Protein AF-0000000082291355 (afdb_homodimer)

InterPro domains:
  IPR007841 Uncharacterised protein family UPF0210 [PF05167] (19-262)
  IPR007841 Uncharacterised protein family UPF0210 [PF05167] (334-494)
  IPR007841 Uncharacterised protein family UPF0210 [PTHR37560] (20-508)

Foldseek 3Di:
DDPPPPPPPPPPPPPLDAFAFAEKEWEAEDAQLQCPDDPPPPDLERVSVLLQCQLVLVLQVLLCQLVVLVVHHYHAYEYAYAALVHHQADPDPCRVVSNLSVLVNVVVSCVVSVHQAYADAEDEDLVSLVCQLVQLLNHVRYAYEYADDAPPLPSLLSNLVSLQVSLVSDLFLCSLVRYWYWHPLFDEQARDPDHHHDDDDPLNPDPDLAAEIEIETETQQQQQLLVQLLVQQALVCCLPRVLVSLLVSQVVVVLLLQLSLLQLVDQVPPSPVSQVPPDPVNNQSNLPRNCCSPPVPVSVVVVVVPPCNVDPDCPDPPPPPPPPPPCPCPDSSSGYRYHYQFYQLEHHFAPDPPGRANQVSLCSHPQPVGALDGPNLVSQLSNLVSQVDRPPGRHDHQSWYDCAQFQGPSSQVLQQDPPRSDAQVSQLSSCLRTDAHAHNAEAAHDDPPCPPVSSSLSSVSSNSQNVSCVVVSHIYIHRYRHNPPDHANDKRDPVVDPRGHIHGHHYSVD/DDDPDPPPPPPPPPPLDAFAFAEKEWAAEDAQLQCPDDPPPPDLERVSVLLQCQLVLVLQVLLCQLCVLVVHHYHAYEYAYAALVHHQADPDPCRVVSNLSVLVNVVVSCVVSVHQAYADAEDEDLVSLVCQLVQLLNHVRYAYEYADDAPPLPVLLSNLVSLQVSLVSDLFLCSLVRYWYWHPLFDEQARDPDHHHDDDDPLNPDPDLAAAIEIETETQQQQVLLVQLLVQQALVCCLPRVLVSLLVSQVVVVLLLVLSLLQLVDQVPCSVVSQVPPDPVNNQSNLPRNCCSVPVPVSVVCVVVPPCNVDPDCPDPPPPPPPPPPCPCPDSSSGYRYHYQFYLLEHHFAPDPPGRANQVSLCSHPQPVGALDGPNLVSQLSNLVSQVDRPPGNHDHQSWYDCAQFQGPSSQVQQQDPPRSDAQVSQLSSCLRTDAHAHNAEAAHDDPPCPPVSSSLSSVSSNSQNVSCVVVSHIYIHRYRHNPPDHANDKRDPVVDPRGHIHGHHYSVD

Radius of gyration: 33.85 Å; Cα contacts (8 Å, |Δi|>4): 2174; chains: 2; bounding box: 132×104×75 Å

Secondary structure (DSSP, 8-state):
-----------------PPEEEEEEEEE---GGGGPPPS-TTS---HHHHHHHHHHHHHHHHHHHHHHHTT--EEEEEEEES-GGGTT--SSTTHHHHHHHHHHHHHHHHHHTT---EEEEEE-SHHHHTTHHHHHHH-TTEEEEEEPPTT-HHHHHHHHHHHHHHHTTSTTSGGGGGEEEE-TT--TT--STTT------HHHHS--SS-EEEEEEEEE-HHHHHHHHHHH-SGGGIIIIIHHHHHHHHHHHHHHHHHHHHHHHS-TT-HHHHHHHS-GGGHHHIIIIIHHHH-HHHHHHHHHTT------S------------------GGG--EEEEEEEE--B-----TTTS-HHHHHTTSTT-SSTTSTTHHHHHHHHHHHHTS-TT--B-S--SB---GGG-HHHHHHHHSSS-S--HHHHHHHHTTSSEEEEEEEEE---TT-HHHHHHHHHHHHHHHHHHHHHHT--EEEEEEEETT--TTPBP--TT-SS----BPPPS--/-----------------PPEEEEEEEEE---GGGGPPPS-TTS---HHHHHHHHHHHHHHHHHHHHHHHTT--EEEEEEEES-GGGTT--SSTTHHHHHHHHHHHHHHHHHHTT---EEEEEE-SHHHHTTHHHHHHH-TTEEEEEEPPTT-HHHHHHHHHHHHHHHTTSTTSGGGGGEEEE-TT--TT--STTT------HHHHS--SS-EEEEEEEEE-HHHHHHHHHHH-SGGGIIIIIHHHHHHHHHHHHHHHHHHHHHHHS-TT-HHHHHHHS-GGGHHHIIIIIHHHH-HHHHHHHHHTT------S------------------GGG--EEEEEEEE--B-----TTTS-HHHHHTTSTT-SSTTSTTHHHHHHHHHHHHTS-TT--B-S--SB---GGG-HHHHHHHHSSS-S--HHHHHHHHTTSSEEEEEEEEE---TT-HHHHHHHHHHHHHHHHHHHHHHT--EEEEEEEETT--TTPBP--TT-SS----BPPPS--

Solvent-accessible surface area (backbone atoms only — not comparable to full-atom values): 52364 Å² total; per-residue (Å²): 135,87,80,75,76,77,73,77,76,70,70,74,80,72,80,80,67,75,52,35,35,43,27,43,20,36,32,43,75,67,46,53,76,35,62,45,71,46,89,67,78,83,56,88,50,35,60,55,39,49,64,60,47,49,26,51,55,52,48,51,53,50,51,48,49,23,42,40,72,67,70,36,51,73,72,40,58,34,40,18,20,24,38,32,69,67,38,52,54,53,96,50,98,55,27,69,58,49,32,50,53,54,50,51,42,50,51,49,55,30,56,77,69,72,40,66,38,34,19,41,10,40,22,80,45,74,74,44,48,68,46,47,51,58,49,39,65,74,36,90,34,34,18,26,24,32,47,48,65,71,62,37,66,67,62,30,40,53,50,31,52,47,52,53,57,32,13,70,78,27,84,70,3,59,50,27,73,24,36,31,42,28,23,78,51,50,61,62,49,21,50,54,81,22,70,11,19,28,67,82,47,73,73,68,70,53,85,59,92,56,56,60,33,37,30,20,37,25,46,30,30,11,49,47,50,24,53,39,31,49,71,32,36,34,67,68,30,38,82,54,52,32,44,50,55,53,49,56,57,47,51,58,56,44,49,50,45,51,46,49,20,50,52,39,62,39,60,84,86,44,63,68,56,41,56,69,64,48,54,78,86,44,46,58,48,32,62,70,28,41,34,44,57,76,34,47,66,60,39,52,50,42,55,70,69,59,60,79,64,82,74,75,86,81,71,81,77,79,72,83,69,82,67,81,71,72,76,69,74,74,57,77,87,51,55,41,25,41,41,66,56,23,35,26,54,33,47,24,38,31,80,49,81,97,36,7,20,46,50,54,20,52,37,42,21,68,53,12,81,42,61,61,22,32,18,32,46,22,48,43,20,53,51,24,54,44,51,63,62,49,82,94,59,59,62,31,42,71,29,17,43,51,66,38,28,24,38,15,62,49,45,14,48,37,33,48,40,96,72,54,58,42,52,63,60,47,39,50,33,47,23,66,50,30,23,40,37,45,34,51,38,40,28,50,21,70,41,97,88,56,46,71,62,46,42,56,28,43,16,14,42,52,38,21,50,27,23,53,15,62,71,68,67,34,38,26,34,44,22,54,24,30,22,55,71,40,49,60,67,42,66,54,84,38,80,87,41,95,71,43,49,50,31,26,20,38,61,64,80,73,137,83,82,78,74,78,72,76,75,70,68,76,81,72,80,81,69,73,53,35,35,44,27,42,20,36,34,42,75,66,46,53,76,34,61,46,71,47,91,65,77,83,55,86,50,36,58,55,39,48,65,61,48,49,26,50,54,52,48,50,51,50,51,47,50,24,43,41,71,68,70,37,52,73,70,40,57,34,40,17,19,26,38,32,71,67,38,52,53,52,94,51,98,55,25,68,59,51,32,50,52,53,50,50,40,51,53,49,55,30,55,78,70,72,41,66,38,34,19,41,11,40,21,80,46,73,74,45,47,67,46,47,51,57,50,41,67,72,35,90,34,34,18,26,25,33,47,49,65,71,63,37,66,68,63,29,39,52,50,31,50,48,53,53,57,32,13,71,77,27,83,70,4,58,50,26,71,24,36,30,41,28,22,76,49,50,60,62,51,21,49,53,81,24,71,11,18,27,68,82,49,73,75,70,71,52,85,59,93,56,54,61,34,38,29,20,39,27,45,30,30,11,48,46,49,24,53,37,32,50,71,32,36,34,67,68,30,38,81,54,51,32,43,51,55,54,49,56,58,47,50,59,57,46,50,50,47,49,45,49,19,50,52,40,61,40,61,82,86,43,64,67,56,36,56,69,65,48,54,80,88,44,47,59,49,34,61,69,28,43,33,45,57,76,36,47,66,59,40,52,51,43,54,70,68,59,60,79,64,83,72,76,86,82,72,83,80,77,75,82,70,82,67,80,71,71,78,71,73,73,58,77,88,51,57,39,25,42,40,67,58,24,35,26,54,32,47,22,36,31,76,50,81,97,36,7,19,46,48,55,20,53,37,41,22,69,53,12,81,41,61,61,23,34,18,32,48,22,47,42,20,52,52,24,53,44,51,65,62,49,82,93,59,58,61,30,43,69,30,16,45,48,67,36,28,24,38,16,63,48,45,14,48,36,33,49,41,97,74,52,60,41,52,64,59,47,39,49,33,46,25,65,51,31,21,42,36,44,32,52,38,40,27,51,21,69,41,99,87,56,48,71,61,48,42,55,27,42,18,14,42,51,39,21,48,28,24,55,16,62,73,68,67,35,39,23,32,44,23,54,24,31,22,55,72,41,48,60,67,41,67,54,86,37,82,88,41,94,72,43,49,51,31,25,21,39,60,64,80,72

Nearest PDB structures (foldseek):
  5dmn-assembly1_A  TM=3.888E-01  e=8.021E-01  Escherichia coli K-12
  8ruw-assembly3_E  TM=3.557E-01  e=3.929E+00  Archaeoglobus fulgidus DSM 4304
  2nyt-assembly1_D  TM=4.904E-01  e=8.248E+00  Homo sapiens
  8ruw-assembly3_D  TM=3.550E-01  e=4.606E+00  Archaeoglobus fulgidus DSM 4304
  5dmn-assembly1_A  TM=3.655E-01  e=1.399E+00  Escherichia coli K-12

Structure (mmCIF, N/CA/C/O backbone):
data_AF-0000000082291355-model_v1
#
loop_
_entity.id
_entity.type
_entity.pdbx_description
1 polymer 'ACR DUF711 containing protein'
#
loop_
_atom_site.group_PDB
_atom_site.id
_atom_site.type_symbol
_atom_site.label_atom_id
_atom_site.label_alt_id
_atom_site.label_comp_id
_atom_site.label_asym_id
_atom_site.label_entity_id
_atom_site.label_seq_id
_atom_site.pdbx_PDB_ins_code
_atom_site.Cartn_x
_atom_site.Cartn_y
_atom_site.Cartn_z
_atom_site.occupancy
_atom_site.B_iso_or_equiv
_atom_site.auth_seq_id
_atom_site.auth_comp_id
_atom_site.auth_asym_id
_atom_site.auth_atom_id
_atom_site.pdbx_PDB_model_num
ATOM 1 N N . MET A 1 1 ? -67.25 8.859 3.031 1 23.56 1 MET A N 1
ATOM 2 C CA . MET A 1 1 ? -66.188 8.43 3.934 1 23.56 1 MET A CA 1
ATOM 3 C C . MET A 1 1 ? -64.875 9.086 3.557 1 23.56 1 MET A C 1
ATOM 5 O O . MET A 1 1 ? -64.438 9.008 2.404 1 23.56 1 MET A O 1
ATOM 9 N N . SER A 1 2 ? -64.375 10.148 4.305 1 20.22 2 SER A N 1
ATOM 10 C CA . SER A 1 2 ? -63.406 11.227 4.047 1 20.22 2 SER A CA 1
ATOM 11 C C . SER A 1 2 ? -62 10.688 3.873 1 20.22 2 SER A C 1
ATOM 13 O O . SER A 1 2 ? -61.531 9.898 4.691 1 20.22 2 SER A O 1
ATOM 15 N N . LYS A 1 3 ? -61.438 10.641 2.572 1 24.66 3 LYS A N 1
ATOM 16 C CA . LYS A 1 3 ? -60.188 10.219 2 1 24.66 3 LYS A CA 1
ATOM 17 C C . LYS A 1 3 ? -59 10.852 2.74 1 24.66 3 LYS A C 1
ATOM 19 O O . LYS A 1 3 ? -58.875 12.078 2.779 1 24.66 3 LYS A O 1
ATOM 24 N N . SER A 1 4 ? -58.531 10.148 3.799 1 24.39 4 SER A N 1
ATOM 25 C CA . SER A 1 4 ? -57.531 10.555 4.758 1 24.39 4 SER A CA 1
ATOM 26 C C . SER A 1 4 ? -56.281 11.07 4.047 1 24.39 4 SER A C 1
ATOM 28 O O . SER A 1 4 ? -55.875 10.516 3.021 1 24.39 4 SER A O 1
ATOM 30 N N . GLY A 1 5 ? -56 12.297 4.109 1 25.89 5 GLY A N 1
ATOM 31 C CA . GLY A 1 5 ? -54.938 13.164 3.58 1 25.89 5 GLY A CA 1
ATOM 32 C C . GLY A 1 5 ? -53.562 12.586 3.748 1 25.89 5 GLY A C 1
ATOM 33 O O . GLY A 1 5 ? -53.188 12.148 4.84 1 25.89 5 GLY A O 1
ATOM 34 N N . ILE A 1 6 ? -53 11.953 2.697 1 28.64 6 ILE A N 1
ATOM 35 C CA . ILE A 1 6 ? -51.656 11.398 2.527 1 28.64 6 ILE A CA 1
ATOM 36 C C . ILE A 1 6 ? -50.625 12.391 3.059 1 28.64 6 ILE A C 1
ATOM 38 O O . ILE A 1 6 ? -50.531 13.516 2.574 1 28.64 6 ILE A O 1
ATOM 42 N N . ASP A 1 7 ? -50.438 12.359 4.375 1 26.66 7 ASP A N 1
ATOM 43 C CA . ASP A 1 7 ? -49.406 13.133 5.039 1 26.66 7 ASP A CA 1
ATOM 44 C C . ASP A 1 7 ? -48.094 13.078 4.258 1 26.66 7 ASP A C 1
ATOM 46 O O . ASP A 1 7 ? -47.594 11.992 3.943 1 26.66 7 ASP A O 1
ATOM 50 N N . ASP A 1 8 ? -47.906 14.023 3.406 1 29.58 8 ASP A N 1
ATOM 51 C CA . ASP A 1 8 ? -46.719 14.32 2.602 1 29.58 8 ASP A CA 1
ATOM 52 C C . ASP A 1 8 ? -45.438 14.227 3.439 1 29.58 8 ASP A C 1
ATOM 54 O O . ASP A 1 8 ? -45.281 14.969 4.414 1 29.58 8 ASP A O 1
ATOM 58 N N . GLY A 1 9 ? -45.031 13.023 3.834 1 30.61 9 GLY A N 1
ATOM 59 C CA . GLY A 1 9 ? -43.812 12.664 4.582 1 30.61 9 GLY A CA 1
ATOM 60 C C . GLY A 1 9 ? -42.625 13.5 4.215 1 30.61 9 GLY A C 1
ATOM 61 O O . GLY A 1 9 ? -41.844 13.125 3.34 1 30.61 9 GLY A O 1
ATOM 62 N N . SER A 1 10 ? -42.719 14.836 4.293 1 28.11 10 SER A N 1
ATOM 63 C CA . SER A 1 10 ? -41.531 15.664 4.156 1 28.11 10 SER A CA 1
ATOM 64 C C . SER A 1 10 ? -40.375 15.078 4.941 1 28.11 10 SER A C 1
ATOM 66 O O . SER A 1 10 ? -40.469 14.859 6.152 1 28.11 10 SER A O 1
ATOM 68 N N . VAL A 1 11 ? -39.594 14.344 4.371 1 31.62 11 VAL A N 1
ATOM 69 C CA . VAL A 1 11 ? -38.344 13.898 4.957 1 31.62 11 VAL A CA 1
ATOM 70 C C . VAL A 1 11 ? -37.688 15.062 5.703 1 31.62 11 VAL A C 1
ATOM 72 O O . VAL A 1 11 ? -37.562 16.156 5.164 1 31.62 11 VAL A O 1
ATOM 75 N N . PRO A 1 12 ? -37.688 15.086 7.035 1 32.28 12 PRO A N 1
ATOM 76 C CA . PRO A 1 12 ? -37.031 16.172 7.77 1 32.28 12 PRO A CA 1
ATOM 77 C C . PRO A 1 12 ? -35.75 16.641 7.094 1 32.28 12 PRO A C 1
ATOM 79 O O . PRO A 1 12 ? -35.062 15.852 6.453 1 32.28 12 PRO A O 1
ATOM 82 N N . SER A 1 13 ? -35.625 17.859 6.621 1 34.91 13 SER A N 1
ATOM 83 C CA . SER A 1 13 ? -34.406 18.547 6.191 1 34.91 13 SER A CA 1
ATOM 84 C C . SER A 1 13 ? -33.219 18.188 7.078 1 34.91 13 SER A C 1
ATOM 86 O O . SER A 1 13 ? -33.219 18.453 8.281 1 34.91 13 SER A O 1
ATOM 88 N N . SER A 1 14 ? -32.594 17.047 7.074 1 38.81 14 SER A N 1
ATOM 89 C CA . SER A 1 14 ? -31.391 16.609 7.758 1 38.81 14 SER A CA 1
ATOM 90 C C . SER A 1 14 ? -30.469 17.797 8.047 1 38.81 14 SER A C 1
ATOM 92 O O . SER A 1 14 ? -30.188 18.594 7.164 1 38.81 14 SER A O 1
ATOM 94 N N . SER A 1 15 ? -30.469 18.531 9.109 1 45.12 15 SER A N 1
ATOM 95 C CA . SER A 1 15 ? -29.578 19.531 9.68 1 45.12 15 SER A CA 1
ATOM 96 C C . SER A 1 15 ? -28.172 19.422 9.117 1 45.12 15 SER A C 1
ATOM 98 O O . SER A 1 15 ? -27.531 18.375 9.258 1 45.12 15 SER A O 1
ATOM 100 N N . HIS A 1 16 ? -27.828 20.078 8.008 1 61.06 16 HIS A N 1
ATOM 101 C CA . HIS A 1 16 ? -26.594 20.141 7.238 1 61.06 16 HIS A CA 1
ATOM 102 C C . HIS A 1 16 ? -25.391 20.422 8.148 1 61.06 16 HIS A C 1
ATOM 104 O O . HIS A 1 16 ? -25.234 21.547 8.625 1 61.06 16 HIS A O 1
ATOM 110 N N . GLN A 1 17 ? -24.828 19.547 8.859 1 79.19 17 GLN A N 1
ATOM 111 C CA . GLN A 1 17 ? -23.641 19.656 9.695 1 79.19 17 GLN A CA 1
ATOM 112 C C . GLN A 1 17 ? -22.438 20.109 8.875 1 79.19 17 GLN A C 1
ATOM 114 O O . GLN A 1 17 ? -21.938 19.375 8.023 1 79.19 17 GLN A O 1
ATOM 119 N N . LEU A 1 18 ? -22.141 21.406 9.07 1 90.12 18 LEU A N 1
ATOM 120 C CA . LEU A 1 18 ? -20.969 21.984 8.406 1 90.12 18 LEU A CA 1
ATOM 121 C C . LEU A 1 18 ? -19.688 21.469 9.047 1 90.12 18 LEU A C 1
ATOM 123 O O . LEU A 1 18 ? -19.609 21.312 10.266 1 90.12 18 LEU A O 1
ATOM 127 N N . PRO A 1 19 ? -18.75 21.125 8.234 1 95.81 19 PRO A N 1
ATOM 128 C CA . PRO A 1 19 ? -17.453 20.797 8.836 1 95.81 19 PRO A CA 1
ATOM 129 C C . PRO A 1 19 ? -16.797 22 9.508 1 95.81 19 PRO A C 1
ATOM 131 O O . PRO A 1 19 ? -17.156 23.141 9.227 1 95.81 19 PRO A O 1
ATOM 134 N N . THR A 1 20 ? -15.938 21.766 10.398 1 96.94 20 THR A N 1
ATOM 135 C CA . THR A 1 20 ? -15.117 22.797 11.023 1 96.94 20 THR A CA 1
ATOM 136 C C . THR A 1 20 ? -13.898 23.109 10.156 1 96.94 20 THR A C 1
ATOM 138 O O . THR A 1 20 ? -13.258 22.203 9.617 1 96.94 20 THR A O 1
ATOM 141 N N . ILE A 1 21 ? -13.648 24.391 9.914 1 98.31 21 ILE A N 1
ATOM 142 C CA . ILE A 1 21 ? -12.375 24.781 9.312 1 98.31 21 ILE A CA 1
ATOM 143 C C . ILE A 1 21 ? -11.258 24.688 10.344 1 98.31 21 ILE A C 1
ATOM 145 O O . ILE A 1 21 ? -11.062 25.609 11.141 1 98.31 21 ILE A O 1
ATOM 149 N N . ARG A 1 22 ? -10.531 23.641 10.234 1 97.56 22 ARG A N 1
ATOM 150 C CA . ARG A 1 22 ? -9.484 23.391 11.219 1 97.56 22 ARG A CA 1
ATOM 151 C C . ARG A 1 22 ? -8.336 24.391 11.047 1 97.56 22 ARG A C 1
ATOM 153 O O . ARG A 1 22 ? -7.762 24.859 12.039 1 97.56 22 ARG A O 1
ATOM 160 N N . THR A 1 23 ? -8.047 24.656 9.781 1 98.19 23 THR A N 1
ATOM 161 C CA . THR A 1 23 ? -6.945 25.578 9.555 1 98.19 23 THR A CA 1
ATOM 162 C C . THR A 1 23 ? -7.125 26.328 8.234 1 98.19 23 THR A C 1
ATOM 164 O O . THR A 1 23 ? -7.629 25.766 7.262 1 98.19 23 THR A O 1
ATOM 167 N N . ILE A 1 24 ? -6.812 27.531 8.234 1 98.75 24 ILE A N 1
ATOM 168 C CA . ILE A 1 24 ? -6.43 28.328 7.066 1 98.75 24 ILE A CA 1
ATOM 169 C C . ILE A 1 24 ? -4.934 28.609 7.109 1 98.75 24 ILE A C 1
ATOM 171 O O . ILE A 1 24 ? -4.457 29.312 8.008 1 98.75 24 ILE A O 1
ATOM 175 N N . THR A 1 25 ? -4.234 28.031 6.195 1 98.88 25 THR A N 1
ATOM 176 C CA . THR A 1 25 ? -2.785 28.188 6.199 1 98.88 25 THR A CA 1
ATOM 177 C C . THR A 1 25 ? -2.332 29.031 5.012 1 98.88 25 THR A C 1
ATOM 179 O O . THR A 1 25 ? -2.6 28.688 3.859 1 98.88 25 THR A O 1
ATOM 182 N N . ALA A 1 26 ? -1.724 30.141 5.344 1 98.44 26 ALA A N 1
ATOM 183 C CA . ALA A 1 26 ? -1.094 30.969 4.312 1 98.44 26 ALA A CA 1
ATOM 184 C C . ALA A 1 26 ? 0.349 30.531 4.074 1 98.44 26 ALA A C 1
ATOM 186 O O . ALA A 1 26 ? 1.074 30.203 5.016 1 98.44 26 ALA A O 1
ATOM 187 N N . PHE A 1 27 ? 0.727 30.516 2.863 1 98.06 27 PHE A N 1
ATOM 188 C CA . PHE A 1 27 ? 2.068 30.109 2.461 1 98.06 27 PHE A CA 1
ATOM 189 C C . PHE A 1 27 ? 2.857 31.297 1.92 1 98.06 27 PHE A C 1
ATOM 191 O O . PHE A 1 27 ? 2.451 31.922 0.938 1 98.06 27 PHE A O 1
ATOM 198 N N . VAL A 1 28 ? 4.012 31.547 2.539 1 96 28 VAL A N 1
ATOM 199 C CA . VAL A 1 28 ? 4.789 32.719 2.15 1 96 28 VAL A CA 1
ATOM 200 C C . VAL A 1 28 ? 6.262 32.344 2.031 1 96 28 VAL A C 1
ATOM 202 O O . VAL A 1 28 ? 6.762 31.5 2.787 1 96 28 VAL A O 1
ATOM 205 N N . ALA A 1 29 ? 6.922 32.969 1.085 1 95.75 29 ALA A N 1
ATOM 206 C CA . ALA A 1 29 ? 8.367 32.812 0.949 1 95.75 29 ALA A CA 1
ATOM 207 C C . ALA A 1 29 ? 9.125 33.812 1.8 1 95.75 29 ALA A C 1
ATOM 209 O O . ALA A 1 29 ? 8.852 35 1.731 1 95.75 29 ALA A O 1
ATOM 210 N N . LEU A 1 30 ? 10 33.375 2.58 1 95 30 LEU A N 1
ATOM 211 C CA . LEU A 1 30 ? 10.914 34.25 3.303 1 95 30 LEU A CA 1
ATOM 212 C C . LEU A 1 30 ? 12.328 34.125 2.748 1 95 30 LEU A C 1
ATOM 214 O O . LEU A 1 30 ? 12.719 33.094 2.232 1 95 30 LEU A O 1
ATOM 218 N N . PHE A 1 31 ? 13.031 35.219 2.822 1 93 31 PHE A N 1
ATOM 219 C CA . PHE A 1 31 ? 14.406 35.312 2.35 1 93 31 PHE A CA 1
ATOM 220 C C . PHE A 1 31 ? 15.297 35.969 3.406 1 93 31 PHE A C 1
ATOM 222 O O . PHE A 1 31 ? 14.797 36.688 4.289 1 93 31 PHE A O 1
ATOM 229 N N . PRO A 1 32 ? 16.594 35.688 3.342 1 91.06 32 PRO A N 1
ATOM 230 C CA . PRO A 1 32 ? 17.5 36.344 4.281 1 91.06 32 PRO A CA 1
ATOM 231 C C . PRO A 1 32 ? 17.359 37.875 4.254 1 91.06 32 PRO A C 1
ATOM 233 O O . PRO A 1 32 ? 17.547 38.531 5.285 1 91.06 32 PRO A O 1
ATOM 236 N N . SER A 1 33 ? 16.984 38.469 3.107 1 89.56 33 SER A N 1
ATOM 237 C CA . SER A 1 33 ? 16.844 39.906 2.951 1 89.56 33 SER A CA 1
ATOM 238 C C . SER A 1 33 ? 15.695 40.469 3.791 1 89.56 33 SER A C 1
ATOM 240 O O . SER A 1 33 ? 15.648 41.656 4.098 1 89.56 33 SER A O 1
ATOM 242 N N . ASP A 1 34 ? 14.789 39.594 4.172 1 91.25 34 ASP A N 1
ATOM 243 C CA . ASP A 1 34 ? 13.672 40.031 5.012 1 91.25 34 ASP A CA 1
ATOM 244 C C . ASP A 1 34 ? 14.148 40.344 6.426 1 91.25 34 ASP A C 1
ATOM 246 O O . ASP A 1 34 ? 13.438 41.031 7.184 1 91.25 34 ASP A O 1
ATOM 250 N N . PHE A 1 35 ? 15.367 39.906 6.75 1 89.62 35 PHE A N 1
ATOM 251 C CA . PHE A 1 35 ? 15.898 40.062 8.102 1 89.62 35 PHE A CA 1
ATOM 252 C C . PHE A 1 35 ? 17.062 41.062 8.117 1 89.62 35 PHE A C 1
ATOM 254 O O . PHE A 1 35 ? 17.953 40.969 8.961 1 89.62 35 PHE A O 1
ATOM 261 N N . GLN A 1 36 ? 17.141 41.844 7.172 1 82.12 36 GLN A N 1
ATOM 262 C CA . GLN A 1 36 ? 18.156 42.875 7.16 1 82.12 36 GLN A CA 1
ATOM 263 C C . GLN A 1 36 ? 17.781 44 8.109 1 82.12 36 GLN A C 1
ATOM 265 O O . GLN A 1 36 ? 16.609 44.406 8.188 1 82.12 36 GLN A O 1
ATOM 270 N N . ASP A 1 37 ? 18.719 44.188 9.125 1 65.75 37 ASP A N 1
ATOM 271 C CA . ASP A 1 37 ? 18.531 45.156 10.203 1 65.75 37 ASP A CA 1
ATOM 272 C C . ASP A 1 37 ? 18.141 46.531 9.648 1 65.75 37 ASP A C 1
ATOM 274 O O . ASP A 1 37 ? 18.578 46.906 8.562 1 65.75 37 ASP A O 1
ATOM 278 N N . GLY A 1 38 ? 17.047 47 10.039 1 53.31 38 GLY A N 1
ATOM 279 C CA . GLY A 1 38 ? 16.859 48.406 9.789 1 53.31 38 GLY A CA 1
ATOM 280 C C . GLY A 1 38 ? 17.984 49.281 10.328 1 53.31 38 GLY A C 1
ATOM 281 O O . GLY A 1 38 ? 18.844 48.781 11.078 1 53.31 38 GLY A O 1
ATOM 282 N N . ILE A 1 39 ? 18.297 50.406 9.797 1 46.34 39 ILE A N 1
ATOM 283 C CA . ILE A 1 39 ? 19.344 51.344 10.18 1 46.34 39 ILE A CA 1
ATOM 284 C C . ILE A 1 39 ? 19.422 51.438 11.703 1 46.34 39 ILE A C 1
ATOM 286 O O . ILE A 1 39 ? 20.469 51.781 12.25 1 46.34 39 ILE A O 1
ATOM 290 N N . ASP A 1 40 ? 18.375 51.5 12.398 1 41.47 40 ASP A N 1
ATOM 291 C CA . ASP A 1 40 ? 18.469 51.812 13.82 1 41.47 40 ASP A CA 1
ATOM 292 C C . ASP A 1 40 ? 18.672 50.531 14.633 1 41.47 40 ASP A C 1
ATOM 294 O O . ASP A 1 40 ? 17.844 49.625 14.578 1 41.47 40 ASP A O 1
ATOM 298 N N . TYR A 1 41 ? 19.875 50.188 15.023 1 42.81 41 TYR A N 1
ATOM 299 C CA . TYR A 1 41 ? 20.562 49.094 15.695 1 42.81 41 TYR A CA 1
ATOM 300 C C . TYR A 1 41 ? 19.734 48.562 16.875 1 42.81 41 TYR A C 1
ATOM 302 O O . TYR A 1 41 ? 19.953 47.469 17.359 1 42.81 41 TYR A O 1
ATOM 310 N N . GLU A 1 42 ? 19.281 49.375 17.672 1 43.56 42 GLU A N 1
ATOM 311 C CA . GLU A 1 42 ? 18.875 49 19.016 1 43.56 42 GLU A CA 1
ATOM 312 C C . GLU A 1 42 ? 17.703 48.031 19 1 43.56 42 GLU A C 1
ATOM 314 O O . GLU A 1 42 ? 17.391 47.406 20.016 1 43.56 42 GLU A O 1
ATOM 319 N N . LEU A 1 43 ? 16.719 48.156 18.016 1 46 43 LEU A N 1
ATOM 320 C CA . LEU A 1 43 ? 15.477 47.406 18.219 1 46 43 LEU A CA 1
ATOM 321 C C . LEU A 1 43 ? 15.453 46.125 17.359 1 46 43 LEU A C 1
ATOM 323 O O . LEU A 1 43 ? 15.789 46.188 16.188 1 46 43 LEU A O 1
ATOM 327 N N . SER A 1 44 ? 15.805 45 17.891 1 54.25 44 SER A N 1
ATOM 328 C CA . SER A 1 44 ? 15.562 43.656 17.422 1 54.25 44 SER A CA 1
ATOM 329 C C . SER A 1 44 ? 14.367 43.594 16.469 1 54.25 44 SER A C 1
ATOM 331 O O . SER A 1 44 ? 13.531 42.688 16.562 1 54.25 44 SER A O 1
ATOM 333 N N . SER A 1 45 ? 14.18 44.719 15.609 1 68.94 45 SER A N 1
ATOM 334 C CA . SER A 1 45 ? 13 44.812 14.742 1 68.94 45 SER A CA 1
ATOM 335 C C . SER A 1 45 ? 13.383 44.625 13.281 1 68.94 45 SER A C 1
ATOM 337 O O . SER A 1 45 ? 14.477 45 12.859 1 68.94 45 SER A O 1
ATOM 339 N N . PHE A 1 46 ? 12.867 43.781 12.586 1 86.06 46 PHE A N 1
ATOM 340 C CA . PHE A 1 46 ? 12.984 43.562 11.148 1 86.06 46 PHE A CA 1
ATOM 341 C C . PHE A 1 46 ? 11.789 44.188 10.422 1 86.06 46 PHE A C 1
ATOM 343 O O . PHE A 1 46 ? 10.812 43.469 10.133 1 86.06 46 PHE A O 1
ATOM 350 N N . PRO A 1 47 ? 12 45.5 10.062 1 86.81 47 PRO A N 1
ATOM 351 C CA . PRO A 1 47 ? 10.859 46.188 9.461 1 86.81 47 PRO A CA 1
ATOM 352 C C . PRO A 1 47 ? 10.398 45.562 8.148 1 86.81 47 PRO A C 1
ATOM 354 O O . PRO A 1 47 ? 9.211 45.562 7.84 1 86.81 47 PRO A O 1
ATOM 357 N N . MET A 1 48 ? 11.289 45.031 7.371 1 88.56 48 MET A N 1
ATOM 358 C CA . MET A 1 48 ? 10.93 44.406 6.098 1 88.56 48 MET A CA 1
ATOM 359 C C . MET A 1 48 ? 10.086 43.156 6.32 1 88.56 48 MET A C 1
ATOM 361 O O . MET A 1 48 ? 9.133 42.906 5.578 1 88.56 48 MET A O 1
ATOM 365 N N . LEU A 1 49 ? 10.469 42.438 7.332 1 92.56 49 LEU A N 1
ATOM 366 C CA . LEU A 1 49 ? 9.703 41.219 7.672 1 92.56 49 LEU A CA 1
ATOM 367 C C . LEU A 1 49 ? 8.297 41.594 8.125 1 92.56 49 LEU A C 1
ATOM 369 O O . LEU A 1 49 ? 7.32 40.969 7.715 1 92.56 49 LEU A O 1
ATOM 373 N N . GLU A 1 50 ? 8.211 42.594 8.906 1 90.62 50 GLU A N 1
ATOM 374 C CA . GLU A 1 50 ? 6.922 43.031 9.406 1 90.62 50 GLU A CA 1
ATOM 375 C C . GLU A 1 50 ? 6.035 43.531 8.273 1 90.62 50 GLU A C 1
ATOM 377 O O . GLU A 1 50 ? 4.84 43.25 8.234 1 90.62 50 GLU A O 1
ATOM 382 N N . ALA A 1 51 ? 6.656 44.312 7.434 1 88.94 51 ALA A N 1
ATOM 383 C CA . ALA A 1 51 ? 5.922 44.875 6.293 1 88.94 51 ALA A CA 1
ATOM 384 C C . ALA A 1 51 ? 5.398 43.75 5.395 1 88.94 51 ALA A C 1
ATOM 386 O O . ALA A 1 51 ? 4.32 43.875 4.809 1 88.94 51 ALA A O 1
ATOM 387 N N . LYS A 1 52 ? 6.082 42.75 5.344 1 90.44 52 LYS A N 1
ATOM 388 C CA . LYS A 1 52 ? 5.719 41.625 4.488 1 90.44 52 LYS A CA 1
ATOM 389 C C . LYS A 1 52 ? 4.605 40.781 5.117 1 90.44 52 LYS A C 1
ATOM 391 O O . LYS A 1 52 ? 3.664 40.375 4.43 1 90.44 52 LYS A O 1
ATOM 396 N N . LEU A 1 53 ? 4.629 40.562 6.398 1 94.62 53 LEU A N 1
ATOM 397 C CA . LEU A 1 53 ? 3.756 39.594 7.051 1 94.62 53 LEU A CA 1
ATOM 398 C C . LEU A 1 53 ? 2.449 40.25 7.488 1 94.62 53 LEU A C 1
ATOM 400 O O . LEU A 1 53 ? 1.41 39.594 7.547 1 94.62 53 LEU A O 1
ATOM 404 N N . THR A 1 54 ? 2.443 41.5 7.754 1 93.25 54 THR A N 1
ATOM 405 C CA . THR A 1 54 ? 1.291 42.188 8.336 1 93.25 54 THR A CA 1
ATOM 406 C C . THR A 1 54 ? 0.084 42.094 7.402 1 93.25 54 THR A C 1
ATOM 408 O O . THR A 1 54 ? -1.005 41.688 7.828 1 93.25 54 THR A O 1
ATOM 411 N N . PRO A 1 55 ? 0.27 42.406 6.102 1 91.56 55 PRO A N 1
ATOM 412 C CA . PRO A 1 55 ? -0.892 42.312 5.215 1 91.56 55 PRO A CA 1
ATOM 413 C C . PRO A 1 55 ? -1.422 40.875 5.129 1 91.56 55 PRO A C 1
ATOM 415 O O . PRO A 1 55 ? -2.625 40.656 4.953 1 91.56 55 PRO A O 1
ATOM 418 N N . ILE A 1 56 ? -0.581 39.906 5.262 1 94.75 56 ILE A N 1
ATOM 419 C CA . ILE A 1 56 ? -0.969 38.5 5.203 1 94.75 56 ILE A CA 1
ATOM 420 C C . ILE A 1 56 ? -1.839 38.156 6.41 1 94.75 56 ILE A C 1
ATOM 422 O O . ILE A 1 56 ? -2.881 37.531 6.27 1 94.75 56 ILE A O 1
ATOM 426 N N . PHE A 1 57 ? -1.45 38.656 7.531 1 96.31 57 PHE A N 1
ATOM 427 C CA . PHE A 1 57 ? -2.191 38.344 8.75 1 96.31 57 PHE A CA 1
ATOM 428 C C . PHE A 1 57 ? -3.549 39.031 8.734 1 96.31 57 PHE A C 1
ATOM 430 O O . PHE A 1 57 ? -4.543 38.469 9.203 1 96.31 57 PHE A O 1
ATOM 437 N N . HIS A 1 58 ? -3.578 40.188 8.188 1 93 58 HIS A N 1
ATOM 438 C CA . HIS A 1 58 ? -4.859 40.875 8.031 1 93 58 HIS A CA 1
ATOM 439 C C . HIS A 1 58 ? -5.785 40.125 7.098 1 93 58 HIS A C 1
ATOM 441 O O . HIS A 1 58 ? -6.977 39.969 7.375 1 93 58 HIS A O 1
ATOM 447 N N . GLY A 1 59 ? -5.223 39.688 6.035 1 92.44 59 GLY A N 1
ATOM 448 C CA . GLY A 1 59 ? -6 38.875 5.098 1 92.44 59 GLY A CA 1
ATOM 449 C C . GLY A 1 59 ? -6.527 37.594 5.703 1 92.44 59 GLY A C 1
ATOM 450 O O . GLY A 1 59 ? -7.668 37.219 5.445 1 92.44 59 GLY A O 1
ATOM 451 N N . LEU A 1 60 ? -5.715 36.938 6.465 1 96.44 60 LEU A N 1
ATOM 452 C CA . LEU A 1 60 ? -6.133 35.719 7.148 1 96.44 60 LEU A CA 1
ATOM 453 C C . LEU A 1 60 ? -7.312 35.969 8.078 1 96.44 60 LEU A C 1
ATOM 455 O O . LEU A 1 60 ? -8.266 35.219 8.117 1 96.44 60 LEU A O 1
ATOM 459 N N . LYS A 1 61 ? -7.242 37.031 8.797 1 94.88 61 LYS A N 1
ATOM 460 C CA . LYS A 1 61 ? -8.32 37.406 9.719 1 94.88 61 LYS A CA 1
ATOM 461 C C . LYS A 1 61 ? -9.602 37.719 8.961 1 94.88 61 LYS A C 1
ATOM 463 O O . LYS A 1 61 ? -10.695 37.406 9.422 1 94.88 61 LYS A O 1
ATOM 468 N N . GLU A 1 62 ? -9.438 38.375 7.891 1 91.25 62 GLU A N 1
ATOM 469 C CA . GLU A 1 62 ? -10.594 38.656 7.051 1 91.25 62 GLU A CA 1
ATOM 470 C C . GLU A 1 62 ? -11.234 37.375 6.531 1 91.25 62 GLU A C 1
ATOM 472 O O . GLU A 1 62 ? -12.461 37.25 6.5 1 91.25 62 GLU A O 1
ATOM 477 N N . LEU A 1 63 ? -10.445 36.562 6.074 1 94.31 63 LEU A N 1
ATOM 478 C CA . LEU A 1 63 ? -10.945 35.281 5.582 1 94.31 63 LEU A CA 1
ATOM 479 C C . LEU A 1 63 ? -11.633 34.5 6.695 1 94.31 63 LEU A C 1
ATOM 481 O O . LEU A 1 63 ? -12.672 33.875 6.473 1 94.31 63 LEU A O 1
ATOM 485 N N . GLU A 1 64 ? -11.039 34.5 7.852 1 96.31 64 GLU A N 1
ATOM 486 C CA . GLU A 1 64 ? -11.664 33.875 9.023 1 96.31 64 GLU A CA 1
ATOM 487 C C . GLU A 1 64 ? -13.062 34.438 9.258 1 96.31 64 GLU A C 1
ATOM 489 O O . GLU A 1 64 ? -14.016 33.688 9.445 1 96.31 64 GLU A O 1
ATOM 494 N N . ARG A 1 65 ? -13.188 35.719 9.258 1 93.31 65 ARG A N 1
ATOM 495 C CA . ARG A 1 65 ? -14.477 36.375 9.469 1 93.31 65 ARG A CA 1
ATOM 496 C C . ARG A 1 65 ? -15.477 35.969 8.383 1 93.31 65 ARG A C 1
ATOM 498 O O . ARG A 1 65 ? -16.672 35.812 8.664 1 93.31 65 ARG A O 1
ATOM 505 N N . THR A 1 66 ? -14.992 35.875 7.207 1 91.06 66 THR A N 1
ATOM 506 C CA . THR A 1 66 ? -15.852 35.531 6.082 1 91.06 66 THR A CA 1
ATOM 507 C C . THR A 1 66 ? -16.453 34.125 6.293 1 91.06 66 THR A C 1
ATOM 509 O O . THR A 1 66 ? -17.656 33.938 6.094 1 91.06 66 THR A O 1
ATOM 512 N N . TYR A 1 67 ? -15.656 33.188 6.672 1 94.25 67 TYR A N 1
ATOM 513 C CA . TYR A 1 67 ? -16.156 31.844 6.949 1 94.25 67 TYR A CA 1
ATOM 514 C C . TYR A 1 67 ? -17.109 31.859 8.141 1 94.25 67 TYR A C 1
ATOM 516 O O . TYR A 1 67 ? -18.125 31.172 8.125 1 94.25 67 TYR A O 1
ATOM 524 N N . GLN A 1 68 ? -16.75 32.625 9.125 1 93.31 68 GLN A N 1
ATOM 525 C CA . GLN A 1 68 ? -17.594 32.688 10.312 1 93.31 68 GLN A CA 1
ATOM 526 C C . GLN A 1 68 ? -18.969 33.281 9.977 1 93.31 68 GLN A C 1
ATOM 528 O O . GLN A 1 68 ? -19.984 32.812 10.492 1 93.31 68 GLN A O 1
ATOM 533 N N . GLN A 1 69 ? -18.984 34.188 9.156 1 88.44 69 GLN A N 1
ATOM 534 C CA . GLN A 1 69 ? -20.234 34.781 8.719 1 88.44 69 GLN A CA 1
ATOM 535 C C . GLN A 1 69 ? -21.078 33.781 7.93 1 88.44 69 GLN A C 1
ATOM 537 O O . GLN A 1 69 ? -22.312 33.844 7.949 1 88.44 69 GLN A O 1
ATOM 542 N N . ALA A 1 70 ? -20.422 32.938 7.293 1 88.75 70 ALA A N 1
ATOM 543 C CA . ALA A 1 70 ? -21.109 31.906 6.531 1 88.75 70 ALA A CA 1
ATOM 544 C C . ALA A 1 70 ? -21.547 30.75 7.438 1 88.75 70 ALA A C 1
ATOM 546 O O . ALA A 1 70 ? -22.125 29.766 6.973 1 88.75 70 ALA A O 1
ATOM 547 N N . GLY A 1 71 ? -21.219 30.797 8.734 1 91 71 GLY A N 1
ATOM 548 C CA . GLY A 1 71 ? -21.703 29.812 9.688 1 91 71 GLY A CA 1
ATOM 549 C C . GLY A 1 71 ? -20.656 28.797 10.094 1 91 71 GLY A C 1
ATOM 550 O O . GLY A 1 71 ? -20.938 27.891 10.891 1 91 71 GLY A O 1
ATOM 551 N N . TYR A 1 72 ? -19.438 28.984 9.562 1 95.44 72 TYR A N 1
ATOM 552 C CA . TYR A 1 72 ? -18.391 28.016 9.883 1 95.44 72 TYR A CA 1
ATOM 553 C C . TYR A 1 72 ? -17.688 28.391 11.172 1 95.44 72 TYR A C 1
ATOM 555 O O . TYR A 1 72 ? -17.609 29.578 11.523 1 95.44 72 TYR A O 1
ATOM 563 N N . THR A 1 73 ? -17.25 27.359 11.82 1 96.25 73 THR A N 1
ATOM 564 C CA . THR A 1 73 ? -16.266 27.547 12.875 1 96.25 73 THR A CA 1
ATOM 565 C C . THR A 1 73 ? -14.844 27.469 12.312 1 96.25 73 THR A C 1
ATOM 567 O O . THR A 1 73 ? -14.516 26.531 11.57 1 96.25 73 THR A O 1
ATOM 570 N N . VAL A 1 74 ? -14.023 28.469 12.617 1 97.31 74 VAL A N 1
ATOM 571 C CA . VAL A 1 74 ? -12.617 28.453 12.234 1 97.31 74 VAL A CA 1
ATOM 572 C C . VAL A 1 74 ? -11.742 28.266 13.477 1 97.31 74 VAL A C 1
ATOM 574 O O . VAL A 1 74 ? -11.852 29.031 14.438 1 97.31 74 VAL A O 1
ATOM 577 N N . GLN A 1 75 ? -10.859 27.281 13.422 1 95.88 75 GLN A N 1
ATOM 578 C CA . GLN A 1 75 ? -10.117 26.938 14.633 1 95.88 75 GLN A CA 1
ATOM 579 C C . GLN A 1 75 ? -8.781 27.656 14.68 1 95.88 75 GLN A C 1
ATOM 581 O O . GLN A 1 75 ? -8.383 28.188 15.719 1 95.88 75 GLN A O 1
ATOM 586 N N . THR A 1 76 ? -8.031 27.609 13.547 1 96.5 76 THR A N 1
ATOM 587 C CA . THR A 1 76 ? -6.688 28.172 13.617 1 96.5 76 THR A CA 1
ATOM 588 C C . THR A 1 76 ? -6.324 28.875 12.305 1 96.5 76 THR A C 1
ATOM 590 O O . THR A 1 76 ? -6.742 28.438 11.234 1 96.5 76 THR A O 1
ATOM 593 N N . LEU A 1 77 ? -5.617 29.969 12.422 1 98.38 77 LEU A N 1
ATOM 594 C CA . LEU A 1 77 ? -4.902 30.625 11.328 1 98.38 77 LEU A CA 1
ATOM 595 C C . LEU A 1 77 ? -3.41 30.312 11.398 1 98.38 77 LEU A C 1
ATOM 597 O O . LEU A 1 77 ? -2.801 30.422 12.469 1 98.38 77 LEU A O 1
ATOM 601 N N . ARG A 1 78 ? -2.869 29.906 10.266 1 98.62 78 ARG A N 1
ATOM 602 C CA . ARG A 1 78 ? -1.494 29.422 10.312 1 98.62 78 ARG A CA 1
ATOM 603 C C . ARG A 1 78 ? -0.654 30.047 9.203 1 98.62 78 ARG A C 1
ATOM 605 O O . ARG A 1 78 ? -1.192 30.531 8.203 1 98.62 78 ARG A O 1
ATOM 612 N N . LEU A 1 79 ? 0.641 30.078 9.461 1 98.69 79 LEU A N 1
ATOM 613 C CA . LEU A 1 79 ? 1.631 30.5 8.477 1 98.69 79 LEU A CA 1
ATOM 614 C C . LEU A 1 79 ? 2.619 29.375 8.188 1 98.69 79 LEU A C 1
ATOM 616 O O . LEU A 1 79 ? 3.072 28.688 9.102 1 98.69 79 LEU A O 1
ATOM 620 N N . ALA A 1 80 ? 2.871 29.125 6.957 1 98.81 80 ALA A N 1
ATOM 621 C CA . ALA A 1 80 ? 3.92 28.203 6.551 1 98.81 80 ALA A CA 1
ATOM 622 C C . ALA A 1 80 ? 4.895 28.859 5.578 1 98.81 80 ALA A C 1
ATOM 624 O O . ALA A 1 80 ? 4.484 29.609 4.688 1 98.81 80 ALA A O 1
ATOM 625 N N . THR A 1 81 ? 6.145 28.625 5.746 1 98.44 81 THR A N 1
ATOM 626 C CA . THR A 1 81 ? 7.172 29.234 4.91 1 98.44 81 THR A CA 1
ATOM 627 C C . THR A 1 81 ? 7.883 28.172 4.07 1 98.44 81 THR A C 1
ATOM 629 O O . THR A 1 81 ? 7.539 26.984 4.137 1 98.44 81 THR A O 1
ATOM 632 N N . ASN A 1 82 ? 8.789 28.688 3.168 1 97.88 82 ASN A N 1
ATOM 633 C CA . ASN A 1 82 ? 9.672 27.766 2.455 1 97.88 82 ASN A CA 1
ATOM 634 C C . ASN A 1 82 ? 10.656 27.094 3.402 1 97.88 82 ASN A C 1
ATOM 636 O O . ASN A 1 82 ? 10.734 27.438 4.582 1 97.88 82 ASN A O 1
ATOM 640 N N . PRO A 1 83 ? 11.352 26.031 2.969 1 98 83 PRO A N 1
ATOM 641 C CA . PRO A 1 83 ? 12.289 25.328 3.85 1 98 83 PRO A CA 1
ATOM 642 C C . PRO A 1 83 ? 13.234 26.266 4.586 1 98 83 PRO A C 1
ATOM 644 O O . PRO A 1 83 ? 13.836 27.156 3.965 1 98 83 PRO A O 1
ATOM 647 N N . PHE A 1 84 ? 13.375 26.047 5.832 1 97.31 84 PHE A N 1
ATOM 648 C CA . PHE A 1 84 ? 14.023 27.031 6.676 1 97.31 84 PHE A CA 1
ATOM 649 C C . PHE A 1 84 ? 15.508 27.156 6.34 1 97.31 84 PHE A C 1
ATOM 651 O O . PHE A 1 84 ? 16.141 28.156 6.648 1 97.31 84 PHE A O 1
ATOM 658 N N . GLY A 1 85 ? 16.078 26.125 5.707 1 95.5 85 GLY A N 1
ATOM 659 C CA . GLY A 1 85 ? 17.469 26.219 5.273 1 95.5 85 GLY A CA 1
ATOM 660 C C . GLY A 1 85 ? 17.703 27.344 4.285 1 95.5 85 GLY A C 1
ATOM 661 O O . GLY A 1 85 ? 18.844 27.766 4.094 1 95.5 85 GLY A O 1
ATOM 662 N N . GLU A 1 86 ? 16.703 27.844 3.721 1 94.56 86 GLU A N 1
ATOM 663 C CA . GLU A 1 86 ? 16.828 28.859 2.67 1 94.56 86 GLU A CA 1
ATOM 664 C C . GLU A 1 86 ? 16.859 30.266 3.256 1 94.56 86 GLU A C 1
ATOM 666 O O . GLU A 1 86 ? 17.203 31.219 2.561 1 94.56 86 GLU A O 1
ATOM 671 N N . TRP A 1 87 ? 16.5 30.469 4.5 1 93.94 87 TRP A N 1
ATOM 672 C CA . TRP A 1 87 ? 16.375 31.844 4.977 1 93.94 87 TRP A CA 1
ATOM 673 C C . TRP A 1 87 ? 16.719 31.938 6.457 1 93.94 87 TRP A C 1
ATOM 675 O O . TRP A 1 87 ? 17.125 33 6.941 1 93.94 87 TRP A O 1
ATOM 685 N N . LEU A 1 88 ? 16.516 30.891 7.199 1 93.25 88 LEU A N 1
ATOM 686 C CA . LEU A 1 88 ? 16.625 30.938 8.656 1 93.25 88 LEU A CA 1
ATOM 687 C C . LEU A 1 88 ? 18.062 30.656 9.102 1 93.25 88 LEU A C 1
ATOM 689 O O . LEU A 1 88 ? 18.531 31.25 10.078 1 93.25 88 LEU A O 1
ATOM 693 N N . VAL A 1 89 ? 18.734 29.703 8.352 1 88.88 89 VAL A N 1
ATOM 694 C CA . VAL A 1 89 ? 20.062 29.25 8.758 1 88.88 89 VAL A CA 1
ATOM 695 C C . VAL A 1 89 ? 21.125 29.891 7.855 1 88.88 89 VAL A C 1
ATOM 697 O O . VAL A 1 89 ? 20.875 30.125 6.672 1 88.88 89 VAL A O 1
ATOM 700 N N . GLU A 1 90 ? 22.234 30.359 8.531 1 78.38 90 GLU A N 1
ATOM 701 C CA . GLU A 1 90 ? 23.391 30.875 7.785 1 78.38 90 GLU A CA 1
ATOM 702 C C . GLU A 1 90 ? 24.609 29.984 7.969 1 78.38 90 GLU A C 1
ATOM 704 O O . GLU A 1 90 ? 24.734 29.297 8.977 1 78.38 90 GLU A O 1
ATOM 709 N N . THR A 1 91 ? 25.297 29.719 6.934 1 66.31 91 THR A N 1
ATOM 710 C CA . THR A 1 91 ? 26.469 28.859 6.961 1 66.31 91 THR A CA 1
ATOM 711 C C . THR A 1 91 ? 27.625 29.547 7.688 1 66.31 91 THR A C 1
ATOM 713 O O . THR A 1 91 ? 28.734 29.016 7.746 1 66.31 91 THR A O 1
ATOM 716 N N . SER A 1 92 ? 27.375 30.531 8.422 1 61.47 92 SER A N 1
ATOM 717 C CA . SER A 1 92 ? 28.516 31.219 9.016 1 61.47 92 SER A CA 1
ATOM 718 C C . SER A 1 92 ? 28.75 30.766 10.453 1 61.47 92 SER A C 1
ATOM 720 O O . SER A 1 92 ? 27.969 29.969 10.992 1 61.47 92 SER A O 1
ATOM 722 N N . ALA A 1 93 ? 29.953 31.047 11.055 1 54.19 93 ALA A N 1
ATOM 723 C CA . ALA A 1 93 ? 30.406 30.75 12.414 1 54.19 93 ALA A CA 1
ATOM 724 C C . ALA A 1 93 ? 29.344 31.125 13.438 1 54.19 93 ALA A C 1
ATOM 726 O O . ALA A 1 93 ? 29.25 30.531 14.508 1 54.19 93 ALA A O 1
ATOM 727 N N . ASP A 1 94 ? 28.516 32 13.117 1 69.56 94 ASP A N 1
ATOM 728 C CA . ASP A 1 94 ? 27.516 32.5 14.062 1 69.56 94 ASP A CA 1
ATOM 729 C C . ASP A 1 94 ? 26.125 31.969 13.75 1 69.56 94 ASP A C 1
ATOM 731 O O . ASP A 1 94 ? 25.125 32.625 14.039 1 69.56 94 ASP A O 1
ATOM 735 N N . GLU A 1 95 ? 26.125 30.797 13.328 1 76 95 GLU A N 1
ATOM 736 C CA . GLU A 1 95 ? 24.906 30.172 12.812 1 76 95 GLU A CA 1
ATOM 737 C C . GLU A 1 95 ? 23.828 30.078 13.906 1 76 95 GLU A C 1
ATOM 739 O O . GLU A 1 95 ? 22.672 30.422 13.672 1 76 95 GLU A O 1
ATOM 744 N N . CYS A 1 96 ? 24.297 29.766 15.055 1 77.75 96 CYS A N 1
ATOM 745 C CA . CYS A 1 96 ? 23.344 29.562 16.141 1 77.75 96 CYS A CA 1
ATOM 746 C C . CYS A 1 96 ? 22.734 30.891 16.594 1 77.75 96 CYS A C 1
ATOM 748 O O . CYS A 1 96 ? 21.531 30.953 16.891 1 77.75 96 CYS A O 1
ATOM 750 N N . PHE A 1 97 ? 23.547 31.859 16.578 1 81.56 97 PHE A N 1
ATOM 751 C CA . PHE A 1 97 ? 23.078 33.188 17.016 1 81.56 97 PHE A CA 1
ATOM 752 C C . PHE A 1 97 ? 22.109 33.781 16.016 1 81.56 97 PHE A C 1
ATOM 754 O O . PHE A 1 97 ? 21.047 34.281 16.391 1 81.56 97 PHE A O 1
ATOM 761 N N . VAL A 1 98 ? 22.438 33.656 14.852 1 86.19 98 VAL A N 1
ATOM 762 C CA . VAL A 1 98 ? 21.578 34.188 13.789 1 86.19 98 VAL A CA 1
ATOM 763 C C . VAL A 1 98 ? 20.25 33.469 13.773 1 86.19 98 VAL A C 1
ATOM 765 O O . VAL A 1 98 ? 19.188 34.062 13.656 1 86.19 98 VAL A O 1
ATOM 768 N N . LEU A 1 99 ? 20.281 32.219 13.953 1 92.25 99 LEU A N 1
ATOM 769 C CA . LEU A 1 99 ? 19.078 31.375 14 1 92.25 99 LEU A CA 1
ATOM 770 C C . LEU A 1 99 ? 18.156 31.828 15.125 1 92.25 99 LEU A C 1
ATOM 772 O O . LEU A 1 99 ? 16.969 32.062 14.898 1 92.25 99 LEU A O 1
ATOM 776 N N . GLN A 1 100 ? 18.75 32.031 16.234 1 93.25 100 GLN A N 1
ATOM 777 C CA . GLN A 1 100 ? 17.953 32.406 17.391 1 93.25 100 GLN A CA 1
ATOM 778 C C . GLN A 1 100 ? 17.344 33.781 17.234 1 93.25 100 GLN A C 1
ATOM 780 O O . GLN A 1 100 ? 16.188 34.031 17.578 1 93.25 100 GLN A O 1
ATOM 785 N N . LYS A 1 101 ? 18.109 34.656 16.719 1 91.5 101 LYS A N 1
ATOM 786 C CA . LYS A 1 101 ? 17.656 36 16.516 1 91.5 101 LYS A CA 1
ATOM 787 C C . LYS A 1 101 ? 16.469 36.062 15.562 1 91.5 101 LYS A C 1
ATOM 789 O O . LYS A 1 101 ? 15.477 36.75 15.82 1 91.5 101 LYS A O 1
ATOM 794 N N . ARG A 1 102 ? 16.562 35.375 14.523 1 93.69 102 ARG A N 1
ATOM 795 C CA . ARG A 1 102 ? 15.5 35.375 13.523 1 93.69 102 ARG A CA 1
ATOM 796 C C . ARG A 1 102 ? 14.25 34.688 14.055 1 93.69 102 ARG A C 1
ATOM 798 O O . ARG A 1 102 ? 13.133 35.156 13.797 1 93.69 102 ARG A O 1
ATOM 805 N N . LEU A 1 103 ? 14.422 33.625 14.836 1 95.94 103 LEU A N 1
ATOM 806 C CA . LEU A 1 103 ? 13.289 32.938 15.445 1 95.94 103 LEU A CA 1
ATOM 807 C C . LEU A 1 103 ? 12.57 33.844 16.438 1 95.94 103 LEU A C 1
ATOM 809 O O . LEU A 1 103 ? 11.336 33.906 16.453 1 95.94 103 LEU A O 1
ATOM 813 N N . ASN A 1 104 ? 13.359 34.562 17.172 1 95.38 104 ASN A N 1
ATOM 814 C CA . ASN A 1 104 ? 12.766 35.5 18.156 1 95.38 104 ASN A CA 1
ATOM 815 C C . ASN A 1 104 ? 11.969 36.594 17.469 1 95.38 104 ASN A C 1
ATOM 817 O O . ASN A 1 104 ? 10.883 36.969 17.922 1 95.38 104 ASN A O 1
ATOM 821 N N . ALA A 1 105 ? 12.531 37.094 16.422 1 93.62 105 ALA A N 1
ATOM 822 C CA . ALA A 1 105 ? 11.852 38.125 15.68 1 93.62 105 ALA A CA 1
ATOM 823 C C . ALA A 1 105 ? 10.531 37.625 15.094 1 93.62 105 ALA A C 1
ATOM 825 O O . ALA A 1 105 ? 9.508 38.312 15.188 1 93.62 105 ALA A O 1
ATOM 826 N N . LEU A 1 106 ? 10.586 36.531 14.508 1 96 106 LEU A N 1
ATOM 827 C CA . LEU A 1 106 ? 9.383 35.938 13.93 1 96 106 LEU A CA 1
ATOM 828 C C . LEU A 1 106 ? 8.352 35.656 15.008 1 96 106 LEU A C 1
ATOM 830 O O . LEU A 1 106 ? 7.16 35.906 14.82 1 96 106 LEU A O 1
ATOM 834 N N . ASP A 1 107 ? 8.781 35.094 16.094 1 97 107 ASP A N 1
ATOM 835 C CA . ASP A 1 107 ? 7.891 34.781 17.219 1 97 107 ASP A CA 1
ATOM 836 C C . ASP A 1 107 ? 7.168 36.031 17.703 1 97 107 ASP A C 1
ATOM 838 O O . ASP A 1 107 ? 5.973 36 18 1 97 107 ASP A O 1
ATOM 842 N N . ASP A 1 108 ? 7.891 37.094 17.766 1 95.19 108 ASP A N 1
ATOM 843 C CA . ASP A 1 108 ? 7.34 38.344 18.234 1 95.19 108 ASP A CA 1
ATOM 844 C C . ASP A 1 108 ? 6.27 38.875 17.281 1 95.19 108 ASP A C 1
ATOM 846 O O . ASP A 1 108 ? 5.199 39.312 17.703 1 95.19 108 ASP A O 1
ATOM 850 N N . ILE A 1 109 ? 6.598 38.875 16.047 1 95.38 109 ILE A N 1
ATOM 851 C CA . ILE A 1 109 ? 5.656 39.375 15.047 1 95.38 109 ILE A CA 1
ATOM 852 C C . ILE A 1 109 ? 4.391 38.5 15.062 1 95.38 109 ILE A C 1
ATOM 854 O O . ILE A 1 109 ? 3.277 39.031 15.008 1 95.38 109 ILE A O 1
ATOM 858 N N . LEU A 1 110 ? 4.531 37.188 15.125 1 97.19 110 LEU A N 1
ATOM 859 C CA . LEU A 1 110 ? 3.393 36.281 15.188 1 97.19 110 LEU A CA 1
ATOM 860 C C . LEU A 1 110 ? 2.52 36.594 16.391 1 97.19 110 LEU A C 1
ATOM 862 O O . LEU A 1 110 ? 1.294 36.656 16.281 1 97.19 110 LEU A O 1
ATOM 866 N N . SER A 1 111 ? 3.125 36.844 17.516 1 96.31 111 SER A N 1
ATOM 867 C CA . SER A 1 111 ? 2.408 37.125 18.75 1 96.31 111 SER A CA 1
ATOM 868 C C . SER A 1 111 ? 1.609 38.406 18.641 1 96.31 111 SER A C 1
ATOM 870 O O . SER A 1 111 ? 0.455 38.469 19.062 1 96.31 111 SER A O 1
ATOM 872 N N . ARG A 1 112 ? 2.17 39.375 18.094 1 94.94 112 ARG A N 1
ATOM 873 C CA . ARG A 1 112 ? 1.526 40.688 17.969 1 94.94 112 ARG A CA 1
ATOM 874 C C . ARG A 1 112 ? 0.296 40.625 17.078 1 94.94 112 ARG A C 1
ATOM 876 O O . ARG A 1 112 ? -0.652 41.375 17.25 1 94.94 112 ARG A O 1
ATOM 883 N N . HIS A 1 113 ? 0.324 39.688 16.203 1 95.31 113 HIS A N 1
ATOM 884 C CA . HIS A 1 113 ? -0.786 39.594 15.258 1 95.31 113 HIS A CA 1
ATOM 885 C C . HIS A 1 113 ? -1.728 38.438 15.625 1 95.31 113 HIS A C 1
ATOM 887 O O . HIS A 1 113 ? -2.668 38.156 14.883 1 95.31 113 HIS A O 1
ATOM 893 N N . GLY A 1 114 ? -1.463 37.75 16.703 1 95.31 114 GLY A N 1
ATOM 894 C CA . GLY A 1 114 ? -2.34 36.688 17.203 1 95.31 114 GLY A CA 1
ATOM 895 C C . GLY A 1 114 ? -2.273 35.438 16.359 1 95.31 114 GLY A C 1
ATOM 896 O O . GLY A 1 114 ? -3.283 34.75 16.188 1 95.31 114 GLY A O 1
ATOM 897 N N . ILE A 1 115 ? -1.2 35.188 15.719 1 96.75 115 ILE A N 1
ATOM 898 C CA . ILE A 1 115 ? -0.956 33.969 14.984 1 96.75 115 ILE A CA 1
ATOM 899 C C . ILE A 1 115 ? -0.13 33 15.836 1 96.75 115 ILE A C 1
ATOM 901 O O . ILE A 1 115 ? 1.008 33.312 16.203 1 96.75 115 ILE A O 1
ATOM 905 N N . PHE A 1 116 ? -0.633 31.812 16.062 1 94.88 116 PHE A N 1
ATOM 906 C CA . PHE A 1 116 ? 0.011 30.969 17.078 1 94.88 116 PHE A CA 1
ATOM 907 C C . PHE A 1 116 ? 0.53 29.688 16.453 1 94.88 116 PHE A C 1
ATOM 909 O O . PHE A 1 116 ? 0.84 28.734 17.172 1 94.88 116 PHE A O 1
ATOM 916 N N . ALA A 1 117 ? 0.566 29.594 15.188 1 97.81 117 ALA A N 1
ATOM 917 C CA . ALA A 1 117 ? 1.085 28.406 14.5 1 97.81 117 ALA A CA 1
ATOM 918 C C . ALA A 1 117 ? 1.861 28.797 13.242 1 97.81 117 ALA A C 1
ATOM 920 O O . ALA A 1 117 ? 1.312 29.438 12.344 1 97.81 117 ALA A O 1
ATOM 921 N N . CYS A 1 118 ? 3.131 28.375 13.203 1 98.75 118 CYS A N 1
ATOM 922 C CA . CYS A 1 118 ? 3.996 28.688 12.07 1 98.75 118 CYS A CA 1
ATOM 923 C C . CYS A 1 118 ? 4.875 27.5 11.703 1 98.75 118 CYS A C 1
ATOM 925 O O . CYS A 1 118 ? 5.66 27.031 12.531 1 98.75 118 CYS A O 1
ATOM 927 N N . GLY A 1 119 ? 4.676 27.016 10.492 1 98.75 119 GLY A N 1
ATOM 928 C CA . GLY A 1 119 ? 5.582 26.016 9.953 1 98.75 119 GLY A CA 1
ATOM 929 C C . GLY A 1 119 ? 6.742 26.625 9.188 1 98.75 119 GLY A C 1
ATOM 930 O O . GLY A 1 119 ? 6.543 27.266 8.156 1 98.75 119 GLY A O 1
ATOM 931 N N . VAL A 1 120 ? 7.969 26.359 9.617 1 98.62 120 VAL A N 1
ATOM 932 C CA . VAL A 1 120 ? 9.109 27.031 9.008 1 98.62 120 VAL A CA 1
ATOM 933 C C . VAL A 1 120 ? 9.672 26.172 7.875 1 98.62 120 VAL A C 1
ATOM 935 O O . VAL A 1 120 ? 10.664 26.531 7.246 1 98.62 120 VAL A O 1
ATOM 938 N N . GLY A 1 121 ? 9.086 24.969 7.629 1 98.31 121 GLY A N 1
ATOM 939 C CA . GLY A 1 121 ? 9.477 24.141 6.508 1 98.31 1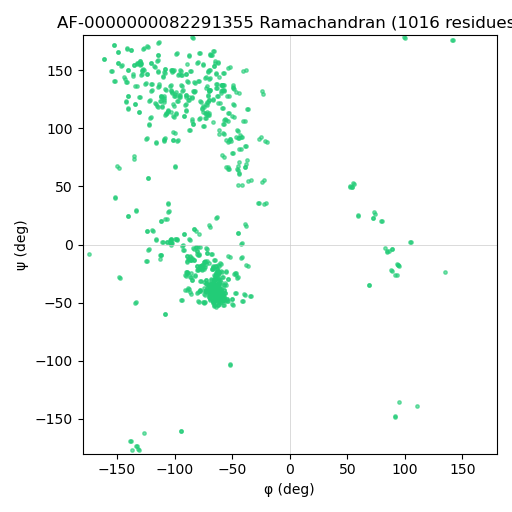21 GLY A CA 1
ATOM 940 C C . GLY A 1 121 ? 10.414 23 6.898 1 98.31 121 GLY A C 1
ATOM 941 O O . GLY A 1 121 ? 10.773 22.875 8.07 1 98.31 121 GLY A O 1
ATOM 942 N N . PRO A 1 122 ? 10.766 22.203 5.953 1 98.56 122 PRO A N 1
ATOM 943 C CA . PRO A 1 122 ? 11.531 20.984 6.227 1 98.56 122 PRO A CA 1
ATOM 944 C C . PRO A 1 122 ? 13.039 21.219 6.176 1 98.56 122 PRO A C 1
ATOM 946 O O . PRO A 1 122 ? 13.516 22.047 5.395 1 98.56 122 PRO A O 1
ATOM 949 N N . ALA A 1 123 ? 13.742 20.453 7.055 1 98.19 123 ALA A N 1
ATOM 950 C CA . ALA A 1 123 ? 15.172 20.219 6.855 1 98.19 123 ALA A CA 1
ATOM 951 C C . ALA A 1 123 ? 15.422 19.266 5.699 1 98.19 123 ALA A C 1
ATOM 953 O O . ALA A 1 123 ? 14.688 18.281 5.523 1 98.19 123 ALA A O 1
ATOM 954 N N . LYS A 1 124 ? 16.516 19.531 4.949 1 95.88 124 LYS A N 1
ATOM 955 C CA . LYS A 1 124 ? 16.812 18.703 3.793 1 95.88 124 LYS A CA 1
ATOM 956 C C . LYS A 1 124 ? 18.203 18.094 3.904 1 95.88 124 LYS A C 1
ATOM 958 O O . LYS A 1 124 ? 18.625 17.312 3.041 1 95.88 124 LYS A O 1
ATOM 963 N N . SER A 1 125 ? 18.906 18.469 4.922 1 95.75 125 SER A N 1
ATOM 964 C CA . SER A 1 125 ? 20.234 17.938 5.184 1 95.75 125 SER A CA 1
ATOM 965 C C . SER A 1 125 ? 20.438 17.625 6.668 1 95.75 125 SER A C 1
ATOM 967 O O . SER A 1 125 ? 19.609 18.016 7.496 1 95.75 125 SER A O 1
ATOM 969 N N . LEU A 1 126 ? 21.516 16.906 6.977 1 96.31 126 LEU A N 1
ATOM 970 C CA . LEU A 1 126 ? 21.797 16.578 8.367 1 96.31 126 LEU A CA 1
ATOM 971 C C . LEU A 1 126 ? 22.141 17.828 9.172 1 96.31 126 LEU A C 1
ATOM 973 O O . LEU A 1 126 ? 21.812 17.922 10.359 1 96.31 126 LEU A O 1
ATOM 977 N N . ASN A 1 127 ? 22.797 18.766 8.508 1 94.31 127 ASN A N 1
ATOM 978 C CA . ASN A 1 127 ? 23.094 20.031 9.172 1 94.31 127 ASN A CA 1
ATOM 979 C C . ASN A 1 127 ? 21.812 20.781 9.547 1 94.31 127 ASN A C 1
ATOM 981 O O . ASN A 1 127 ? 21.719 21.328 10.633 1 94.31 127 ASN A O 1
ATOM 985 N N . GLU A 1 128 ? 20.906 20.797 8.664 1 96.19 128 GLU A N 1
ATOM 986 C CA . GLU A 1 128 ? 19.625 21.438 8.938 1 96.19 128 GLU A CA 1
ATOM 987 C C . GLU A 1 128 ? 18.844 20.672 9.992 1 96.19 128 GLU A C 1
ATOM 989 O O . GLU A 1 128 ? 18.188 21.266 10.844 1 96.19 128 GLU A O 1
ATOM 994 N N . LEU A 1 129 ? 18.906 19.359 9.898 1 97.69 129 LEU A N 1
ATOM 995 C CA . LEU A 1 129 ? 18.234 18.516 10.891 1 97.69 129 LEU A CA 1
ATOM 996 C C . LEU A 1 129 ? 18.703 18.859 12.297 1 97.69 129 LEU A C 1
ATOM 998 O O . LEU A 1 129 ? 17.906 18.859 13.242 1 97.69 129 LEU A O 1
ATOM 1002 N N . ALA A 1 130 ? 19.922 19.203 12.445 1 95.38 130 ALA A N 1
ATOM 1003 C CA . ALA A 1 130 ? 20.516 19.516 13.742 1 95.38 130 ALA A CA 1
ATOM 1004 C C . ALA A 1 130 ? 19.906 20.797 14.328 1 95.38 130 ALA A C 1
ATOM 1006 O O . ALA A 1 130 ? 19.969 21.016 15.539 1 95.38 130 ALA A O 1
ATOM 1007 N N . CYS A 1 131 ? 19.266 21.641 13.5 1 96.12 131 CYS A N 1
ATOM 1008 C CA . CYS A 1 131 ? 18.688 22.891 13.938 1 96.12 131 CYS A CA 1
ATOM 1009 C C . CYS A 1 131 ? 17.25 22.688 14.43 1 96.12 131 CYS A C 1
ATOM 1011 O O . CYS A 1 131 ? 16.688 23.578 15.078 1 96.12 131 CYS A O 1
ATOM 1013 N N . CYS A 1 132 ? 16.656 21.562 14.188 1 98 132 CYS A N 1
ATOM 1014 C CA . CYS A 1 132 ? 15.234 21.359 14.422 1 98 132 CYS A CA 1
ATOM 1015 C C . CYS A 1 132 ? 14.922 21.406 15.914 1 98 132 CYS A C 1
ATOM 1017 O O . CYS A 1 132 ? 13.891 21.938 16.328 1 98 132 CYS A O 1
ATOM 1019 N N . ARG A 1 133 ? 15.82 20.828 16.703 1 97.44 133 ARG A N 1
ATOM 1020 C CA . ARG A 1 133 ? 15.594 20.859 18.141 1 97.44 133 ARG A CA 1
ATOM 1021 C C . ARG A 1 133 ? 15.508 22.297 18.656 1 97.44 133 ARG A C 1
ATOM 1023 O O . ARG A 1 133 ? 14.641 22.625 19.469 1 97.44 133 ARG A O 1
ATOM 1030 N N . GLN A 1 134 ? 16.391 23.125 18.172 1 96.31 134 GLN A N 1
ATOM 1031 C CA . GLN A 1 134 ? 16.391 24.531 18.578 1 96.31 134 GLN A CA 1
ATOM 1032 C C . GLN A 1 134 ? 15.141 25.234 18.078 1 96.31 134 GLN A C 1
ATOM 1034 O O . GLN A 1 134 ? 14.562 26.062 18.797 1 96.31 134 GLN A O 1
ATOM 1039 N N . ILE A 1 135 ? 14.719 24.938 16.922 1 98.06 135 ILE A N 1
ATOM 1040 C CA . ILE A 1 135 ? 13.555 25.578 16.328 1 98.06 135 ILE A CA 1
ATOM 1041 C C . ILE A 1 135 ? 12.312 25.297 17.156 1 98.06 135 ILE A C 1
ATOM 1043 O O . ILE A 1 135 ? 11.633 26.219 17.609 1 98.06 135 ILE A O 1
ATOM 1047 N N . VAL A 1 136 ? 12.078 24.016 17.438 1 98.19 136 VAL A N 1
ATOM 1048 C CA . VAL A 1 136 ? 10.844 23.656 18.125 1 98.19 136 VAL A CA 1
ATOM 1049 C C . VAL A 1 136 ? 10.969 23.969 19.625 1 98.19 136 VAL A C 1
ATOM 1051 O O . VAL A 1 136 ? 9.969 24.109 20.312 1 98.19 136 VAL A O 1
ATOM 1054 N N . GLY A 1 137 ? 12.211 24.125 20.078 1 97 137 GLY A N 1
ATOM 1055 C CA . GLY A 1 137 ? 12.445 24.469 21.469 1 97 137 GLY A CA 1
ATOM 1056 C C . GLY A 1 137 ? 12.273 25.953 21.75 1 97 137 GLY A C 1
ATOM 1057 O O . GLY A 1 137 ? 12.094 26.359 22.906 1 97 137 GLY A O 1
ATOM 1058 N N . THR A 1 138 ? 12.312 26.812 20.75 1 96.75 138 THR A N 1
ATOM 1059 C CA . THR A 1 138 ? 12.266 28.25 20.906 1 96.75 138 THR A CA 1
ATOM 1060 C C . THR A 1 138 ? 10.859 28.719 21.266 1 96.75 138 THR A C 1
ATOM 1062 O O . THR A 1 138 ? 10.68 29.609 22.109 1 96.75 138 THR A O 1
ATOM 1065 N N . SER A 1 139 ? 9.875 28.141 20.594 1 96.75 139 SER A N 1
ATOM 1066 C CA . SER A 1 139 ? 8.492 28.547 20.797 1 96.75 139 SER A CA 1
ATOM 1067 C C . SER A 1 139 ? 7.527 27.422 20.422 1 96.75 139 SER A C 1
ATOM 1069 O O . SER A 1 139 ? 7.789 26.656 19.5 1 96.75 139 SER A O 1
ATOM 1071 N N . ASP A 1 140 ? 6.371 27.406 21.125 1 94.69 140 ASP A N 1
ATOM 1072 C CA . ASP A 1 140 ? 5.34 26.422 20.812 1 94.69 140 ASP A CA 1
ATOM 1073 C C . ASP A 1 140 ? 4.645 26.75 19.484 1 94.69 140 ASP A C 1
ATOM 1075 O O . ASP A 1 140 ? 3.898 25.922 18.953 1 94.69 140 ASP A O 1
ATOM 1079 N N . LYS A 1 141 ? 4.98 27.891 18.953 1 97.62 141 LYS A N 1
ATOM 1080 C CA . LYS A 1 141 ? 4.367 28.312 17.688 1 97.62 141 LYS A CA 1
ATOM 1081 C C . LYS A 1 141 ? 5.043 27.641 16.5 1 97.62 141 LYS A C 1
ATOM 1083 O O . LYS A 1 141 ? 4.461 27.562 15.414 1 97.62 141 LYS A O 1
ATOM 1088 N N . PHE A 1 142 ? 6.242 27.203 16.672 1 98.62 142 PHE A N 1
ATOM 1089 C CA . PHE A 1 142 ? 7.043 26.781 15.523 1 98.62 142 PHE A CA 1
ATOM 1090 C C . PHE A 1 142 ? 6.91 25.266 15.312 1 98.62 142 PHE A C 1
ATOM 1092 O O . PHE A 1 142 ? 6.891 24.5 16.281 1 98.62 142 PHE A O 1
ATOM 1099 N N . SER A 1 143 ? 6.762 24.875 14.109 1 98.62 143 SER A N 1
ATOM 1100 C CA . SER A 1 143 ? 6.84 23.484 13.672 1 98.62 143 SER A CA 1
ATOM 1101 C C . SER A 1 143 ? 7.805 23.328 12.5 1 98.62 143 SER A C 1
ATOM 1103 O O . SER A 1 143 ? 8.016 24.266 11.734 1 98.62 143 SER A O 1
ATOM 1105 N N . CYS A 1 144 ? 8.414 22.219 12.398 1 98.69 144 CYS A N 1
ATOM 1106 C CA . CYS A 1 144 ? 9.273 21.891 11.266 1 98.69 144 CYS A CA 1
ATOM 1107 C C . CYS A 1 144 ? 9.328 20.391 11.039 1 98.69 144 CYS A C 1
ATOM 1109 O O . CYS A 1 144 ? 8.672 19.625 11.758 1 98.69 144 CYS A O 1
ATOM 1111 N N . SER A 1 145 ? 9.938 19.969 9.938 1 98.81 145 SER A N 1
ATOM 1112 C CA . SER A 1 145 ? 10.016 18.562 9.57 1 98.81 145 SER A CA 1
ATOM 1113 C C . SER A 1 145 ? 11.375 18.234 8.961 1 98.81 145 SER A C 1
ATOM 1115 O O . SER A 1 145 ? 12.234 19.094 8.836 1 98.81 145 SER A O 1
ATOM 1117 N N . PHE A 1 146 ? 11.617 16.984 8.828 1 98.81 146 PHE A N 1
ATOM 1118 C CA . PHE A 1 146 ? 12.805 16.5 8.133 1 98.81 146 PHE A CA 1
ATOM 1119 C C . PHE A 1 146 ? 12.414 15.609 6.961 1 98.81 146 PHE A C 1
ATOM 1121 O O . PHE A 1 146 ? 11.688 14.625 7.133 1 98.81 146 PHE A O 1
ATOM 1128 N N . MET A 1 147 ? 12.891 15.977 5.785 1 98.5 147 MET A N 1
ATOM 1129 C CA . MET A 1 147 ? 12.656 15.148 4.605 1 98.5 147 MET A CA 1
ATOM 1130 C C . MET A 1 147 ? 13.688 14.031 4.512 1 98.5 147 MET A C 1
ATOM 1132 O O . MET A 1 147 ? 14.828 14.266 4.105 1 98.5 147 MET A O 1
ATOM 1136 N N . LEU A 1 148 ? 13.273 12.852 4.848 1 98.44 148 LEU A N 1
ATOM 1137 C CA . LEU A 1 148 ? 14.172 11.703 4.879 1 98.44 148 LEU A CA 1
ATOM 1138 C C . LEU A 1 148 ? 14.234 11.023 3.514 1 98.44 148 LEU A C 1
ATOM 1140 O O . LEU A 1 148 ? 13.203 10.617 2.975 1 98.44 148 LEU A O 1
ATOM 1144 N N . PRO A 1 149 ? 15.484 10.883 2.951 1 96.88 149 PRO A N 1
ATOM 1145 C CA . PRO A 1 149 ? 15.594 10.164 1.68 1 96.88 149 PRO A CA 1
ATOM 1146 C C . PRO A 1 149 ? 15.328 8.672 1.825 1 96.88 149 PRO A C 1
ATOM 1148 O O . PRO A 1 149 ? 15.656 8.078 2.854 1 96.88 149 PRO A O 1
ATOM 1151 N N . ASN A 1 150 ? 14.82 8.109 0.779 1 95.94 150 ASN A N 1
ATOM 1152 C CA . ASN A 1 150 ? 14.484 6.691 0.746 1 95.94 150 ASN A CA 1
ATOM 1153 C C . ASN A 1 150 ? 15.727 5.816 0.907 1 95.94 150 ASN A C 1
ATOM 1155 O O . ASN A 1 150 ? 16.781 6.133 0.361 1 95.94 150 ASN A O 1
ATOM 1159 N N . CYS A 1 151 ? 15.609 4.723 1.723 1 95.31 151 CYS A N 1
ATOM 1160 C CA . CYS A 1 151 ? 16.609 3.686 1.922 1 95.31 151 CYS A CA 1
ATOM 1161 C C . CYS A 1 151 ? 17.906 4.277 2.467 1 95.31 151 CYS A C 1
ATOM 1163 O O . CYS A 1 151 ? 19 3.797 2.152 1 95.31 151 CYS A O 1
ATOM 1165 N N . ASN A 1 152 ? 17.844 5.395 3.129 1 96.12 152 ASN A N 1
ATOM 1166 C CA . ASN A 1 152 ? 19 6.016 3.744 1 96.12 152 ASN A CA 1
ATOM 1167 C C . ASN A 1 152 ? 19.047 5.754 5.246 1 96.12 152 ASN A C 1
ATOM 1169 O O . ASN A 1 152 ? 18.516 6.539 6.035 1 96.12 152 ASN A O 1
ATOM 1173 N N . ASP A 1 153 ? 19.703 4.668 5.582 1 95.44 153 ASP A N 1
ATOM 1174 C CA . ASP A 1 153 ? 19.703 4.215 6.973 1 95.44 153 ASP A CA 1
ATOM 1175 C C . ASP A 1 153 ? 20.484 5.18 7.863 1 95.44 153 ASP A C 1
ATOM 1177 O O . ASP A 1 153 ? 20.156 5.352 9.039 1 95.44 153 ASP A O 1
ATOM 1181 N N . GLU A 1 154 ? 21.484 5.859 7.352 1 96 154 GLU A N 1
ATOM 1182 C CA . GLU A 1 154 ? 22.25 6.828 8.133 1 96 154 GLU A CA 1
ATOM 1183 C C . GLU A 1 154 ? 21.375 8.023 8.523 1 96 154 GLU A C 1
ATOM 1185 O O . GLU A 1 154 ? 21.344 8.422 9.688 1 96 154 GLU A O 1
ATOM 1190 N N . TYR A 1 155 ? 20.719 8.641 7.551 1 97.88 155 TYR A N 1
ATOM 1191 C CA . TYR A 1 155 ? 19.828 9.766 7.812 1 97.88 155 TYR A CA 1
ATOM 1192 C C . TYR A 1 155 ? 18.703 9.367 8.758 1 97.88 155 TYR A C 1
ATOM 1194 O O . TYR A 1 155 ? 18.297 10.141 9.625 1 97.88 155 TYR A O 1
ATOM 1202 N N . ALA A 1 156 ? 18.234 8.141 8.562 1 98.31 156 ALA A N 1
ATOM 1203 C CA . ALA A 1 156 ? 17.156 7.652 9.422 1 98.31 156 ALA A CA 1
ATOM 1204 C C . ALA A 1 156 ? 17.609 7.551 10.875 1 98.31 156 ALA A C 1
ATOM 1206 O O . ALA A 1 156 ? 16.844 7.844 11.789 1 98.31 156 ALA A O 1
ATOM 1207 N N . GLU A 1 157 ? 18.797 7.062 11.055 1 97.25 157 GLU A N 1
ATOM 1208 C CA . GLU A 1 157 ? 19.344 6.965 12.406 1 97.25 157 GLU A CA 1
ATOM 1209 C C . GLU A 1 157 ? 19.453 8.336 13.055 1 97.25 157 GLU A C 1
ATOM 1211 O O . GLU A 1 157 ? 19.078 8.508 14.219 1 97.25 157 GLU A O 1
ATOM 1216 N N . LYS A 1 158 ? 19.953 9.312 12.312 1 98.38 158 LYS A N 1
ATOM 1217 C CA . LYS A 1 158 ? 20.094 10.664 12.836 1 98.38 158 LYS A CA 1
ATOM 1218 C C . LYS A 1 158 ? 18.719 11.281 13.133 1 98.38 158 LYS A C 1
ATOM 1220 O O . LYS A 1 158 ? 18.562 12.016 14.1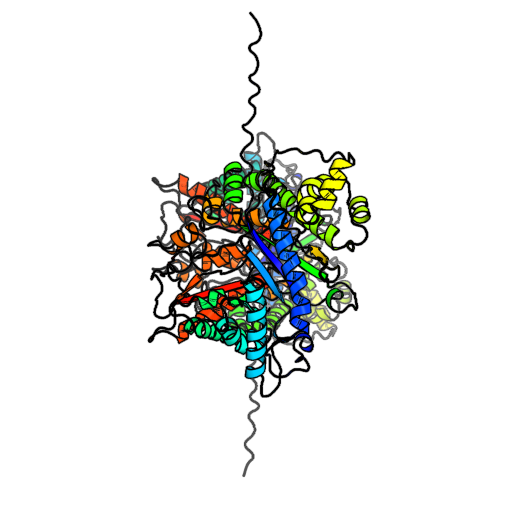09 1 98.38 158 LYS A O 1
ATOM 1225 N N . ALA A 1 159 ? 17.797 11.008 12.305 1 98.69 159 ALA A N 1
ATOM 1226 C CA . ALA A 1 159 ? 16.438 11.484 12.539 1 98.69 159 ALA A CA 1
ATOM 1227 C C . ALA A 1 159 ? 15.852 10.883 13.82 1 98.69 159 ALA A C 1
ATOM 1229 O O . ALA A 1 159 ? 15.227 11.594 14.617 1 98.69 159 ALA A O 1
ATOM 1230 N N . ALA A 1 160 ? 16.078 9.57 13.977 1 97.75 160 ALA A N 1
ATOM 1231 C CA . ALA A 1 160 ? 15.617 8.906 15.195 1 97.75 160 ALA A CA 1
ATOM 1232 C C . ALA A 1 160 ? 16.234 9.547 16.438 1 97.75 160 ALA A C 1
ATOM 1234 O O . ALA A 1 160 ? 15.539 9.805 17.422 1 97.75 160 ALA A O 1
ATOM 1235 N N . GLN A 1 161 ? 17.5 9.812 16.375 1 96.94 161 GLN A N 1
ATOM 1236 C CA . GLN A 1 161 ? 18.203 10.461 17.484 1 96.94 161 GLN A CA 1
ATOM 1237 C C . GLN A 1 161 ? 17.625 11.844 17.766 1 96.94 161 GLN A C 1
ATOM 1239 O O . GLN A 1 161 ? 17.438 12.219 18.922 1 96.94 161 GLN A O 1
ATOM 1244 N N . THR A 1 162 ? 17.312 12.578 16.734 1 98.06 162 THR A N 1
ATOM 1245 C CA . THR A 1 162 ? 16.766 13.922 16.875 1 98.06 162 THR A CA 1
ATOM 1246 C C . THR A 1 162 ? 15.406 13.875 17.562 1 98.06 162 THR A C 1
ATOM 1248 O O . THR A 1 162 ? 15.117 14.703 18.438 1 98.06 162 THR A O 1
ATOM 1251 N N . ILE A 1 163 ? 14.578 12.922 17.203 1 98.19 163 ILE A N 1
ATOM 1252 C CA . ILE A 1 163 ? 13.266 12.758 17.812 1 98.19 163 ILE A CA 1
ATOM 1253 C C . ILE A 1 163 ? 13.406 12.539 19.312 1 98.19 163 ILE A C 1
ATOM 1255 O O . ILE A 1 163 ? 12.703 13.172 20.109 1 98.19 163 ILE A O 1
ATOM 1259 N N . TYR A 1 164 ? 14.312 11.703 19.688 1 96.38 164 TYR A N 1
ATOM 1260 C CA . TYR A 1 164 ? 14.539 11.445 21.109 1 96.38 164 TYR A CA 1
ATOM 1261 C C . TYR A 1 164 ? 15.109 12.672 21.797 1 96.38 164 TYR A C 1
ATOM 1263 O O . TYR A 1 164 ? 14.742 12.977 22.938 1 96.38 164 TYR A O 1
ATOM 1271 N N . ASP A 1 165 ? 16 13.375 21.156 1 96.31 165 ASP A N 1
ATOM 1272 C CA . ASP A 1 165 ? 16.562 14.602 21.719 1 96.31 165 ASP A CA 1
ATOM 1273 C C . ASP A 1 165 ? 15.461 15.633 21.969 1 96.31 165 ASP A C 1
ATOM 1275 O O . ASP A 1 165 ? 15.438 16.281 23.016 1 96.31 165 ASP A O 1
ATOM 1279 N N . ILE A 1 166 ? 14.578 15.805 21.031 1 97.62 166 ILE A N 1
ATOM 1280 C CA . ILE A 1 166 ? 13.484 16.766 21.141 1 97.62 166 ILE A CA 1
ATOM 1281 C C . ILE A 1 166 ? 12.578 16.391 22.312 1 97.62 166 ILE A C 1
ATOM 1283 O O . ILE A 1 166 ? 12.062 17.266 23 1 97.62 166 ILE A O 1
ATOM 1287 N N . SER A 1 167 ? 12.438 15.094 22.547 1 95.88 167 SER A N 1
ATOM 1288 C CA . SER A 1 167 ? 11.547 14.625 23.594 1 95.88 167 SER A CA 1
ATOM 1289 C C . SER A 1 167 ? 12.008 15.094 24.969 1 95.88 167 SER A C 1
ATOM 1291 O O . SER A 1 167 ? 11.203 15.18 25.906 1 95.88 167 SER A O 1
ATOM 1293 N N . THR A 1 168 ? 13.273 15.453 25.109 1 94.25 168 THR A N 1
ATOM 1294 C CA . THR A 1 168 ? 13.828 15.844 26.391 1 94.25 168 THR A CA 1
ATOM 1295 C C . THR A 1 168 ? 13.469 17.297 26.719 1 94.25 168 THR A C 1
ATOM 1297 O O . THR A 1 168 ? 13.633 17.734 27.859 1 94.25 168 THR A O 1
ATOM 1300 N N . LEU A 1 169 ? 12.906 18 25.797 1 95.56 169 LEU A N 1
ATOM 1301 C CA . LEU A 1 169 ? 12.578 19.406 26 1 95.56 169 LEU A CA 1
ATOM 1302 C C . LEU A 1 169 ? 11.312 19.562 26.828 1 95.56 169 LEU A C 1
ATOM 1304 O O . LEU A 1 169 ? 11.031 20.641 27.359 1 95.56 169 LEU A O 1
ATOM 1308 N N . ASP A 1 170 ? 10.539 18.531 26.891 1 92.81 170 ASP A N 1
ATOM 1309 C CA . ASP A 1 170 ? 9.289 18.5 27.641 1 92.81 170 ASP A CA 1
ATOM 1310 C C . ASP A 1 170 ? 9.18 17.219 28.469 1 92.81 170 ASP A C 1
ATOM 1312 O O . ASP A 1 170 ? 9.453 16.125 27.969 1 92.81 170 ASP A O 1
ATOM 1316 N N . PRO A 1 171 ? 8.734 17.359 29.734 1 90.81 171 PRO A N 1
ATOM 1317 C CA . PRO A 1 171 ? 8.672 16.172 30.609 1 90.81 171 PRO A CA 1
ATOM 1318 C C . PRO A 1 171 ? 7.719 15.102 30.078 1 90.81 171 PRO A C 1
ATOM 1320 O O . PRO A 1 171 ? 7.863 13.922 30.406 1 90.81 171 PRO A O 1
ATOM 1323 N N . LYS A 1 172 ? 6.777 15.516 29.25 1 92.19 172 LYS A N 1
ATOM 1324 C CA . LYS A 1 172 ? 5.828 14.547 28.703 1 92.19 172 LYS A CA 1
ATOM 1325 C C . LYS A 1 172 ? 6.16 14.203 27.266 1 92.19 172 LYS A C 1
ATOM 1327 O O . LYS A 1 172 ? 5.395 13.5 26.594 1 92.19 172 LYS A O 1
ATOM 1332 N N . GLY A 1 173 ? 7.25 14.719 26.797 1 90.81 173 GLY A N 1
ATOM 1333 C CA . GLY A 1 173 ? 7.711 14.398 25.453 1 90.81 173 GLY A CA 1
ATOM 1334 C C . GLY A 1 173 ? 6.871 15.039 24.359 1 90.81 173 GLY A C 1
ATOM 1335 O O . GLY A 1 173 ? 6.891 14.594 23.219 1 90.81 173 GLY A O 1
ATOM 1336 N N . LEU A 1 174 ? 6.164 16.094 24.578 1 93.81 174 LEU A N 1
ATOM 1337 C CA . LEU A 1 174 ? 5.129 16.609 23.688 1 93.81 174 LEU A CA 1
ATOM 1338 C C . LEU A 1 174 ? 5.719 17.578 22.672 1 93.81 174 LEU A C 1
ATOM 1340 O O . LEU A 1 174 ? 5.059 17.953 21.703 1 93.81 174 LEU A O 1
ATOM 1344 N N . THR A 1 175 ? 6.992 17.984 22.844 1 96.12 175 THR A N 1
ATOM 1345 C CA . THR A 1 175 ? 7.578 18.922 21.875 1 96.12 175 THR A CA 1
ATOM 1346 C C . THR A 1 175 ? 7.645 18.297 20.484 1 96.12 175 THR A C 1
ATOM 1348 O O . THR A 1 175 ? 7.656 19.016 19.484 1 96.12 175 THR A O 1
ATOM 1351 N N . ASN A 1 176 ? 7.645 16.953 20.453 1 96.88 176 ASN A N 1
ATOM 1352 C CA . ASN A 1 176 ? 7.621 16.266 19.156 1 96.88 176 ASN A CA 1
ATOM 1353 C C . ASN A 1 176 ? 6.289 16.484 18.438 1 96.88 176 ASN A C 1
ATOM 1355 O O . ASN A 1 176 ? 6.16 16.156 17.25 1 96.88 176 ASN A O 1
ATOM 1359 N N . PHE A 1 177 ? 5.332 17.062 19.078 1 96.56 177 PHE A N 1
ATOM 1360 C CA . PHE A 1 177 ? 4.113 17.484 18.406 1 96.56 177 PHE A CA 1
ATOM 1361 C C . PHE A 1 177 ? 4.43 18.484 17.281 1 96.56 177 PHE A C 1
ATOM 1363 O O . PHE A 1 177 ? 3.695 18.578 16.297 1 96.56 177 PHE A O 1
ATOM 1370 N N . GLN A 1 178 ? 5.555 19.156 17.375 1 97.94 178 GLN A N 1
ATOM 1371 C CA . GLN A 1 178 ? 5.973 20.219 16.484 1 97.94 178 GLN A CA 1
ATOM 1372 C C . GLN A 1 178 ? 6.938 19.703 15.422 1 97.94 178 GLN A C 1
ATOM 1374 O O . GLN A 1 178 ? 7.445 20.484 14.602 1 97.94 178 GLN A O 1
ATOM 1379 N N . PHE A 1 179 ? 7.199 18.391 15.391 1 98.62 179 PHE A N 1
ATOM 1380 C CA . PHE A 1 179 ? 8.227 17.844 14.5 1 98.62 179 PHE A CA 1
ATOM 1381 C C . PHE A 1 179 ? 7.789 16.516 13.914 1 98.62 179 PHE A C 1
ATOM 1383 O O . PHE A 1 179 ? 7.145 15.711 14.586 1 98.62 179 PHE A O 1
ATOM 1390 N N . CYS A 1 180 ? 8.07 16.281 12.641 1 98.69 180 CYS A N 1
ATOM 1391 C CA . CYS A 1 180 ? 7.836 14.984 12.023 1 98.69 180 CYS A CA 1
ATOM 1392 C C . CYS A 1 180 ? 8.891 14.68 10.969 1 98.69 180 CYS A C 1
ATOM 1394 O O . CYS A 1 180 ? 9.617 15.578 10.531 1 98.69 180 CYS A O 1
ATOM 1396 N N . VAL A 1 181 ? 9.094 13.461 10.758 1 98.81 181 VAL A N 1
ATOM 1397 C CA . VAL A 1 181 ? 9.867 13.008 9.609 1 98.81 181 VAL A CA 1
ATOM 1398 C C . VAL A 1 181 ? 8.938 12.719 8.438 1 98.81 181 VAL A C 1
ATOM 1400 O O . VAL A 1 181 ? 7.891 12.094 8.602 1 98.81 181 VAL A O 1
ATOM 1403 N N . ALA A 1 182 ? 9.32 13.227 7.289 1 98.12 182 ALA A N 1
ATOM 1404 C CA . ALA A 1 182 ? 8.414 13.164 6.145 1 98.12 182 ALA A CA 1
ATOM 1405 C C . ALA A 1 182 ? 9.125 12.602 4.914 1 98.12 182 ALA A C 1
ATOM 1407 O O . ALA A 1 182 ? 10.352 12.656 4.82 1 98.12 182 ALA A O 1
ATOM 1408 N N . SER A 1 183 ? 8.289 12.023 4.023 1 96.38 183 SER A N 1
ATOM 1409 C CA . SER A 1 183 ? 8.781 11.609 2.715 1 96.38 183 SER A CA 1
ATOM 1410 C C . SER A 1 183 ? 8.883 12.789 1.758 1 96.38 183 SER A C 1
ATOM 1412 O O . SER A 1 183 ? 8.211 13.805 1.943 1 96.38 183 SER A O 1
ATOM 1414 N N . LYS A 1 184 ? 9.703 12.648 0.771 1 95.31 184 LYS A N 1
ATOM 1415 C CA . LYS A 1 184 ? 9.852 13.68 -0.255 1 95.31 184 LYS A CA 1
ATOM 1416 C C . LYS A 1 184 ? 8.562 13.82 -1.07 1 95.31 184 LYS A C 1
ATOM 1418 O O . LYS A 1 184 ? 8.391 14.812 -1.788 1 95.31 184 LYS A O 1
ATOM 1423 N N . THR A 1 185 ? 7.711 12.859 -0.894 1 96 185 THR A N 1
ATOM 1424 C CA . THR A 1 185 ? 6.465 12.859 -1.653 1 96 185 THR A CA 1
ATOM 1425 C C . THR A 1 185 ? 5.445 13.797 -1.012 1 96 185 THR A C 1
ATOM 1427 O O . THR A 1 185 ? 4.367 14.023 -1.568 1 96 185 THR A O 1
ATOM 1430 N N . CYS A 1 186 ? 5.754 14.352 0.138 1 96.81 186 CYS A N 1
ATOM 1431 C CA . CYS A 1 186 ? 4.957 15.438 0.7 1 96.81 186 CYS A CA 1
ATOM 1432 C C . CYS A 1 186 ? 5.184 16.734 -0.066 1 96.81 186 CYS A C 1
ATOM 1434 O O . CYS A 1 186 ? 6.207 17.391 0.116 1 96.81 186 CYS A O 1
ATOM 1436 N N . ARG A 1 187 ? 4.227 17.156 -0.805 1 96.25 187 ARG A N 1
ATOM 1437 C CA . ARG A 1 187 ? 4.348 18.312 -1.691 1 96.25 187 ARG A CA 1
ATOM 1438 C C . ARG A 1 187 ? 4.023 19.609 -0.952 1 96.25 187 ARG A C 1
ATOM 1440 O O . ARG A 1 187 ? 3.441 19.578 0.133 1 96.25 187 ARG A O 1
ATOM 1447 N N . PRO A 1 188 ? 4.41 20.688 -1.502 1 97.75 188 PRO A N 1
ATOM 1448 C CA . PRO A 1 188 ? 4.094 21.969 -0.854 1 97.75 188 PRO A CA 1
ATOM 1449 C C . PRO A 1 188 ? 2.59 22.219 -0.759 1 97.75 188 PRO A C 1
ATOM 1451 O O . PRO A 1 188 ? 1.809 21.609 -1.491 1 97.75 188 PRO A O 1
ATOM 1454 N N . TRP A 1 189 ? 2.236 23.062 0.232 1 98.19 189 TRP A N 1
ATOM 1455 C CA . TRP A 1 189 ? 0.898 23.625 0.403 1 98.19 189 TRP A CA 1
ATOM 1456 C C . TRP A 1 189 ? -0.027 22.609 1.078 1 98.19 189 TRP A C 1
ATOM 1458 O O . TRP A 1 189 ? -1.241 22.641 0.858 1 98.19 189 TRP A O 1
ATOM 1468 N N . ILE A 1 190 ? 0.554 21.641 1.743 1 98.19 190 ILE A N 1
ATOM 1469 C CA . ILE A 1 190 ? -0.21 20.922 2.76 1 98.19 190 ILE A CA 1
ATOM 1470 C C . ILE A 1 190 ? -0.531 21.859 3.92 1 98.19 190 ILE A C 1
ATOM 1472 O O . ILE A 1 190 ? 0.371 22.469 4.512 1 98.19 190 ILE A O 1
ATOM 1476 N N . PRO A 1 191 ? -1.74 22 4.238 1 98.56 191 PRO A N 1
ATOM 1477 C CA . PRO A 1 191 ? -2.051 23.016 5.234 1 98.56 191 PRO A CA 1
ATOM 1478 C C . PRO A 1 191 ? -1.853 22.531 6.668 1 98.56 191 PRO A C 1
ATOM 1480 O O . PRO A 1 191 ? -1.972 23.312 7.613 1 98.56 191 PRO A O 1
ATOM 1483 N N . PHE A 1 192 ? -1.52 21.297 6.844 1 97.88 192 PHE A N 1
ATOM 1484 C CA . PHE A 1 192 ? -1.409 20.703 8.172 1 97.88 192 PHE A CA 1
ATOM 1485 C C . PHE A 1 192 ? 0.038 20.719 8.648 1 97.88 192 PHE A C 1
ATOM 1487 O O . PHE A 1 192 ? 0.965 20.688 7.84 1 97.88 192 PHE A O 1
ATOM 1494 N N . PHE A 1 193 ? 0.187 20.875 9.93 1 97.19 193 PHE A N 1
ATOM 1495 C CA . PHE A 1 193 ? 1.492 20.875 10.578 1 97.19 193 PHE A CA 1
ATOM 1496 C C . PHE A 1 193 ? 1.825 19.484 11.102 1 97.19 193 PHE A C 1
ATOM 1498 O O . PHE A 1 193 ? 0.926 18.703 11.445 1 97.19 193 PHE A O 1
ATOM 1505 N N . PRO A 1 194 ? 3.088 19.031 11.102 1 97.62 194 PRO A N 1
ATOM 1506 C CA . PRO A 1 194 ? 4.254 19.922 10.984 1 97.62 194 PRO A CA 1
ATOM 1507 C C . PRO A 1 194 ? 4.812 19.969 9.57 1 97.62 194 PRO A C 1
ATOM 1509 O O . PRO A 1 194 ? 5.836 20.625 9.328 1 97.62 194 PRO A O 1
ATOM 1512 N N . ILE A 1 195 ? 4.215 19.359 8.617 1 97.38 195 ILE A N 1
ATOM 1513 C CA . ILE A 1 195 ? 4.828 19.141 7.316 1 97.38 195 ILE A CA 1
ATOM 1514 C C . ILE A 1 195 ? 4.621 20.359 6.43 1 97.38 195 ILE A C 1
ATOM 1516 O O . ILE A 1 195 ? 5.27 20.5 5.391 1 97.38 195 ILE A O 1
ATOM 1520 N N . ALA A 1 196 ? 3.781 21.312 6.777 1 98.62 196 ALA A N 1
ATOM 1521 C CA . ALA A 1 196 ? 3.389 22.422 5.918 1 98.62 196 ALA A CA 1
ATOM 1522 C C . ALA A 1 196 ? 4.605 23.219 5.469 1 98.62 196 ALA A C 1
ATOM 1524 O O . ALA A 1 196 ? 5.457 23.578 6.289 1 98.62 196 ALA A O 1
ATOM 1525 N N . TYR A 1 197 ? 4.648 23.5 4.18 1 98.56 197 TYR A N 1
ATOM 1526 C CA . TYR A 1 197 ? 5.695 24.391 3.672 1 98.56 197 TYR A CA 1
ATOM 1527 C C . TYR A 1 197 ? 5.324 24.938 2.305 1 98.56 197 TYR A C 1
ATOM 1529 O O . TYR A 1 197 ? 4.375 24.469 1.671 1 98.56 197 TYR A O 1
ATOM 1537 N N . HIS A 1 198 ? 5.973 26 2.031 1 97.81 198 HIS A N 1
ATOM 1538 C CA . HIS A 1 198 ? 5.848 26.641 0.73 1 97.81 198 HIS A CA 1
ATOM 1539 C C . HIS A 1 198 ? 7.039 26.312 -0.164 1 97.81 198 HIS A C 1
ATOM 1541 O O . HIS A 1 198 ? 8.109 25.953 0.329 1 97.81 198 HIS A O 1
ATOM 1547 N N . GLU A 1 199 ? 6.777 26.281 -1.409 1 96 199 GLU A N 1
ATOM 1548 C CA . GLU A 1 199 ? 7.855 26.234 -2.391 1 96 199 GLU A CA 1
ATOM 1549 C C . GLU A 1 199 ? 7.922 27.531 -3.189 1 96 199 GLU A C 1
ATOM 1551 O O . GLU A 1 199 ? 6.93 27.953 -3.795 1 96 199 GLU A O 1
ATOM 1556 N N . VAL A 1 200 ? 9.086 28.078 -3.188 1 92.75 200 VAL A N 1
ATOM 1557 C CA . VAL A 1 200 ? 9.273 29.359 -3.857 1 92.75 200 VAL A CA 1
ATOM 1558 C C . VAL A 1 200 ? 8.984 29.203 -5.352 1 92.75 200 VAL A C 1
ATOM 1560 O O . VAL A 1 200 ? 9.445 28.25 -5.98 1 92.75 200 VAL A O 1
ATOM 1563 N N . ASP A 1 201 ? 8.156 30.047 -5.816 1 86.81 201 ASP A N 1
ATOM 1564 C CA . ASP A 1 201 ? 7.867 30.016 -7.246 1 86.81 201 ASP A CA 1
ATOM 1565 C C . ASP A 1 201 ? 7.918 31.422 -7.84 1 86.81 201 ASP A C 1
ATOM 1567 O O . ASP A 1 201 ? 8.445 32.344 -7.211 1 86.81 201 ASP A O 1
ATOM 1571 N N . GLU A 1 202 ? 7.535 31.516 -9.109 1 79.88 202 GLU A N 1
ATOM 1572 C CA . GLU A 1 202 ? 7.676 32.781 -9.852 1 79.88 202 GLU A CA 1
ATOM 1573 C C . GLU A 1 202 ? 6.859 33.875 -9.219 1 79.88 202 GLU A C 1
ATOM 1575 O O . GLU A 1 202 ? 7.23 35.062 -9.297 1 79.88 202 GLU A O 1
ATOM 1580 N N . LEU A 1 203 ? 5.887 33.531 -8.516 1 74.81 203 LEU A N 1
ATOM 1581 C CA . LEU A 1 203 ? 5.012 34.5 -7.898 1 74.81 203 LEU A CA 1
ATOM 1582 C C . LEU A 1 203 ? 5.695 35.156 -6.699 1 74.81 203 LEU A C 1
ATOM 1584 O O . LEU A 1 203 ? 5.324 36.281 -6.293 1 74.81 203 LEU A O 1
ATOM 1588 N N . ASP A 1 204 ? 6.703 34.5 -6.168 1 79 204 ASP A N 1
ATOM 1589 C CA . ASP A 1 204 ? 7.387 35 -4.973 1 79 204 ASP A CA 1
ATOM 1590 C C . ASP A 1 204 ? 8.484 36 -5.34 1 79 204 ASP A C 1
ATOM 1592 O O . ASP A 1 204 ? 8.93 36.781 -4.496 1 79 204 ASP A O 1
ATOM 1596 N N . ARG A 1 205 ? 9.086 35.844 -6.629 1 68.69 205 ARG A N 1
ATOM 1597 C CA . ARG A 1 205 ? 10.234 36.656 -7.055 1 68.69 205 ARG A CA 1
ATOM 1598 C C . ARG A 1 205 ? 9.797 37.938 -7.734 1 68.69 205 ARG A C 1
ATOM 1600 O O . ARG A 1 205 ? 10.586 38.875 -7.895 1 68.69 205 ARG A O 1
ATOM 1607 N N . GLY A 1 206 ? 8.609 37.938 -8.258 1 58.47 206 GLY A N 1
ATOM 1608 C CA . GLY A 1 206 ? 8.258 39.062 -9.125 1 58.47 206 GLY A CA 1
ATOM 1609 C C . GLY A 1 206 ? 8.094 40.375 -8.375 1 58.47 206 GLY A C 1
ATOM 1610 O O . GLY A 1 206 ? 7.969 40.375 -7.148 1 58.47 206 GLY A O 1
ATOM 1611 N N . ASP A 1 207 ? 8.523 41.406 -9.008 1 54.16 207 ASP A N 1
ATOM 1612 C CA . ASP A 1 207 ? 8.477 42.812 -8.625 1 54.16 207 ASP A CA 1
ATOM 1613 C C . ASP A 1 207 ? 7.039 43.312 -8.492 1 54.16 207 ASP A C 1
ATOM 1615 O O . ASP A 1 207 ? 6.77 44.5 -8.633 1 54.16 207 ASP A O 1
ATOM 1619 N N . SER A 1 208 ? 6.191 42.344 -8.258 1 53.91 208 SER A N 1
ATOM 1620 C CA . SER A 1 208 ? 4.824 42.875 -8.234 1 53.91 208 SER A CA 1
ATOM 1621 C C . SER A 1 208 ? 4.586 43.75 -7 1 53.91 208 SER A C 1
ATOM 1623 O O . SER A 1 208 ? 5.184 43.5 -5.945 1 53.91 208 SER A O 1
ATOM 1625 N N . THR A 1 209 ? 4.027 44.906 -7.184 1 56.03 209 THR A N 1
ATOM 1626 C CA . THR A 1 209 ? 3.654 45.938 -6.211 1 56.03 209 THR A CA 1
ATOM 1627 C C . THR A 1 209 ? 2.744 45.344 -5.133 1 56.03 209 THR A C 1
ATOM 1629 O O . THR A 1 209 ? 2.68 45.875 -4.02 1 56.03 209 THR A O 1
ATOM 1632 N N . THR A 1 210 ? 2.025 44.188 -5.461 1 61.59 210 THR A N 1
ATOM 1633 C CA . THR A 1 210 ? 1.156 43.594 -4.465 1 61.59 210 THR A CA 1
ATOM 1634 C C . THR A 1 210 ? 1.669 42.188 -4.082 1 61.59 210 THR A C 1
ATOM 1636 O O . THR A 1 210 ? 1.793 41.312 -4.934 1 61.59 210 THR A O 1
ATOM 1639 N N . PRO A 1 211 ? 1.985 42.062 -2.816 1 74.12 211 PRO A N 1
ATOM 1640 C CA . PRO A 1 211 ? 2.416 40.719 -2.377 1 74.12 211 PRO A CA 1
ATOM 1641 C C . PRO A 1 211 ? 1.349 39.656 -2.594 1 74.12 211 PRO A C 1
ATOM 1643 O O . PRO A 1 211 ? 0.152 39.938 -2.502 1 74.12 211 PRO A O 1
ATOM 1646 N N . MET A 1 212 ? 1.708 38.594 -3.148 1 84.81 212 MET A N 1
ATOM 1647 C CA . MET A 1 212 ? 0.8 37.469 -3.365 1 84.81 212 MET A CA 1
ATOM 1648 C C . MET A 1 212 ? 1.143 36.312 -2.439 1 84.81 212 MET A C 1
ATOM 1650 O O . MET A 1 212 ? 2.318 36 -2.23 1 84.81 212 MET A O 1
ATOM 1654 N N . VAL A 1 213 ? 0.099 35.781 -1.828 1 92.25 213 VAL A N 1
ATOM 1655 C CA . VAL A 1 213 ? 0.271 34.656 -0.944 1 92.25 213 VAL A CA 1
ATOM 1656 C C . VAL A 1 213 ? -0.714 33.531 -1.328 1 92.25 213 VAL A C 1
ATOM 1658 O O . VAL A 1 213 ? -1.78 33.812 -1.881 1 92.25 213 VAL A O 1
ATOM 1661 N N . ARG A 1 214 ? -0.306 32.344 -1.165 1 95.94 214 ARG A N 1
ATOM 1662 C CA . ARG A 1 214 ? -1.211 31.203 -1.338 1 95.94 214 ARG A CA 1
ATOM 1663 C C . ARG A 1 214 ? -1.81 30.766 -0.004 1 95.94 214 ARG A C 1
ATOM 1665 O O . ARG A 1 214 ? -1.206 30.984 1.051 1 95.94 214 ARG A O 1
ATOM 1672 N N . PHE A 1 215 ? -3.021 30.25 -0.088 1 98.12 215 PHE A N 1
ATOM 1673 C CA . PHE A 1 215 ? -3.594 29.703 1.133 1 98.12 215 PHE A CA 1
ATOM 1674 C C . PHE A 1 215 ? -4.355 28.406 0.837 1 98.12 215 PHE A C 1
ATOM 1676 O O . PHE A 1 215 ? -4.797 28.188 -0.292 1 98.12 215 PHE A O 1
ATOM 1683 N N . ALA A 1 216 ? -4.387 27.547 1.804 1 98.81 216 ALA A N 1
ATOM 1684 C CA . ALA A 1 216 ? -5.113 26.281 1.731 1 98.81 216 ALA A CA 1
ATOM 1685 C C . ALA A 1 216 ? -6 26.094 2.957 1 98.81 216 ALA A C 1
ATOM 1687 O O . ALA A 1 216 ? -5.773 26.703 4 1 98.81 216 ALA A O 1
ATOM 1688 N N . ILE A 1 217 ? -7.004 25.297 2.756 1 98.75 217 ILE A N 1
ATOM 1689 C CA . ILE A 1 217 ? -7.969 25.031 3.82 1 98.75 217 ILE A CA 1
ATOM 1690 C C . ILE A 1 217 ? -7.844 23.594 4.289 1 98.75 217 ILE A C 1
ATOM 1692 O O . ILE A 1 217 ? -7.785 22.672 3.473 1 98.75 217 ILE A O 1
ATOM 1696 N N . GLY A 1 218 ? -7.699 23.375 5.582 1 98.56 218 GLY A N 1
ATOM 1697 C CA . GLY A 1 218 ? -7.812 22.078 6.215 1 98.56 218 GLY A CA 1
ATOM 1698 C C . GLY A 1 218 ? -9.047 21.938 7.086 1 98.56 218 GLY A C 1
ATOM 1699 O O . GLY A 1 218 ? -9.43 22.875 7.777 1 98.56 218 GLY A O 1
ATOM 1700 N N . LEU A 1 219 ? -9.609 20.781 7.113 1 98.25 219 LEU A N 1
ATOM 1701 C CA . LEU A 1 219 ? -10.891 20.625 7.801 1 98.25 219 LEU A CA 1
ATOM 1702 C C . LEU A 1 219 ? -10.75 19.656 8.969 1 98.25 219 LEU A C 1
ATOM 1704 O O . LEU A 1 219 ? -9.805 18.859 9.023 1 98.25 219 LEU A O 1
ATOM 1708 N N . GLU A 1 220 ? -11.539 19.781 9.914 1 97.38 220 GLU A N 1
ATOM 1709 C CA . GLU A 1 220 ? -11.961 18.781 10.898 1 97.38 220 GLU A CA 1
ATOM 1710 C C . GLU A 1 220 ? -13.398 18.328 10.648 1 97.38 220 GLU A C 1
ATOM 1712 O O . GLU A 1 220 ? -14.336 19.125 10.797 1 97.38 220 GLU A O 1
ATOM 1717 N N . ASN A 1 221 ? -13.594 17.125 10.281 1 97.38 221 ASN A N 1
ATOM 1718 C CA . ASN A 1 221 ? -14.883 16.766 9.703 1 97.38 221 ASN A CA 1
ATOM 1719 C C . ASN A 1 221 ? -15.352 15.398 10.18 1 97.38 221 ASN A C 1
ATOM 1721 O O . ASN A 1 221 ? -16.141 14.734 9.5 1 97.38 221 ASN A O 1
ATOM 1725 N N . GLY A 1 222 ? -14.891 14.93 11.352 1 95.44 222 GLY A N 1
ATOM 1726 C CA . GLY A 1 222 ? -15.297 13.672 11.953 1 95.44 222 GLY A CA 1
ATOM 1727 C C . GLY A 1 222 ? -16.797 13.484 12 1 95.44 222 GLY A C 1
ATOM 1728 O O . GLY A 1 222 ? -17.328 12.492 11.484 1 95.44 222 GLY A O 1
ATOM 1729 N N . PRO A 1 223 ? -17.516 14.469 12.531 1 95.75 223 PRO A N 1
ATOM 1730 C CA . PRO A 1 223 ? -18.969 14.352 12.641 1 95.75 223 PRO A CA 1
ATOM 1731 C C . PRO A 1 223 ? -19.656 14.242 11.281 1 95.75 223 PRO A C 1
ATOM 1733 O O . PRO A 1 223 ? -20.594 13.461 11.117 1 95.75 223 PRO A O 1
ATOM 1736 N N . LEU A 1 224 ? -19.203 15.031 10.32 1 96.69 224 LEU A N 1
ATOM 1737 C CA . LEU A 1 224 ? -19.75 14.961 8.969 1 96.69 224 LEU A CA 1
ATOM 1738 C C . LEU A 1 224 ? -19.547 13.57 8.367 1 96.69 224 LEU A C 1
ATOM 1740 O O . LEU A 1 224 ? -20.484 12.984 7.816 1 96.69 224 LEU A O 1
ATOM 1744 N N . VAL A 1 225 ? -18.375 13.047 8.469 1 97.56 225 VAL A N 1
ATOM 1745 C CA . VAL A 1 225 ? -18.016 11.75 7.895 1 97.56 225 VAL A CA 1
ATOM 1746 C C . VAL A 1 225 ? -18.828 10.648 8.562 1 97.56 225 VAL A C 1
ATOM 1748 O O . VAL A 1 225 ? -19.312 9.734 7.898 1 97.56 225 VAL A O 1
ATOM 1751 N N . ARG A 1 226 ? -18.938 10.742 9.875 1 97.25 226 ARG A N 1
ATOM 1752 C CA . ARG A 1 226 ? -19.734 9.75 10.586 1 97.25 226 ARG A CA 1
ATOM 1753 C C . ARG A 1 226 ? -21.156 9.703 10.047 1 97.25 226 ARG A C 1
ATOM 1755 O O . ARG A 1 226 ? -21.703 8.625 9.797 1 97.25 226 ARG A O 1
ATOM 1762 N N . ARG A 1 227 ? -21.766 10.812 9.914 1 96.81 227 ARG A N 1
ATOM 1763 C CA . ARG A 1 227 ? -23.125 10.883 9.391 1 96.81 227 ARG A CA 1
ATOM 1764 C C . ARG A 1 227 ? -23.219 10.258 8 1 96.81 227 ARG A C 1
ATOM 1766 O O . ARG A 1 227 ? -24.125 9.469 7.727 1 96.81 227 ARG A O 1
ATOM 1773 N N . LEU A 1 228 ? -22.297 10.625 7.125 1 97.56 228 LEU A N 1
ATOM 1774 C CA . LEU A 1 228 ? -22.312 10.133 5.754 1 97.56 228 LEU A CA 1
ATOM 1775 C C . LEU A 1 228 ? -22.109 8.617 5.719 1 97.56 228 LEU A C 1
ATOM 1777 O O . LEU A 1 228 ? -22.75 7.926 4.926 1 97.56 228 LEU A O 1
ATOM 1781 N N . LEU A 1 229 ? -21.234 8.062 6.551 1 97.88 229 LEU A N 1
ATOM 1782 C CA . LEU A 1 229 ? -20.969 6.629 6.562 1 97.88 229 LEU A CA 1
ATOM 1783 C C . LEU A 1 229 ? -22.141 5.871 7.18 1 97.88 229 LEU A C 1
ATOM 1785 O O . LEU A 1 229 ? -22.438 4.746 6.773 1 97.88 229 LEU A O 1
ATOM 1789 N N . GLN A 1 230 ? -22.797 6.508 8.148 1 96.94 230 GLN A N 1
ATOM 1790 C CA . GLN A 1 230 ? -24.016 5.93 8.68 1 96.94 230 GLN A CA 1
ATOM 1791 C C . GLN A 1 230 ? -25.078 5.797 7.586 1 96.94 230 GLN A C 1
ATOM 1793 O O . GLN A 1 230 ? -25.812 4.805 7.535 1 96.94 230 GLN A O 1
ATOM 1798 N N . ASP A 1 231 ? -25.156 6.801 6.754 1 97 231 ASP A N 1
ATOM 1799 C CA . ASP A 1 231 ? -26.094 6.781 5.645 1 97 231 ASP A CA 1
ATOM 1800 C C . ASP A 1 231 ? -25.75 5.688 4.641 1 97 231 ASP A C 1
ATOM 1802 O O . ASP A 1 231 ? -26.625 5.098 4.016 1 97 231 ASP A O 1
ATOM 1806 N N . CYS A 1 232 ? -24.469 5.406 4.422 1 96.62 232 CYS A N 1
ATOM 1807 C CA . CYS A 1 232 ? -24.031 4.391 3.477 1 96.62 232 CYS A CA 1
ATOM 1808 C C . CYS A 1 232 ? -24.375 2.992 3.969 1 96.62 232 CYS A C 1
ATOM 1810 O O . CYS A 1 232 ? -24.828 2.148 3.189 1 96.62 232 CYS A O 1
ATOM 1812 N N . GLN A 1 233 ? -24.078 2.719 5.246 1 94.94 233 GLN A N 1
ATOM 1813 C CA . GLN A 1 233 ? -24.312 1.454 5.938 1 94.94 233 GLN A CA 1
ATOM 1814 C C . GLN A 1 233 ? -23.391 0.36 5.402 1 94.94 233 GLN A C 1
ATOM 1816 O O . GLN A 1 233 ? -23.078 -0.599 6.113 1 94.94 233 GLN A O 1
ATOM 1821 N N . SER A 1 234 ? -23.125 0.433 4.117 1 94.81 234 SER A N 1
ATOM 1822 C CA . SER A 1 234 ? -22.312 -0.579 3.463 1 94.81 234 SER A CA 1
ATOM 1823 C C . SER A 1 234 ? -21.281 0.059 2.529 1 94.81 234 SER A C 1
ATOM 1825 O O . SER A 1 234 ? -21.516 1.137 1.981 1 94.81 234 SER A O 1
ATOM 1827 N N . ILE A 1 235 ? -20.172 -0.644 2.287 1 95.62 235 ILE A N 1
ATOM 1828 C CA . ILE A 1 235 ? -19.094 -0.147 1.457 1 95.62 235 ILE A CA 1
ATOM 1829 C C . ILE A 1 235 ? -19.578 0.041 0.022 1 95.62 235 ILE A C 1
ATOM 1831 O O . ILE A 1 235 ? -19.031 0.857 -0.724 1 95.62 235 ILE A O 1
ATOM 1835 N N . ARG A 1 236 ? -20.609 -0.708 -0.41 1 94.88 236 ARG A N 1
ATOM 1836 C CA . ARG A 1 236 ? -21.109 -0.668 -1.785 1 94.88 236 ARG A CA 1
ATOM 1837 C C . ARG A 1 236 ? -21.688 0.699 -2.121 1 94.88 236 ARG A C 1
ATOM 1839 O O . ARG A 1 236 ? -21.781 1.071 -3.291 1 94.88 236 ARG A O 1
ATOM 1846 N N . HIS A 1 237 ? -22.016 1.488 -1.023 1 96.19 237 HIS A N 1
ATOM 1847 C CA . HIS A 1 237 ? -22.719 2.746 -1.257 1 96.19 237 HIS A CA 1
ATOM 1848 C C . HIS A 1 237 ? -21.766 3.936 -1.116 1 96.19 237 HIS A C 1
ATOM 1850 O O . HIS A 1 237 ? -22.188 5.086 -1.272 1 96.19 237 HIS A O 1
ATOM 1856 N N . LEU A 1 238 ? -20.531 3.691 -0.905 1 97.5 238 LEU A N 1
ATOM 1857 C CA . LEU A 1 238 ? -19.562 4.762 -0.694 1 97.5 238 LEU A CA 1
ATOM 1858 C C . LEU A 1 238 ? -19.453 5.645 -1.935 1 97.5 238 LEU A C 1
ATOM 1860 O O . LEU A 1 238 ? -19.469 6.871 -1.833 1 97.5 238 LEU A O 1
ATOM 1864 N N . ASP A 1 239 ? -19.438 5.059 -3.09 1 95.94 239 ASP A N 1
ATOM 1865 C CA . ASP A 1 239 ? -19.172 5.793 -4.324 1 95.94 239 ASP A CA 1
ATOM 1866 C C . ASP A 1 239 ? -20.359 6.66 -4.715 1 95.94 239 ASP A C 1
ATOM 1868 O O . ASP A 1 239 ? -20.234 7.57 -5.539 1 95.94 239 ASP A O 1
ATOM 1872 N N . THR A 1 240 ? -21.5 6.406 -4.105 1 96 240 THR A N 1
ATOM 1873 C CA . THR A 1 240 ? -22.688 7.191 -4.434 1 96 240 THR A CA 1
ATOM 1874 C C . THR A 1 240 ? -23.047 8.141 -3.289 1 96 240 THR A C 1
ATOM 1876 O O . THR A 1 240 ? -22.844 9.352 -3.395 1 96 240 THR A O 1
ATOM 1879 N N . ILE A 1 241 ? -23.312 7.52 -2.137 1 97.06 241 ILE A N 1
ATOM 1880 C CA . ILE A 1 241 ? -23.828 8.297 -1.025 1 97.06 241 ILE A CA 1
ATOM 1881 C C . ILE A 1 241 ? -22.719 9.133 -0.402 1 97.06 241 ILE A C 1
ATOM 1883 O O . ILE A 1 241 ? -22.844 10.352 -0.272 1 97.06 241 ILE A O 1
ATOM 1887 N N . PHE A 1 242 ? -21.641 8.57 -0.095 1 97.94 242 PHE A N 1
ATOM 1888 C CA . PHE A 1 242 ? -20.531 9.281 0.542 1 97.94 242 PHE A CA 1
ATOM 1889 C C . PHE A 1 242 ? -19.938 10.32 -0.399 1 97.94 242 PHE A C 1
ATOM 1891 O O . PHE A 1 242 ? -19.75 11.477 -0.012 1 97.94 242 PHE A O 1
ATOM 1898 N N . ARG A 1 243 ? -19.656 9.922 -1.639 1 98.19 243 ARG A N 1
ATOM 1899 C CA . ARG A 1 243 ? -19.094 10.828 -2.635 1 98.19 243 ARG A CA 1
ATOM 1900 C C . ARG A 1 243 ? -19.953 12.078 -2.793 1 98.19 243 ARG A C 1
ATOM 1902 O O . ARG A 1 243 ? -19.438 13.195 -2.777 1 98.19 243 ARG A O 1
ATOM 1909 N N . HIS A 1 244 ? -21.203 11.852 -2.895 1 97.19 244 HIS A N 1
ATOM 1910 C CA . HIS A 1 244 ? -22.109 12.969 -3.121 1 97.19 244 HIS A CA 1
ATOM 1911 C C . HIS A 1 244 ? -22.156 13.906 -1.915 1 97.19 244 HIS A C 1
ATOM 1913 O O . HIS A 1 244 ? -21.984 15.117 -2.059 1 97.19 244 HIS A O 1
ATOM 1919 N N . GLY A 1 245 ? -22.359 13.305 -0.769 1 97 245 GLY A N 1
ATOM 1920 C CA . GLY A 1 245 ? -22.453 14.109 0.438 1 97 245 GLY A CA 1
ATOM 1921 C C . GLY A 1 245 ? -21.188 14.883 0.747 1 97 245 GLY A C 1
ATOM 1922 O O . GLY A 1 245 ? -21.25 16.062 1.117 1 97 245 GLY A O 1
ATOM 1923 N N . TYR A 1 246 ? -20.047 14.273 0.585 1 97.62 246 TYR A N 1
ATOM 1924 C CA . TYR A 1 246 ? -18.766 14.906 0.865 1 97.62 246 TYR A CA 1
ATOM 1925 C C . TYR A 1 246 ? -18.469 16.016 -0.143 1 97.62 246 TYR A C 1
ATOM 1927 O O . TYR A 1 246 ? -17.969 17.078 0.226 1 97.62 246 TYR A O 1
ATOM 1935 N N . THR A 1 247 ? -18.797 15.781 -1.389 1 97.12 247 THR A N 1
ATOM 1936 C CA . THR A 1 247 ? -18.609 16.781 -2.436 1 97.12 247 THR A CA 1
ATOM 1937 C C . THR A 1 247 ? -19.406 18.047 -2.139 1 97.12 247 THR A C 1
ATOM 1939 O O . THR A 1 247 ? -18.891 19.156 -2.242 1 97.12 247 THR A O 1
ATOM 1942 N N . GLN A 1 248 ? -20.625 17.859 -1.721 1 95.19 248 GLN A N 1
ATOM 1943 C CA . GLN A 1 248 ? -21.484 19 -1.437 1 95.19 248 GLN A CA 1
ATOM 1944 C C . GLN A 1 248 ? -20.922 19.844 -0.295 1 95.19 248 GLN A C 1
ATOM 1946 O O . GLN A 1 248 ? -20.938 21.078 -0.365 1 95.19 248 GLN A O 1
ATOM 1951 N N . ALA A 1 249 ? -20.484 19.188 0.644 1 96.25 249 ALA A N 1
ATOM 1952 C CA . ALA A 1 249 ? -19.938 19.891 1.791 1 96.25 249 ALA A CA 1
ATOM 1953 C C . ALA A 1 249 ? -18.703 20.703 1.393 1 96.25 249 ALA A C 1
ATOM 1955 O O . ALA A 1 249 ? -18.516 21.828 1.842 1 96.25 249 ALA A O 1
ATOM 1956 N N . LEU A 1 250 ? -17.859 20.172 0.523 1 97.44 250 LEU A N 1
ATOM 1957 C CA . LEU A 1 250 ? -16.609 20.812 0.146 1 97.44 250 LEU A CA 1
ATOM 1958 C C . LEU A 1 250 ? -16.844 21.953 -0.84 1 97.44 250 LEU A C 1
ATOM 1960 O O . LEU A 1 250 ? -16.094 22.938 -0.848 1 97.44 250 LEU A O 1
ATOM 1964 N N . LEU A 1 251 ? -17.891 21.781 -1.65 1 93.69 251 LEU A N 1
ATOM 1965 C CA . LEU A 1 251 ? -18.203 22.812 -2.631 1 93.69 251 LEU A CA 1
ATOM 1966 C C . LEU A 1 251 ? -18.516 24.141 -1.94 1 93.69 251 LEU A C 1
ATOM 1968 O O . LEU A 1 251 ? -18.094 25.203 -2.406 1 93.69 251 LEU A O 1
ATOM 1972 N N . GLN A 1 252 ? -19.203 24.062 -0.855 1 90.5 252 GLN A N 1
ATOM 1973 C CA . GLN A 1 252 ? -19.547 25.266 -0.112 1 90.5 252 GLN A CA 1
ATOM 1974 C C . GLN A 1 252 ? -18.312 25.938 0.463 1 90.5 252 GLN A C 1
ATOM 1976 O O . GLN A 1 252 ? -18.188 27.172 0.405 1 90.5 252 GLN A O 1
ATOM 1981 N N . VAL A 1 253 ? -17.438 25.188 0.97 1 95.88 253 VAL A N 1
ATOM 1982 C CA . VAL A 1 253 ? -16.188 25.703 1.517 1 95.88 253 VAL A CA 1
ATOM 1983 C C . VAL A 1 253 ? -15.352 26.328 0.399 1 95.88 253 VAL A C 1
ATOM 1985 O O . VAL A 1 253 ? -14.828 27.438 0.555 1 95.88 253 VAL A O 1
ATOM 1988 N N . GLN A 1 254 ? -15.312 25.672 -0.693 1 95.06 254 GLN A N 1
ATOM 1989 C CA . GLN A 1 254 ? -14.484 26.094 -1.819 1 95.06 254 GLN A CA 1
ATOM 1990 C C . GLN A 1 254 ? -15.008 27.391 -2.434 1 95.06 254 GLN A C 1
ATOM 1992 O O . GLN A 1 254 ? -14.227 28.25 -2.848 1 95.06 254 GLN A O 1
ATOM 1997 N N . GLU A 1 255 ? -16.266 27.531 -2.5 1 90.5 255 GLU A N 1
ATOM 1998 C CA . GLU A 1 255 ? -16.859 28.703 -3.115 1 90.5 255 GLU A CA 1
ATOM 1999 C C . GLU A 1 255 ? -16.469 29.969 -2.354 1 90.5 255 GLU A C 1
ATOM 2001 O O . GLU A 1 255 ? -16.188 31.016 -2.961 1 90.5 255 GLU A O 1
ATOM 2006 N N . ILE A 1 256 ? -16.438 29.875 -1.118 1 91.88 256 ILE A N 1
ATOM 2007 C CA . ILE A 1 256 ? -16.047 31.016 -0.296 1 91.88 256 ILE A CA 1
ATOM 2008 C C . ILE A 1 256 ? -14.57 31.344 -0.542 1 91.88 256 ILE A C 1
ATOM 2010 O O . ILE A 1 256 ? -14.211 32.5 -0.754 1 91.88 256 ILE A O 1
ATOM 2014 N N . ALA A 1 257 ? -13.758 30.297 -0.582 1 94.81 257 ALA A N 1
ATOM 2015 C CA . ALA A 1 257 ? -12.32 30.484 -0.788 1 94.81 257 ALA A CA 1
ATOM 2016 C C . ALA A 1 257 ? -12.039 31.078 -2.16 1 94.81 257 ALA A C 1
ATOM 2018 O O . ALA A 1 257 ? -11.227 32 -2.283 1 94.81 257 ALA A O 1
ATOM 2019 N N . ARG A 1 258 ? -12.703 30.578 -3.139 1 90.75 258 ARG A N 1
ATOM 2020 C CA . ARG A 1 258 ? -12.484 31.047 -4.504 1 90.75 258 ARG A CA 1
ATOM 2021 C C . ARG A 1 258 ? -12.953 32.5 -4.656 1 90.75 258 ARG A C 1
ATOM 2023 O O . ARG A 1 258 ? -12.305 33.281 -5.34 1 90.75 258 ARG A O 1
ATOM 2030 N N . THR A 1 259 ? -14.047 32.781 -4.074 1 87.19 259 THR A N 1
ATOM 2031 C CA . THR A 1 259 ? -14.57 34.156 -4.141 1 87.19 259 THR A CA 1
ATOM 2032 C C . THR A 1 259 ? -13.641 35.125 -3.418 1 87.19 259 THR A C 1
ATOM 2034 O O . THR A 1 259 ? -13.359 36.219 -3.922 1 87.19 259 THR A O 1
ATOM 2037 N N . PHE A 1 260 ? -13.195 34.719 -2.291 1 89.38 260 PHE A N 1
ATOM 2038 C CA . PHE A 1 260 ? -12.242 35.531 -1.548 1 89.38 260 PHE A CA 1
ATOM 2039 C C . PHE A 1 260 ? -10.984 35.781 -2.369 1 89.38 260 PHE A C 1
ATOM 2041 O O . PHE A 1 260 ? -10.477 36.906 -2.41 1 89.38 260 PHE A O 1
ATOM 2048 N N . SER A 1 261 ? -10.492 34.719 -2.994 1 89.5 261 SER A N 1
ATOM 2049 C CA . SER A 1 261 ? -9.312 34.812 -3.848 1 89.5 261 SER A CA 1
ATOM 2050 C C . SER A 1 261 ? -9.547 35.781 -5.004 1 89.5 261 SER A C 1
ATOM 2052 O O . SER A 1 261 ? -8.672 36.594 -5.328 1 89.5 261 SER A O 1
ATOM 2054 N N . ALA A 1 262 ? -10.664 35.719 -5.559 1 82.44 262 ALA A N 1
ATOM 2055 C CA . ALA A 1 262 ? -10.992 36.594 -6.691 1 82.44 262 ALA A CA 1
ATOM 2056 C C . ALA A 1 262 ? -11.078 38.031 -6.258 1 82.44 262 ALA A C 1
ATOM 2058 O O . ALA A 1 262 ? -10.602 38.938 -6.965 1 82.44 262 ALA A O 1
ATOM 2059 N N . VAL A 1 263 ? -11.617 38.312 -5.137 1 80 263 VAL A N 1
ATOM 2060 C CA . VAL A 1 263 ? -11.82 39.656 -4.648 1 80 263 VAL A CA 1
ATOM 2061 C C . VAL A 1 263 ? -10.477 40.281 -4.285 1 80 263 VAL A C 1
ATOM 2063 O O . VAL A 1 263 ? -10.227 41.469 -4.59 1 80 263 VAL A O 1
ATOM 2066 N N . THR A 1 264 ? -9.648 39.5 -3.707 1 83.44 264 THR A N 1
ATOM 2067 C CA . THR A 1 264 ? -8.367 40.031 -3.27 1 83.44 264 THR A CA 1
ATOM 2068 C C . THR A 1 264 ? -7.43 40.25 -4.457 1 83.44 264 THR A C 1
ATOM 2070 O O . THR A 1 264 ? -6.43 40.969 -4.352 1 83.44 264 THR A O 1
ATOM 2073 N N . ALA A 1 265 ? -7.711 39.625 -5.531 1 78.25 265 ALA A N 1
ATOM 2074 C CA . ALA A 1 265 ? -6.902 39.781 -6.734 1 78.25 265 ALA A CA 1
ATOM 2075 C C . ALA A 1 265 ? -7.16 41.125 -7.391 1 78.25 265 ALA A C 1
ATOM 2077 O O . ALA A 1 265 ? -6.316 41.656 -8.125 1 78.25 265 ALA A O 1
ATOM 2078 N N . VAL A 1 266 ? -8.398 41.562 -7.242 1 67.5 266 VAL A N 1
ATOM 2079 C CA . VAL A 1 266 ? -8.789 42.812 -7.91 1 67.5 266 VAL A CA 1
ATOM 2080 C C . VAL A 1 266 ? -8.406 44 -7.047 1 67.5 266 VAL A C 1
ATOM 2082 O O . VAL A 1 266 ? -8.484 43.938 -5.82 1 67.5 266 VAL A O 1
ATOM 2085 N N . THR A 1 267 ? -7.395 44.75 -7.43 1 54.12 267 THR A N 1
ATOM 2086 C CA . THR A 1 267 ? -6.93 45.938 -6.723 1 54.12 267 THR A CA 1
ATOM 2087 C C . THR A 1 267 ? -8.102 46.844 -6.348 1 54.12 267 THR A C 1
ATOM 2089 O O . THR A 1 267 ? -9.086 46.906 -7.078 1 54.12 267 THR A O 1
ATOM 2092 N N . PRO A 1 268 ? -8.062 47.25 -5.016 1 46.62 268 PRO A N 1
ATOM 2093 C CA . PRO A 1 268 ? -9.109 48.031 -4.371 1 46.62 268 PRO A CA 1
ATOM 2094 C C . PRO A 1 268 ? -9.711 49.094 -5.301 1 46.62 268 PRO A C 1
ATOM 2096 O O . PRO A 1 268 ? -10.773 49.625 -5.004 1 46.62 268 PRO A O 1
ATOM 2099 N N . ASP A 1 269 ? -9.016 49.406 -6.355 1 47.16 269 ASP A N 1
ATOM 2100 C CA . ASP A 1 269 ? -9.523 50.625 -6.984 1 47.16 269 ASP A CA 1
ATOM 2101 C C . ASP A 1 269 ? -10.836 50.375 -7.715 1 47.16 269 ASP A C 1
ATOM 2103 O O . ASP A 1 269 ? -11.57 51.312 -8.039 1 47.16 269 ASP A O 1
ATOM 2107 N N . ASP A 1 270 ? -11.25 49.125 -8 1 46.62 270 ASP A N 1
ATOM 2108 C CA . ASP A 1 270 ? -12.547 49.031 -8.656 1 46.62 270 ASP A CA 1
ATOM 2109 C C . ASP A 1 270 ? -13.266 47.719 -8.297 1 46.62 270 ASP A C 1
ATOM 2111 O O . ASP A 1 270 ? -13.258 46.781 -9.078 1 46.62 270 ASP A O 1
ATOM 2115 N N . PRO A 1 271 ? -13.672 47.562 -7.012 1 48.66 271 PRO A N 1
ATOM 2116 C CA . PRO A 1 271 ? -14.398 46.375 -6.598 1 48.66 271 PRO A CA 1
ATOM 2117 C C . PRO A 1 271 ? -15.523 46 -7.562 1 48.66 271 PRO A C 1
ATOM 2119 O O . PRO A 1 271 ? -15.859 44.812 -7.703 1 48.66 271 PRO A O 1
ATOM 2122 N N . LYS A 1 272 ? -16.078 47.031 -8.234 1 50.06 272 LYS A N 1
ATOM 2123 C CA . LYS A 1 272 ? -17.172 46.812 -9.18 1 50.06 272 LYS A CA 1
ATOM 2124 C C . LYS A 1 272 ? -16.719 45.938 -10.352 1 50.06 272 LYS A C 1
ATOM 2126 O O . LYS A 1 272 ? -17.453 45.062 -10.797 1 50.06 272 LYS A O 1
ATOM 2131 N N . THR A 1 273 ? -15.586 46.156 -10.695 1 53.41 273 THR A N 1
ATOM 2132 C CA . THR A 1 273 ? -15.078 45.406 -11.844 1 53.41 273 THR A CA 1
ATOM 2133 C C . THR A 1 273 ? -14.828 43.969 -11.469 1 53.41 273 THR A C 1
ATOM 2135 O O . THR A 1 273 ? -15.07 43.062 -12.273 1 53.41 273 THR A O 1
ATOM 2138 N N . ALA A 1 274 ? -14.328 43.719 -10.289 1 51.5 274 ALA A N 1
ATOM 2139 C CA . ALA A 1 274 ? -14.094 42.344 -9.867 1 51.5 274 ALA A CA 1
ATOM 2140 C C . ALA A 1 274 ? -15.391 41.531 -9.828 1 51.5 274 ALA A C 1
ATOM 2142 O O . ALA A 1 274 ? -15.438 40.375 -10.258 1 51.5 274 ALA A O 1
ATOM 2143 N N . ILE A 1 275 ? -16.375 42.25 -9.406 1 54.16 275 ILE A N 1
ATOM 2144 C CA . ILE A 1 275 ? -17.703 41.688 -9.281 1 54.16 275 ILE A CA 1
ATOM 2145 C C . ILE A 1 275 ? -18.234 41.281 -10.664 1 54.16 275 ILE A C 1
ATOM 2147 O O . ILE A 1 275 ? -18.844 40.219 -10.836 1 54.16 275 ILE A O 1
ATOM 2151 N N . GLU A 1 276 ? -17.938 42.219 -11.508 1 54.78 276 GLU A N 1
ATOM 2152 C CA . GLU A 1 276 ? -18.453 41.969 -12.844 1 54.78 276 GLU A CA 1
ATOM 2153 C C . GLU A 1 276 ? -17.797 40.75 -13.492 1 54.78 276 GLU A C 1
ATOM 2155 O O . GLU A 1 276 ? -18.422 40.062 -14.305 1 54.78 276 GLU A O 1
ATOM 2160 N N . LYS A 1 277 ? -16.625 40.5 -13.055 1 53.47 277 LYS A N 1
ATOM 2161 C CA . LYS A 1 277 ? -15.875 39.438 -13.688 1 53.47 277 LYS A CA 1
ATOM 2162 C C . LYS A 1 277 ? -16.172 38.094 -13.016 1 53.47 277 LYS A C 1
ATOM 2164 O O . LYS A 1 277 ? -15.852 37.031 -13.562 1 53.47 277 LYS A O 1
ATOM 2169 N N . LEU A 1 278 ? -16.562 38.219 -11.828 1 55.31 278 LEU A N 1
ATOM 2170 C CA . LEU A 1 278 ? -16.828 36.938 -11.18 1 55.31 278 LEU A CA 1
ATOM 2171 C C . LEU A 1 278 ? -18.078 36.281 -11.766 1 55.31 278 LEU A C 1
ATOM 2173 O O . LEU A 1 278 ? -19.094 36.938 -11.984 1 55.31 278 LEU A O 1
ATOM 2177 N N . ASP A 1 279 ? -17.828 35.219 -12.398 1 54.19 279 ASP A N 1
ATOM 2178 C CA . ASP A 1 279 ? -18.891 34.406 -13.008 1 54.19 279 ASP A CA 1
ATOM 2179 C C . ASP A 1 279 ? -20.125 34.375 -12.117 1 54.19 279 ASP A C 1
ATOM 2181 O O . ASP A 1 279 ? -20.016 34.469 -10.891 1 54.19 279 ASP A O 1
ATOM 2185 N N . SER A 1 280 ? -21.219 34.25 -12.758 1 52.22 280 SER A N 1
ATOM 2186 C CA . SER A 1 280 ? -22.562 34.188 -12.203 1 52.22 280 SER A CA 1
ATOM 2187 C C . SER A 1 280 ? -22.641 33.188 -11.055 1 52.22 280 SER A C 1
ATOM 2189 O O . SER A 1 280 ? -23.359 33.406 -10.078 1 52.22 280 SER A O 1
ATOM 2191 N N . ASP A 1 281 ? -21.812 32.281 -11.078 1 52.81 281 ASP A N 1
ATOM 2192 C CA . ASP A 1 281 ? -21.969 31.172 -10.125 1 52.81 281 ASP A CA 1
ATOM 2193 C C . ASP A 1 281 ? -21.469 31.578 -8.742 1 52.81 281 ASP A C 1
ATOM 2195 O O . ASP A 1 281 ? -21.844 30.953 -7.738 1 52.81 281 ASP A O 1
ATOM 2199 N N . PHE A 1 282 ? -20.844 32.75 -8.664 1 61.34 282 PHE A N 1
ATOM 2200 C CA . PHE A 1 282 ? -20.25 33.156 -7.387 1 61.34 282 PHE A CA 1
ATOM 2201 C C . PHE A 1 282 ? -21 34.312 -6.77 1 61.34 282 PHE A C 1
ATOM 2203 O O . PHE A 1 282 ? -20.688 34.75 -5.664 1 61.34 282 PHE A O 1
ATOM 2210 N N . GLN A 1 283 ? -21.938 34.625 -7.418 1 61.94 283 GLN A N 1
ATOM 2211 C CA . GLN A 1 283 ? -22.594 35.875 -7.047 1 61.94 283 GLN A CA 1
ATOM 2212 C C . GLN A 1 283 ? -23.219 35.781 -5.664 1 61.94 283 GLN A C 1
ATOM 2214 O O . GLN A 1 283 ? -23.125 36.688 -4.859 1 61.94 283 GLN A O 1
ATOM 2219 N N . GLU A 1 284 ? -23.719 34.594 -5.406 1 62.66 284 GLU A N 1
ATOM 2220 C CA . GLU A 1 284 ? -24.391 34.438 -4.121 1 62.66 284 GLU A CA 1
ATOM 2221 C C . GLU A 1 284 ? -23.406 34.5 -2.963 1 62.66 284 GLU A C 1
ATOM 2223 O O . GLU A 1 284 ? -23.641 35.219 -1.986 1 62.66 284 GLU A O 1
ATOM 2228 N N . VAL A 1 285 ? -22.359 33.812 -3.098 1 69.44 285 VAL A N 1
ATOM 2229 C CA . VAL A 1 285 ? -21.359 33.812 -2.039 1 69.44 285 VAL A CA 1
ATOM 2230 C C . VAL A 1 285 ? -20.672 35.188 -1.964 1 69.44 285 VAL A C 1
ATOM 2232 O O . VAL A 1 285 ? -20.359 35.656 -0.873 1 69.44 285 VAL A O 1
ATOM 2235 N N . LEU A 1 286 ? -20.547 35.75 -3.053 1 68.19 286 LEU A N 1
ATOM 2236 C CA . LEU A 1 286 ? -19.906 37.062 -3.127 1 68.19 286 LEU A CA 1
ATOM 2237 C C . LEU A 1 286 ? -20.734 38.094 -2.383 1 68.19 286 LEU A C 1
ATOM 2239 O O . LEU A 1 286 ? -20.234 38.781 -1.477 1 68.19 286 LEU A O 1
ATOM 2243 N N . PHE A 1 287 ? -21.953 38.125 -2.775 1 63.91 287 PHE A N 1
ATOM 2244 C CA . PHE A 1 287 ? -22.797 39.188 -2.242 1 63.91 287 PHE A CA 1
ATOM 2245 C C . PHE A 1 287 ? -23.328 38.812 -0.86 1 63.91 287 PHE A C 1
ATOM 2247 O O . PHE A 1 287 ? -23.562 39.688 -0.023 1 63.91 287 PHE A O 1
ATOM 2254 N N . GLY A 1 288 ? -23.406 37.562 -0.665 1 63.59 288 GLY A N 1
ATOM 2255 C CA . GLY A 1 288 ? -24 37.094 0.583 1 63.59 288 GLY A CA 1
ATOM 2256 C C . GLY A 1 288 ? -23 36.938 1.703 1 63.59 288 GLY A C 1
ATOM 2257 O O . GLY A 1 288 ? -23.344 37.062 2.881 1 63.59 288 GLY A O 1
ATOM 2258 N N . THR A 1 289 ? -21.734 36.719 1.387 1 69.25 289 THR A N 1
ATOM 2259 C CA . THR A 1 289 ? -20.781 36.344 2.422 1 69.25 289 THR A CA 1
ATOM 2260 C C . THR A 1 289 ? -19.5 37.156 2.289 1 69.25 289 THR A C 1
ATOM 2262 O O . THR A 1 289 ? -19.156 37.938 3.186 1 69.25 289 THR A O 1
ATOM 2265 N N . VAL A 1 290 ? -18.984 37.219 1.219 1 68.75 290 VAL A N 1
ATOM 2266 C CA . VAL A 1 290 ? -17.625 37.719 1.068 1 68.75 290 VAL A CA 1
ATOM 2267 C C . VAL A 1 290 ? -17.625 39.25 1.11 1 68.75 290 VAL A C 1
ATOM 2269 O O . VAL A 1 290 ? -16.891 39.844 1.889 1 68.75 290 VAL A O 1
ATOM 2272 N N . LEU A 1 291 ? -18.516 39.844 0.338 1 64.81 291 LEU A N 1
ATOM 2273 C CA . LEU A 1 291 ? -18.516 41.312 0.235 1 64.81 291 LEU A CA 1
ATOM 2274 C C . LEU A 1 291 ? -18.938 41.938 1.555 1 64.81 291 LEU A C 1
ATOM 2276 O O . LEU A 1 291 ? -18.297 42.875 2.029 1 64.81 291 LEU A O 1
ATOM 2280 N N . PRO A 1 292 ? -19.969 41.406 2.051 1 64.31 292 PRO A N 1
ATOM 2281 C CA . PRO A 1 292 ? -20.344 42 3.336 1 64.31 292 PRO A CA 1
ATOM 2282 C C . PRO A 1 292 ? -19.234 41.906 4.383 1 64.31 292 PRO A C 1
ATOM 2284 O O . PRO A 1 292 ? -19.109 42.781 5.246 1 64.31 292 PRO A O 1
ATOM 2287 N N . SER A 1 293 ? -18.438 40.938 4.27 1 60.94 293 SER A N 1
ATOM 2288 C CA . SER A 1 293 ? -17.359 40.719 5.23 1 60.94 293 SER A CA 1
ATOM 2289 C C . SER A 1 293 ? -16.172 41.625 4.934 1 60.94 293 SER A C 1
ATOM 2291 O O . SER A 1 293 ? -15.625 42.25 5.84 1 60.94 293 SER A O 1
ATOM 2293 N N . MET A 1 294 ? -15.883 41.75 3.744 1 63.91 294 MET A N 1
ATOM 2294 C CA . MET A 1 294 ? -14.664 42.469 3.363 1 63.91 294 MET A CA 1
ATOM 2295 C C . MET A 1 294 ? -14.922 43.969 3.18 1 63.91 294 MET A C 1
ATOM 2297 O O . MET A 1 294 ? -14.086 44.781 3.525 1 63.91 294 MET A O 1
ATOM 2301 N N . TYR A 1 295 ? -16.141 44.156 2.562 1 63.91 295 TYR A N 1
ATOM 2302 C CA . TYR A 1 295 ? -16.484 45.531 2.219 1 63.91 295 TYR A CA 1
ATOM 2303 C C . TYR A 1 295 ? -17.938 45.844 2.605 1 63.91 295 TYR A C 1
ATOM 2305 O O . TYR A 1 295 ? -18.797 46 1.736 1 63.91 295 TYR A O 1
ATOM 2313 N N . PRO A 1 296 ? -18.156 46.031 3.828 1 63.94 296 PRO A N 1
ATOM 2314 C CA . PRO A 1 296 ? -19.547 46.188 4.281 1 63.94 296 PRO A CA 1
ATOM 2315 C C . PRO A 1 296 ? -20.219 47.406 3.656 1 63.94 296 PRO A C 1
ATOM 2317 O O . PRO A 1 296 ? -21.406 47.375 3.352 1 63.94 296 PRO A O 1
ATOM 2320 N N . GLU A 1 297 ? -19.438 48.438 3.438 1 64.06 297 GLU A N 1
ATOM 2321 C CA . GLU A 1 297 ? -20.031 49.656 2.885 1 64.06 297 GLU A CA 1
ATOM 2322 C C . GLU A 1 297 ? -20.453 49.469 1.433 1 64.06 297 GLU A C 1
ATOM 2324 O O . GLU A 1 297 ? -21.531 49.906 1.026 1 64.06 297 GLU A O 1
ATOM 2329 N N . VAL A 1 298 ? -19.531 48.75 0.759 1 61.06 298 VAL A N 1
ATOM 2330 C CA . VAL A 1 298 ? -19.844 48.5 -0.641 1 61.06 298 VAL A CA 1
ATOM 2331 C C . VAL A 1 298 ? -21.062 47.562 -0.733 1 61.06 298 VAL A C 1
ATOM 2333 O O . VAL A 1 298 ? -21.938 47.781 -1.572 1 61.06 298 VAL A O 1
ATOM 2336 N N . ALA A 1 299 ? -21.047 46.656 0.113 1 63.44 299 ALA A N 1
ATOM 2337 C CA . ALA A 1 299 ? -22.172 45.719 0.136 1 63.44 299 ALA A CA 1
ATOM 2338 C C . ALA A 1 299 ? -23.484 46.438 0.423 1 63.44 299 ALA A C 1
ATOM 2340 O O . ALA A 1 299 ? -24.5 46.156 -0.21 1 63.44 299 ALA A O 1
ATOM 2341 N N . ALA A 1 300 ? -23.422 47.406 1.3 1 64.94 300 ALA A N 1
ATOM 2342 C CA . ALA A 1 300 ? -24.594 48.188 1.654 1 64.94 300 ALA A CA 1
ATOM 2343 C C . ALA A 1 300 ? -25.062 49.031 0.479 1 64.94 300 ALA A C 1
ATOM 2345 O O . ALA A 1 300 ? -26.266 49.156 0.225 1 64.94 300 ALA A O 1
ATOM 2346 N N . ASP A 1 301 ? -24.109 49.531 -0.22 1 63.34 301 ASP A N 1
ATOM 2347 C CA . ASP A 1 301 ? -24.438 50.375 -1.368 1 63.34 301 ASP A CA 1
ATOM 2348 C C . ASP A 1 301 ? -25.078 49.562 -2.49 1 63.34 301 ASP A C 1
ATOM 2350 O O . ASP A 1 301 ? -26.016 50.031 -3.131 1 63.34 301 ASP A O 1
ATOM 2354 N N . LEU A 1 302 ? -24.484 48.406 -2.68 1 62.12 302 LEU A N 1
ATOM 2355 C CA . LEU A 1 302 ? -25 47.562 -3.736 1 62.12 302 LEU A CA 1
ATOM 2356 C C . LEU A 1 302 ? -26.406 47.062 -3.391 1 62.12 302 LEU A C 1
ATOM 2358 O O . LEU A 1 302 ? -27.266 46.938 -4.27 1 62.12 302 LEU A O 1
ATOM 2362 N N . GLU A 1 303 ? -26.672 46.812 -2.195 1 61.53 303 GLU A N 1
ATOM 2363 C CA . GLU A 1 303 ? -28 46.406 -1.743 1 61.53 303 GLU A CA 1
ATOM 2364 C C . GLU A 1 303 ? -29.016 47.531 -1.998 1 61.53 303 GLU A C 1
ATOM 2366 O O . GLU A 1 303 ? -30.156 47.25 -2.418 1 61.53 303 GLU A O 1
ATOM 2371 N N . LYS A 1 304 ? -28.562 48.625 -1.803 1 62.66 304 LYS A N 1
ATOM 2372 C CA . LYS A 1 304 ? -29.422 49.781 -2.023 1 62.66 304 LYS A CA 1
ATOM 2373 C C . LYS A 1 304 ? -29.719 50 -3.51 1 62.66 304 LYS A C 1
ATOM 2375 O O . LYS A 1 304 ? -30.781 50.469 -3.883 1 62.66 304 LYS A O 1
ATOM 2380 N N . SER A 1 305 ? -28.703 49.688 -4.246 1 55.81 305 SER A N 1
ATOM 2381 C CA . SER A 1 305 ? -28.844 49.938 -5.676 1 55.81 305 SER A CA 1
ATOM 2382 C C . SER A 1 305 ? -29.625 48.812 -6.367 1 55.81 305 SER A C 1
ATOM 2384 O O . SER A 1 305 ? -29.875 48.875 -7.574 1 55.81 305 SER A O 1
ATOM 2386 N N . GLY A 1 306 ? -30.344 47.812 -5.758 1 49.75 306 GLY A N 1
ATOM 2387 C CA . GLY A 1 306 ? -31.219 46.812 -6.324 1 49.75 306 GLY A CA 1
ATOM 2388 C C . GLY A 1 306 ? -30.484 45.594 -6.82 1 49.75 306 GLY A C 1
ATOM 2389 O O . GLY A 1 306 ? -31.047 44.75 -7.531 1 49.75 306 GLY A O 1
ATOM 2390 N N . TYR A 1 307 ? -29.219 45.531 -6.855 1 42.66 307 TYR A N 1
ATOM 2391 C CA . TYR A 1 307 ? -28.594 44.281 -7.254 1 42.66 307 TYR A CA 1
ATOM 2392 C C . TYR A 1 307 ? -29.141 43.094 -6.434 1 42.66 307 TYR A C 1
ATOM 2394 O O . TYR A 1 307 ? -29.188 43.188 -5.203 1 42.66 307 TYR A O 1
ATOM 2402 N N . ASN A 1 308 ? -30.25 42.375 -6.914 1 38.06 308 ASN A N 1
ATOM 2403 C CA . ASN A 1 308 ? -31.016 41.25 -6.363 1 38.06 308 ASN A CA 1
ATOM 2404 C C . ASN A 1 308 ? -30.094 40.25 -5.672 1 38.06 308 ASN A C 1
ATOM 2406 O O . ASN A 1 308 ? -29.391 39.5 -6.336 1 38.06 308 ASN A O 1
ATOM 2410 N N . VAL A 1 309 ? -29.469 40.531 -4.645 1 38.03 309 VAL A N 1
ATOM 2411 C CA . VAL A 1 309 ? -28.875 39.531 -3.77 1 38.03 309 VAL A CA 1
ATOM 2412 C C . VAL A 1 309 ? -29.953 38.562 -3.283 1 38.03 309 VAL A C 1
ATOM 2414 O O . VAL A 1 309 ? -30.891 38.969 -2.582 1 38.03 309 VAL A O 1
ATOM 2417 N N . HIS A 1 310 ? -30.438 37.688 -3.98 1 32.25 310 HIS A N 1
ATOM 2418 C CA . HIS A 1 310 ? -31.328 36.688 -3.404 1 32.25 310 HIS A CA 1
ATOM 2419 C C . HIS A 1 310 ? -30.859 36.281 -2.012 1 32.25 310 HIS A C 1
ATOM 2421 O O . HIS A 1 310 ? -29.766 35.75 -1.853 1 32.25 310 HIS A O 1
ATOM 2427 N N . ARG A 1 311 ? -31.188 36.969 -0.891 1 32.44 311 ARG A N 1
ATOM 2428 C CA . ARG A 1 311 ? -31.062 36.75 0.544 1 32.44 311 ARG A CA 1
ATOM 2429 C C . ARG A 1 311 ? -31.688 35.406 0.946 1 32.44 311 ARG A C 1
ATOM 2431 O O . ARG A 1 311 ? -32.906 35.312 1.005 1 32.44 311 ARG A O 1
ATOM 2438 N N . ASN A 1 312 ? -31.297 34.25 0.64 1 28.59 312 ASN A N 1
ATOM 2439 C CA . ASN A 1 312 ? -32.062 33.312 1.467 1 28.59 312 ASN A CA 1
ATOM 2440 C C . ASN A 1 312 ? -31.984 33.688 2.943 1 28.59 312 ASN A C 1
ATOM 2442 O O . ASN A 1 312 ? -33 33.812 3.6 1 28.59 312 ASN A O 1
ATOM 2446 N N . HIS A 1 313 ? -31.062 32.875 3.852 1 27.5 313 HIS A N 1
ATOM 2447 C CA . HIS A 1 313 ? -31.375 32.719 5.27 1 27.5 313 HIS A CA 1
ATOM 2448 C C . HIS A 1 313 ? -31.016 33.969 6.062 1 27.5 313 HIS A C 1
ATOM 2450 O O . HIS A 1 313 ? -30.047 34.656 5.746 1 27.5 313 HIS A O 1
ATOM 2456 N N . ALA A 1 314 ? -32 34.594 6.816 1 25.97 314 ALA A N 1
ATOM 2457 C CA . ALA A 1 314 ? -32.156 35.688 7.77 1 25.97 314 ALA A CA 1
ATOM 2458 C C . ALA A 1 314 ? -31.062 35.688 8.812 1 25.97 314 ALA A C 1
ATOM 2460 O O . ALA A 1 314 ? -31.047 34.844 9.719 1 25.97 314 ALA A O 1
ATOM 2461 N N . PHE A 1 315 ? -29.75 35.812 8.531 1 25.59 315 PHE A N 1
ATOM 2462 C CA . PHE A 1 315 ? -29.031 36.031 9.773 1 25.59 315 PHE A CA 1
ATOM 2463 C C . PHE A 1 315 ? -29.5 37.312 10.461 1 25.59 315 PHE A C 1
ATOM 2465 O O . PHE A 1 315 ? -29.844 38.312 9.789 1 25.59 315 PHE A O 1
ATOM 2472 N N . PRO A 1 316 ? -30.016 37.344 11.703 1 24.5 316 PRO A N 1
ATOM 2473 C CA . PRO A 1 316 ? -30.5 38.5 12.453 1 24.5 316 PRO A CA 1
ATOM 2474 C C . PRO A 1 316 ? -29.484 39.625 12.523 1 24.5 316 PRO A C 1
ATOM 2476 O O . PRO A 1 316 ? -28.281 39.375 12.609 1 24.5 316 PRO A O 1
ATOM 2479 N N . ASN A 1 317 ? -29.719 40.812 11.898 1 24.34 317 ASN A N 1
ATOM 2480 C CA . ASN A 1 317 ? -29.047 42.094 11.961 1 24.34 317 ASN A CA 1
ATOM 2481 C C . ASN A 1 317 ? -28.922 42.594 13.398 1 24.34 317 ASN A C 1
ATOM 2483 O O . ASN A 1 317 ? -29.922 42.906 14.031 1 24.34 317 ASN A O 1
ATOM 2487 N N . ASN A 1 318 ? -28.188 42 14.375 1 24.5 318 ASN A N 1
ATOM 2488 C CA . ASN A 1 318 ? -28.078 42.812 15.586 1 24.5 318 ASN A CA 1
ATOM 2489 C C . ASN A 1 318 ? -27.547 44.219 15.273 1 24.5 318 ASN A C 1
ATOM 2491 O O . ASN A 1 318 ? -26.562 44.344 14.555 1 24.5 318 ASN A O 1
ATOM 2495 N N . ASP A 1 319 ? -28.375 45.281 15.297 1 23.94 319 ASP A N 1
ATOM 2496 C CA . ASP A 1 319 ? -28.328 46.719 15.227 1 23.94 319 ASP A CA 1
ATOM 2497 C C . ASP A 1 319 ? -27.219 47.281 16.125 1 23.94 319 ASP A C 1
ATOM 2499 O O . ASP A 1 319 ? -27.328 48.406 16.609 1 23.94 319 ASP A O 1
ATOM 2503 N N . HIS A 1 320 ? -26.266 46.594 16.75 1 25.38 320 HIS A N 1
ATOM 2504 C CA . HIS A 1 320 ? -25.516 47.5 17.609 1 25.38 320 HIS A CA 1
ATOM 2505 C C . HIS A 1 320 ? -24.828 48.594 16.797 1 25.38 320 HIS A C 1
ATOM 2507 O O . HIS A 1 320 ? -24.094 48.281 15.844 1 25.38 320 HIS A O 1
ATOM 2513 N N . ASN A 1 321 ? -25.391 49.875 16.672 1 23.89 321 ASN A N 1
ATOM 2514 C CA . ASN A 1 321 ? -25.047 51.219 16.25 1 23.89 321 ASN A CA 1
ATOM 2515 C C . ASN A 1 321 ? -23.656 51.625 16.766 1 23.89 321 ASN A C 1
ATOM 2517 O O . ASN A 1 321 ? -23.359 52.812 16.875 1 23.89 321 ASN A O 1
ATOM 2521 N N . SER A 1 322 ? -22.844 50.906 17.484 1 25.47 322 SER A N 1
ATOM 2522 C CA . SER A 1 322 ? -21.734 51.719 17.969 1 25.47 322 SER A CA 1
ATOM 2523 C C . SER A 1 322 ? -20.969 52.344 16.812 1 25.47 322 SER A C 1
ATOM 2525 O O . SER A 1 322 ? -20.484 51.656 15.922 1 25.47 322 SER A O 1
ATOM 2527 N N . SER A 1 323 ? -21.25 53.656 16.391 1 24.75 323 SER A N 1
ATOM 2528 C CA . SER A 1 323 ? -20.703 54.719 15.539 1 24.75 323 SER A CA 1
ATOM 2529 C C . SER A 1 323 ? -19.188 54.844 15.719 1 24.75 323 SER A C 1
ATOM 2531 O O . SER A 1 323 ? -18.578 55.781 15.242 1 24.75 323 SER A O 1
ATOM 2533 N N . ASN A 1 324 ? -18.516 54.25 16.672 1 25.56 324 ASN A N 1
ATOM 2534 C CA . ASN A 1 324 ? -17.156 54.781 16.656 1 25.56 324 ASN A CA 1
ATOM 2535 C C . ASN A 1 324 ? -16.516 54.625 15.281 1 25.56 324 ASN A C 1
ATOM 2537 O O . ASN A 1 324 ? -16.359 53.531 14.773 1 25.56 324 ASN A O 1
ATOM 2541 N N . ASN A 1 325 ? -16.703 55.688 14.367 1 26.5 325 ASN A N 1
ATOM 2542 C CA . ASN A 1 325 ? -16.031 56.094 13.141 1 26.5 325 ASN A CA 1
ATOM 2543 C C . ASN A 1 325 ? -14.523 55.906 13.227 1 26.5 325 ASN A C 1
ATOM 2545 O O . ASN A 1 325 ? -13.781 56.844 13.5 1 26.5 325 ASN A O 1
ATOM 2549 N N . ASN A 1 326 ? -13.984 55.156 14.109 1 26.83 326 ASN A N 1
ATOM 2550 C CA . ASN A 1 326 ? -12.555 55.094 13.852 1 26.83 326 ASN A CA 1
ATOM 2551 C C . ASN A 1 326 ? -12.258 54.844 12.375 1 26.83 326 ASN A C 1
ATOM 2553 O O . ASN A 1 326 ? -12.805 53.938 11.773 1 26.83 326 ASN A O 1
ATOM 2557 N N . ASN A 1 327 ? -12.055 55.969 11.562 1 27.64 327 ASN A N 1
ATOM 2558 C CA . ASN A 1 327 ? -11.336 56.062 10.289 1 27.64 327 ASN A CA 1
ATOM 2559 C C . ASN A 1 327 ? -10.273 55 10.164 1 27.64 327 ASN A C 1
ATOM 2561 O O . ASN A 1 327 ? -9.133 55.188 10.586 1 27.64 327 ASN A O 1
ATOM 2565 N N . ASN A 1 328 ? -10.453 53.906 10.625 1 30.3 328 ASN A N 1
ATOM 2566 C CA . ASN A 1 328 ? -9.445 52.969 10.172 1 30.3 328 ASN A CA 1
ATOM 2567 C C . ASN A 1 328 ? -9.203 53.062 8.672 1 30.3 328 ASN A C 1
ATOM 2569 O O . ASN A 1 328 ? -10.078 52.719 7.875 1 30.3 328 ASN A O 1
ATOM 2573 N N . ASN A 1 329 ? -8.672 54.219 8.133 1 30.47 329 ASN A N 1
ATOM 2574 C CA . ASN A 1 329 ? -7.918 54.312 6.883 1 30.47 329 ASN A CA 1
ATOM 2575 C C . ASN A 1 329 ? -7.301 52.938 6.527 1 30.47 329 ASN A C 1
ATOM 2577 O O . ASN A 1 329 ? -6.227 52.594 7.023 1 30.47 329 ASN A O 1
ATOM 2581 N N . ASN A 1 330 ? -7.98 52.031 6.449 1 35 330 ASN A N 1
ATOM 2582 C CA . ASN A 1 330 ? -7.488 50.812 5.793 1 35 330 ASN A CA 1
ATOM 2583 C C . ASN A 1 330 ? -6.762 51.156 4.492 1 35 330 ASN A C 1
ATOM 2585 O O . ASN A 1 330 ? -7.398 51.406 3.467 1 35 330 ASN A O 1
ATOM 2589 N N . SER A 1 331 ? -5.773 52.094 4.473 1 34.53 331 SER A N 1
ATOM 2590 C CA . SER A 1 331 ? -4.836 52.281 3.373 1 34.53 331 SER A CA 1
ATOM 2591 C C . SER A 1 331 ? -4.695 51 2.541 1 34.53 331 SER A C 1
ATOM 2593 O O . SER A 1 331 ? -4.746 49.875 3.078 1 34.53 331 SER A O 1
ATOM 2595 N N . MET A 1 332 ? -4.836 51.188 1.213 1 36.41 332 MET A N 1
ATOM 2596 C CA . MET A 1 332 ? -4.539 50.344 0.055 1 36.41 332 MET A CA 1
ATOM 2597 C C . MET A 1 332 ? -3.303 49.5 0.308 1 36.41 332 MET A C 1
ATOM 2599 O O . MET A 1 332 ? -3.041 48.531 -0.429 1 36.41 332 MET A O 1
ATOM 2603 N N . TYR A 1 333 ? -2.297 50.094 0.85 1 41.41 333 TYR A N 1
ATOM 2604 C CA . TYR A 1 333 ? -0.972 49.531 1.075 1 41.41 333 TYR A CA 1
ATOM 2605 C C . TYR A 1 333 ? -1.067 48.188 1.804 1 41.41 333 TYR A C 1
ATOM 2607 O O . TYR A 1 333 ? -0.07 47.5 1.94 1 41.41 333 TYR A O 1
ATOM 2615 N N . ASP A 1 334 ? -2.225 47.906 2.277 1 54.5 334 ASP A N 1
ATOM 2616 C CA . ASP A 1 334 ? -2.291 46.75 3.152 1 54.5 334 ASP A CA 1
ATOM 2617 C C . ASP A 1 334 ? -2.971 45.562 2.451 1 54.5 334 ASP A C 1
ATOM 2619 O O . ASP A 1 334 ? -3.588 44.719 3.104 1 54.5 334 ASP A O 1
ATOM 2623 N N . SER A 1 335 ? -2.951 45.625 1.124 1 66.12 335 SER A N 1
ATOM 2624 C CA . SER A 1 335 ? -3.68 44.594 0.399 1 66.12 335 SER A CA 1
ATOM 2625 C C . SER A 1 335 ? -2.756 43.438 -0.018 1 66.12 335 SER A C 1
ATOM 2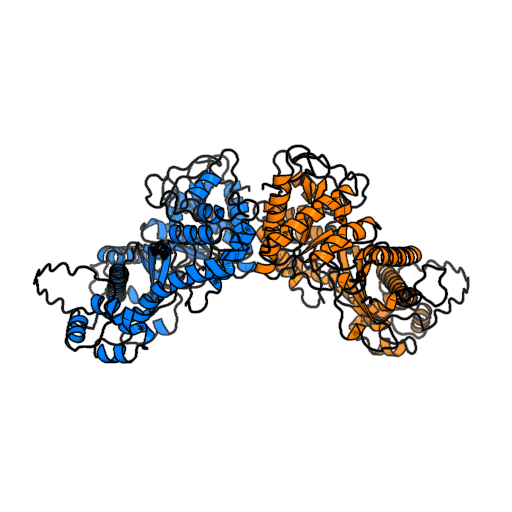627 O O . SER A 1 335 ? -1.587 43.688 -0.336 1 66.12 335 SER A O 1
ATOM 2629 N N . CYS A 1 336 ? -3.023 42.344 0.25 1 83.12 336 CYS A N 1
ATOM 2630 C CA . CYS A 1 336 ? -2.371 41.094 -0.117 1 83.12 336 CYS A CA 1
ATOM 2631 C C . CYS A 1 336 ? -3.301 40.219 -0.948 1 83.12 336 CYS A C 1
ATOM 2633 O O . CYS A 1 336 ? -4.477 40.062 -0.611 1 83.12 336 CYS A O 1
ATOM 2635 N N . HIS A 1 337 ? -2.84 39.906 -2.1 1 86.44 337 HIS A N 1
ATOM 2636 C CA . HIS A 1 337 ? -3.604 38.969 -2.896 1 86.44 337 HIS A CA 1
ATOM 2637 C C . HIS A 1 337 ? -3.502 37.562 -2.32 1 86.44 337 HIS A C 1
ATOM 2639 O O . HIS A 1 337 ? -2.404 37 -2.203 1 86.44 337 HIS A O 1
ATOM 2645 N N . PHE A 1 338 ? -4.699 37.031 -2.027 1 92.88 338 PHE A N 1
ATOM 2646 C CA . PHE A 1 338 ? -4.789 35.656 -1.526 1 92.88 338 PHE A CA 1
ATOM 2647 C C . PHE A 1 338 ? -5.203 34.719 -2.639 1 92.88 338 PHE A C 1
ATOM 2649 O O . PHE A 1 338 ? -6.363 34.688 -3.049 1 92.88 338 PHE A O 1
ATOM 2656 N N . ARG A 1 339 ? -4.254 33.875 -3.045 1 92.94 339 ARG A N 1
ATOM 2657 C CA . ARG A 1 339 ? -4.551 32.906 -4.078 1 92.94 339 ARG A CA 1
ATOM 2658 C C . ARG A 1 339 ? -4.918 31.547 -3.457 1 92.94 339 ARG A C 1
ATOM 2660 O O . ARG A 1 339 ? -4.148 31 -2.67 1 92.94 339 ARG A O 1
ATOM 2667 N N . PHE A 1 340 ? -6 31.047 -3.871 1 95.88 340 PHE A N 1
ATOM 2668 C CA . PHE A 1 340 ? -6.496 29.781 -3.342 1 95.88 340 PHE A CA 1
ATOM 2669 C C . PHE A 1 340 ? -5.715 28.609 -3.916 1 95.88 340 PHE A C 1
ATOM 2671 O O . PHE A 1 340 ? -5.73 28.375 -5.129 1 95.88 340 PHE A O 1
ATOM 2678 N N . ALA A 1 341 ? -5.012 27.875 -2.965 1 97.38 341 ALA A N 1
ATOM 2679 C CA . ALA A 1 341 ? -4.227 26.703 -3.385 1 97.38 341 ALA A CA 1
ATOM 2680 C C . ALA A 1 341 ? -5.098 25.453 -3.463 1 97.38 341 ALA A C 1
ATOM 2682 O O . ALA A 1 341 ? -4.812 24.547 -4.234 1 97.38 341 ALA A O 1
ATOM 2683 N N . GLY A 1 342 ? -6.109 25.406 -2.623 1 98.38 342 GLY A N 1
ATOM 2684 C CA . GLY A 1 342 ? -7.012 24.266 -2.623 1 98.38 342 GLY A CA 1
ATOM 2685 C C . GLY A 1 342 ? -7.449 23.859 -1.23 1 98.38 342 GLY A C 1
ATOM 2686 O O . GLY A 1 342 ? -7.051 24.469 -0.24 1 98.38 342 GLY A O 1
ATOM 2687 N N . ILE A 1 343 ? -8.328 22.891 -1.164 1 98.56 343 ILE A N 1
ATOM 2688 C CA . ILE A 1 343 ? -8.758 22.266 0.076 1 98.56 343 ILE A CA 1
ATOM 2689 C C . ILE A 1 343 ? -8.031 20.938 0.26 1 98.56 343 ILE A C 1
ATOM 2691 O O . ILE A 1 343 ? -7.898 20.156 -0.685 1 98.56 343 ILE A O 1
ATOM 2695 N N . ASP A 1 344 ? -7.426 20.719 1.334 1 98.44 344 ASP A N 1
ATOM 2696 C CA . ASP A 1 344 ? -7.062 19.359 1.717 1 98.44 344 ASP A CA 1
ATOM 2697 C C . ASP A 1 344 ? -8.297 18.547 2.086 1 98.44 344 ASP A C 1
ATOM 2699 O O . ASP A 1 344 ? -8.914 18.766 3.129 1 98.44 344 ASP A O 1
ATOM 2703 N N . THR A 1 345 ? -8.602 17.625 1.304 1 98.19 345 THR A N 1
ATOM 2704 C CA . THR A 1 345 ? -9.859 16.891 1.435 1 98.19 345 THR A CA 1
ATOM 2705 C C . THR A 1 345 ? -9.734 15.781 2.473 1 98.19 345 THR A C 1
ATOM 2707 O O . THR A 1 345 ? -10.617 14.93 2.582 1 98.19 345 THR A O 1
ATOM 2710 N N . SER A 1 346 ? -8.695 15.781 3.271 1 98.06 346 SER A N 1
ATOM 2711 C CA . SER A 1 346 ? -8.461 14.75 4.273 1 98.06 346 SER A CA 1
ATOM 2712 C C . SER A 1 346 ? -9.633 14.641 5.246 1 98.06 346 SER A C 1
ATOM 2714 O O . SER A 1 346 ? -10.289 15.641 5.543 1 98.06 346 SER A O 1
ATOM 2716 N N . ILE A 1 347 ? -9.836 13.453 5.695 1 97.88 347 ILE A N 1
ATOM 2717 C CA . ILE A 1 347 ? -10.773 13.18 6.781 1 97.88 347 ILE A CA 1
ATOM 2718 C C . ILE A 1 347 ? -10.039 13.258 8.125 1 97.88 347 ILE A C 1
ATOM 2720 O O . ILE A 1 347 ? -9.117 12.484 8.383 1 97.88 347 ILE A O 1
ATOM 2724 N N . ASN A 1 348 ? -10.43 14.211 8.914 1 97.38 348 ASN A N 1
ATOM 2725 C CA . ASN A 1 348 ? -9.758 14.477 10.18 1 97.38 348 ASN A CA 1
ATOM 2726 C C . ASN A 1 348 ? -10.719 14.336 11.359 1 97.38 348 ASN A C 1
ATOM 2728 O O . ASN A 1 348 ? -11.852 14.82 11.305 1 97.38 348 ASN A O 1
ATOM 2732 N N . PRO A 1 349 ? -10.234 13.727 12.414 1 97.12 349 PRO A N 1
ATOM 2733 C CA . PRO A 1 349 ? -11.07 13.586 13.609 1 97.12 349 PRO A CA 1
ATOM 2734 C C . PRO A 1 349 ? -11.133 14.867 14.445 1 97.12 349 PRO A C 1
ATOM 2736 O O . PRO A 1 349 ? -10.375 15.805 14.195 1 97.12 349 PRO A O 1
ATOM 2739 N N . SER A 1 350 ? -12.117 14.867 15.336 1 94.38 350 SER A N 1
ATOM 2740 C CA . SER A 1 350 ? -12.18 15.781 16.469 1 94.38 350 SER A CA 1
ATOM 2741 C C . SER A 1 350 ? -12.281 15.023 17.797 1 94.38 350 SER A C 1
ATOM 2743 O O . SER A 1 350 ? -12.453 13.797 17.797 1 94.38 350 SER A O 1
ATOM 2745 N N . LEU A 1 351 ? -12.141 15.742 18.844 1 91.75 351 LEU A N 1
ATOM 2746 C CA . LEU A 1 351 ? -12.195 15.094 20.156 1 91.75 351 LEU A CA 1
ATOM 2747 C C . LEU A 1 351 ? -13.625 15.109 20.703 1 91.75 351 LEU A C 1
ATOM 2749 O O . LEU A 1 351 ? -13.844 14.758 21.859 1 91.75 351 LEU A O 1
ATOM 2753 N N . ASP A 1 352 ? -14.539 15.531 19.781 1 89.44 352 ASP A N 1
ATOM 2754 C CA . ASP A 1 352 ? -15.938 15.453 20.203 1 89.44 352 ASP A CA 1
ATOM 2755 C C . ASP A 1 352 ? -16.312 14.031 20.594 1 89.44 352 ASP A C 1
ATOM 2757 O O . ASP A 1 352 ? -16.047 13.086 19.859 1 89.44 352 ASP A O 1
ATOM 2761 N N . GLU A 1 353 ? -17.031 14.016 21.672 1 87.88 353 GLU A N 1
ATOM 2762 C CA . GLU A 1 353 ? -17.438 12.703 22.172 1 87.88 353 GLU A CA 1
ATOM 2763 C C . GLU A 1 353 ? -18.484 12.062 21.266 1 87.88 353 GLU A C 1
ATOM 2765 O O . GLU A 1 353 ? -19.406 12.734 20.797 1 87.88 353 GLU A O 1
ATOM 2770 N N . ASN A 1 354 ? -18.375 10.969 20.844 1 86.69 354 ASN A N 1
ATOM 2771 C CA . ASN A 1 354 ? -19.344 10.109 20.172 1 86.69 354 ASN A CA 1
ATOM 2772 C C . ASN A 1 354 ? -19.359 10.336 18.672 1 86.69 354 ASN A C 1
ATOM 2774 O O . ASN A 1 354 ? -19.719 9.445 17.906 1 86.69 354 ASN A O 1
ATOM 2778 N N . THR A 1 355 ? -18.844 11.617 18.344 1 90.94 355 THR A N 1
ATOM 2779 C CA . THR A 1 355 ? -19.047 11.859 16.922 1 90.94 355 THR A CA 1
ATOM 2780 C C . THR A 1 355 ? -17.719 12.211 16.25 1 90.94 355 THR A C 1
ATOM 2782 O O . THR A 1 355 ? -17.609 12.18 15.016 1 90.94 355 THR A O 1
ATOM 2785 N N . GLY A 1 356 ? -16.734 12.508 16.922 1 95.25 356 GLY A N 1
ATOM 2786 C CA . GLY A 1 356 ? -15.562 13.148 16.344 1 95.25 356 GLY A CA 1
ATOM 2787 C C . GLY A 1 356 ? -14.555 12.156 15.797 1 95.25 356 GLY A C 1
ATOM 2788 O O . GLY A 1 356 ? -13.672 12.531 15.016 1 95.25 356 GLY A O 1
ATOM 2789 N N . SER A 1 357 ? -14.727 10.898 16.125 1 97.38 357 SER A N 1
ATOM 2790 C CA . SER A 1 357 ? -13.719 9.898 15.797 1 97.38 357 SER A CA 1
ATOM 2791 C C . SER A 1 357 ? -13.898 9.391 14.367 1 97.38 357 SER A C 1
ATOM 2793 O O . SER A 1 357 ? -15.008 9.031 13.969 1 97.38 357 SER A O 1
ATOM 2795 N N . VAL A 1 358 ? -12.805 9.375 13.68 1 96.75 358 VAL A N 1
ATOM 2796 C CA . VAL A 1 358 ? -12.805 8.82 12.328 1 96.75 358 VAL A CA 1
ATOM 2797 C C . VAL A 1 358 ? -12.891 7.301 12.398 1 96.75 358 VAL A C 1
ATOM 2799 O O . VAL A 1 358 ? -13.594 6.676 11.594 1 96.75 358 VAL A O 1
ATOM 2802 N N . ALA A 1 359 ? -12.188 6.672 13.336 1 97.12 359 ALA A N 1
ATOM 2803 C CA . ALA A 1 359 ? -12.242 5.227 13.531 1 97.12 359 ALA A CA 1
ATOM 2804 C C . ALA A 1 359 ? -13.672 4.762 13.805 1 97.12 359 ALA A C 1
ATOM 2806 O O . ALA A 1 359 ? -14.156 3.814 13.18 1 97.12 359 ALA A O 1
ATOM 2807 N N . SER A 1 360 ? -14.32 5.465 14.711 1 97.44 360 SER A N 1
ATOM 2808 C CA . SER A 1 360 ? -15.688 5.098 15.055 1 97.44 360 SER A CA 1
ATOM 2809 C C . SER A 1 360 ? -16.625 5.324 13.875 1 97.44 360 SER A C 1
ATOM 2811 O O . SER A 1 360 ? -17.594 4.586 13.695 1 97.44 360 SER A O 1
ATOM 2813 N N . ALA A 1 361 ? -16.375 6.355 13.102 1 97.62 361 ALA A N 1
ATOM 2814 C CA . ALA A 1 361 ? -17.172 6.598 11.906 1 97.62 361 ALA A CA 1
ATOM 2815 C C . ALA A 1 361 ? -17.094 5.418 10.938 1 97.62 361 ALA A C 1
ATOM 2817 O O . ALA A 1 361 ? -18.109 4.992 10.383 1 97.62 361 ALA A O 1
ATOM 2818 N N . MET A 1 362 ? -15.914 4.879 10.75 1 97 362 MET A N 1
ATOM 2819 C CA . MET A 1 362 ? -15.703 3.76 9.836 1 97 362 MET A CA 1
ATOM 2820 C C . MET A 1 362 ? -16.438 2.518 10.32 1 97 362 MET A C 1
ATOM 2822 O O . MET A 1 362 ? -16.891 1.698 9.516 1 97 362 MET A O 1
ATOM 2826 N N . GLU A 1 363 ? -16.594 2.406 11.602 1 97.19 363 GLU A N 1
ATOM 2827 C CA . GLU A 1 363 ? -17.281 1.262 12.211 1 97.19 363 GLU A CA 1
ATOM 2828 C C . GLU A 1 363 ? -18.781 1.316 11.961 1 97.19 363 GLU A C 1
ATOM 2830 O O . GLU A 1 363 ? -19.5 0.388 12.328 1 97.19 363 GLU A O 1
ATOM 2835 N N . CYS A 1 364 ? -19.266 2.367 11.328 1 97.06 364 CYS A N 1
ATOM 2836 C CA . CYS A 1 364 ? -20.672 2.459 10.93 1 97.06 364 CYS A CA 1
ATOM 2837 C C . CYS A 1 364 ? -20.953 1.597 9.703 1 97.06 364 CYS A C 1
ATOM 2839 O O . CYS A 1 364 ? -22.109 1.33 9.383 1 97.06 364 CYS A O 1
ATOM 2841 N N . LEU A 1 365 ? -19.922 1.225 9.008 1 96.75 365 LEU A N 1
ATOM 2842 C CA . LEU A 1 365 ? -20.062 0.334 7.859 1 96.75 365 LEU A CA 1
ATOM 2843 C C . LEU A 1 365 ? -20.203 -1.114 8.312 1 96.75 365 LEU A C 1
ATOM 2845 O O . LEU A 1 365 ? -19.484 -1.566 9.203 1 96.75 365 LEU A O 1
ATOM 2849 N N . ALA A 1 366 ? -21.047 -1.863 7.672 1 94.88 366 ALA A N 1
ATOM 2850 C CA . ALA A 1 366 ? -21.359 -3.234 8.062 1 94.88 366 ALA A CA 1
ATOM 2851 C C . ALA A 1 366 ? -20.125 -4.125 7.992 1 94.88 366 ALA A C 1
ATOM 2853 O O . ALA A 1 366 ? -19.984 -5.07 8.766 1 94.88 366 ALA A O 1
ATOM 2854 N N . GLN A 1 367 ? -19.25 -3.832 7.148 1 94.25 367 GLN A N 1
ATOM 2855 C CA . GLN A 1 367 ? -18.109 -4.691 6.875 1 94.25 367 GLN A CA 1
ATOM 2856 C C . GLN A 1 367 ? -16.969 -4.41 7.852 1 94.25 367 GLN A C 1
ATOM 2858 O O . GLN A 1 367 ? -15.992 -5.16 7.91 1 94.25 367 GLN A O 1
ATOM 2863 N N . VAL A 1 368 ? -17.047 -3.277 8.602 1 96.25 368 VAL A N 1
ATOM 2864 C CA . VAL A 1 368 ? -16.016 -2.906 9.57 1 96.25 368 VAL A CA 1
ATOM 2865 C C . VAL A 1 368 ? -16.562 -3.076 10.992 1 96.25 368 VAL A C 1
ATOM 2867 O O . VAL A 1 368 ? -17.031 -2.115 11.602 1 96.25 368 VAL A O 1
ATOM 2870 N N . ARG A 1 369 ? -16.406 -4.219 11.555 1 93.06 369 ARG A N 1
ATOM 2871 C CA . ARG A 1 369 ? -16.922 -4.484 12.898 1 93.06 369 ARG A CA 1
ATOM 2872 C C . ARG A 1 369 ? -16.078 -3.76 13.953 1 93.06 369 ARG A C 1
ATOM 2874 O O . ARG A 1 369 ? -16.625 -3.25 14.938 1 93.06 369 ARG A O 1
ATOM 2881 N N . ARG A 1 370 ? -14.891 -3.762 13.758 1 95.06 370 ARG A N 1
ATOM 2882 C CA . ARG A 1 370 ? -13.914 -3.061 14.578 1 95.06 370 ARG A CA 1
ATOM 2883 C C . ARG A 1 370 ? -12.82 -2.43 13.719 1 95.06 370 ARG A C 1
ATOM 2885 O O . ARG A 1 370 ? -12.195 -3.111 12.906 1 95.06 370 ARG A O 1
ATOM 2892 N N . PHE A 1 371 ? -12.609 -1.159 13.938 1 96.56 371 PHE A N 1
ATOM 2893 C CA . PHE A 1 371 ? -11.57 -0.486 13.164 1 96.56 371 PHE A CA 1
ATOM 2894 C C . PHE A 1 371 ? -10.219 -1.148 13.383 1 96.56 371 PHE A C 1
ATOM 2896 O O . PHE A 1 371 ? -9.859 -1.48 14.516 1 96.56 371 PHE A O 1
ATOM 2903 N N . GLY A 1 372 ? -9.477 -1.33 12.328 1 94.88 372 GLY A N 1
ATOM 2904 C CA . GLY A 1 372 ? -8.211 -2.045 12.383 1 94.88 372 GLY A CA 1
ATOM 2905 C C . GLY A 1 372 ? -8.344 -3.521 12.055 1 94.88 372 GLY A C 1
ATOM 2906 O O . GLY A 1 372 ? -7.348 -4.195 11.797 1 94.88 372 GLY A O 1
ATOM 2907 N N . GLY A 1 373 ? -9.531 -4.043 12.117 1 94.62 373 GLY A N 1
ATOM 2908 C CA . GLY A 1 373 ? -9.828 -5.434 11.812 1 94.62 373 GLY A CA 1
ATOM 2909 C C . GLY A 1 373 ? -10.266 -5.648 10.375 1 94.62 373 GLY A C 1
ATOM 2910 O O . GLY A 1 373 ? -10.023 -4.801 9.516 1 94.62 373 GLY A O 1
ATOM 2911 N N . PRO A 1 374 ? -10.93 -6.785 10.141 1 95.06 374 PRO A N 1
ATOM 2912 C CA . PRO A 1 374 ? -11.367 -7.098 8.773 1 95.06 374 PRO A CA 1
ATOM 2913 C C . PRO A 1 374 ? -12.305 -6.039 8.195 1 95.06 374 PRO A C 1
ATOM 2915 O O . PRO A 1 374 ? -13.18 -5.531 8.906 1 95.06 374 PRO A O 1
ATOM 2918 N N . GLY A 1 375 ? -12.078 -5.707 6.969 1 96.94 375 GLY A N 1
ATOM 2919 C CA . GLY A 1 375 ? -12.93 -4.758 6.277 1 96.94 375 GLY A CA 1
ATOM 2920 C C . GLY A 1 375 ? -12.406 -3.334 6.332 1 96.94 375 GLY A C 1
ATOM 2921 O O . GLY A 1 375 ? -12.812 -2.486 5.535 1 96.94 375 GLY A O 1
ATOM 2922 N N . THR A 1 376 ? -11.516 -3.049 7.27 1 97.06 376 THR A N 1
ATOM 2923 C CA . THR A 1 376 ? -10.992 -1.701 7.465 1 97.06 376 THR A CA 1
ATOM 2924 C C . THR A 1 376 ? -10.219 -1.239 6.234 1 97.06 376 THR A C 1
ATOM 2926 O O . THR A 1 376 ? -10.391 -0.107 5.777 1 97.06 376 THR A O 1
ATOM 2929 N N . MET A 1 377 ? -9.391 -2.119 5.695 1 96.31 377 MET A N 1
ATOM 2930 C CA . MET A 1 377 ? -8.57 -1.773 4.539 1 96.31 377 MET A CA 1
ATOM 2931 C C . MET A 1 377 ? -9.438 -1.461 3.324 1 96.31 377 MET A C 1
ATOM 2933 O O . MET A 1 377 ? -9.172 -0.499 2.6 1 96.31 377 MET A O 1
ATOM 2937 N N . ALA A 1 378 ? -10.414 -2.297 3.098 1 97.69 378 ALA A N 1
ATOM 2938 C CA . ALA A 1 378 ? -11.312 -2.088 1.967 1 97.69 378 ALA A CA 1
ATOM 2939 C C . ALA A 1 378 ? -12.031 -0.743 2.072 1 97.69 378 ALA A C 1
ATOM 2941 O O . ALA A 1 378 ? -12.086 0.014 1.101 1 97.69 378 ALA A O 1
ATOM 2942 N N . ALA A 1 379 ? -12.539 -0.483 3.23 1 97.69 379 ALA A N 1
ATOM 2943 C CA . ALA A 1 379 ? -13.25 0.772 3.461 1 97.69 379 ALA A CA 1
ATOM 2944 C C . ALA A 1 379 ? -12.312 1.969 3.295 1 97.69 379 ALA A C 1
ATOM 2946 O O . ALA A 1 379 ? -12.656 2.943 2.621 1 97.69 379 ALA A O 1
ATOM 2947 N N . ALA A 1 380 ? -11.148 1.921 3.914 1 97.75 380 ALA A N 1
ATOM 2948 C CA . ALA A 1 380 ? -10.172 3.004 3.836 1 97.75 380 ALA A CA 1
ATOM 2949 C C . ALA A 1 380 ? -9.75 3.258 2.393 1 97.75 380 ALA A C 1
ATOM 2951 O O . ALA A 1 380 ? -9.633 4.41 1.968 1 97.75 380 ALA A O 1
ATOM 2952 N N . ALA A 1 381 ? -9.508 2.176 1.679 1 97.56 381 ALA A N 1
ATOM 2953 C CA . ALA A 1 381 ? -9.109 2.299 0.277 1 97.56 381 ALA A CA 1
ATOM 2954 C C . ALA A 1 381 ? -10.195 3.002 -0.536 1 97.56 381 ALA A C 1
ATOM 2956 O O . ALA A 1 381 ? -9.906 3.922 -1.304 1 97.56 381 ALA A O 1
ATOM 2957 N N . ALA A 1 382 ? -11.406 2.586 -0.356 1 97.62 382 ALA A N 1
ATOM 2958 C CA . ALA A 1 382 ? -12.523 3.139 -1.116 1 97.62 382 ALA A CA 1
ATOM 2959 C C . ALA A 1 382 ? -12.734 4.613 -0.785 1 97.62 382 ALA A C 1
ATOM 2961 O O . ALA A 1 382 ? -12.859 5.445 -1.686 1 97.62 382 ALA A O 1
ATOM 2962 N N . ILE A 1 383 ? -12.711 4.926 0.456 1 97.94 383 ILE A N 1
ATOM 2963 C CA . ILE A 1 383 ? -12.938 6.289 0.914 1 97.94 383 ILE A CA 1
ATOM 2964 C C . ILE A 1 383 ? -11.82 7.199 0.421 1 97.94 383 ILE A C 1
ATOM 2966 O O . ILE A 1 383 ? -12.07 8.305 -0.066 1 97.94 383 ILE A O 1
ATOM 2970 N N . THR A 1 384 ? -10.633 6.762 0.541 1 97.38 384 THR A N 1
ATOM 2971 C CA . THR A 1 384 ? -9.492 7.551 0.108 1 97.38 384 THR A CA 1
ATOM 2972 C C . THR A 1 384 ? -9.547 7.805 -1.396 1 97.38 384 THR A C 1
ATOM 2974 O O . THR A 1 384 ? -9.266 8.914 -1.854 1 97.38 384 THR A O 1
ATOM 2977 N N . GLN A 1 385 ? -9.859 6.785 -2.133 1 96.31 385 GLN A N 1
ATOM 2978 C CA . GLN A 1 385 ? -9.992 6.969 -3.574 1 96.31 385 GLN A CA 1
ATOM 2979 C C . GLN A 1 385 ? -11.023 8.039 -3.906 1 96.31 385 GLN A C 1
ATOM 2981 O O . GLN A 1 385 ? -10.828 8.836 -4.824 1 96.31 385 GLN A O 1
ATOM 2986 N N . ILE A 1 386 ? -12.062 8.047 -3.182 1 97.5 386 ILE A N 1
ATOM 2987 C CA . ILE A 1 386 ? -13.141 9 -3.416 1 97.5 386 ILE A CA 1
ATOM 2988 C C . ILE A 1 386 ? -12.656 10.414 -3.105 1 97.5 386 ILE A C 1
ATOM 2990 O O . ILE A 1 386 ? -12.773 11.312 -3.938 1 97.5 386 ILE A O 1
ATOM 2994 N N . ILE A 1 387 ? -12.039 10.625 -2.004 1 97.88 387 ILE A N 1
ATOM 2995 C CA . ILE A 1 387 ? -11.719 11.992 -1.585 1 97.88 387 ILE A CA 1
ATOM 2996 C C . ILE A 1 387 ? -10.562 12.531 -2.428 1 97.88 387 ILE A C 1
ATOM 2998 O O . ILE A 1 387 ? -10.289 13.734 -2.416 1 97.88 387 ILE A O 1
ATOM 3002 N N . GLN A 1 388 ? -9.883 11.688 -3.104 1 96.75 388 GLN A N 1
ATOM 3003 C CA . GLN A 1 388 ? -8.797 12.102 -3.982 1 96.75 388 GLN A CA 1
ATOM 3004 C C . GLN A 1 388 ? -9.297 12.328 -5.406 1 96.75 388 GLN A C 1
ATOM 3006 O O . GLN A 1 388 ? -8.547 12.805 -6.262 1 96.75 388 GLN A O 1
ATOM 3011 N N . SER A 1 389 ? -10.578 12.039 -5.688 1 96.56 389 SER A N 1
ATOM 3012 C CA . SER A 1 389 ? -11.055 12.141 -7.062 1 96.56 389 SER A CA 1
ATOM 3013 C C . SER A 1 389 ? -12.383 12.883 -7.133 1 96.56 389 SER A C 1
ATOM 3015 O O . SER A 1 389 ? -13.227 12.578 -7.977 1 96.56 389 SER A O 1
ATOM 3017 N N . LEU A 1 390 ? -12.555 13.719 -6.242 1 97.06 390 LEU A N 1
ATOM 3018 C CA . LEU A 1 390 ? -13.797 14.484 -6.207 1 97.06 390 LEU A CA 1
ATOM 3019 C C . LEU A 1 390 ? -13.844 15.5 -7.344 1 97.06 390 LEU A C 1
ATOM 3021 O O . LEU A 1 390 ? -13.016 16.422 -7.395 1 97.06 390 LEU A O 1
ATOM 3025 N N . GLU A 1 391 ? -14.82 15.391 -8.195 1 93.31 391 GLU A N 1
ATOM 3026 C CA . GLU A 1 391 ? -14.953 16.297 -9.336 1 93.31 391 GLU A CA 1
ATOM 3027 C C . GLU A 1 391 ? -15.32 17.703 -8.875 1 93.31 391 GLU A C 1
ATOM 3029 O O . GLU A 1 391 ? -16.141 17.875 -7.98 1 93.31 391 GLU A O 1
ATOM 3034 N N . GLY A 1 392 ? -14.641 18.656 -9.383 1 93.62 392 GLY A N 1
ATOM 3035 C CA . GLY A 1 392 ? -14.961 20.047 -9.141 1 93.62 392 GLY A CA 1
ATOM 3036 C C . GLY A 1 392 ? -14.273 20.609 -7.91 1 93.62 392 GLY A C 1
ATOM 3037 O O . GLY A 1 392 ? -14.414 21.797 -7.602 1 93.62 392 GLY A O 1
ATOM 3038 N N . ILE A 1 393 ? -13.586 19.844 -7.215 1 97.12 393 ILE A N 1
ATOM 3039 C CA . ILE A 1 393 ? -12.906 20.312 -6.008 1 97.12 393 ILE A CA 1
ATOM 3040 C C . ILE A 1 393 ? -11.43 20.547 -6.309 1 97.12 393 ILE A C 1
ATOM 3042 O O . ILE A 1 393 ? -10.734 19.656 -6.805 1 97.12 393 ILE A O 1
ATOM 3046 N N . GLN A 1 394 ? -10.969 21.797 -6.109 1 97.31 394 GLN A N 1
ATOM 3047 C CA . GLN A 1 394 ? -9.539 22.078 -6.172 1 97.31 394 GLN A CA 1
ATOM 3048 C C . GLN A 1 394 ? -8.82 21.578 -4.926 1 97.31 394 GLN A C 1
ATOM 3050 O O . GLN A 1 394 ? -9 22.125 -3.834 1 97.31 394 GLN A O 1
ATOM 3055 N N . ARG A 1 395 ? -7.984 20.609 -5.152 1 97.62 395 ARG A N 1
ATOM 3056 C CA . ARG A 1 395 ? -7.406 19.922 -4.008 1 97.62 395 ARG A CA 1
ATOM 3057 C C . ARG A 1 395 ? -5.934 20.281 -3.838 1 97.62 395 ARG A C 1
ATOM 3059 O O . ARG A 1 395 ? -5.246 20.594 -4.812 1 97.62 395 ARG A O 1
ATOM 3066 N N . THR A 1 396 ? -5.469 20.234 -2.623 1 97.62 396 THR A N 1
ATOM 3067 C CA . THR A 1 396 ? -4.062 20.281 -2.24 1 97.62 396 THR A CA 1
ATOM 3068 C C . THR A 1 396 ? -3.824 19.484 -0.957 1 97.62 396 THR A C 1
ATOM 3070 O O . THR A 1 396 ? -4.773 19.031 -0.313 1 97.62 396 THR A O 1
ATOM 3073 N N . GLY A 1 397 ? -2.623 19.219 -0.679 1 96.62 397 GLY A N 1
ATOM 3074 C CA . GLY A 1 397 ? -2.295 18.625 0.606 1 96.62 397 GLY A CA 1
ATOM 3075 C C . GLY A 1 397 ? -2.275 17.109 0.575 1 96.62 397 GLY A C 1
ATOM 3076 O O . GLY A 1 397 ? -1.927 16.5 -0.444 1 96.62 397 GLY A O 1
ATOM 3077 N N . TYR A 1 398 ? -2.65 16.469 1.747 1 96.38 398 TYR A N 1
ATOM 3078 C CA . TYR A 1 398 ? -2.578 15.031 1.907 1 96.38 398 TYR A CA 1
ATOM 3079 C C . TYR A 1 398 ? -3.689 14.336 1.128 1 96.38 398 TYR A C 1
ATOM 3081 O O . TYR A 1 398 ? -3.439 13.367 0.407 1 96.38 398 TYR A O 1
ATOM 3089 N N . CYS A 1 399 ? -4.922 14.883 1.37 1 96.94 399 CYS A N 1
ATOM 3090 C CA . CYS A 1 399 ? -6.133 14.273 0.835 1 96.94 399 CYS A CA 1
ATOM 3091 C C . CYS A 1 399 ? -6.227 12.805 1.239 1 96.94 399 CYS A C 1
ATOM 3093 O O . CYS A 1 399 ? -6.406 11.93 0.388 1 96.94 399 CYS A O 1
ATOM 3095 N N . GLY A 1 400 ? -6.047 12.562 2.494 1 96.44 400 GLY A N 1
ATOM 3096 C CA . GLY A 1 400 ? -6.043 11.195 3.004 1 96.44 400 GLY A CA 1
ATOM 3097 C C . GLY A 1 400 ? -6.926 11.016 4.227 1 96.44 400 GLY A C 1
ATOM 3098 O O . GLY A 1 400 ? -7.672 11.922 4.598 1 96.44 400 GLY A O 1
ATOM 3099 N N . LEU A 1 401 ? -6.871 9.82 4.754 1 96.12 401 LEU A N 1
ATOM 3100 C CA . LEU A 1 401 ? -7.52 9.469 6.012 1 96.12 401 LEU A CA 1
ATOM 3101 C C . LEU A 1 401 ? -6.57 9.656 7.188 1 96.12 401 LEU A C 1
ATOM 3103 O O . LEU A 1 401 ? -5.562 8.953 7.301 1 96.12 401 LEU A O 1
ATOM 3107 N N . MET A 1 402 ? -6.832 10.602 7.984 1 96.12 402 MET A N 1
ATOM 3108 C CA . MET A 1 402 ? -5.93 10.914 9.086 1 96.12 402 MET A CA 1
ATOM 3109 C C . MET A 1 402 ? -6.227 10.031 10.297 1 96.12 402 MET A C 1
ATOM 3111 O O . MET A 1 402 ? -7.359 9.992 10.781 1 96.12 402 MET A O 1
ATOM 3115 N N . LEU A 1 403 ? -5.188 9.375 10.789 1 96.69 403 LEU A N 1
ATOM 3116 C CA . LEU A 1 403 ? -5.324 8.477 11.93 1 96.69 403 LEU A CA 1
ATOM 3117 C C . LEU A 1 403 ? -4.391 8.883 13.062 1 96.69 403 LEU A C 1
ATOM 3119 O O . LEU A 1 403 ? -3.586 8.078 13.531 1 96.69 403 LEU A O 1
ATOM 3123 N N . PRO A 1 404 ? -4.527 10.109 13.516 1 97.44 404 PRO A N 1
ATOM 3124 C CA . PRO A 1 404 ? -3.73 10.531 14.672 1 97.44 404 PRO A CA 1
ATOM 3125 C C . PRO A 1 404 ? -4.199 9.891 15.977 1 97.44 404 PRO A C 1
ATOM 3127 O O . PRO A 1 404 ? -5.266 10.242 16.5 1 97.44 404 PRO A O 1
ATOM 3130 N N . VAL A 1 405 ? -3.412 9.039 16.547 1 97.5 405 VAL A N 1
ATOM 3131 C CA . VAL A 1 405 ? -3.836 8.148 17.625 1 97.5 405 VAL A CA 1
ATOM 3132 C C . VAL A 1 405 ? -4.266 8.977 18.828 1 97.5 405 VAL A C 1
ATOM 3134 O O . VAL A 1 405 ? -5.344 8.758 19.391 1 97.5 405 VAL A O 1
ATOM 3137 N N . CYS A 1 406 ? -3.514 9.969 19.188 1 97.5 406 CYS A N 1
ATOM 3138 C CA . CYS A 1 406 ? -3.797 10.727 20.406 1 97.5 406 CYS A CA 1
ATOM 3139 C C . CYS A 1 406 ? -4.781 11.852 20.125 1 97.5 406 CYS A C 1
ATOM 3141 O O . CYS A 1 406 ? -5.098 12.641 21.031 1 97.5 406 CYS A O 1
ATOM 3143 N N . GLU A 1 407 ? -5.312 11.969 18.906 1 96.69 407 GLU A N 1
ATOM 3144 C CA . GLU A 1 407 ? -6.297 12.992 18.547 1 96.69 407 GLU A CA 1
ATOM 3145 C C . GLU A 1 407 ? -7.633 12.359 18.172 1 96.69 407 GLU A C 1
ATOM 3147 O O . GLU A 1 407 ? -8.547 13.055 17.719 1 96.69 407 GLU A O 1
ATOM 3152 N N . ASP A 1 408 ? -7.773 11.125 18.281 1 97.06 408 ASP A N 1
ATOM 3153 C CA . ASP A 1 408 ? -8.977 10.344 18 1 97.06 408 ASP A CA 1
ATOM 3154 C C . ASP A 1 408 ? -9.297 9.398 19.156 1 97.06 408 ASP A C 1
ATOM 3156 O O . ASP A 1 408 ? -8.57 8.422 19.375 1 97.06 408 ASP A O 1
ATOM 3160 N N . ARG A 1 409 ? -10.367 9.602 19.828 1 96.62 409 ARG A N 1
ATOM 3161 C CA . ARG A 1 409 ? -10.688 8.891 21.062 1 96.62 409 ARG A CA 1
ATOM 3162 C C . ARG A 1 409 ? -10.797 7.387 20.828 1 96.62 409 ARG A C 1
ATOM 3164 O O . ARG A 1 409 ? -10.344 6.586 21.641 1 96.62 409 ARG A O 1
ATOM 3171 N N . ARG A 1 410 ? -11.391 7.027 19.734 1 97 410 ARG A N 1
ATOM 3172 C CA . ARG A 1 410 ? -11.562 5.605 19.453 1 97 410 ARG A CA 1
ATOM 3173 C C . ARG A 1 410 ? -10.227 4.945 19.125 1 97 410 ARG A C 1
ATOM 3175 O O . ARG A 1 410 ? -9.969 3.816 19.562 1 97 410 ARG A O 1
ATOM 3182 N N . LEU A 1 411 ? -9.375 5.59 18.375 1 97.06 411 LEU A N 1
ATOM 3183 C CA . LEU A 1 411 ? -8.039 5.051 18.109 1 97.06 411 LEU A CA 1
ATOM 3184 C C . LEU A 1 411 ? -7.277 4.844 19.422 1 97.06 411 LEU A C 1
ATOM 3186 O O . LEU A 1 411 ? -6.652 3.799 19.609 1 97.06 411 LEU A O 1
ATOM 3190 N N . ALA A 1 412 ? -7.348 5.84 20.266 1 97.12 412 ALA A N 1
ATOM 3191 C CA . ALA A 1 412 ? -6.664 5.746 21.547 1 97.12 412 ALA A CA 1
ATOM 3192 C C . ALA A 1 412 ? -7.207 4.586 22.375 1 97.12 412 ALA A C 1
ATOM 3194 O O . ALA A 1 412 ? -6.441 3.869 23.031 1 97.12 412 ALA A O 1
ATOM 3195 N N . GLU A 1 413 ? -8.5 4.418 22.344 1 96.44 413 GLU A N 1
ATOM 3196 C CA . GLU A 1 413 ? -9.141 3.322 23.062 1 96.44 413 GLU A CA 1
ATOM 3197 C C . GLU A 1 413 ? -8.656 1.969 22.547 1 96.44 413 GLU A C 1
ATOM 3199 O O . GLU A 1 413 ? -8.312 1.087 23.344 1 96.44 413 GLU A O 1
ATOM 3204 N N . LEU A 1 414 ? -8.625 1.802 21.234 1 96.62 414 LEU A N 1
ATOM 3205 C CA . LEU A 1 414 ? -8.211 0.553 20.609 1 96.62 414 LEU A CA 1
ATOM 3206 C C . LEU A 1 414 ? -6.746 0.248 20.922 1 96.62 414 LEU A C 1
ATOM 3208 O O . LEU A 1 414 ? -6.367 -0.917 21.062 1 96.62 414 LEU A O 1
ATOM 3212 N N . ALA A 1 415 ? -5.953 1.281 21.047 1 96.5 415 ALA A N 1
ATOM 3213 C CA . ALA A 1 415 ? -4.527 1.126 21.344 1 96.5 415 ALA A CA 1
ATOM 3214 C C . ALA A 1 415 ? -4.309 0.789 22.812 1 96.5 415 ALA A C 1
ATOM 3216 O O . ALA A 1 415 ? -3.258 0.257 23.172 1 96.5 415 ALA A O 1
ATOM 3217 N N . SER A 1 416 ? -5.285 1.122 23.688 1 95.88 416 SER A N 1
ATOM 3218 C CA . SER A 1 416 ? -5.082 1.063 25.125 1 95.88 416 SER A CA 1
ATOM 3219 C C . SER A 1 416 ? -5.816 -0.126 25.734 1 95.88 416 SER A C 1
ATOM 3221 O O . SER A 1 416 ? -5.758 -0.341 26.953 1 95.88 416 SER A O 1
ATOM 3223 N N . SER A 1 417 ? -6.441 -0.905 24.984 1 89.5 417 SER A N 1
ATOM 3224 C CA . SER A 1 417 ? -7.129 -2.078 25.5 1 89.5 417 SER A CA 1
ATOM 3225 C C . SER A 1 417 ? -6.141 -3.127 26 1 89.5 417 SER A C 1
ATOM 3227 O O . SER A 1 417 ? -4.945 -3.041 25.719 1 89.5 417 SER A O 1
ATOM 3229 N N . ALA A 1 418 ? -6.566 -4.125 26.828 1 83.06 418 ALA A N 1
ATOM 3230 C CA . ALA A 1 418 ? -5.715 -5.172 27.375 1 83.06 418 ALA A CA 1
ATOM 3231 C C . ALA A 1 418 ? -5.016 -5.953 26.281 1 83.06 418 ALA A C 1
ATOM 3233 O O . ALA A 1 418 ? -3.814 -6.223 26.359 1 83.06 418 ALA A O 1
ATOM 3234 N N . ALA A 1 419 ? -5.785 -6.328 25.297 1 80.06 419 ALA A N 1
ATOM 3235 C CA . ALA A 1 419 ? -5.227 -6.859 24.062 1 80.06 419 ALA A CA 1
ATOM 3236 C C . ALA A 1 419 ? -5.391 -5.859 22.922 1 80.06 419 ALA A C 1
ATOM 3238 O O . ALA A 1 419 ? -6.438 -5.824 22.266 1 80.06 419 ALA A O 1
ATOM 3239 N N . PRO A 1 420 ? -4.301 -5.047 22.812 1 84.75 420 PRO A N 1
ATOM 3240 C CA . PRO A 1 420 ? -4.473 -3.949 21.844 1 84.75 420 PRO A CA 1
ATOM 3241 C C . PRO A 1 420 ? -4.82 -4.438 20.438 1 84.75 420 PRO A C 1
ATOM 3243 O O . PRO A 1 420 ? -4.195 -5.375 19.938 1 84.75 420 PRO A O 1
ATOM 3246 N N . SER A 1 421 ? -5.789 -3.807 19.938 1 90.5 421 SER A N 1
ATOM 3247 C CA . SER A 1 421 ? -6.234 -4.164 18.594 1 90.5 421 SER A CA 1
ATOM 3248 C C . SER A 1 421 ? -5.73 -3.164 17.562 1 90.5 421 SER A C 1
ATOM 3250 O O . SER A 1 421 ? -6.055 -3.271 16.375 1 90.5 421 SER A O 1
ATOM 3252 N N . LEU A 1 422 ? -4.969 -2.17 18.031 1 95.12 422 LEU A N 1
ATOM 3253 C CA . LEU A 1 422 ? -4.328 -1.191 17.156 1 95.12 422 LEU A CA 1
ATOM 3254 C C . LEU A 1 422 ? -2.873 -0.973 17.562 1 95.12 422 LEU A C 1
ATOM 3256 O O . LEU A 1 422 ? -2.584 -0.662 18.719 1 95.12 422 LEU A O 1
ATOM 3260 N N . ASN A 1 423 ? -2.033 -1.219 16.719 1 94.75 423 ASN A N 1
ATOM 3261 C CA . ASN A 1 423 ? -0.606 -0.979 16.906 1 94.75 423 ASN A CA 1
ATOM 3262 C C . ASN A 1 423 ? 0.028 -0.391 15.648 1 94.75 423 ASN A C 1
ATOM 3264 O O . ASN A 1 423 ? -0.678 0.037 14.734 1 94.75 423 ASN A O 1
ATOM 3268 N N . ILE A 1 424 ? 1.329 -0.32 15.57 1 95.81 424 ILE A N 1
ATOM 3269 C CA . ILE A 1 424 ? 2.031 0.365 14.484 1 95.81 424 ILE A CA 1
ATOM 3270 C C . ILE A 1 424 ? 1.789 -0.367 13.172 1 95.81 424 ILE A C 1
ATOM 3272 O O . ILE A 1 424 ? 1.632 0.264 12.125 1 95.81 424 ILE A O 1
ATOM 3276 N N . VAL A 1 425 ? 1.711 -1.712 13.172 1 95.31 425 VAL A N 1
ATOM 3277 C CA . VAL A 1 425 ? 1.498 -2.475 11.945 1 95.31 425 VAL A CA 1
ATOM 3278 C C . VAL A 1 425 ? 0.136 -2.125 11.352 1 95.31 425 VAL A C 1
ATOM 3280 O O . VAL A 1 425 ? -0.002 -1.999 10.133 1 95.31 425 VAL A O 1
ATOM 3283 N N . HIS A 1 426 ? -0.83 -2.004 12.258 1 95.81 426 HIS A N 1
ATOM 3284 C CA . HIS A 1 426 ? -2.158 -1.617 11.789 1 95.81 426 HIS A CA 1
ATOM 3285 C C . HIS A 1 426 ? -2.131 -0.244 11.133 1 95.81 426 HIS A C 1
ATOM 3287 O O . HIS A 1 426 ? -2.742 -0.047 10.078 1 95.81 426 HIS A O 1
ATOM 3293 N N . LEU A 1 427 ? -1.443 0.672 11.75 1 97 427 LEU A N 1
ATOM 3294 C CA . LEU A 1 427 ? -1.359 2.025 11.211 1 97 427 LEU A CA 1
ATOM 3295 C C . LEU A 1 427 ? -0.657 2.031 9.859 1 97 427 LEU A C 1
ATOM 3297 O O . LEU A 1 427 ? -1.114 2.688 8.914 1 97 427 LEU A O 1
ATOM 3301 N N . LEU A 1 428 ? 0.434 1.315 9.758 1 96.69 428 LEU A N 1
ATOM 3302 C CA . LEU A 1 428 ? 1.148 1.217 8.492 1 96.69 428 LEU A CA 1
ATOM 3303 C C . LEU A 1 428 ? 0.278 0.56 7.426 1 96.69 428 LEU A C 1
ATOM 3305 O O . LEU A 1 428 ? 0.256 1.003 6.277 1 96.69 428 LEU A O 1
ATOM 3309 N N . ASN A 1 429 ? -0.391 -0.469 7.828 1 95.62 429 ASN A N 1
ATOM 3310 C CA . ASN A 1 429 ? -1.273 -1.189 6.918 1 95.62 429 ASN A CA 1
ATOM 3311 C C . ASN A 1 429 ? -2.336 -0.27 6.324 1 95.62 429 ASN A C 1
ATOM 3313 O O . ASN A 1 429 ? -2.494 -0.204 5.102 1 95.62 429 ASN A O 1
ATOM 3317 N N . ILE A 1 430 ? -2.99 0.4 7.176 1 96.62 430 ILE A N 1
ATOM 3318 C CA . ILE A 1 430 ? -4.062 1.275 6.715 1 96.62 430 ILE A CA 1
ATOM 3319 C C . ILE A 1 430 ? -3.473 2.447 5.934 1 96.62 430 ILE A C 1
ATOM 3321 O O . ILE A 1 430 ? -4.035 2.877 4.926 1 96.62 430 ILE A O 1
ATOM 3325 N N . SER A 1 431 ? -2.314 2.918 6.309 1 96.06 431 SER A N 1
ATOM 3326 C CA . SER A 1 431 ? -1.643 4.016 5.621 1 96.06 431 SER A CA 1
ATOM 3327 C C . SER A 1 431 ? -1.278 3.631 4.191 1 96.06 431 SER A C 1
ATOM 3329 O O . SER A 1 431 ? -1.096 4.5 3.336 1 96.06 431 SER A O 1
ATOM 3331 N N . SER A 1 432 ? -1.144 2.352 3.979 1 95.94 432 SER A N 1
ATOM 3332 C CA . SER A 1 432 ? -0.774 1.9 2.641 1 95.94 432 SER A CA 1
ATOM 3333 C C . SER A 1 432 ? -1.841 2.273 1.617 1 95.94 432 SER A C 1
ATOM 3335 O O . SER A 1 432 ? -1.542 2.434 0.432 1 95.94 432 SER A O 1
ATOM 3337 N N . VAL A 1 433 ? -3.057 2.436 2.059 1 94.75 433 VAL A N 1
ATOM 3338 C CA . VAL A 1 433 ? -4.117 2.736 1.104 1 94.75 433 VAL A CA 1
ATOM 3339 C C . VAL A 1 433 ? -4.637 4.152 1.339 1 94.75 433 VAL A C 1
ATOM 3341 O O . VAL A 1 433 ? -5.477 4.645 0.581 1 94.75 433 VAL A O 1
ATOM 3344 N N . CYS A 1 434 ? -4.156 4.66 2.406 1 89 434 CYS A N 1
ATOM 3345 C CA . CYS A 1 434 ? -4.621 6.004 2.734 1 89 434 CYS A CA 1
ATOM 3346 C C . CYS A 1 434 ? -3.469 6.883 3.203 1 89 434 CYS A C 1
ATOM 3348 O O . CYS A 1 434 ? -2.303 6.512 3.061 1 89 434 CYS A O 1
ATOM 3350 N N . GLY A 1 435 ? -3.68 8.109 3.602 1 75.62 435 GLY A N 1
ATOM 3351 C CA . GLY A 1 435 ? -2.721 9 4.242 1 75.62 435 GLY A CA 1
ATOM 3352 C C . GLY A 1 435 ? -2.707 8.867 5.754 1 75.62 435 GLY A C 1
ATOM 3353 O O . GLY A 1 435 ? -3.6 8.25 6.336 1 75.62 435 GLY A O 1
ATOM 3354 N N . VAL A 1 436 ? -1.683 9.203 6.188 1 81.5 436 VAL A N 1
ATOM 3355 C CA . VAL A 1 436 ? -0.646 10.203 6.426 1 81.5 436 VAL A CA 1
ATOM 3356 C C . VAL A 1 436 ? 0.559 9.555 7.098 1 81.5 436 VAL A C 1
ATOM 3358 O O . VAL A 1 436 ? 1.621 10.164 7.215 1 81.5 436 VAL A O 1
ATOM 3361 N N . GLY A 1 437 ? 0.393 8.18 7.52 1 93.19 437 GLY A N 1
ATOM 3362 C CA . GLY A 1 437 ? 1.51 7.5 8.156 1 93.19 437 GLY A CA 1
ATOM 3363 C C . GLY A 1 437 ? 1.28 7.223 9.625 1 93.19 437 GLY A C 1
ATOM 3364 O O . GLY A 1 437 ? 0.242 6.676 10.008 1 93.19 437 GLY A O 1
ATOM 3365 N N . VAL A 1 438 ? 2.291 7.414 10.383 1 97.56 438 VAL A N 1
ATOM 3366 C CA . VAL A 1 438 ? 2.223 7.254 11.836 1 97.56 438 VAL A CA 1
ATOM 3367 C C . VAL A 1 438 ? 2.16 8.625 12.508 1 97.56 438 VAL A C 1
ATOM 3369 O O . VAL A 1 438 ? 3.104 9.414 12.414 1 97.56 438 VAL A O 1
ATOM 3372 N N . ASP A 1 439 ? 1.023 8.859 13.133 1 97.62 439 ASP A N 1
ATOM 3373 C CA . ASP A 1 439 ? 0.787 10.227 13.609 1 97.62 439 ASP A CA 1
ATOM 3374 C C . ASP A 1 439 ? 0.349 10.227 15.07 1 97.62 439 ASP A C 1
ATOM 3376 O O . ASP A 1 439 ? -0.622 9.562 15.438 1 97.62 439 ASP A O 1
ATOM 3380 N N . THR A 1 440 ? 1.039 11 15.875 1 97.31 440 THR A N 1
ATOM 3381 C CA . THR A 1 440 ? 0.787 11.234 17.297 1 97.31 440 THR A CA 1
ATOM 3382 C C . THR A 1 440 ? 0.75 9.914 18.062 1 97.31 440 THR A C 1
ATOM 3384 O O . THR A 1 440 ? -0.198 9.641 18.797 1 97.31 440 THR A O 1
ATOM 3387 N N . VAL A 1 441 ? 1.741 9.172 17.891 1 97.44 441 VAL A N 1
ATOM 3388 C CA . VAL A 1 441 ? 1.851 7.867 18.531 1 97.44 441 VAL A CA 1
ATOM 3389 C C . VAL A 1 441 ? 2.873 7.934 19.672 1 97.44 441 VAL A C 1
ATOM 3391 O O . VAL A 1 441 ? 4.055 8.195 19.438 1 97.44 441 VAL A O 1
ATOM 3394 N N . PRO A 1 442 ? 2.457 7.754 20.922 1 96.94 442 PRO A N 1
ATOM 3395 C CA . PRO A 1 442 ? 3.441 7.68 22 1 96.94 442 PRO A CA 1
ATOM 3396 C C . PRO A 1 442 ? 4.277 6.402 21.969 1 96.94 442 PRO A C 1
ATOM 3398 O O . PRO A 1 442 ? 3.738 5.316 21.719 1 96.94 442 PRO A O 1
ATOM 3401 N N . ILE A 1 443 ? 5.512 6.516 22.094 1 96.25 443 ILE A N 1
ATOM 3402 C CA . ILE A 1 443 ? 6.441 5.391 22.109 1 96.25 443 ILE A CA 1
ATOM 3403 C C . ILE A 1 443 ? 7.324 5.469 23.359 1 96.25 443 ILE A C 1
ATOM 3405 O O . ILE A 1 443 ? 7.316 6.477 24.062 1 96.25 443 ILE A O 1
ATOM 3409 N N . PRO A 1 444 ? 8.086 4.375 23.656 1 93.75 444 PRO A N 1
ATOM 3410 C CA . PRO A 1 444 ? 8.922 4.402 24.859 1 93.75 444 PRO A CA 1
ATOM 3411 C C . PRO A 1 444 ? 10.008 5.473 24.797 1 93.75 444 PRO A C 1
ATOM 3413 O O . PRO A 1 444 ? 10.602 5.695 23.734 1 93.75 444 PRO A O 1
ATOM 3416 N N . GLY A 1 445 ? 10.141 6.184 25.875 1 91.25 445 GLY A N 1
ATOM 3417 C CA . GLY A 1 445 ? 11.219 7.145 26 1 91.25 445 GLY A CA 1
ATOM 3418 C C . GLY A 1 445 ? 12.516 6.523 26.484 1 91.25 445 GLY A C 1
ATOM 3419 O O . GLY A 1 445 ? 12.617 5.301 26.609 1 91.25 445 GLY A O 1
ATOM 3420 N N . HIS A 1 446 ? 13.57 7.359 26.594 1 76.88 446 HIS A N 1
ATOM 3421 C CA . HIS A 1 446 ? 14.852 6.887 27.109 1 76.88 446 HIS A CA 1
ATOM 3422 C C . HIS A 1 446 ? 14.695 6.277 28.5 1 76.88 446 HIS A C 1
ATOM 3424 O O . HIS A 1 446 ? 14.031 6.859 29.359 1 76.88 446 HIS A O 1
ATOM 3430 N N . THR A 1 447 ? 14.82 4.922 28.391 1 64 447 THR A N 1
ATOM 3431 C CA . THR A 1 447 ? 14.898 4.301 29.703 1 64 447 THR A CA 1
ATOM 3432 C C . THR A 1 447 ? 16.328 3.902 30.031 1 64 447 THR A C 1
ATOM 3434 O O . THR A 1 447 ? 17.172 3.787 29.141 1 64 447 THR A O 1
ATOM 3437 N N . ILE A 1 448 ? 16.734 3.877 31.25 1 51.59 448 ILE A N 1
ATOM 3438 C CA . ILE A 1 448 ? 18.062 3.525 31.734 1 51.59 448 ILE A CA 1
ATOM 3439 C C . ILE A 1 448 ? 18.531 2.236 31.078 1 51.59 448 ILE A C 1
ATOM 3441 O O . ILE A 1 448 ? 19.703 2.121 30.688 1 51.59 448 ILE A O 1
ATOM 3445 N N . ASP A 1 449 ? 17.781 1.195 30.875 1 48.47 449 ASP A N 1
ATOM 3446 C CA . ASP A 1 449 ? 18.219 -0.145 30.5 1 48.47 449 ASP A CA 1
ATOM 3447 C C . ASP A 1 449 ? 17.953 -0.42 29.016 1 48.47 449 ASP A C 1
ATOM 3449 O O . ASP A 1 449 ? 18.438 -1.416 28.469 1 48.47 449 ASP A O 1
ATOM 3453 N N . GLY A 1 450 ? 17.422 0.43 28.156 1 55.06 450 GLY A N 1
ATOM 3454 C CA . GLY A 1 450 ? 16.938 -0.159 26.922 1 55.06 450 GLY A CA 1
ATOM 3455 C C . GLY A 1 450 ? 16.969 0.802 25.75 1 55.06 450 GLY A C 1
ATOM 3456 O O . GLY A 1 450 ? 16.25 0.617 24.766 1 55.06 450 GLY A O 1
ATOM 3457 N N . HIS A 1 451 ? 18.094 1.688 25.609 1 57.94 451 HIS A N 1
ATOM 3458 C CA . HIS A 1 451 ? 18.078 2.828 24.703 1 57.94 451 HIS A CA 1
ATOM 3459 C C . HIS A 1 451 ? 18.516 2.416 23.297 1 57.94 451 HIS A C 1
ATOM 3461 O O . HIS A 1 451 ? 17.906 2.836 22.312 1 57.94 451 HIS A O 1
ATOM 3467 N N . GLU A 1 452 ? 19.484 1.616 23.172 1 61.44 452 GLU A N 1
ATOM 3468 C CA . GLU A 1 452 ? 20.047 1.311 21.859 1 61.44 452 GLU A CA 1
ATOM 3469 C C . GLU A 1 452 ? 19.031 0.581 20.984 1 61.44 452 GLU A C 1
ATOM 3471 O O . GLU A 1 452 ? 18.906 0.886 19.797 1 61.44 452 GLU A O 1
ATOM 3476 N N . ASP A 1 453 ? 18.25 -0.111 21.516 1 82.88 453 ASP A N 1
ATOM 3477 C CA . ASP A 1 453 ? 17.266 -0.865 20.75 1 82.88 453 ASP A CA 1
ATOM 3478 C C . ASP A 1 453 ? 16.109 0.037 20.297 1 82.88 453 ASP A C 1
ATOM 3480 O O . ASP A 1 453 ? 15.594 -0.125 19.188 1 82.88 453 ASP A O 1
ATOM 3484 N N . ALA A 1 454 ? 16.062 1.104 21.047 1 86.69 454 ALA A N 1
ATOM 3485 C CA . ALA A 1 454 ? 14.961 2.012 20.719 1 86.69 454 ALA A CA 1
ATOM 3486 C C . ALA A 1 454 ? 15.289 2.836 19.484 1 86.69 454 ALA A C 1
ATOM 3488 O O . ALA A 1 454 ? 14.445 3.01 18.609 1 86.69 454 ALA A O 1
ATOM 3489 N N . ILE A 1 455 ? 16.516 3.27 19.391 1 92.06 455 ILE A N 1
ATOM 3490 C CA . ILE A 1 455 ? 16.938 4.082 18.25 1 92.06 455 ILE A CA 1
ATOM 3491 C C . ILE A 1 455 ? 16.922 3.238 16.969 1 92.06 455 ILE A C 1
ATOM 3493 O O . ILE A 1 455 ? 16.422 3.688 15.938 1 92.06 455 ILE A O 1
ATOM 3497 N N . SER A 1 456 ? 17.391 2.047 17.078 1 92.12 456 SER A N 1
ATOM 3498 C CA . SER A 1 456 ? 17.422 1.16 15.93 1 92.12 456 SER A CA 1
ATOM 3499 C C . SER A 1 456 ? 16.016 0.814 15.453 1 92.12 456 SER A C 1
ATOM 3501 O O . SER A 1 456 ? 15.758 0.771 14.25 1 92.12 456 SER A O 1
ATOM 3503 N N . ASN A 1 457 ? 15.156 0.615 16.406 1 93.19 457 ASN A N 1
ATOM 3504 C CA . ASN A 1 457 ? 13.781 0.307 16.047 1 93.19 457 ASN A CA 1
ATOM 3505 C C . ASN A 1 457 ? 13.078 1.509 15.422 1 93.19 457 ASN A C 1
ATOM 3507 O O . ASN A 1 457 ? 12.336 1.361 14.453 1 93.19 457 ASN A O 1
ATOM 3511 N N . LEU A 1 458 ? 13.336 2.633 15.977 1 96.38 458 LEU A N 1
ATOM 3512 C CA . LEU A 1 458 ? 12.734 3.832 15.406 1 96.38 458 LEU A CA 1
ATOM 3513 C C . LEU A 1 458 ? 13.32 4.125 14.023 1 96.38 458 LEU A C 1
ATOM 3515 O O . LEU A 1 458 ? 12.602 4.539 13.117 1 96.38 458 LEU A O 1
ATOM 3519 N N . GLN A 1 459 ? 14.656 3.945 13.883 1 96.88 459 GLN A N 1
ATOM 3520 C CA . GLN A 1 459 ? 15.281 4.059 12.57 1 96.88 459 GLN A CA 1
ATOM 3521 C C . GLN A 1 459 ? 14.539 3.211 11.539 1 96.88 459 GLN A C 1
ATOM 3523 O O . GLN A 1 459 ? 14.211 3.693 10.453 1 96.88 459 GLN A O 1
ATOM 3528 N N . SER A 1 460 ? 14.266 2.004 11.922 1 97.19 460 SER A N 1
ATOM 3529 C CA . SER A 1 460 ? 13.609 1.062 11.016 1 97.19 460 SER A CA 1
ATOM 3530 C C . SER A 1 460 ? 12.172 1.478 10.734 1 97.19 460 SER A C 1
ATOM 3532 O O . SER A 1 460 ? 11.688 1.322 9.617 1 97.19 460 SER A O 1
ATOM 3534 N N . LEU A 1 461 ? 11.516 1.986 11.734 1 97.62 461 LEU A N 1
ATOM 3535 C CA . LEU A 1 461 ? 10.156 2.48 11.531 1 97.62 461 LEU A CA 1
ATOM 3536 C C . LEU A 1 461 ? 10.141 3.639 10.539 1 97.62 461 LEU A C 1
ATOM 3538 O O . LEU A 1 461 ? 9.289 3.689 9.648 1 97.62 461 LEU A O 1
ATOM 3542 N N . LEU A 1 462 ? 11.062 4.57 10.719 1 98.62 462 LEU A N 1
ATOM 3543 C CA . LEU A 1 462 ? 11.156 5.703 9.805 1 98.62 462 LEU A CA 1
ATOM 3544 C C . LEU A 1 462 ? 11.375 5.227 8.375 1 98.62 462 LEU A C 1
ATOM 3546 O O . LEU A 1 462 ? 10.734 5.715 7.441 1 98.62 462 LEU A O 1
ATOM 3550 N N . LEU A 1 463 ? 12.242 4.234 8.242 1 98.38 463 LEU A N 1
ATOM 3551 C CA . LEU A 1 463 ? 12.5 3.668 6.922 1 98.38 463 LEU A CA 1
ATOM 3552 C C . LEU A 1 463 ? 11.242 3.008 6.359 1 98.38 463 LEU A C 1
ATOM 3554 O O . LEU A 1 463 ? 10.969 3.105 5.16 1 98.38 463 LEU A O 1
ATOM 3558 N N . ASP A 1 464 ? 10.484 2.352 7.184 1 98.19 464 ASP A N 1
ATOM 3559 C CA . ASP A 1 464 ? 9.242 1.714 6.758 1 98.19 464 ASP A CA 1
ATOM 3560 C C . ASP A 1 464 ? 8.25 2.744 6.223 1 98.19 464 ASP A C 1
ATOM 3562 O O . ASP A 1 464 ? 7.668 2.555 5.156 1 98.19 464 ASP A O 1
ATOM 3566 N N . VAL A 1 465 ? 8.094 3.811 6.953 1 98.38 465 VAL A N 1
ATOM 3567 C CA . VAL A 1 465 ? 7.152 4.855 6.559 1 98.38 465 VAL A CA 1
ATOM 3568 C C . VAL A 1 465 ? 7.586 5.465 5.227 1 98.38 465 VAL A C 1
ATOM 3570 O O . VAL A 1 465 ? 6.77 5.625 4.316 1 98.38 465 VAL A O 1
ATOM 3573 N N . ILE A 1 466 ? 8.859 5.75 5.082 1 98.12 466 ILE A N 1
ATOM 3574 C CA . ILE A 1 466 ? 9.383 6.398 3.883 1 98.12 466 ILE A CA 1
ATOM 3575 C C . ILE A 1 466 ? 9.312 5.434 2.703 1 98.12 466 ILE A C 1
ATOM 3577 O O . ILE A 1 466 ? 8.953 5.828 1.591 1 98.12 466 ILE A O 1
ATOM 3581 N N . GLY A 1 467 ? 9.688 4.195 2.953 1 97.25 467 GLY A N 1
ATOM 3582 C CA . GLY A 1 467 ? 9.586 3.195 1.903 1 97.25 467 GLY A CA 1
ATOM 3583 C C . GLY A 1 467 ? 8.18 3.045 1.355 1 97.25 467 GLY A C 1
ATOM 3584 O O . GLY A 1 467 ? 7.988 2.973 0.14 1 97.25 467 GLY A O 1
ATOM 3585 N N . LEU A 1 468 ? 7.238 2.984 2.238 1 97.19 468 LEU A N 1
ATOM 3586 C CA . LEU A 1 468 ? 5.836 2.895 1.847 1 97.19 468 LEU A CA 1
ATOM 3587 C C . LEU A 1 468 ? 5.414 4.121 1.046 1 97.19 468 LEU A C 1
ATOM 3589 O O . LEU A 1 468 ? 4.734 4 0.025 1 97.19 468 LEU A O 1
ATOM 3593 N N . ALA A 1 469 ? 5.777 5.281 1.478 1 97.25 469 ALA A N 1
ATOM 3594 C CA . ALA A 1 469 ? 5.43 6.539 0.825 1 97.25 469 ALA A CA 1
ATOM 3595 C C . ALA A 1 469 ? 5.957 6.582 -0.607 1 97.25 469 ALA A C 1
ATOM 3597 O O . ALA A 1 469 ? 5.207 6.879 -1.541 1 97.25 469 ALA A O 1
ATOM 3598 N N . GLU A 1 470 ? 7.168 6.266 -0.752 1 95.38 470 GLU A N 1
ATOM 3599 C CA . GLU A 1 470 ? 7.816 6.387 -2.055 1 95.38 470 GLU A CA 1
ATOM 3600 C C . GLU A 1 470 ? 7.336 5.305 -3.016 1 95.38 470 GLU A C 1
ATOM 3602 O O . GLU A 1 470 ? 7.254 5.527 -4.223 1 95.38 470 GLU A O 1
ATOM 3607 N N . ARG A 1 471 ? 6.984 4.16 -2.439 1 95.44 471 ARG A N 1
ATOM 3608 C CA . ARG A 1 471 ? 6.496 3.062 -3.266 1 95.44 471 ARG A CA 1
ATOM 3609 C C . ARG A 1 471 ? 5.281 3.49 -4.082 1 95.44 471 ARG A C 1
ATOM 3611 O O . ARG A 1 471 ? 5.121 3.076 -5.234 1 95.44 471 ARG A O 1
ATOM 3618 N N . TRP A 1 472 ? 4.461 4.324 -3.52 1 94.69 472 TRP A N 1
ATOM 3619 C CA . TRP A 1 472 ? 3.197 4.652 -4.168 1 94.69 472 TRP A CA 1
ATOM 3620 C C . TRP A 1 472 ? 3.066 6.156 -4.379 1 94.69 472 TRP A C 1
ATOM 3622 O O . TRP A 1 472 ? 1.981 6.656 -4.691 1 94.69 472 TRP A O 1
ATOM 3632 N N . ASN A 1 473 ? 4.141 6.898 -4.195 1 94.06 473 ASN A N 1
ATOM 3633 C CA . ASN A 1 473 ? 4.164 8.352 -4.359 1 94.06 473 ASN A CA 1
ATOM 3634 C C . ASN A 1 473 ? 3.053 9.023 -3.557 1 94.06 473 ASN A C 1
ATOM 3636 O O . ASN A 1 473 ? 2.271 9.805 -4.102 1 94.06 473 ASN A O 1
ATOM 3640 N N . LYS A 1 474 ? 3.014 8.609 -2.289 1 93.88 474 LYS A N 1
ATOM 3641 C CA . LYS A 1 474 ? 2.014 9.18 -1.39 1 93.88 474 LYS A CA 1
ATOM 3642 C C . LYS A 1 474 ? 2.672 9.992 -0.278 1 93.88 474 LYS A C 1
ATOM 3644 O O . LYS A 1 474 ? 3.771 9.664 0.17 1 93.88 474 LYS A O 1
ATOM 3649 N N . PRO A 1 475 ? 1.97 11.008 0.162 1 96.12 475 PRO A N 1
ATOM 3650 C CA . PRO A 1 475 ? 2.518 11.797 1.269 1 96.12 475 PRO A CA 1
ATOM 3651 C C . PRO A 1 475 ? 2.336 11.117 2.623 1 96.12 475 PRO A C 1
ATOM 3653 O O . PRO A 1 475 ? 1.213 11.016 3.125 1 96.12 475 PRO A O 1
ATOM 3656 N N . LEU A 1 476 ? 3.404 10.625 3.217 1 97.44 476 LEU A N 1
ATOM 3657 C CA . LEU A 1 476 ? 3.361 10.039 4.555 1 97.44 476 LEU A CA 1
ATOM 3658 C C . LEU A 1 476 ? 4.359 10.727 5.48 1 97.44 476 LEU A C 1
ATOM 3660 O O . LEU A 1 476 ? 5.41 11.195 5.031 1 97.44 476 LEU A O 1
ATOM 3664 N N . THR A 1 477 ? 3.984 10.812 6.703 1 98.12 477 THR A N 1
ATOM 3665 C CA . THR A 1 477 ? 4.848 11.344 7.75 1 98.12 477 THR A CA 1
ATOM 3666 C C . THR A 1 477 ? 4.898 10.398 8.945 1 98.12 477 THR A C 1
ATOM 3668 O O . THR A 1 477 ? 4.082 9.484 9.047 1 98.12 477 THR A O 1
ATOM 3671 N N . CYS A 1 478 ? 5.922 10.523 9.703 1 98.5 478 CYS A N 1
ATOM 3672 C CA . CYS A 1 478 ? 6.062 9.82 10.977 1 98.5 478 CYS A CA 1
ATOM 3673 C C . CYS A 1 478 ? 6.234 10.812 12.125 1 98.5 478 CYS A C 1
ATOM 3675 O O . CYS A 1 478 ? 7.262 11.484 12.227 1 98.5 478 CYS A O 1
ATOM 3677 N N . ARG A 1 479 ? 5.238 10.914 12.922 1 98.25 479 ARG A N 1
ATOM 3678 C CA . ARG A 1 479 ? 5.219 11.758 14.109 1 98.25 479 ARG A CA 1
ATOM 3679 C C . ARG A 1 479 ? 4.941 10.945 15.367 1 98.25 479 ARG A C 1
ATOM 3681 O O . ARG A 1 479 ? 3.795 10.57 15.633 1 98.25 479 ARG A O 1
ATOM 3688 N N . VAL A 1 480 ? 6.016 10.695 16.125 1 97.62 480 VAL A N 1
ATOM 3689 C CA . VAL A 1 480 ? 5.91 9.867 17.328 1 97.62 480 VAL A CA 1
ATOM 3690 C C . VAL A 1 480 ? 6.336 10.672 18.547 1 97.62 480 VAL A C 1
ATOM 3692 O O . VAL A 1 480 ? 7.051 11.672 18.422 1 97.62 480 VAL A O 1
ATOM 3695 N N . PHE A 1 481 ? 5.836 10.242 19.734 1 96.44 481 PHE A N 1
ATOM 3696 C CA . PHE A 1 481 ? 6.133 10.891 21.016 1 96.44 481 PHE A CA 1
ATOM 3697 C C . PHE A 1 481 ? 6.898 9.953 21.938 1 96.44 481 PHE A C 1
ATOM 3699 O O . PHE A 1 481 ? 6.297 9.242 22.734 1 96.44 481 PHE A O 1
ATOM 3706 N N . PRO A 1 482 ? 8.258 9.945 21.812 1 96.38 482 PRO A N 1
ATOM 3707 C CA . PRO A 1 482 ? 8.945 9.297 22.938 1 96.38 482 PRO A CA 1
ATOM 3708 C C . PRO A 1 482 ? 8.625 9.953 24.281 1 96.38 482 PRO A C 1
ATOM 3710 O O . PRO A 1 482 ? 8.914 11.141 24.484 1 96.38 482 PRO A O 1
ATOM 3713 N N . VAL A 1 483 ? 8.023 9.234 25.188 1 94.94 483 VAL A N 1
ATOM 3714 C CA . VAL A 1 483 ? 7.637 9.789 26.484 1 94.94 483 VAL A CA 1
ATOM 3715 C C . VAL A 1 483 ? 8.672 9.414 27.531 1 94.94 483 VAL A C 1
ATOM 3717 O O . VAL A 1 483 ? 8.789 8.242 27.906 1 94.94 483 VAL A O 1
ATOM 3720 N N . PRO A 1 484 ? 9.375 10.438 28.016 1 92.06 484 PRO A N 1
ATOM 3721 C CA . PRO A 1 484 ? 10.484 10.156 28.938 1 92.06 484 PRO A CA 1
ATOM 3722 C C . PRO A 1 484 ? 10.047 9.32 30.141 1 92.06 484 PRO A C 1
ATOM 3724 O O . PRO A 1 484 ? 9.039 9.625 30.781 1 92.06 484 PRO A O 1
ATOM 3727 N N . GLY A 1 485 ? 10.805 8.242 30.328 1 90.19 485 GLY A N 1
ATOM 3728 C CA . GLY A 1 485 ? 10.625 7.414 31.5 1 90.19 485 GLY A CA 1
ATOM 3729 C C . GLY A 1 485 ? 9.5 6.398 31.359 1 90.19 485 GLY A C 1
ATOM 3730 O O . GLY A 1 485 ? 9.297 5.559 32.25 1 90.19 485 GLY A O 1
ATOM 3731 N N . MET A 1 486 ? 8.766 6.375 30.297 1 92.19 486 MET A N 1
ATOM 3732 C CA . MET A 1 486 ? 7.617 5.484 30.156 1 92.19 486 MET A CA 1
ATOM 3733 C C . MET A 1 486 ? 7.961 4.289 29.281 1 92.19 486 MET A C 1
ATOM 3735 O O . MET A 1 486 ? 8.836 4.379 28.422 1 92.19 486 MET A O 1
ATOM 3739 N N . ARG A 1 487 ? 7.254 3.154 29.609 1 91.12 487 ARG A N 1
ATOM 3740 C CA . ARG A 1 487 ? 7.477 1.896 28.891 1 91.12 487 ARG A CA 1
ATOM 3741 C C . ARG A 1 487 ? 6.238 1.491 28.109 1 91.12 487 ARG A C 1
ATOM 3743 O O . ARG A 1 487 ? 5.148 2.018 28.328 1 91.12 487 ARG A O 1
ATOM 3750 N N . GLN A 1 488 ? 6.469 0.572 27.172 1 91.25 488 GLN A N 1
ATOM 3751 C CA . GLN A 1 488 ? 5.371 0.037 26.375 1 91.25 488 GLN A CA 1
ATOM 3752 C C . GLN A 1 488 ? 4.207 -0.398 27.25 1 91.25 488 GLN A C 1
ATOM 3754 O O . GLN A 1 488 ? 4.41 -1.024 28.297 1 91.25 488 GLN A O 1
ATOM 3759 N N . GLY A 1 489 ? 3.047 -0.057 26.844 1 92.44 489 GLY A N 1
ATOM 3760 C CA . GLY A 1 489 ? 1.856 -0.504 27.547 1 92.44 489 GLY A CA 1
ATOM 3761 C C . GLY A 1 489 ? 1.376 0.484 28.594 1 92.44 489 GLY A C 1
ATOM 3762 O O . GLY A 1 489 ? 0.211 0.455 29 1 92.44 489 GLY A O 1
ATOM 3763 N N . GLU A 1 490 ? 2.293 1.297 29.125 1 94 490 GLU A N 1
ATOM 3764 C CA . GLU A 1 490 ? 1.879 2.348 30.047 1 94 490 GLU A CA 1
ATOM 3765 C C . GLU A 1 490 ? 1.027 3.4 29.344 1 94 490 GLU A C 1
ATOM 3767 O O . GLU A 1 490 ? 1.11 3.557 28.125 1 94 490 GLU A O 1
ATOM 3772 N N . VAL A 1 491 ? 0.165 4.074 30.125 1 96.19 491 VAL A N 1
ATOM 3773 C CA . VAL A 1 491 ? -0.772 5.023 29.531 1 96.19 491 VAL A CA 1
ATOM 3774 C C . VAL A 1 491 ? -0.285 6.449 29.781 1 96.19 491 VAL A C 1
ATOM 3776 O O . VAL A 1 491 ? 0.105 6.797 30.891 1 96.19 491 VAL A O 1
ATOM 3779 N N . THR A 1 492 ? -0.276 7.246 28.781 1 96.5 492 THR A N 1
ATOM 3780 C CA . THR A 1 492 ? 0.186 8.625 28.844 1 96.5 492 THR A CA 1
ATOM 3781 C C . THR A 1 492 ? -0.759 9.469 29.703 1 96.5 492 THR A C 1
ATOM 3783 O O . THR A 1 492 ? -1.869 9.039 30.016 1 96.5 492 THR A O 1
ATOM 3786 N N . ASP A 1 493 ? -0.245 10.641 30.109 1 94.94 493 ASP A N 1
ATOM 3787 C CA . ASP A 1 493 ? -1.053 11.68 30.734 1 94.94 493 ASP A CA 1
ATOM 3788 C C . ASP A 1 493 ? -0.922 13.008 29.984 1 94.94 493 ASP A C 1
ATOM 3790 O O . ASP A 1 493 ? -0.071 13.836 30.328 1 94.94 493 ASP A O 1
ATOM 3794 N N . PHE A 1 494 ? -1.844 13.18 29.016 1 93.06 494 PHE A N 1
ATOM 3795 C CA . PHE A 1 494 ? -1.824 14.391 28.219 1 93.06 494 PHE A CA 1
ATOM 3796 C C . PHE A 1 494 ? -2.945 15.336 28.625 1 93.06 494 PHE A C 1
ATOM 3798 O O . PHE A 1 494 ? -3.441 16.125 27.812 1 93.06 494 PHE A O 1
ATOM 3805 N N . SER A 1 495 ? -3.396 15.328 29.828 1 87.62 495 SER A N 1
ATOM 3806 C CA . SER A 1 495 ? -4.547 16.078 30.328 1 87.62 495 SER A CA 1
ATOM 3807 C C . SER A 1 495 ? -4.324 17.578 30.203 1 87.62 495 SER A C 1
ATOM 3809 O O . SER A 1 495 ? -5.285 18.359 30.141 1 87.62 495 SER A O 1
ATOM 3811 N N . ASP A 1 496 ? -3.148 18 30.047 1 85.25 496 ASP A N 1
ATOM 3812 C CA . ASP A 1 496 ? -2.848 19.422 29.953 1 85.25 496 ASP A CA 1
ATOM 3813 C C . ASP A 1 496 ? -3.059 19.938 28.531 1 85.25 496 ASP A C 1
ATOM 3815 O O . ASP A 1 496 ? -3.133 21.141 28.312 1 85.25 496 ASP A O 1
ATOM 3819 N N . SER A 1 497 ? -3.188 19.031 27.656 1 85.31 497 SER A N 1
ATOM 3820 C CA . SER A 1 497 ? -3.393 19.422 26.266 1 85.31 497 SER A CA 1
ATOM 3821 C C . SER A 1 497 ? -4.867 19.344 25.891 1 85.31 497 SER A C 1
ATOM 3823 O O . SER A 1 497 ? -5.531 18.344 26.141 1 85.31 497 SER A O 1
ATOM 3825 N N . PRO A 1 498 ? -5.336 20.438 25.312 1 84 498 PRO A N 1
ATOM 3826 C CA . PRO A 1 498 ? -6.719 20.375 24.828 1 84 498 PRO A CA 1
ATOM 3827 C C . PRO A 1 498 ? -6.848 19.625 23.5 1 84 498 PRO A C 1
ATOM 3829 O O . PRO A 1 498 ? -7.965 19.375 23.047 1 84 498 PRO A O 1
ATOM 3832 N N . TYR A 1 499 ? -5.801 19.188 22.953 1 86.56 499 TYR A N 1
ATOM 3833 C CA . TYR A 1 499 ? -5.816 18.656 21.594 1 86.56 499 TYR A CA 1
ATOM 3834 C C . TYR A 1 499 ? -5.555 17.156 21.609 1 86.56 499 TYR A C 1
ATOM 3836 O O . TYR A 1 499 ? -5.715 16.484 20.578 1 86.56 499 TYR A O 1
ATOM 3844 N N . LEU A 1 500 ? -5.172 16.609 22.812 1 94.56 500 LEU A N 1
ATOM 3845 C CA . LEU A 1 500 ? -4.727 15.219 22.828 1 94.56 500 LEU A CA 1
ATOM 3846 C C . LEU A 1 500 ? -5.504 14.414 23.875 1 94.56 500 LEU A C 1
ATOM 3848 O O . LEU A 1 500 ? -6 14.977 24.859 1 94.56 500 LEU A O 1
ATOM 3852 N N . VAL A 1 501 ? -5.645 13.188 23.609 1 95.94 501 VAL A N 1
ATOM 3853 C CA . VAL A 1 501 ? -6.172 12.227 24.578 1 95.94 501 VAL A CA 1
ATOM 3854 C C . VAL A 1 501 ? -5.09 11.211 24.938 1 95.94 501 VAL A C 1
ATOM 3856 O O . VAL A 1 501 ? -4.113 11.047 24.203 1 95.94 501 VAL A O 1
ATOM 3859 N N . ASP A 1 502 ? -5.262 10.594 26.078 1 96.56 502 ASP A N 1
ATOM 3860 C CA . ASP A 1 502 ? -4.293 9.617 26.562 1 96.56 502 ASP A CA 1
ATOM 3861 C C . ASP A 1 502 ? -4.348 8.336 25.719 1 96.56 502 ASP A C 1
ATOM 3863 O O . ASP A 1 502 ? -5.395 8 25.172 1 96.56 502 ASP A O 1
ATOM 3867 N N . SER A 1 503 ? -3.236 7.711 25.609 1 96.94 503 SER A N 1
ATOM 3868 C CA . SER A 1 503 ? -3.115 6.438 24.906 1 96.94 503 SER A CA 1
ATOM 3869 C C . SER A 1 503 ? -2.018 5.574 25.516 1 96.94 503 SER A C 1
ATOM 3871 O O . SER A 1 503 ? -1.127 6.082 26.203 1 96.94 503 SER A O 1
ATOM 3873 N N . ALA A 1 504 ? -2.158 4.305 25.297 1 96.81 504 ALA A N 1
ATOM 3874 C CA . ALA A 1 504 ? -1.066 3.408 25.656 1 96.81 504 ALA A CA 1
ATOM 3875 C C . ALA A 1 504 ? 0.183 3.693 24.828 1 96.81 504 ALA A C 1
ATOM 3877 O O . ALA A 1 504 ? 0.086 4.102 23.672 1 96.81 504 ALA A O 1
ATOM 3878 N N . ILE A 1 505 ? 1.333 3.473 25.469 1 95.75 505 ILE A N 1
ATOM 3879 C CA . ILE A 1 505 ? 2.607 3.547 24.766 1 95.75 505 ILE A CA 1
ATOM 3880 C C . ILE A 1 505 ? 2.742 2.361 23.812 1 95.75 505 ILE A C 1
ATOM 3882 O O . ILE A 1 505 ? 2.629 1.206 24.234 1 95.75 505 ILE A O 1
ATOM 3886 N N . PHE A 1 506 ? 2.957 2.648 22.578 1 95.5 506 PHE A N 1
ATOM 3887 C CA . PHE A 1 506 ? 3.086 1.612 21.547 1 95.5 506 PHE A CA 1
ATOM 3888 C C . PHE A 1 506 ? 4.441 0.926 21.641 1 95.5 506 PHE A C 1
ATOM 3890 O O . PHE A 1 506 ? 5.406 1.513 22.141 1 95.5 506 PHE A O 1
ATOM 3897 N N . SER A 1 507 ? 4.48 -0.313 21.156 1 92.5 507 SER A N 1
ATOM 3898 C CA . SER A 1 507 ? 5.758 -0.997 20.984 1 92.5 507 SER A CA 1
ATOM 3899 C C . SER A 1 507 ? 6.438 -0.604 19.688 1 92.5 507 SER A C 1
ATOM 3901 O O . SER A 1 507 ? 5.777 -0.485 18.641 1 92.5 507 SER A O 1
ATOM 3903 N N . LEU A 1 508 ? 7.77 -0.416 19.75 1 92.62 508 LEU A N 1
ATOM 3904 C CA . LEU A 1 508 ? 8.531 -0.198 18.531 1 92.62 508 LEU A CA 1
ATOM 3905 C C . LEU A 1 508 ? 8.961 -1.525 17.906 1 92.62 508 LEU A C 1
ATOM 3907 O O . LEU A 1 508 ? 9.445 -1.561 16.766 1 92.62 508 LEU A O 1
ATOM 3911 N N . GLU A 1 509 ? 8.734 -2.555 18.719 1 87.56 509 GLU A N 1
ATOM 3912 C CA . GLU A 1 509 ? 8.953 -3.902 18.203 1 87.56 509 GLU A CA 1
ATOM 3913 C C . GLU A 1 509 ? 7.641 -4.551 17.781 1 87.56 509 GLU A C 1
ATOM 3915 O O . GLU A 1 509 ? 7.215 -5.547 18.359 1 87.56 509 GLU A O 1
ATOM 3920 N N . TYR A 1 510 ? 7.109 -4.023 16.828 1 83.06 510 TYR A N 1
ATOM 3921 C CA . TYR A 1 510 ? 5.801 -4.488 16.375 1 83.06 510 TYR A CA 1
ATOM 3922 C C . TYR A 1 510 ? 5.934 -5.699 15.461 1 83.06 510 TYR A C 1
ATOM 3924 O O . TYR A 1 510 ? 6.992 -5.926 14.875 1 83.06 510 TYR A O 1
ATOM 3932 N N . MET B 1 1 ? 66.75 -6.953 -2.398 1 23.66 1 MET B N 1
ATOM 3933 C CA . MET B 1 1 ? 65.75 -7.52 -1.515 1 23.66 1 MET B CA 1
ATOM 3934 C C . MET B 1 1 ? 64.312 -7.406 -2.139 1 23.66 1 MET B C 1
ATOM 3936 O O . MET B 1 1 ? 63.781 -6.312 -2.23 1 23.66 1 MET B O 1
ATOM 3940 N N . SER B 1 2 ? 63.969 -8.125 -3.168 1 19.89 2 SER B N 1
ATOM 3941 C CA . SER B 1 2 ? 62.906 -8.023 -4.156 1 19.89 2 SER B CA 1
ATOM 3942 C C . SER B 1 2 ? 61.531 -8.109 -3.494 1 19.89 2 SER B C 1
ATOM 3944 O O . SER B 1 2 ? 61.406 -8.648 -2.393 1 19.89 2 SER B O 1
ATOM 3946 N N . LYS B 1 3 ? 60.531 -7.27 -4.125 1 24.25 3 LYS B N 1
ATOM 3947 C CA . LYS B 1 3 ? 59.156 -6.801 -4.109 1 24.25 3 LYS B CA 1
ATOM 3948 C C . LYS B 1 3 ? 58.156 -7.973 -4.082 1 24.25 3 LYS B C 1
ATOM 3950 O O . LYS B 1 3 ? 58.156 -8.789 -5.004 1 24.25 3 LYS B O 1
ATOM 3955 N N . SER B 1 4 ? 57.875 -8.344 -2.896 1 25.23 4 SER B N 1
ATOM 3956 C CA . SER B 1 4 ? 57.031 -9.469 -2.547 1 25.23 4 SER B CA 1
ATOM 3957 C C . SER B 1 4 ? 55.719 -9.438 -3.334 1 25.23 4 SER B C 1
ATOM 3959 O O . SER B 1 4 ? 55.156 -8.359 -3.562 1 25.23 4 SER B O 1
ATOM 3961 N N . GLY B 1 5 ? 55.531 -10.289 -4.215 1 25.98 5 GLY B N 1
ATOM 3962 C CA . GLY B 1 5 ? 54.469 -10.562 -5.191 1 25.98 5 GLY B CA 1
ATOM 3963 C C . GLY B 1 5 ? 53.094 -10.484 -4.605 1 25.98 5 GLY B C 1
ATOM 3964 O O . GLY B 1 5 ? 52.812 -11.086 -3.568 1 25.98 5 GLY B O 1
ATOM 3965 N N . ILE B 1 6 ? 52.406 -9.312 -4.785 1 28.98 6 ILE B N 1
ATOM 3966 C CA . ILE B 1 6 ? 51.031 -8.984 -4.477 1 28.98 6 ILE B CA 1
ATOM 3967 C C . ILE B 1 6 ? 50.125 -10.141 -4.875 1 28.98 6 ILE B C 1
ATOM 3969 O O . ILE B 1 6 ? 50.062 -10.531 -6.043 1 28.98 6 ILE B O 1
ATOM 3973 N N . ASP B 1 7 ? 50.062 -11.109 -4 1 26.78 7 ASP B N 1
ATOM 3974 C CA . ASP B 1 7 ? 49.125 -12.219 -4.152 1 26.78 7 ASP B CA 1
ATOM 3975 C C . ASP B 1 7 ? 47.75 -11.719 -4.641 1 26.78 7 ASP B C 1
ATOM 3977 O O . ASP B 1 7 ? 47.156 -10.812 -4.043 1 26.78 7 ASP B O 1
ATOM 3981 N N . ASP B 1 8 ? 47.594 -11.727 -5.914 1 29.39 8 ASP B N 1
ATOM 3982 C CA . ASP B 1 8 ? 46.406 -11.422 -6.707 1 29.39 8 ASP B CA 1
ATOM 3983 C C . ASP B 1 8 ? 45.156 -12.094 -6.117 1 29.39 8 ASP B C 1
ATOM 3985 O O . ASP B 1 8 ? 45.094 -13.32 -6.035 1 29.39 8 ASP B O 1
ATOM 3989 N N . GLY B 1 9 ? 44.719 -11.648 -4.934 1 30.78 9 GLY B N 1
ATOM 3990 C CA . GLY B 1 9 ? 43.5 -12.062 -4.211 1 30.78 9 GLY B CA 1
ATOM 3991 C C . GLY B 1 9 ? 42.344 -12.406 -5.129 1 30.78 9 GLY B C 1
ATOM 3992 O O . GLY B 1 9 ? 41.531 -11.539 -5.453 1 30.78 9 GLY B O 1
ATOM 3993 N N . SER B 1 10 ? 42.562 -13.328 -6.059 1 28.03 10 SER B N 1
ATOM 3994 C CA . SER B 1 10 ? 41.406 -13.82 -6.812 1 28.03 10 SER B CA 1
ATOM 3995 C C . SER B 1 10 ? 40.219 -14.094 -5.898 1 28.03 10 SER B C 1
ATOM 3997 O O . SER B 1 10 ? 40.344 -14.875 -4.945 1 28.03 10 SER B O 1
ATOM 3999 N N . VAL B 1 11 ? 39.438 -13.219 -5.715 1 32.06 11 VAL B N 1
ATOM 4000 C CA . VAL B 1 11 ? 38.156 -13.438 -5.062 1 32.06 11 VAL B CA 1
ATOM 4001 C C . VAL B 1 11 ? 37.562 -14.773 -5.504 1 32.06 11 VAL B C 1
ATOM 4003 O O . VAL B 1 11 ? 37.5 -15.07 -6.699 1 32.06 11 VAL B O 1
ATOM 4006 N N . PRO B 1 12 ? 37.562 -15.82 -4.672 1 32.34 12 PRO B N 1
ATOM 4007 C CA . PRO B 1 12 ? 36.969 -17.094 -5.066 1 32.34 12 PRO B CA 1
ATOM 4008 C C . PRO B 1 12 ? 35.719 -16.922 -5.93 1 32.34 12 PRO B C 1
ATOM 4010 O O . PRO B 1 12 ? 34.969 -15.938 -5.773 1 32.34 12 PRO B O 1
ATOM 4013 N N . SER B 1 13 ? 35.656 -17.344 -7.145 1 35.09 13 SER B N 1
ATOM 4014 C CA . SER B 1 13 ? 34.5 -17.484 -8.023 1 35.09 13 SER B CA 1
ATOM 4015 C C . SER B 1 13 ? 33.281 -17.969 -7.254 1 35.09 13 SER B C 1
ATOM 4017 O O . SER B 1 13 ? 33.281 -19.078 -6.703 1 35.09 13 SER B O 1
ATOM 4019 N N . SER B 1 14 ? 32.625 -17.297 -6.379 1 38.75 14 SER B N 1
ATOM 4020 C CA . SER B 1 14 ? 31.359 -17.578 -5.68 1 38.75 14 SER B CA 1
ATOM 4021 C C . SER B 1 14 ? 30.484 -18.531 -6.488 1 38.75 14 SER B C 1
ATOM 4023 O O . SER B 1 14 ? 30.281 -18.328 -7.688 1 38.75 14 SER B O 1
ATOM 4025 N N . SER B 1 15 ? 30.453 -19.812 -6.387 1 45.06 15 SER B N 1
ATOM 4026 C CA . SER B 1 15 ? 29.578 -20.875 -6.891 1 45.06 15 SER B CA 1
ATOM 4027 C C . SER B 1 15 ? 28.203 -20.328 -7.258 1 45.06 15 SER B C 1
ATOM 4029 O O . SER B 1 15 ? 27.516 -19.766 -6.406 1 45.06 15 SER B O 1
ATOM 4031 N N . HIS B 1 16 ? 27.984 -19.875 -8.492 1 61.09 16 HIS B N 1
ATOM 4032 C CA . HIS B 1 16 ? 26.797 -19.281 -9.117 1 61.09 16 HIS B CA 1
ATOM 4033 C C . HIS B 1 16 ? 25.562 -20.125 -8.867 1 61.09 16 HIS B C 1
ATOM 4035 O O . HIS B 1 16 ? 25.406 -21.203 -9.445 1 61.09 16 HIS B O 1
ATOM 4041 N N . GLN B 1 17 ? 24.922 -20.109 -7.773 1 79.25 17 GLN B N 1
ATOM 4042 C CA . GLN B 1 17 ? 23.672 -20.781 -7.43 1 79.25 17 GLN B CA 1
ATOM 4043 C C . GLN B 1 17 ? 22.547 -20.391 -8.391 1 79.25 17 GLN B C 1
ATOM 4045 O O . GLN B 1 17 ? 22.109 -19.25 -8.406 1 79.25 17 GLN B O 1
ATOM 4050 N N . LEU B 1 18 ? 22.281 -21.359 -9.289 1 90.12 18 LEU B N 1
ATOM 4051 C CA . LEU B 1 18 ? 21.203 -21.172 -10.25 1 90.12 18 LEU B CA 1
ATOM 4052 C C . LEU B 1 18 ? 19.844 -21.297 -9.562 1 90.12 18 LEU B C 1
ATOM 4054 O O . LEU B 1 18 ? 19.672 -22.141 -8.68 1 90.12 18 LEU B O 1
ATOM 4058 N N . PRO B 1 19 ? 18.953 -20.406 -9.859 1 95.81 19 PRO B N 1
ATOM 4059 C CA . PRO B 1 19 ? 17.609 -20.625 -9.344 1 95.81 19 PRO B CA 1
ATOM 4060 C C . PRO B 1 19 ? 16.938 -21.859 -9.922 1 95.81 19 PRO B C 1
ATOM 4062 O O . PRO B 1 19 ? 17.375 -22.375 -10.953 1 95.81 19 PRO B O 1
ATOM 4065 N N . THR B 1 20 ? 16.016 -22.375 -9.234 1 97 20 THR B N 1
ATOM 4066 C CA . THR B 1 20 ? 15.188 -23.469 -9.719 1 97 20 THR B CA 1
ATOM 4067 C C . THR B 1 20 ? 14.055 -22.953 -10.602 1 97 20 THR B C 1
ATOM 4069 O O . THR B 1 20 ? 13.43 -21.938 -10.273 1 97 20 THR B O 1
ATOM 4072 N N . ILE B 1 21 ? 13.867 -23.562 -11.766 1 98.31 21 ILE B N 1
ATOM 4073 C CA . ILE B 1 21 ? 12.664 -23.281 -12.547 1 98.31 21 ILE B CA 1
ATOM 4074 C C . ILE B 1 21 ? 11.461 -24 -11.914 1 98.31 21 ILE B C 1
ATOM 4076 O O . ILE B 1 21 ? 11.25 -25.188 -12.133 1 98.31 21 ILE B O 1
ATOM 4080 N N . ARG B 1 22 ? 10.711 -23.234 -11.227 1 97.5 22 ARG B N 1
ATOM 4081 C CA . ARG B 1 22 ? 9.578 -23.797 -10.508 1 97.5 22 ARG B CA 1
ATOM 4082 C C . ARG B 1 22 ? 8.492 -24.25 -11.477 1 97.5 22 ARG B C 1
ATOM 4084 O O . ARG B 1 22 ? 7.859 -25.297 -11.273 1 97.5 22 ARG B O 1
ATOM 4091 N N . THR B 1 23 ? 8.32 -23.422 -12.5 1 98.19 23 THR B N 1
ATOM 4092 C CA . THR B 1 23 ? 7.277 -23.781 -13.445 1 98.19 23 THR B CA 1
ATOM 4093 C C . THR B 1 23 ? 7.594 -23.219 -14.836 1 98.19 23 THR B C 1
ATOM 4095 O O . THR B 1 23 ? 8.148 -22.141 -14.961 1 98.19 23 THR B O 1
ATOM 4098 N N . ILE B 1 24 ? 7.316 -23.969 -15.805 1 98.75 24 ILE B N 1
ATOM 4099 C CA . ILE B 1 24 ? 7.062 -23.547 -17.172 1 98.75 24 ILE B CA 1
ATOM 4100 C C . ILE B 1 24 ? 5.578 -23.703 -17.5 1 98.75 24 ILE B C 1
ATOM 4102 O O . ILE B 1 24 ? 5.059 -24.828 -17.516 1 98.75 24 ILE B O 1
ATOM 4106 N N . THR B 1 25 ? 4.93 -22.594 -17.672 1 98.88 25 THR B N 1
ATOM 4107 C CA . THR B 1 25 ? 3.49 -22.641 -17.906 1 98.88 25 THR B CA 1
ATOM 4108 C C . THR B 1 25 ? 3.166 -22.234 -19.344 1 98.88 25 THR B C 1
ATOM 41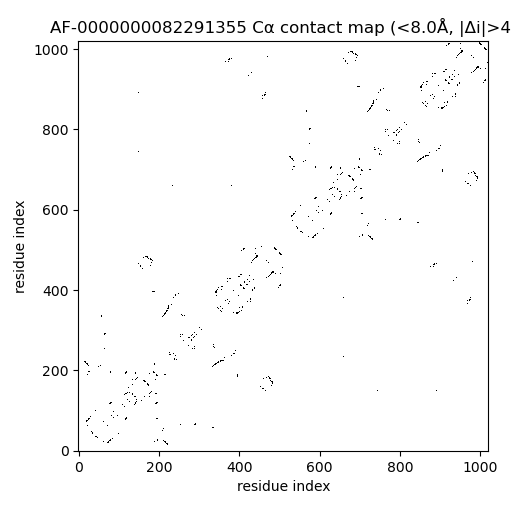10 O O . THR B 1 25 ? 3.514 -21.141 -19.766 1 98.88 25 THR B O 1
ATOM 4113 N N . ALA B 1 26 ? 2.572 -23.156 -20.031 1 98.38 26 ALA B N 1
ATOM 4114 C CA . ALA B 1 26 ? 2.059 -22.844 -21.375 1 98.38 26 ALA B CA 1
ATOM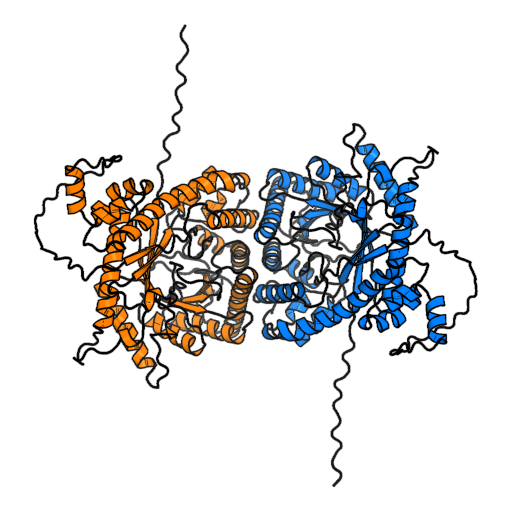 4115 C C . ALA B 1 26 ? 0.625 -22.328 -21.297 1 98.38 26 ALA B C 1
ATOM 4117 O O . ALA B 1 26 ? -0.186 -22.844 -20.516 1 98.38 26 ALA B O 1
ATOM 4118 N N . PHE B 1 27 ? 0.343 -21.375 -22.078 1 98.06 27 PHE B N 1
ATOM 4119 C CA . PHE B 1 27 ? -0.976 -20.75 -22.109 1 98.06 27 PHE B CA 1
ATOM 4120 C C . PHE B 1 27 ? -1.674 -21.047 -23.438 1 98.06 27 PHE B C 1
ATOM 4122 O O . PHE B 1 27 ? -1.165 -20.688 -24.5 1 98.06 27 PHE B O 1
ATOM 4129 N N . VAL B 1 28 ? -2.857 -21.641 -23.328 1 95.88 28 VAL B N 1
ATOM 4130 C CA . VAL B 1 28 ? -3.559 -22.031 -24.547 1 95.88 28 VAL B CA 1
ATOM 4131 C C . VAL B 1 28 ? -5.031 -21.656 -24.438 1 95.88 28 VAL B C 1
ATOM 4133 O O . VAL B 1 28 ? -5.617 -21.688 -23.359 1 95.88 28 VAL B O 1
ATOM 4136 N N . ALA B 1 29 ? -5.602 -21.297 -25.578 1 95.69 29 ALA B N 1
ATOM 4137 C CA . ALA B 1 29 ? -7.035 -21.016 -25.641 1 95.69 29 ALA B CA 1
ATOM 4138 C C . ALA B 1 29 ? -7.82 -22.281 -25.969 1 95.69 29 ALA B C 1
ATOM 4140 O O . ALA B 1 29 ? -7.5 -23 -26.922 1 95.69 29 ALA B O 1
ATOM 4141 N N . LEU B 1 30 ? -8.773 -22.578 -25.188 1 94.94 30 LEU B N 1
ATOM 4142 C CA . LEU B 1 30 ? -9.703 -23.656 -25.5 1 94.94 30 LEU B CA 1
ATOM 4143 C C . LEU B 1 30 ? -11.078 -23.109 -25.875 1 94.94 30 LEU B C 1
ATOM 4145 O O . LEU B 1 30 ? -11.469 -22.031 -25.391 1 94.94 30 LEU B O 1
ATOM 4149 N N . PHE B 1 31 ? -11.734 -23.797 -26.734 1 92.88 31 PHE B N 1
ATOM 4150 C CA . PHE B 1 31 ? -13.07 -23.453 -27.219 1 92.88 31 PHE B CA 1
ATOM 4151 C C . PHE B 1 31 ? -14.008 -24.641 -27.141 1 92.88 31 PHE B C 1
ATOM 4153 O O . PHE B 1 31 ? -13.555 -25.797 -27.094 1 92.88 31 PHE B O 1
ATOM 4160 N N . PRO B 1 32 ? -15.32 -24.375 -27.062 1 91.06 32 PRO B N 1
ATOM 4161 C CA . PRO B 1 32 ? -16.266 -25.484 -27.062 1 91.06 32 PRO B CA 1
ATOM 4162 C C . PRO B 1 32 ? -16.062 -26.422 -28.25 1 91.06 32 PRO B C 1
ATOM 4164 O O . PRO B 1 32 ? -16.297 -27.625 -28.125 1 91.06 32 PRO B O 1
ATOM 4167 N N . SER B 1 33 ? -15.57 -25.922 -29.391 1 89.44 33 SER B N 1
ATOM 4168 C CA . SER B 1 33 ? -15.367 -26.703 -30.609 1 89.44 33 SER B CA 1
ATOM 4169 C C . SER B 1 33 ? -14.266 -27.75 -30.406 1 89.44 33 SER B C 1
ATOM 4171 O O . SER B 1 33 ? -14.195 -28.734 -31.141 1 89.44 33 SER B O 1
ATOM 4173 N N . ASP B 1 34 ? -13.43 -27.547 -29.438 1 91.12 34 ASP B N 1
ATOM 4174 C CA . ASP B 1 34 ? -12.367 -28.516 -29.141 1 91.12 34 ASP B CA 1
ATOM 4175 C C . ASP B 1 34 ? -12.938 -29.797 -28.562 1 91.12 34 ASP B C 1
ATOM 4177 O O . ASP B 1 34 ? -12.266 -30.828 -28.547 1 91.12 34 ASP B O 1
ATOM 4181 N N . PHE B 1 35 ? -14.203 -29.719 -28.109 1 89.5 35 PHE B N 1
ATOM 4182 C CA . PHE B 1 35 ? -14.828 -30.859 -27.422 1 89.5 35 PHE B CA 1
ATOM 4183 C C . PHE B 1 35 ? -15.945 -31.438 -28.281 1 89.5 35 PHE B C 1
ATOM 4185 O O . PHE B 1 35 ? -16.906 -32 -27.75 1 89.5 35 PHE B O 1
ATOM 4192 N N . GLN B 1 36 ? -15.938 -31.188 -29.469 1 81.75 36 GLN B N 1
ATOM 4193 C CA . GLN B 1 36 ? -16.906 -31.797 -30.375 1 81.75 36 GLN B CA 1
ATOM 4194 C C . GLN B 1 36 ? -16.562 -33.25 -30.641 1 81.75 36 GLN B C 1
ATOM 4196 O O . GLN B 1 36 ? -15.398 -33.594 -30.812 1 81.75 36 GLN B O 1
ATOM 4201 N N . ASP B 1 37 ? -17.562 -34.125 -30.203 1 65.5 37 ASP B N 1
ATOM 4202 C CA . ASP B 1 37 ? -17.422 -35.594 -30.281 1 65.5 37 ASP B CA 1
ATOM 4203 C C . ASP B 1 37 ? -16.953 -36.031 -31.672 1 65.5 37 ASP B C 1
ATOM 4205 O O . ASP B 1 37 ? -17.312 -35.406 -32.688 1 65.5 37 ASP B O 1
ATOM 4209 N N . GLY B 1 38 ? -15.859 -36.656 -31.719 1 53.25 38 GLY B N 1
ATOM 4210 C CA . GLY B 1 38 ? -15.617 -37.375 -32.969 1 53.25 38 GLY B CA 1
ATOM 4211 C C . GLY B 1 38 ? -16.75 -38.281 -33.375 1 53.25 38 GLY B C 1
ATOM 4212 O O . GLY B 1 38 ? -17.656 -38.531 -32.562 1 53.25 38 GLY B O 1
ATOM 4213 N N . ILE B 1 39 ? -17 -38.594 -34.594 1 46.09 39 ILE B N 1
ATOM 4214 C CA . ILE B 1 39 ? -18.016 -39.469 -35.156 1 46.09 39 ILE B CA 1
ATOM 4215 C C . ILE B 1 39 ? -18.203 -40.688 -34.281 1 46.09 39 ILE B C 1
ATOM 4217 O O . ILE B 1 39 ? -19.297 -41.281 -34.219 1 46.09 39 ILE B O 1
ATOM 4221 N N . ASP B 1 40 ? -17.188 -41.281 -33.812 1 41.53 40 ASP B N 1
ATOM 4222 C CA . ASP B 1 40 ? -17.375 -42.562 -33.125 1 41.53 40 ASP B CA 1
ATOM 4223 C C . ASP B 1 40 ? -17.688 -42.406 -31.656 1 41.53 40 ASP B C 1
ATOM 4225 O O . ASP B 1 40 ? -16.906 -41.812 -30.922 1 41.53 40 ASP B O 1
ATOM 4229 N N . TYR B 1 41 ? -18.938 -42.469 -31.234 1 43 41 TYR B N 1
ATOM 4230 C CA . TYR B 1 41 ? -19.688 -42.281 -29.984 1 43 41 TYR B CA 1
ATOM 4231 C C . TYR B 1 41 ? -18.953 -42.875 -28.812 1 43 41 TYR B C 1
ATOM 4233 O O . TYR B 1 41 ? -19.234 -42.531 -27.656 1 43 41 TYR B O 1
ATOM 4241 N N . GLU B 1 42 ? -18.516 -44.031 -28.922 1 43.66 42 GLU B N 1
ATOM 4242 C CA . GLU B 1 42 ? -18.203 -44.875 -27.781 1 43.66 42 GLU B CA 1
ATOM 4243 C C . GLU B 1 42 ? -17.094 -44.25 -26.938 1 43.66 42 GLU B C 1
ATOM 4245 O O . GLU B 1 42 ? -16.891 -44.656 -25.781 1 43.66 42 GLU B O 1
ATOM 4250 N N . LEU B 1 43 ? -16.031 -43.625 -27.578 1 45.91 43 LEU B N 1
ATOM 4251 C CA . LEU B 1 43 ? -14.844 -43.344 -26.766 1 45.91 43 LEU B CA 1
ATOM 4252 C C . LEU B 1 43 ? -14.82 -41.875 -26.312 1 45.91 43 LEU B C 1
ATOM 4254 O O . LEU B 1 43 ? -15.078 -40.969 -27.125 1 45.91 43 LEU B O 1
ATOM 4258 N N . SER B 1 44 ? -15.266 -41.562 -25.156 1 54.12 44 SER B N 1
ATOM 4259 C CA . SER B 1 44 ? -15.031 -40.344 -24.375 1 54.12 44 SER B CA 1
ATOM 4260 C C . SER B 1 44 ? -13.766 -39.625 -24.844 1 54.12 44 SER B C 1
ATOM 4262 O O . SER B 1 44 ? -12.969 -39.156 -24.031 1 54.12 44 SER B O 1
ATOM 4264 N N . SER B 1 45 ? -13.477 -39.656 -26.25 1 68.56 45 SER B N 1
ATOM 4265 C CA . SER B 1 45 ? -12.242 -39.094 -26.781 1 68.56 45 SER B CA 1
ATOM 4266 C C . SER B 1 45 ? -12.516 -37.812 -27.562 1 68.56 45 SER B C 1
ATOM 4268 O O . SER B 1 45 ? -13.562 -37.719 -28.219 1 68.56 45 SER B O 1
ATOM 4270 N N . PHE B 1 46 ? -12.008 -36.781 -27.297 1 85.69 46 PHE B N 1
ATOM 4271 C CA . PHE B 1 46 ? -12.016 -35.531 -28.047 1 85.69 46 PHE B CA 1
ATOM 4272 C C . PHE B 1 46 ? -10.742 -35.375 -28.891 1 85.69 46 PHE B C 1
ATOM 4274 O O . PHE B 1 46 ? -9.773 -34.75 -28.453 1 85.69 46 PHE B O 1
ATOM 4281 N N . PRO B 1 47 ? -10.875 -35.906 -30.141 1 86.62 47 PRO B N 1
ATOM 4282 C CA . PRO B 1 47 ? -9.664 -35.938 -30.969 1 86.62 47 PRO B CA 1
ATOM 4283 C C . PRO B 1 47 ? -9.125 -34.531 -31.25 1 86.62 47 PRO B C 1
ATOM 4285 O O . PRO B 1 47 ? -7.914 -34.344 -31.359 1 86.62 47 PRO B O 1
ATOM 4288 N N . MET B 1 48 ? -9.984 -33.562 -31.406 1 88.44 48 MET B N 1
ATOM 4289 C CA . MET B 1 48 ? -9.547 -32.188 -31.688 1 88.44 48 MET B CA 1
ATOM 4290 C C . MET B 1 48 ? -8.766 -31.625 -30.5 1 88.44 48 MET B C 1
ATOM 4292 O O . MET B 1 48 ? -7.773 -30.922 -30.688 1 88.44 48 MET B O 1
ATOM 4296 N N . LEU B 1 49 ? -9.258 -31.938 -29.328 1 92.44 49 LEU B N 1
ATOM 4297 C CA . LEU B 1 49 ? -8.562 -31.484 -28.125 1 92.44 49 LEU B CA 1
ATOM 4298 C C . LEU B 1 49 ? -7.184 -32.125 -28.031 1 92.44 49 LEU B C 1
ATOM 4300 O O . LEU B 1 49 ? -6.203 -31.453 -27.703 1 92.44 49 LEU B O 1
ATOM 4304 N N . GLU B 1 50 ? -7.129 -33.344 -28.297 1 90.5 50 GLU B N 1
ATOM 4305 C CA . GLU B 1 50 ? -5.867 -34.062 -28.234 1 90.5 50 GLU B CA 1
ATOM 4306 C C . GLU B 1 50 ? -4.875 -33.531 -29.266 1 90.5 50 GLU B C 1
ATOM 4308 O O . GLU B 1 50 ? -3.691 -33.375 -28.969 1 90.5 50 GLU B O 1
ATOM 4313 N N . ALA B 1 51 ? -5.398 -33.344 -30.453 1 88.81 51 ALA B N 1
ATOM 4314 C CA . ALA B 1 51 ? -4.555 -32.812 -31.531 1 88.81 51 ALA B CA 1
ATOM 4315 C C . ALA B 1 51 ? -4.004 -31.453 -31.172 1 88.81 51 ALA B C 1
ATOM 4317 O O . ALA B 1 51 ? -2.879 -31.109 -31.547 1 88.81 51 ALA B O 1
ATOM 4318 N N . LYS B 1 52 ? -4.715 -30.75 -30.469 1 90.38 52 LYS B N 1
ATOM 4319 C CA . LYS B 1 52 ? -4.332 -29.391 -30.094 1 90.38 52 LYS B CA 1
ATOM 4320 C C . LYS B 1 52 ? -3.301 -29.406 -28.969 1 90.38 52 LYS B C 1
ATOM 4322 O O . LYS B 1 52 ? -2.322 -28.656 -29 1 90.38 52 LYS B O 1
ATOM 4327 N N . LEU B 1 53 ? -3.441 -30.281 -28 1 94.62 53 LEU B N 1
ATOM 4328 C CA . LEU B 1 53 ? -2.658 -30.203 -26.781 1 94.62 53 LEU B CA 1
ATOM 4329 C C . LEU B 1 53 ? -1.367 -31.016 -26.906 1 94.62 53 LEU B C 1
ATOM 4331 O O . LEU B 1 53 ? -0.36 -30.688 -26.281 1 94.62 53 LEU B O 1
ATOM 4335 N N . THR B 1 54 ? -1.338 -31.984 -27.703 1 93.25 54 THR B N 1
ATOM 4336 C CA . THR B 1 54 ? -0.21 -32.906 -27.781 1 93.25 54 THR B CA 1
ATOM 4337 C C . THR B 1 54 ? 1.062 -32.156 -28.188 1 93.25 54 THR B C 1
ATOM 4339 O O . THR B 1 54 ? 2.098 -32.281 -27.531 1 93.25 54 THR B O 1
ATOM 4342 N N . PRO B 1 55 ? 1.001 -31.359 -29.281 1 91.56 55 PRO B N 1
ATOM 4343 C CA . PRO B 1 55 ? 2.223 -30.641 -29.656 1 91.56 55 PRO B CA 1
ATOM 4344 C C . PRO B 1 55 ? 2.705 -29.688 -28.547 1 91.56 55 PRO B C 1
ATOM 4346 O O . PRO B 1 55 ? 3.91 -29.469 -28.406 1 91.56 55 PRO B O 1
ATOM 4349 N N . ILE B 1 56 ? 1.812 -29.172 -27.781 1 94.69 56 ILE B N 1
ATOM 4350 C CA . ILE B 1 56 ? 2.152 -28.266 -26.703 1 94.69 56 ILE B CA 1
ATOM 4351 C C . ILE B 1 56 ? 2.91 -29.031 -25.609 1 94.69 56 ILE B C 1
ATOM 4353 O O . ILE B 1 56 ? 3.938 -28.547 -25.109 1 94.69 56 ILE B O 1
ATOM 4357 N N . PHE B 1 57 ? 2.461 -30.172 -25.312 1 96.31 57 PHE B N 1
ATOM 4358 C CA . PHE B 1 57 ? 3.092 -30.969 -24.266 1 96.31 57 PHE B CA 1
ATOM 4359 C C . PHE B 1 57 ? 4.473 -31.453 -24.703 1 96.31 57 PHE B C 1
ATOM 4361 O O . PHE B 1 57 ? 5.402 -31.5 -23.906 1 96.31 57 PHE B O 1
ATOM 4368 N N . HIS B 1 58 ? 4.582 -31.75 -25.953 1 92.94 58 HIS B N 1
ATOM 4369 C CA . HIS B 1 58 ? 5.895 -32.094 -26.484 1 92.94 58 HIS B CA 1
ATOM 4370 C C . HIS B 1 58 ? 6.863 -30.938 -26.391 1 92.94 58 HIS B C 1
ATOM 4372 O O . HIS B 1 58 ? 8.023 -31.109 -26.016 1 92.94 58 HIS B O 1
ATOM 4378 N N . GLY B 1 59 ? 6.367 -29.812 -26.766 1 92.31 59 GLY B N 1
ATOM 4379 C CA . GLY B 1 59 ? 7.188 -28.609 -26.656 1 92.31 59 GLY B CA 1
ATOM 4380 C C . GLY B 1 59 ? 7.613 -28.297 -25.234 1 92.31 59 GLY B C 1
ATOM 4381 O O . GLY B 1 59 ? 8.758 -27.891 -25 1 92.31 59 GLY B O 1
ATOM 4382 N N . LEU B 1 60 ? 6.723 -28.453 -24.297 1 96.5 60 LEU B N 1
ATOM 4383 C CA . LEU B 1 60 ? 7.035 -28.234 -22.891 1 96.5 60 LEU B CA 1
ATOM 4384 C C . LEU B 1 60 ? 8.148 -29.172 -22.438 1 96.5 60 LEU B C 1
ATOM 4386 O O . LEU B 1 60 ? 9.07 -28.75 -21.734 1 96.5 60 LEU B O 1
ATOM 4390 N N . LYS B 1 61 ? 8.062 -30.375 -22.812 1 94.94 61 LYS B N 1
ATOM 4391 C CA . LYS B 1 61 ? 9.07 -31.359 -22.438 1 94.94 61 LYS B CA 1
ATOM 4392 C C . LYS B 1 61 ? 10.422 -31.031 -23.062 1 94.94 61 LYS B C 1
ATOM 4394 O O . LYS B 1 61 ? 11.469 -31.219 -22.422 1 94.94 61 LYS B O 1
ATOM 4399 N N . GLU B 1 62 ? 10.367 -30.594 -24.234 1 91.25 62 GLU B N 1
ATOM 4400 C CA . GLU B 1 62 ? 11.594 -30.172 -24.891 1 91.25 62 GLU B CA 1
ATOM 4401 C C . GLU B 1 62 ? 12.227 -28.984 -24.172 1 91.25 62 GLU B C 1
ATOM 4403 O O . GLU B 1 62 ? 13.453 -28.938 -24 1 91.25 62 GLU B O 1
ATOM 4408 N N . LEU B 1 63 ? 11.445 -28.078 -23.875 1 94.31 63 LEU B N 1
ATOM 4409 C CA . LEU B 1 63 ? 11.938 -26.922 -23.156 1 94.31 63 LEU B CA 1
ATOM 4410 C C . LEU B 1 63 ? 12.5 -27.328 -21.797 1 94.31 63 LEU B C 1
ATOM 4412 O O . LEU B 1 63 ? 13.531 -26.797 -21.359 1 94.31 63 LEU B O 1
ATOM 4416 N N . GLU B 1 64 ? 11.82 -28.203 -21.109 1 96.38 64 GLU B N 1
ATOM 4417 C CA . GLU B 1 64 ? 12.328 -28.75 -19.859 1 96.38 64 GLU B CA 1
ATOM 4418 C C . GLU B 1 64 ? 13.719 -29.344 -20.047 1 96.38 64 GLU B C 1
ATOM 4420 O O . GLU B 1 64 ? 14.625 -29.047 -19.266 1 96.38 64 GLU B O 1
ATOM 4425 N N . ARG B 1 65 ? 13.898 -30.125 -21.016 1 93.31 65 ARG B N 1
ATOM 4426 C CA . ARG B 1 65 ? 15.188 -30.766 -21.297 1 93.31 65 ARG B CA 1
ATOM 4427 C C . ARG B 1 65 ? 16.25 -29.719 -21.594 1 93.31 65 ARG B C 1
ATOM 4429 O O . ARG B 1 65 ? 17.406 -29.859 -21.203 1 93.31 65 ARG B O 1
ATOM 4436 N N . THR B 1 66 ? 15.867 -28.719 -22.297 1 90.94 66 THR B N 1
ATOM 4437 C CA . THR B 1 66 ? 16.797 -27.641 -22.641 1 90.94 66 THR B CA 1
ATOM 4438 C C . THR B 1 66 ? 17.328 -26.969 -21.375 1 90.94 66 THR B C 1
ATOM 4440 O O . THR B 1 66 ? 18.531 -26.734 -21.25 1 90.94 66 THR B O 1
ATOM 4443 N N . TYR B 1 67 ? 16.453 -26.641 -20.484 1 94.25 67 TYR B N 1
ATOM 4444 C CA . TYR B 1 67 ? 16.875 -26.047 -19.219 1 94.25 67 TYR B CA 1
ATOM 4445 C C . TYR B 1 67 ? 17.734 -27 -18.406 1 94.25 67 TYR B C 1
ATOM 4447 O O . TYR B 1 67 ? 18.719 -26.609 -17.797 1 94.25 67 TYR B O 1
ATOM 4455 N N . GLN B 1 68 ? 17.328 -28.25 -18.422 1 93.38 68 GLN B N 1
ATOM 4456 C CA . GLN B 1 68 ? 18.094 -29.25 -17.672 1 93.38 68 GLN B CA 1
ATOM 4457 C C . GLN B 1 68 ? 19.5 -29.406 -18.219 1 93.38 68 GLN B C 1
ATOM 4459 O O . GLN B 1 68 ? 20.453 -29.547 -17.469 1 93.38 68 GLN B O 1
ATOM 4464 N N . GLN B 1 69 ? 19.625 -29.328 -19.438 1 88.5 69 GLN B N 1
ATOM 4465 C CA . GLN B 1 69 ? 20.922 -29.406 -20.094 1 88.5 69 GLN B CA 1
ATOM 4466 C C . GLN B 1 69 ? 21.797 -28.203 -19.734 1 88.5 69 GLN B C 1
ATOM 4468 O O . GLN B 1 69 ? 23.016 -28.312 -19.672 1 88.5 69 GLN B O 1
ATOM 4473 N N . ALA B 1 70 ? 21.156 -27.141 -19.516 1 88.75 70 ALA B N 1
ATOM 4474 C CA . ALA B 1 70 ? 21.859 -25.938 -19.125 1 88.75 70 ALA B CA 1
ATOM 4475 C C . ALA B 1 70 ? 22.172 -25.938 -17.625 1 88.75 70 ALA B C 1
ATOM 4477 O O . ALA B 1 70 ? 22.75 -24.984 -17.109 1 88.75 70 ALA B O 1
ATOM 4478 N N . GLY B 1 71 ? 21.75 -26.953 -16.875 1 91 71 GLY B N 1
ATOM 4479 C CA . GLY B 1 71 ? 22.125 -27.109 -15.484 1 91 71 GLY B CA 1
ATOM 4480 C C . GLY B 1 71 ? 21 -26.75 -14.523 1 91 71 GLY B C 1
ATOM 4481 O O . GLY B 1 71 ? 21.188 -26.812 -13.305 1 91 71 GLY B O 1
ATOM 4482 N N . TYR B 1 72 ? 19.844 -26.391 -15.094 1 95.38 72 TYR B N 1
ATOM 4483 C CA . TYR B 1 72 ? 18.734 -26 -14.227 1 95.38 72 TYR B CA 1
ATOM 4484 C C . TYR B 1 72 ? 17.938 -27.219 -13.773 1 95.38 72 TYR B C 1
ATOM 4486 O O . TYR B 1 72 ? 17.875 -28.234 -14.484 1 95.38 72 TYR B O 1
ATOM 4494 N N . THR B 1 73 ? 17.406 -27.062 -12.594 1 96.25 73 THR B N 1
ATOM 4495 C CA . THR B 1 73 ? 16.344 -27.969 -12.172 1 96.25 73 THR B CA 1
ATOM 4496 C C . THR B 1 73 ? 14.984 -27.422 -12.578 1 96.25 73 THR B C 1
ATOM 4498 O O . THR B 1 73 ? 14.68 -26.25 -12.336 1 96.25 73 THR B O 1
ATOM 4501 N N . VAL B 1 74 ? 14.18 -28.234 -13.234 1 97.31 74 VAL B N 1
ATOM 4502 C CA . VAL B 1 74 ? 12.812 -27.875 -13.578 1 97.31 74 VAL B CA 1
ATOM 4503 C C . VAL B 1 74 ? 11.836 -28.688 -12.727 1 97.31 74 VAL B C 1
ATOM 4505 O O . VAL B 1 74 ? 11.891 -29.922 -12.719 1 97.31 74 VAL B O 1
ATOM 4508 N N . GLN B 1 75 ? 10.93 -28 -12.047 1 95.88 75 GLN B N 1
ATOM 4509 C CA . GLN B 1 75 ? 10.078 -28.688 -11.086 1 95.88 75 GLN B CA 1
ATOM 4510 C C . GLN B 1 75 ? 8.766 -29.125 -11.727 1 95.88 75 GLN B C 1
ATOM 4512 O O . GLN B 1 75 ? 8.312 -30.266 -11.516 1 95.88 75 GLN B O 1
ATOM 4517 N N . THR B 1 76 ? 8.117 -28.188 -12.453 1 96.5 76 THR B N 1
ATOM 4518 C CA . THR B 1 76 ? 6.797 -28.562 -12.961 1 96.5 76 THR B CA 1
ATOM 4519 C C . THR B 1 76 ? 6.566 -27.953 -14.352 1 96.5 76 THR B C 1
ATOM 4521 O O . THR B 1 76 ? 7.066 -26.875 -14.656 1 96.5 76 THR B O 1
ATOM 4524 N N . LEU B 1 77 ? 5.879 -28.703 -15.188 1 98.38 77 LEU B N 1
ATOM 4525 C CA . LEU B 1 77 ? 5.281 -28.25 -16.438 1 98.38 77 LEU B CA 1
ATOM 4526 C C . LEU B 1 77 ? 3.777 -28.047 -16.281 1 98.38 77 LEU B C 1
ATOM 4528 O O . LEU B 1 77 ? 3.088 -28.922 -15.742 1 98.38 77 LEU B O 1
ATOM 4532 N N . ARG B 1 78 ? 3.316 -26.891 -16.719 1 98.62 78 ARG B N 1
ATOM 4533 C CA . ARG B 1 78 ? 1.925 -26.578 -16.406 1 98.62 78 ARG B CA 1
ATOM 4534 C C . ARG B 1 78 ? 1.199 -26.078 -17.656 1 98.62 78 ARG B C 1
ATOM 4536 O O . ARG B 1 78 ? 1.833 -25.609 -18.609 1 98.62 78 ARG B O 1
ATOM 4543 N N . LEU B 1 79 ? -0.11 -26.234 -17.625 1 98.69 79 LEU B N 1
ATOM 4544 C CA . LEU B 1 79 ? -1.004 -25.703 -18.641 1 98.69 79 LEU B CA 1
ATOM 4545 C C . LEU B 1 79 ? -2.01 -24.734 -18.031 1 98.69 79 LEU B C 1
ATOM 4547 O O . LEU B 1 79 ? -2.561 -25 -16.953 1 98.69 79 LEU B O 1
ATOM 4551 N N . ALA B 1 80 ? -2.178 -23.609 -18.609 1 98.81 80 ALA B N 1
ATOM 4552 C CA . ALA B 1 80 ? -3.227 -22.672 -18.219 1 98.81 80 ALA B CA 1
ATOM 4553 C C . ALA B 1 80 ? -4.098 -22.297 -19.422 1 98.81 80 ALA B C 1
ATOM 4555 O O . ALA B 1 80 ? -3.588 -22.078 -20.531 1 98.81 80 ALA B O 1
ATOM 4556 N N . THR B 1 81 ? -5.359 -22.219 -19.234 1 98.44 81 THR B N 1
ATOM 4557 C CA . THR B 1 81 ? -6.297 -21.906 -20.297 1 98.44 81 THR B CA 1
ATOM 4558 C C . THR B 1 81 ? -6.977 -20.562 -20.047 1 98.44 81 THR B C 1
ATOM 4560 O O . THR B 1 81 ? -6.684 -19.891 -19.062 1 98.44 81 THR B O 1
ATOM 4563 N N . ASN B 1 82 ? -7.785 -20.141 -21.094 1 97.81 82 ASN B N 1
ATOM 4564 C CA . ASN B 1 82 ? -8.648 -18.984 -20.891 1 97.81 82 ASN B CA 1
ATOM 4565 C C . ASN B 1 82 ? -9.727 -19.266 -19.859 1 97.81 82 ASN B C 1
ATOM 4567 O O . ASN B 1 82 ? -9.883 -20.391 -19.406 1 97.81 82 ASN B O 1
ATOM 4571 N N . PRO B 1 83 ? -10.43 -18.234 -19.359 1 97.94 83 PRO B N 1
ATOM 4572 C CA . PRO B 1 83 ? -11.453 -18.453 -18.328 1 97.94 83 PRO B CA 1
ATOM 4573 C C . PRO B 1 83 ? -12.422 -19.578 -18.688 1 97.94 83 PRO B C 1
ATOM 4575 O O . PRO B 1 83 ? -12.938 -19.625 -19.797 1 97.94 83 PRO B O 1
ATOM 4578 N N . PHE B 1 84 ? -12.656 -20.391 -17.734 1 97.25 84 PHE B N 1
ATOM 4579 C CA . PHE B 1 84 ? -13.336 -21.656 -18.031 1 97.25 84 PHE B CA 1
ATOM 4580 C C . PHE B 1 84 ? -14.781 -21.406 -18.453 1 97.25 84 PHE B C 1
ATOM 4582 O O . PHE B 1 84 ? -15.398 -22.25 -19.094 1 97.25 84 PHE B O 1
ATOM 4589 N N . GLY B 1 85 ? -15.336 -20.25 -18.094 1 95.44 85 GLY B N 1
ATOM 4590 C CA . GLY B 1 85 ? -16.688 -19.906 -18.547 1 95.44 85 GLY B CA 1
ATOM 4591 C C . GLY B 1 85 ? -16.812 -19.844 -20.047 1 95.44 85 GLY B C 1
ATOM 4592 O O . GLY B 1 85 ? -17.906 -19.906 -20.594 1 95.44 85 GLY B O 1
ATOM 4593 N N . GLU B 1 86 ? -15.742 -19.766 -20.734 1 94.5 86 GLU B N 1
ATOM 4594 C CA . GLU B 1 86 ? -15.742 -19.578 -22.172 1 94.5 86 GLU B CA 1
ATOM 4595 C C . GLU B 1 86 ? -15.773 -20.906 -22.906 1 94.5 86 GLU B C 1
ATOM 4597 O O . GLU B 1 86 ? -16.031 -20.953 -24.109 1 94.5 86 GLU B O 1
ATOM 4602 N N . TRP B 1 87 ? -15.5 -22.016 -22.25 1 93.88 87 TRP B N 1
ATOM 4603 C CA . TRP B 1 87 ? -15.367 -23.25 -23.016 1 93.88 87 TRP B CA 1
ATOM 4604 C C . TRP B 1 87 ? -15.836 -24.453 -22.203 1 93.88 87 TRP B C 1
ATOM 4606 O O . TRP B 1 87 ? -16.219 -25.484 -22.75 1 93.88 87 TRP B O 1
ATOM 4616 N N . LEU B 1 88 ? -15.719 -24.375 -20.906 1 93.06 88 LEU B N 1
ATOM 4617 C CA . LEU B 1 88 ? -15.945 -25.531 -20.047 1 93.06 88 LEU B CA 1
ATOM 4618 C C . LEU B 1 88 ? -17.422 -25.656 -19.672 1 93.06 88 LEU B C 1
ATOM 4620 O O . LEU B 1 88 ? -17.938 -26.766 -19.547 1 93.06 88 LEU B O 1
ATOM 4624 N N . VAL B 1 89 ? -18.062 -24.438 -19.438 1 88.62 89 VAL B N 1
ATOM 4625 C CA . VAL B 1 89 ? -19.438 -24.422 -18.938 1 88.62 89 VAL B CA 1
ATOM 4626 C C . VAL B 1 89 ? -20.391 -24.078 -20.078 1 88.62 89 VAL B C 1
ATOM 4628 O O . VAL B 1 89 ? -20.047 -23.312 -20.984 1 88.62 89 VAL B O 1
ATOM 4631 N N . GLU B 1 90 ? -21.547 -24.844 -20.109 1 78.19 90 GLU B N 1
ATOM 4632 C CA . GLU B 1 90 ? -22.609 -24.547 -21.062 1 78.19 90 GLU B CA 1
ATOM 4633 C C . GLU B 1 90 ? -23.875 -24.078 -20.359 1 78.19 90 GLU B C 1
ATOM 4635 O O . GLU B 1 90 ? -24.094 -24.422 -19.188 1 78.19 90 GLU B O 1
ATOM 4640 N N . THR B 1 91 ? -24.484 -23.078 -20.844 1 65.94 91 THR B N 1
ATOM 4641 C CA . THR B 1 91 ? -25.688 -22.516 -20.25 1 65.94 91 THR B CA 1
ATOM 4642 C C . THR B 1 91 ? -26.875 -23.484 -20.406 1 65.94 91 THR B C 1
ATOM 4644 O O . THR B 1 91 ? -27.984 -23.156 -20.016 1 65.94 91 THR B O 1
ATOM 4647 N N . SER B 1 92 ? -26.641 -24.672 -20.719 1 61.12 92 SER B N 1
ATOM 4648 C CA . SER B 1 92 ? -27.812 -25.516 -20.969 1 61.12 92 SER B CA 1
ATOM 4649 C C . SER B 1 92 ? -28.156 -26.344 -19.75 1 61.12 92 SER B C 1
ATOM 4651 O O . SER B 1 92 ? -27.453 -26.312 -18.734 1 61.12 92 SER B O 1
ATOM 4653 N N . ALA B 1 93 ? -29.391 -26.953 -19.688 1 53.94 93 ALA B N 1
ATOM 4654 C CA . ALA B 1 93 ? -29.953 -27.812 -18.641 1 53.94 93 ALA B CA 1
ATOM 4655 C C . ALA B 1 93 ? -28.953 -28.891 -18.219 1 53.94 93 ALA B C 1
ATOM 4657 O O . ALA B 1 93 ? -28.984 -29.344 -17.078 1 53.94 93 ALA B O 1
ATOM 4658 N N . ASP B 1 94 ? -28.078 -29.219 -19.031 1 69.44 94 ASP B N 1
ATOM 4659 C CA . ASP B 1 94 ? -27.156 -30.312 -18.766 1 69.44 94 ASP B CA 1
ATOM 4660 C C . ASP B 1 94 ? -25.766 -29.781 -18.422 1 69.44 94 ASP B C 1
ATOM 4662 O O . ASP B 1 94 ? -24.75 -30.453 -18.672 1 69.44 94 ASP B O 1
ATOM 4666 N N . GLU B 1 95 ? -25.766 -28.719 -17.781 1 75.75 95 GLU B N 1
ATOM 4667 C CA . GLU B 1 95 ? -24.531 -27.984 -17.516 1 75.75 95 GLU B CA 1
ATOM 4668 C C . GLU B 1 95 ? -23.562 -28.812 -16.688 1 75.75 95 GLU B C 1
ATOM 4670 O O . GLU B 1 95 ? -22.375 -28.891 -17 1 75.75 95 GLU B O 1
ATOM 4675 N N . CYS B 1 96 ? -24.125 -29.484 -15.75 1 77.62 96 CYS B N 1
ATOM 4676 C CA . CYS B 1 96 ? -23.266 -30.234 -14.844 1 77.62 96 CYS B CA 1
ATOM 4677 C C . CYS B 1 96 ? -22.641 -31.438 -15.547 1 77.62 96 CYS B C 1
ATOM 4679 O O . CYS B 1 96 ? -21.484 -31.766 -15.32 1 77.62 96 CYS B O 1
ATOM 4681 N N . PHE B 1 97 ? -23.422 -32 -16.375 1 81.5 97 PHE B N 1
ATOM 4682 C CA . PHE B 1 97 ? -22.953 -33.188 -17.078 1 81.5 97 PHE B CA 1
ATOM 4683 C C . PHE B 1 97 ? -21.875 -32.812 -18.094 1 81.5 97 PHE B C 1
ATOM 4685 O O . PHE B 1 97 ? -20.828 -33.469 -18.172 1 81.5 97 PHE B O 1
ATOM 4692 N N . VAL B 1 98 ? -22.109 -31.844 -18.781 1 86.06 98 VAL B N 1
ATOM 4693 C CA . VAL B 1 98 ? -21.156 -31.375 -19.781 1 86.06 98 VAL B CA 1
ATOM 4694 C C . VAL B 1 98 ? -19.859 -30.953 -19.109 1 86.06 98 VAL B C 1
ATOM 4696 O O . VAL B 1 98 ? -18.766 -31.281 -19.578 1 86.06 98 VAL B O 1
ATOM 4699 N N . LEU B 1 99 ? -19.953 -30.312 -18.031 1 92.12 99 LEU B N 1
ATOM 4700 C CA . LEU B 1 99 ? -18.797 -29.875 -17.25 1 92.12 99 LEU B CA 1
ATOM 4701 C C . LEU B 1 99 ? -17.938 -31.062 -16.828 1 92.12 99 LEU B C 1
ATOM 4703 O O . LEU B 1 99 ? -16.734 -31.078 -17.047 1 92.12 99 LEU B O 1
ATOM 4707 N N . GLN B 1 100 ? -18.609 -32.031 -16.344 1 93.19 100 GLN B N 1
ATOM 4708 C CA . GLN B 1 100 ? -17.891 -33.188 -15.836 1 93.19 100 GLN B CA 1
ATOM 4709 C C . GLN B 1 100 ? -17.234 -33.969 -16.984 1 93.19 100 GLN B C 1
ATOM 4711 O O . GLN B 1 100 ? -16.094 -34.406 -16.859 1 93.19 100 GLN B O 1
ATOM 4716 N N . LYS B 1 101 ? -17.906 -34.062 -18.031 1 91.44 101 LYS B N 1
ATOM 4717 C CA . LYS B 1 101 ? -17.391 -34.781 -19.188 1 91.44 101 LYS B CA 1
ATOM 4718 C C . LYS B 1 101 ? -16.141 -34.125 -19.734 1 91.44 101 LYS B C 1
ATOM 4720 O O . LYS B 1 101 ? -15.141 -34.781 -20.016 1 91.44 101 LYS B O 1
ATOM 4725 N N . ARG B 1 102 ? -16.172 -32.875 -19.844 1 93.62 102 ARG B N 1
ATOM 4726 C CA . ARG B 1 102 ? -15.031 -32.125 -20.375 1 93.62 102 ARG B CA 1
ATOM 4727 C C . ARG B 1 102 ? -13.852 -32.156 -19.422 1 93.62 102 ARG B C 1
ATOM 4729 O O . ARG B 1 102 ? -12.703 -32.281 -19.844 1 93.62 102 ARG B O 1
ATOM 4736 N N . LEU B 1 103 ? -14.133 -32.125 -18.125 1 95.94 103 LEU B N 1
ATOM 4737 C CA . LEU B 1 103 ? -13.078 -32.219 -17.125 1 95.94 103 LEU B CA 1
ATOM 4738 C C . LEU B 1 103 ? -12.406 -33.562 -17.156 1 95.94 103 LEU B C 1
ATOM 4740 O O . LEU B 1 103 ? -11.172 -33.656 -17.094 1 95.94 103 LEU B O 1
ATOM 4744 N N . ASN B 1 104 ? -13.219 -34.562 -17.312 1 95.31 104 ASN B N 1
ATOM 4745 C CA . ASN B 1 104 ? -12.672 -35.906 -17.375 1 95.31 104 ASN B CA 1
ATOM 4746 C C . ASN B 1 104 ? -11.781 -36.125 -18.594 1 95.31 104 ASN B C 1
ATOM 4748 O O . ASN B 1 104 ? -10.727 -36.719 -18.516 1 95.31 104 ASN B O 1
ATOM 4752 N N . ALA B 1 105 ? -12.242 -35.562 -19.672 1 93.5 105 ALA B N 1
ATOM 4753 C CA . ALA B 1 105 ? -11.469 -35.688 -20.906 1 93.5 105 ALA B CA 1
ATOM 4754 C C . ALA B 1 105 ? -10.125 -34.969 -20.781 1 93.5 105 ALA B C 1
ATOM 4756 O O . ALA B 1 105 ? -9.086 -35.5 -21.172 1 93.5 105 ALA B O 1
ATOM 4757 N N . LEU B 1 106 ? -10.18 -33.812 -20.281 1 95.94 106 LEU B N 1
ATOM 4758 C CA . LEU B 1 106 ? -8.953 -33.031 -20.094 1 95.94 106 LEU B CA 1
ATOM 4759 C C . LEU B 1 106 ? -8.023 -33.75 -19.109 1 95.94 106 LEU B C 1
ATOM 4761 O O . LEU B 1 106 ? -6.809 -33.812 -19.328 1 95.94 106 LEU B O 1
ATOM 4765 N N . ASP B 1 107 ? -8.562 -34.219 -18.031 1 97 107 ASP B N 1
ATOM 4766 C CA . ASP B 1 107 ? -7.777 -34.938 -17.016 1 97 107 ASP B CA 1
ATOM 4767 C C . ASP B 1 107 ? -7.047 -36.125 -17.625 1 97 107 ASP B C 1
ATOM 4769 O O . ASP B 1 107 ? -5.883 -36.406 -17.312 1 97 107 ASP B O 1
ATOM 4773 N N . ASP B 1 108 ? -7.734 -36.812 -18.484 1 95.19 108 ASP B N 1
ATOM 4774 C CA . ASP B 1 108 ? -7.172 -38 -19.141 1 95.19 108 ASP B CA 1
ATOM 4775 C C . ASP B 1 108 ? -6.012 -37.594 -20.047 1 95.19 108 ASP B C 1
ATOM 4777 O O . ASP B 1 108 ? -4.961 -38.25 -20.016 1 95.19 108 ASP B O 1
ATOM 4781 N N . ILE B 1 109 ? -6.234 -36.625 -20.844 1 95.31 109 ILE B N 1
ATOM 4782 C CA . ILE B 1 109 ? -5.199 -36.219 -21.766 1 95.31 109 ILE B CA 1
ATOM 4783 C C . ILE B 1 109 ? -3.973 -35.719 -20.984 1 95.31 109 ILE B C 1
ATOM 4785 O O . ILE B 1 109 ? -2.838 -36.062 -21.344 1 95.31 109 ILE B O 1
ATOM 4789 N N . LEU B 1 110 ? -4.172 -34.969 -19.938 1 97.19 110 LEU B N 1
ATOM 4790 C CA . LEU B 1 110 ? -3.078 -34.469 -19.094 1 97.19 110 LEU B CA 1
ATOM 4791 C C . LEU B 1 110 ? -2.293 -35.656 -18.5 1 97.19 110 LEU B C 1
ATOM 4793 O O . LEU B 1 110 ? -1.062 -35.656 -18.547 1 97.19 110 LEU B O 1
ATOM 4797 N N . SER B 1 111 ? -2.971 -36.625 -18.047 1 96.31 111 SER B N 1
ATOM 4798 C CA . SER B 1 111 ? -2.346 -37.812 -17.453 1 96.31 111 SER B CA 1
ATOM 4799 C C . SER B 1 111 ? -1.491 -38.562 -18.469 1 96.31 111 SER B C 1
ATOM 4801 O O . SER B 1 111 ? -0.372 -38.969 -18.156 1 96.31 111 SER B O 1
ATOM 4803 N N . ARG B 1 112 ? -1.972 -38.719 -19.609 1 94.88 112 ARG B N 1
ATOM 4804 C CA . ARG B 1 112 ? -1.272 -39.469 -20.641 1 94.88 112 ARG B CA 1
ATOM 4805 C C . ARG B 1 112 ? 0.021 -38.781 -21.047 1 94.88 112 ARG B C 1
ATOM 4807 O O . ARG B 1 112 ? 0.979 -39.438 -21.469 1 94.88 112 ARG B O 1
ATOM 4814 N N . HIS B 1 113 ? 0.034 -37.5 -20.875 1 95.25 113 HIS B N 1
ATOM 4815 C CA . HIS B 1 113 ? 1.212 -36.75 -21.297 1 95.25 113 HIS B CA 1
ATOM 4816 C C . HIS B 1 113 ? 2.078 -36.375 -20.109 1 95.25 113 HIS B C 1
ATOM 4818 O O . HIS B 1 113 ? 3.061 -35.625 -20.266 1 95.25 113 HIS B O 1
ATOM 4824 N N . GLY B 1 114 ? 1.699 -36.781 -18.906 1 95.25 114 GLY B N 1
ATOM 4825 C CA . GLY B 1 114 ? 2.494 -36.531 -17.719 1 95.25 114 GLY B CA 1
ATOM 4826 C C . GLY B 1 114 ? 2.445 -35.062 -17.25 1 95.25 114 GLY B C 1
ATOM 4827 O O . GLY B 1 114 ? 3.439 -34.531 -16.75 1 95.25 114 GLY B O 1
ATOM 4828 N N . ILE B 1 115 ? 1.412 -34.375 -17.562 1 96.81 115 ILE B N 1
ATOM 482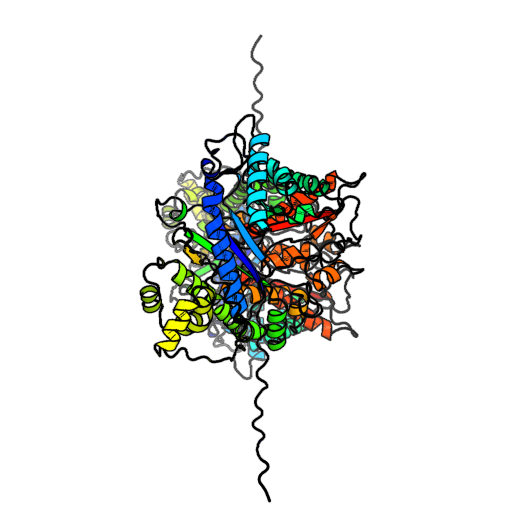9 C CA . ILE B 1 115 ? 1.179 -33.031 -17.078 1 96.81 115 ILE B CA 1
ATOM 4830 C C . ILE B 1 115 ? 0.25 -33.062 -15.867 1 96.81 115 ILE B C 1
ATOM 4832 O O . ILE B 1 115 ? -0.899 -33.5 -15.969 1 96.81 115 ILE B O 1
ATOM 4836 N N . PHE B 1 116 ? 0.694 -32.5 -14.742 1 94.94 116 PHE B N 1
ATOM 4837 C CA . PHE B 1 116 ? -0.06 -32.75 -13.523 1 94.94 116 PHE B CA 1
ATOM 4838 C C . PHE B 1 116 ? -0.575 -31.438 -12.938 1 94.94 116 PHE B C 1
ATOM 4840 O O . PHE B 1 116 ? -0.971 -31.391 -11.766 1 94.94 116 PHE B O 1
ATOM 4847 N N . ALA B 1 117 ? -0.517 -30.391 -13.664 1 97.81 117 ALA B N 1
ATOM 4848 C CA . ALA B 1 117 ? -1.021 -29.094 -13.211 1 97.81 117 ALA B CA 1
ATOM 4849 C C . ALA B 1 117 ? -1.678 -28.344 -14.359 1 97.81 117 ALA B C 1
ATOM 4851 O O . ALA B 1 117 ? -1.035 -28.062 -15.375 1 97.81 117 ALA B O 1
ATOM 4852 N N . CYS B 1 118 ? -2.955 -27.984 -14.148 1 98.75 118 CYS B N 1
ATOM 4853 C CA . CYS B 1 118 ? -3.715 -27.281 -15.172 1 98.75 118 CYS B CA 1
ATOM 4854 C C . CYS B 1 118 ? -4.605 -26.203 -14.547 1 98.75 118 CYS B C 1
ATOM 4856 O O . CYS B 1 118 ? -5.473 -26.531 -13.727 1 98.75 118 CYS B O 1
ATOM 4858 N N . GLY B 1 119 ? -4.328 -24.969 -14.906 1 98.75 119 GLY B N 1
ATOM 4859 C CA . GLY B 1 119 ? -5.227 -23.891 -14.531 1 98.75 119 GLY B CA 1
ATOM 4860 C C . GLY B 1 119 ? -6.301 -23.625 -15.57 1 98.75 119 GLY B C 1
ATOM 4861 O O . GLY B 1 119 ? -5.996 -23.234 -16.703 1 98.75 119 GLY B O 1
ATOM 4862 N N . VAL B 1 120 ? -7.559 -23.75 -15.203 1 98.62 120 VAL B N 1
ATOM 4863 C CA . VAL B 1 120 ? -8.625 -23.641 -16.188 1 98.62 120 VAL B CA 1
ATOM 4864 C C . VAL B 1 120 ? -9.125 -22.203 -16.266 1 98.62 120 VAL B C 1
ATOM 4866 O O . VAL B 1 120 ? -10.07 -21.906 -17 1 98.62 120 VAL B O 1
ATOM 4869 N N . GLY B 1 121 ? -8.562 -21.281 -15.453 1 98.25 121 GLY B N 1
ATOM 4870 C CA . GLY B 1 121 ? -8.898 -19.859 -15.531 1 98.25 121 GLY B CA 1
ATOM 4871 C C . GLY B 1 121 ? -9.906 -19.438 -14.477 1 98.25 121 GLY B C 1
ATOM 4872 O O . GLY B 1 121 ? -10.359 -20.25 -13.672 1 98.25 121 GLY B O 1
ATOM 4873 N N . PRO B 1 122 ? -10.211 -18.188 -14.477 1 98.56 122 PRO B N 1
ATOM 4874 C CA . PRO B 1 122 ? -11.039 -17.609 -13.414 1 98.56 122 PRO B CA 1
ATOM 4875 C C . PRO B 1 122 ? -12.531 -17.656 -13.742 1 98.56 122 PRO B C 1
ATOM 4877 O O . PRO B 1 122 ? -12.914 -17.562 -14.906 1 98.56 122 PRO B O 1
ATOM 4880 N N . ALA B 1 123 ? -13.336 -17.828 -12.648 1 98.12 123 ALA B N 1
ATOM 4881 C CA . ALA B 1 123 ? -14.758 -17.484 -12.711 1 98.12 123 ALA B CA 1
ATOM 4882 C C . ALA B 1 123 ? -14.945 -15.969 -12.703 1 98.12 123 ALA B C 1
ATOM 4884 O O . ALA B 1 123 ? -14.234 -15.25 -12 1 98.12 123 ALA B O 1
ATOM 4885 N N . LYS B 1 124 ? -15.969 -15.508 -13.484 1 95.81 124 LYS B N 1
ATOM 4886 C CA . LYS B 1 124 ? -16.203 -14.078 -13.578 1 95.81 124 LYS B CA 1
ATOM 4887 C C . LYS B 1 124 ? -17.625 -13.727 -13.148 1 95.81 124 LYS B C 1
ATOM 4889 O O . LYS B 1 124 ? -18 -12.555 -13.117 1 95.81 124 LYS B O 1
ATOM 4894 N N . SER B 1 125 ? -18.391 -14.727 -12.852 1 95.75 125 SER B N 1
ATOM 4895 C CA . SER B 1 125 ? -19.766 -14.555 -12.383 1 95.75 125 SER B CA 1
ATOM 4896 C C . SER B 1 125 ? -20.078 -15.508 -11.234 1 95.75 125 SER B C 1
ATOM 4898 O O . SER B 1 125 ? -19.312 -16.422 -10.953 1 95.75 125 SER B O 1
ATOM 4900 N N . LEU B 1 126 ? -21.203 -15.258 -10.562 1 96.25 126 LEU B N 1
ATOM 4901 C CA . LEU B 1 126 ? -21.609 -16.125 -9.453 1 96.25 126 LEU B CA 1
ATOM 4902 C C . LEU B 1 126 ? -21.969 -17.516 -9.961 1 96.25 126 LEU B C 1
ATOM 4904 O O . LEU B 1 126 ? -21.734 -18.516 -9.266 1 96.25 126 LEU B O 1
ATOM 4908 N N . ASN B 1 127 ? -22.531 -17.562 -11.156 1 94.31 127 ASN B N 1
ATOM 4909 C CA . ASN B 1 127 ? -22.828 -18.859 -11.75 1 94.31 127 ASN B CA 1
ATOM 4910 C C . ASN B 1 127 ? -21.547 -19.656 -12 1 94.31 127 ASN B C 1
ATOM 4912 O O . ASN B 1 127 ? -21.516 -20.859 -11.742 1 94.31 127 ASN B O 1
ATOM 4916 N N . GLU B 1 128 ? -20.578 -19.031 -12.492 1 96.19 128 GLU B N 1
ATOM 4917 C CA . GLU B 1 128 ? -19.297 -19.688 -12.719 1 96.19 128 GLU B CA 1
ATOM 4918 C C . GLU B 1 128 ? -18.641 -20.062 -11.391 1 96.19 128 GLU B C 1
ATOM 4920 O O . GLU B 1 128 ? -18.016 -21.125 -11.273 1 96.19 128 GLU B O 1
ATOM 4925 N N . LEU B 1 129 ? -18.75 -19.156 -10.438 1 97.69 129 LEU B N 1
ATOM 4926 C CA . LEU B 1 129 ? -18.188 -19.438 -9.117 1 97.69 129 LEU B CA 1
ATOM 4927 C C . LEU B 1 129 ? -18.766 -20.719 -8.539 1 97.69 129 LEU B C 1
ATOM 4929 O O . LEU B 1 129 ? -18.047 -21.484 -7.898 1 97.69 129 LEU B O 1
ATOM 4933 N N . ALA B 1 130 ? -19.969 -21 -8.82 1 95.31 130 ALA B N 1
ATOM 4934 C CA . ALA B 1 130 ? -20.641 -22.188 -8.312 1 95.31 130 ALA B CA 1
ATOM 4935 C C . ALA B 1 130 ? -20.047 -23.469 -8.883 1 95.31 130 ALA B C 1
ATOM 4937 O O . ALA B 1 130 ? -20.188 -24.547 -8.312 1 95.31 130 ALA B O 1
ATOM 4938 N N . CYS B 1 131 ? -19.297 -23.375 -10.008 1 96.12 131 CYS B N 1
ATOM 4939 C CA . CYS B 1 131 ? -18.703 -24.531 -10.672 1 96.12 131 CYS B CA 1
ATOM 4940 C C . CYS B 1 131 ? -17.328 -24.844 -10.094 1 96.12 131 CYS B C 1
ATOM 4942 O O . CYS B 1 131 ? -16.781 -25.906 -10.336 1 96.12 131 CYS B O 1
ATOM 4944 N N . CYS B 1 132 ? -16.766 -23.969 -9.32 1 98 132 CYS B N 1
ATOM 4945 C CA . CYS B 1 132 ? -15.367 -24.078 -8.898 1 98 132 CYS B CA 1
ATOM 4946 C C . CYS B 1 132 ? -15.172 -25.281 -7.977 1 98 132 CYS B C 1
ATOM 4948 O O . CYS B 1 132 ? -14.156 -25.984 -8.062 1 98 132 CYS B O 1
ATOM 4950 N N . ARG B 1 133 ? -16.156 -25.5 -7.113 1 97.44 133 ARG B N 1
ATOM 4951 C CA . ARG B 1 133 ? -16.047 -26.656 -6.223 1 97.44 133 ARG B CA 1
ATOM 4952 C C . ARG B 1 133 ? -15.945 -27.953 -7.02 1 97.44 133 ARG B C 1
ATOM 4954 O O . ARG B 1 133 ? -15.133 -28.828 -6.695 1 97.44 133 ARG B O 1
ATOM 4961 N N . GLN B 1 134 ? -16.766 -28.062 -8.023 1 96.25 134 GLN B N 1
ATOM 4962 C CA . GLN B 1 134 ? -16.734 -29.25 -8.867 1 96.25 134 GLN B CA 1
ATOM 4963 C C . GLN B 1 134 ? -15.43 -29.359 -9.633 1 96.25 134 GLN B C 1
ATOM 4965 O O . GLN B 1 134 ? -14.875 -30.453 -9.781 1 96.25 134 GLN B O 1
ATOM 4970 N N . ILE B 1 135 ? -14.922 -28.297 -10.086 1 98 135 ILE B N 1
ATOM 4971 C CA . ILE B 1 135 ? -13.688 -28.266 -10.867 1 98 135 ILE B CA 1
ATOM 4972 C C . ILE B 1 135 ? 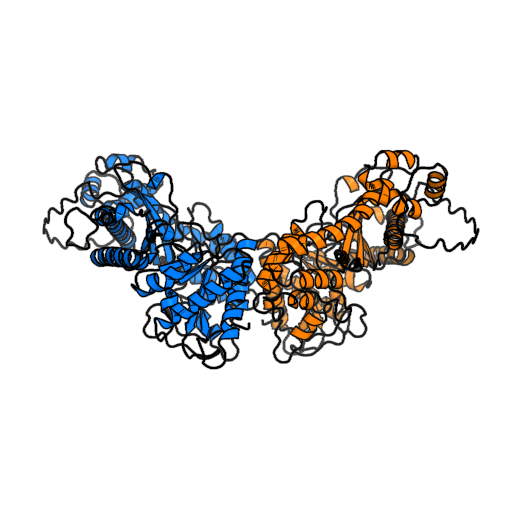-12.531 -28.781 -10.023 1 98 135 ILE B C 1
ATOM 4974 O O . ILE B 1 135 ? -11.859 -29.75 -10.406 1 98 135 ILE B O 1
ATOM 4978 N N . VAL B 1 136 ? -12.367 -28.219 -8.844 1 98.19 136 VAL B N 1
ATOM 4979 C CA . VAL B 1 136 ? -11.203 -28.578 -8.039 1 98.19 136 VAL B CA 1
ATOM 4980 C C . VAL B 1 136 ? -11.438 -29.938 -7.363 1 98.19 136 VAL B C 1
ATOM 4982 O O . VAL B 1 136 ? -10.492 -30.594 -6.945 1 98.19 136 VAL B O 1
ATOM 4985 N N . GLY B 1 137 ? -12.711 -30.328 -7.293 1 97 137 GLY B N 1
ATOM 4986 C CA . GLY B 1 137 ? -13.039 -31.625 -6.715 1 97 137 GLY B CA 1
ATOM 4987 C C . GLY B 1 137 ? -12.836 -32.781 -7.68 1 97 137 GLY B C 1
ATOM 4988 O O . GLY B 1 137 ? -12.742 -33.938 -7.258 1 97 137 GLY B O 1
ATOM 4989 N N . THR B 1 138 ? -12.766 -32.531 -8.969 1 96.75 138 THR B N 1
ATOM 4990 C CA . THR B 1 138 ? -12.664 -33.562 -10 1 96.75 138 THR B CA 1
ATOM 4991 C C . THR B 1 138 ? -11.273 -34.188 -10.016 1 96.75 138 THR B C 1
ATOM 4993 O O . THR B 1 138 ? -11.133 -35.406 -10.172 1 96.75 138 THR B O 1
ATOM 4996 N N . SER B 1 139 ? -10.266 -33.312 -9.914 1 96.69 139 SER B N 1
ATOM 4997 C CA . SER B 1 139 ? -8.883 -33.781 -9.992 1 96.69 139 SER B CA 1
ATOM 4998 C C . SER B 1 139 ? -7.941 -32.844 -9.273 1 96.69 139 SER B C 1
ATOM 5000 O O . SER B 1 139 ? -8.148 -31.625 -9.281 1 96.69 139 SER B O 1
ATOM 5002 N N . ASP B 1 140 ? -6.848 -33.406 -8.719 1 94.62 140 ASP B N 1
ATOM 5003 C CA . ASP B 1 140 ? -5.836 -32.594 -8.062 1 94.62 140 ASP B CA 1
ATOM 5004 C C . ASP B 1 140 ? -5.027 -31.797 -9.086 1 94.62 140 ASP B C 1
ATOM 5006 O O . ASP B 1 140 ? -4.27 -30.891 -8.719 1 94.62 140 ASP B O 1
ATOM 5010 N N . LYS B 1 141 ? -5.27 -32.094 -10.344 1 97.56 141 LYS B N 1
ATOM 5011 C CA . LYS B 1 141 ? -4.543 -31.391 -11.406 1 97.56 141 LYS B CA 1
ATOM 5012 C C . LYS B 1 141 ? -5.145 -30.016 -11.68 1 97.56 141 LYS B C 1
ATOM 5014 O O . LYS B 1 141 ? -4.484 -29.141 -12.242 1 97.56 141 LYS B O 1
ATOM 5019 N N . PHE B 1 142 ? -6.379 -29.828 -11.328 1 98.62 142 PHE B N 1
ATOM 5020 C CA . PHE B 1 142 ? -7.098 -28.641 -11.766 1 98.62 142 PHE B CA 1
ATOM 5021 C C . PHE B 1 142 ? -7.008 -27.531 -10.719 1 98.62 142 PHE B C 1
ATOM 5023 O O . PHE B 1 142 ? -7.098 -27.797 -9.523 1 98.62 142 PHE B O 1
ATOM 5030 N N . SER B 1 143 ? -6.77 -26.359 -11.148 1 98.62 143 SER B N 1
ATOM 5031 C CA . SER B 1 143 ? -6.863 -25.141 -10.344 1 98.62 143 SER B CA 1
ATOM 5032 C C . SER B 1 143 ? -7.734 -24.094 -11.031 1 98.62 143 SER B C 1
ATOM 5034 O O . SER B 1 143 ? -7.852 -24.078 -12.258 1 98.62 143 SER B O 1
ATOM 5036 N N . CYS B 1 144 ? -8.383 -23.297 -10.281 1 98.69 144 CYS B N 1
ATOM 5037 C CA . CYS B 1 144 ? -9.164 -22.172 -10.797 1 98.69 144 CYS B CA 1
ATOM 5038 C C . CYS B 1 144 ? -9.258 -21.047 -9.773 1 98.69 144 CYS B C 1
ATOM 5040 O O . CYS B 1 144 ? -8.688 -21.156 -8.68 1 98.69 144 CYS B O 1
ATOM 5042 N N . SER B 1 145 ? -9.789 -19.922 -10.18 1 98.81 145 SER B N 1
ATOM 5043 C CA . SER B 1 145 ? -9.891 -18.75 -9.32 1 98.81 145 SER B CA 1
ATOM 5044 C C . SER B 1 145 ? -11.211 -18.016 -9.547 1 98.81 145 SER B C 1
ATOM 5046 O O . SER B 1 145 ? -12.031 -18.438 -10.367 1 98.81 145 SER B O 1
ATOM 5048 N N . PHE B 1 146 ? -11.484 -17.109 -8.688 1 98.81 146 PHE B N 1
ATOM 5049 C CA . PHE B 1 146 ? -12.633 -16.219 -8.828 1 98.81 146 PHE B CA 1
ATOM 5050 C C . PHE B 1 146 ? -12.188 -14.766 -8.836 1 98.81 146 PHE B C 1
ATOM 5052 O O . PHE B 1 146 ? -11.516 -14.312 -7.906 1 98.81 146 PHE B O 1
ATOM 5059 N N . MET B 1 147 ? -12.555 -14.07 -9.891 1 98.44 147 MET B N 1
ATOM 5060 C CA . MET B 1 147 ? -12.258 -12.641 -9.961 1 98.44 147 MET B CA 1
ATOM 5061 C C . MET B 1 147 ? -13.32 -11.828 -9.227 1 98.44 147 MET B C 1
ATOM 5063 O O . MET B 1 147 ? -14.422 -11.617 -9.75 1 98.44 147 MET B O 1
ATOM 5067 N N . LEU B 1 148 ? -12.984 -11.367 -8.062 1 98.44 148 LEU B N 1
ATOM 5068 C CA . LEU B 1 148 ? -13.922 -10.633 -7.219 1 98.44 148 LEU B CA 1
ATOM 5069 C C . LEU B 1 148 ? -13.898 -9.141 -7.547 1 98.44 148 LEU B C 1
ATOM 5071 O O . LEU B 1 148 ? -12.844 -8.508 -7.484 1 98.44 148 LEU B O 1
ATOM 5075 N N . PRO B 1 149 ? -15.102 -8.57 -7.891 1 96.94 149 PRO B N 1
ATOM 5076 C CA . PRO B 1 149 ? -15.133 -7.125 -8.125 1 96.94 149 PRO B CA 1
ATOM 5077 C C . PRO B 1 149 ? -14.938 -6.312 -6.852 1 96.94 149 PRO B C 1
ATOM 5079 O O . PRO B 1 149 ? -15.375 -6.73 -5.773 1 96.94 149 PRO B O 1
ATOM 5082 N N . ASN B 1 150 ? -14.383 -5.172 -7.023 1 96 150 ASN B N 1
ATOM 5083 C CA . ASN B 1 150 ? -14.094 -4.27 -5.914 1 96 150 ASN B CA 1
ATOM 5084 C C . ASN B 1 150 ? -15.375 -3.801 -5.23 1 96 150 ASN B C 1
ATOM 5086 O O . ASN B 1 150 ? -16.375 -3.531 -5.898 1 96 150 ASN B O 1
ATOM 5090 N N . CYS B 1 151 ? -15.359 -3.75 -3.857 1 95.44 151 CYS B N 1
ATOM 5091 C CA . CYS B 1 151 ? -16.422 -3.219 -3.004 1 95.44 151 CYS B CA 1
ATOM 5092 C C . CYS B 1 151 ? -17.734 -3.965 -3.232 1 95.44 151 CYS B C 1
ATOM 5094 O O . CYS B 1 151 ? -18.812 -3.377 -3.135 1 95.44 151 CYS B O 1
ATOM 5096 N N . ASN B 1 152 ? -17.672 -5.188 -3.693 1 96.19 152 ASN B N 1
ATOM 5097 C CA . ASN B 1 152 ? -18.859 -6.012 -3.887 1 96.19 152 ASN B CA 1
ATOM 5098 C C . ASN B 1 152 ? -19.031 -7.016 -2.754 1 96.19 152 ASN B C 1
ATOM 5100 O O . ASN B 1 152 ? -18.531 -8.141 -2.828 1 96.19 152 ASN B O 1
ATOM 5104 N N . ASP B 1 153 ? -19.75 -6.57 -1.747 1 95.5 153 ASP B N 1
ATOM 5105 C CA . ASP B 1 153 ? -19.875 -7.367 -0.531 1 95.5 153 ASP B CA 1
ATOM 5106 C C . ASP B 1 153 ? -20.688 -8.641 -0.789 1 95.5 153 ASP B C 1
ATOM 5108 O O . ASP B 1 153 ? -20.453 -9.672 -0.163 1 95.5 153 ASP B O 1
ATOM 5112 N N . GLU B 1 154 ? -21.625 -8.633 -1.707 1 96.06 154 GLU B N 1
ATOM 5113 C CA . GLU B 1 154 ? -22.406 -9.812 -2.037 1 96.06 154 GLU B CA 1
ATOM 5114 C C . GLU B 1 154 ? -21.531 -10.898 -2.658 1 96.06 154 GLU B C 1
ATOM 5116 O O . GLU B 1 154 ? -21.578 -12.055 -2.236 1 96.06 154 GLU B O 1
ATOM 5121 N N . TYR B 1 155 ? -20.766 -10.562 -3.697 1 97.88 155 TYR B N 1
ATOM 5122 C CA . TYR B 1 155 ? -19.859 -11.508 -4.34 1 97.88 155 TYR B CA 1
ATOM 5123 C C . TYR B 1 155 ? -18.828 -12.031 -3.352 1 97.88 155 TYR B C 1
ATOM 5125 O O . TYR B 1 155 ? -18.469 -13.211 -3.385 1 97.88 155 TYR B O 1
ATOM 5133 N N . ALA B 1 156 ? -18.391 -11.133 -2.484 1 98.31 156 ALA B N 1
ATOM 5134 C CA . ALA B 1 156 ? -17.406 -11.539 -1.486 1 98.31 156 ALA B CA 1
ATOM 5135 C C . ALA B 1 156 ? -17.969 -12.586 -0.537 1 98.31 156 ALA B C 1
ATOM 5137 O O . ALA B 1 156 ? -17.266 -13.516 -0.136 1 98.31 156 ALA B O 1
ATOM 5138 N N . GLU B 1 157 ? -19.188 -12.375 -0.144 1 97.19 157 GLU B N 1
ATOM 5139 C CA . GLU B 1 157 ? -19.844 -13.336 0.731 1 97.19 157 GLU B CA 1
ATOM 5140 C C . GLU B 1 157 ? -19.953 -14.703 0.059 1 97.19 157 GLU B C 1
ATOM 5142 O O . GLU B 1 157 ? -19.672 -15.734 0.68 1 97.19 157 GLU B O 1
ATOM 5147 N N . LYS B 1 158 ? -20.359 -14.719 -1.201 1 98.38 158 LYS B N 1
ATOM 5148 C CA . LYS B 1 158 ? -20.484 -15.969 -1.938 1 98.38 158 LYS B CA 1
ATOM 5149 C C . LYS B 1 158 ? -19.125 -16.641 -2.123 1 98.38 158 LYS B C 1
ATOM 5151 O O . LYS B 1 158 ? -19.016 -17.859 -2.07 1 98.38 158 LYS B O 1
ATOM 5156 N N . ALA B 1 159 ? -18.141 -15.859 -2.354 1 98.69 159 ALA B N 1
ATOM 5157 C CA . ALA B 1 159 ? -16.781 -16.391 -2.469 1 98.69 159 ALA B CA 1
ATOM 5158 C C . ALA B 1 159 ? -16.344 -17.031 -1.16 1 98.69 159 ALA B C 1
ATOM 5160 O O . ALA B 1 159 ? -15.75 -18.125 -1.164 1 98.69 159 ALA B O 1
ATOM 5161 N N . ALA B 1 160 ? -16.625 -16.328 -0.052 1 97.69 160 ALA B N 1
ATOM 5162 C CA . ALA B 1 160 ? -16.281 -16.875 1.261 1 97.69 160 ALA B CA 1
ATOM 5163 C C . ALA B 1 160 ? -16.984 -18.219 1.482 1 97.69 160 ALA B C 1
ATOM 5165 O O . ALA B 1 160 ? -16.344 -19.172 1.939 1 97.69 160 ALA B O 1
ATOM 5166 N N . GLN B 1 161 ? -18.219 -18.281 1.134 1 96.88 161 GLN B N 1
ATOM 5167 C CA . GLN B 1 161 ? -18.984 -19.531 1.259 1 96.88 161 GLN B CA 1
ATOM 5168 C C . GLN B 1 161 ? -18.375 -20.641 0.406 1 96.88 161 GLN B C 1
ATOM 5170 O O . GLN B 1 161 ? -18.266 -21.781 0.849 1 96.88 161 GLN B O 1
ATOM 5175 N N . THR B 1 162 ? -17.969 -20.312 -0.786 1 98.06 162 THR B N 1
ATOM 5176 C CA . THR B 1 162 ? -17.375 -21.281 -1.702 1 98.06 162 THR B CA 1
ATOM 5177 C C . THR B 1 162 ? -16.062 -21.828 -1.131 1 98.06 162 THR B C 1
ATOM 5179 O O . THR B 1 162 ? -15.82 -23.047 -1.209 1 98.06 162 THR B O 1
ATOM 5182 N N . ILE B 1 163 ? -15.258 -21 -0.543 1 98.19 163 ILE B N 1
ATOM 5183 C CA . ILE B 1 163 ? -14 -21.422 0.065 1 98.19 163 ILE B CA 1
ATOM 5184 C C . ILE B 1 163 ? -14.273 -22.453 1.158 1 98.19 163 ILE B C 1
ATOM 5186 O O . ILE B 1 163 ? -13.609 -23.484 1.219 1 98.19 163 ILE B O 1
ATOM 5190 N N . TYR B 1 164 ? -15.25 -22.172 1.974 1 96.38 164 TYR B N 1
ATOM 5191 C CA . TYR B 1 164 ? -15.594 -23.109 3.039 1 96.38 164 TYR B CA 1
ATOM 5192 C C . TYR B 1 164 ? -16.172 -24.406 2.467 1 96.38 164 TYR B C 1
ATOM 5194 O O . TYR B 1 164 ? -15.875 -25.484 2.969 1 96.38 164 TYR B O 1
ATOM 5202 N N . ASP B 1 165 ? -16.984 -24.297 1.441 1 96.25 165 ASP B N 1
ATOM 5203 C CA . ASP B 1 165 ? -17.531 -25.484 0.798 1 96.25 165 ASP B CA 1
ATOM 5204 C C . ASP B 1 165 ? -16.422 -26.359 0.232 1 96.25 165 ASP B C 1
ATOM 5206 O O . ASP B 1 165 ? -16.453 -27.594 0.385 1 96.25 165 ASP B O 1
ATOM 5210 N N . ILE B 1 166 ? -15.461 -25.781 -0.411 1 97.62 166 ILE B N 1
ATOM 5211 C CA . ILE B 1 166 ? -14.344 -26.5 -1.008 1 97.62 166 ILE B CA 1
ATOM 5212 C C . ILE B 1 166 ? -13.547 -27.219 0.084 1 97.62 166 ILE B C 1
ATOM 5214 O O . ILE B 1 166 ? -13.062 -28.328 -0.122 1 97.62 166 ILE B O 1
ATOM 5218 N N . SER B 1 167 ? -13.477 -26.594 1.254 1 95.81 167 SER B N 1
ATOM 5219 C CA . SER B 1 167 ? -12.688 -27.156 2.346 1 95.81 167 SER B CA 1
ATOM 5220 C C . SER B 1 167 ? -13.242 -28.5 2.795 1 95.81 167 SER B C 1
ATOM 5222 O O . SER B 1 167 ? -12.516 -29.312 3.369 1 95.81 167 SER B O 1
ATOM 5224 N N . THR B 1 168 ? -14.5 -28.766 2.502 1 94.25 168 THR B N 1
ATOM 5225 C CA . THR B 1 168 ? -15.141 -30 2.955 1 94.25 168 THR B CA 1
ATOM 5226 C C . THR B 1 168 ? -14.75 -31.172 2.061 1 94.25 168 THR B C 1
ATOM 5228 O O . THR B 1 168 ? -15 -32.344 2.404 1 94.25 168 THR B O 1
ATOM 5231 N N . LEU B 1 169 ? -14.094 -30.938 0.984 1 95.56 169 LEU B N 1
ATOM 5232 C CA . LEU B 1 169 ? -13.727 -31.984 0.037 1 95.56 169 LEU B CA 1
ATOM 5233 C C . LEU B 1 169 ? -12.531 -32.781 0.541 1 95.56 169 LEU B C 1
ATOM 5235 O O . LEU B 1 169 ? -12.25 -33.875 0.042 1 95.56 169 LEU B O 1
ATOM 5239 N N . ASP B 1 170 ? -11.797 -32.188 1.434 1 92.94 170 ASP B N 1
ATOM 5240 C CA . ASP B 1 170 ? -10.617 -32.812 2.027 1 92.94 170 ASP B CA 1
ATOM 5241 C C . ASP B 1 170 ? -10.617 -32.656 3.547 1 92.94 170 ASP B C 1
ATOM 5243 O O . ASP B 1 170 ? -10.891 -31.578 4.066 1 92.94 170 ASP B O 1
ATOM 5247 N N . PRO B 1 171 ? -10.273 -33.75 4.273 1 90.88 171 PRO B N 1
ATOM 5248 C CA . PRO B 1 171 ? -10.328 -33.688 5.734 1 90.88 171 PRO B CA 1
ATOM 5249 C C . PRO B 1 171 ? -9.375 -32.625 6.312 1 90.88 171 PRO B C 1
ATOM 5251 O O . PRO B 1 171 ? -9.586 -32.125 7.422 1 90.88 171 PRO B O 1
ATOM 5254 N N . LYS B 1 172 ? -8.344 -32.281 5.555 1 92.25 172 LYS B N 1
ATOM 5255 C CA . LYS B 1 172 ? -7.391 -31.297 6.043 1 92.25 172 LYS B CA 1
ATOM 5256 C C . LYS B 1 172 ? -7.621 -29.938 5.387 1 92.25 172 LYS B C 1
ATOM 5258 O O . LYS B 1 172 ? -6.824 -29.016 5.562 1 92.25 172 LYS B O 1
ATOM 5263 N N . GLY B 1 173 ? -8.656 -29.859 4.602 1 90.88 173 GLY B N 1
ATOM 5264 C CA . GLY B 1 173 ? -9.016 -28.594 3.979 1 90.88 173 GLY B CA 1
ATOM 5265 C C . GLY B 1 173 ? -8.07 -28.172 2.869 1 90.88 173 GLY B C 1
ATOM 5266 O O . GLY B 1 173 ? -8.016 -27 2.498 1 90.88 173 GLY B O 1
ATOM 5267 N N . LEU B 1 174 ? -7.34 -29.031 2.24 1 93.75 174 LEU B N 1
ATOM 5268 C CA . LEU B 1 174 ? -6.219 -28.703 1.368 1 93.75 174 LEU B CA 1
ATOM 5269 C C . LEU B 1 174 ? -6.688 -28.5 -0.069 1 93.75 174 LEU B C 1
ATOM 5271 O O . LEU B 1 174 ? -5.941 -28 -0.907 1 93.75 174 LEU B O 1
ATOM 5275 N N . THR B 1 175 ? -7.953 -28.828 -0.38 1 96.06 175 THR B N 1
ATOM 5276 C CA . THR B 1 175 ? -8.43 -28.641 -1.747 1 96.06 175 THR B CA 1
ATOM 5277 C C . THR B 1 175 ? -8.406 -27.172 -2.137 1 96.06 175 THR B C 1
ATOM 5279 O O . THR B 1 175 ? -8.305 -26.844 -3.32 1 96.06 175 THR B O 1
ATOM 5282 N N . ASN B 1 176 ? -8.453 -26.297 -1.114 1 96.88 176 ASN B N 1
ATOM 5283 C CA . ASN B 1 176 ? -8.352 -24.859 -1.387 1 96.88 176 ASN B CA 1
ATOM 5284 C C . ASN B 1 176 ? -6.965 -24.484 -1.89 1 96.88 176 ASN B C 1
ATOM 5286 O O . ASN B 1 176 ? -6.75 -23.359 -2.354 1 96.88 176 ASN B O 1
ATOM 5290 N N . PHE B 1 177 ? -6.039 -25.391 -1.868 1 96.5 177 PHE B N 1
ATOM 5291 C CA . PHE B 1 177 ? -4.754 -25.172 -2.525 1 96.5 177 PHE B CA 1
ATOM 5292 C C . PHE B 1 177 ? -4.945 -24.922 -4.016 1 96.5 177 PHE B C 1
ATOM 5294 O O . PHE B 1 177 ? -4.133 -24.234 -4.641 1 96.5 177 PHE B O 1
ATOM 5301 N N . GLN B 1 178 ? -6.047 -25.375 -4.566 1 97.94 178 GLN B N 1
ATOM 5302 C CA . GLN B 1 178 ? -6.352 -25.328 -5.992 1 97.94 178 GLN B CA 1
ATOM 5303 C C . GLN B 1 178 ? -7.246 -24.141 -6.328 1 97.94 178 GLN B C 1
ATOM 5305 O O . GLN B 1 178 ? -7.664 -23.969 -7.477 1 97.94 178 GLN B O 1
ATOM 5310 N N . PHE B 1 179 ? -7.555 -23.266 -5.34 1 98.62 179 PHE B N 1
ATOM 5311 C CA . PHE B 1 179 ? -8.523 -22.203 -5.551 1 98.62 179 PHE B CA 1
ATOM 5312 C C . PHE B 1 179 ? -8.094 -20.922 -4.848 1 98.62 179 PHE B C 1
ATOM 5314 O O . PHE B 1 179 ? -7.535 -20.969 -3.75 1 98.62 179 PHE B O 1
ATOM 5321 N N . CYS B 1 180 ? -8.281 -19.781 -5.492 1 98.62 180 CYS B N 1
ATOM 5322 C CA . CYS B 1 180 ? -8.047 -18.5 -4.844 1 98.62 180 CYS B CA 1
ATOM 5323 C C . CYS B 1 180 ? -9.031 -17.453 -5.344 1 98.62 180 CYS B C 1
ATOM 5325 O O . CYS B 1 180 ? -9.68 -17.641 -6.375 1 98.62 180 CYS B O 1
ATOM 5327 N N . VAL B 1 181 ? -9.258 -16.5 -4.543 1 98.81 181 VAL B N 1
ATOM 5328 C CA . VAL B 1 181 ? -9.961 -15.297 -4.957 1 98.81 181 VAL B CA 1
ATOM 5329 C C . VAL B 1 181 ? -8.953 -14.234 -5.391 1 98.81 181 VAL B C 1
ATOM 5331 O O . VAL B 1 181 ? -7.945 -14.016 -4.715 1 98.81 181 VAL B O 1
ATOM 5334 N N . ALA B 1 182 ? -9.219 -13.656 -6.527 1 98.12 182 ALA B N 1
ATOM 5335 C CA . ALA B 1 182 ? -8.227 -12.758 -7.117 1 98.12 182 ALA B CA 1
ATOM 5336 C C . ALA B 1 182 ? -8.859 -11.422 -7.504 1 98.12 182 ALA B C 1
ATOM 5338 O O . ALA B 1 182 ? -10.07 -11.336 -7.699 1 98.12 182 ALA B O 1
ATOM 5339 N N . SER B 1 183 ? -7.98 -10.398 -7.551 1 96.25 183 SER B N 1
ATOM 5340 C CA . SER B 1 183 ? -8.383 -9.102 -8.078 1 96.25 183 SER B CA 1
ATOM 5341 C C . SER B 1 183 ? -8.359 -9.094 -9.602 1 96.25 183 SER B C 1
ATOM 5343 O O . SER B 1 183 ? -7.664 -9.898 -10.227 1 96.25 183 SER B O 1
ATOM 5345 N N . LYS B 1 184 ? -9.117 -8.211 -10.172 1 95.12 184 LYS B N 1
ATOM 5346 C CA . LYS B 1 184 ? -9.141 -8.047 -11.617 1 95.12 184 LYS B CA 1
ATOM 5347 C C . LYS B 1 184 ? -7.793 -7.547 -12.141 1 95.12 184 LYS B C 1
ATOM 5349 O O . LYS B 1 184 ? -7.523 -7.609 -13.336 1 95.12 184 LYS B O 1
ATOM 5354 N N . THR B 1 185 ? -6.988 -7.109 -11.203 1 95.94 185 THR B N 1
ATOM 5355 C CA . THR B 1 185 ? -5.688 -6.566 -11.586 1 95.94 185 THR B CA 1
ATOM 5356 C C . THR B 1 185 ? -4.684 -7.691 -11.836 1 95.94 185 THR B C 1
ATOM 5358 O O . THR B 1 185 ? -3.561 -7.438 -12.273 1 95.94 185 THR B O 1
ATOM 5361 N N . CYS B 1 186 ? -5.062 -8.93 -11.578 1 96.69 186 CYS B N 1
ATOM 5362 C CA . CYS B 1 186 ? -4.27 -10.07 -12.008 1 96.69 186 CYS B CA 1
ATOM 5363 C C . CYS B 1 186 ? -4.391 -10.281 -13.516 1 96.69 186 CYS B C 1
ATOM 5365 O O . CYS B 1 186 ? -5.402 -10.789 -14 1 96.69 186 CYS B O 1
ATOM 5367 N N . ARG B 1 187 ? -3.354 -10.008 -14.234 1 96.06 187 ARG B N 1
ATOM 5368 C CA . ARG B 1 187 ? -3.361 -10.031 -15.688 1 96.06 187 ARG B CA 1
ATOM 5369 C C . ARG B 1 187 ? -3.045 -11.43 -16.219 1 96.06 187 ARG B C 1
ATOM 5371 O O . ARG B 1 187 ? -2.551 -12.281 -15.469 1 96.06 187 ARG B O 1
ATOM 5378 N N . PRO B 1 188 ? -3.348 -11.672 -17.422 1 97.62 188 PRO B N 1
ATOM 5379 C CA . PRO B 1 188 ? -3.031 -12.984 -17.984 1 97.62 188 PRO B CA 1
ATOM 5380 C C . PRO B 1 188 ? -1.531 -13.273 -18 1 97.62 188 PRO B C 1
ATOM 5382 O O . PRO B 1 188 ? -0.72 -12.352 -17.922 1 97.62 188 PRO B O 1
ATOM 5385 N N . TRP B 1 189 ? -1.227 -14.586 -18.031 1 98.12 189 TRP B N 1
ATOM 5386 C CA . TRP B 1 189 ? 0.114 -15.117 -18.25 1 98.12 189 TRP B CA 1
ATOM 5387 C C . TRP B 1 189 ? 0.943 -15.047 -16.969 1 98.12 189 TRP B C 1
ATOM 5389 O O . TRP B 1 189 ? 2.17 -14.93 -17.016 1 98.12 189 TRP B O 1
ATOM 5399 N N . ILE B 1 190 ? 0.27 -14.938 -15.844 1 98.06 190 ILE B N 1
ATOM 5400 C CA . ILE B 1 190 ? 0.922 -15.312 -14.594 1 98.06 190 ILE B CA 1
ATOM 5401 C C . ILE B 1 190 ? 1.186 -16.812 -14.578 1 98.06 190 ILE B C 1
ATOM 5403 O O . ILE B 1 190 ? 0.263 -17.625 -14.75 1 98.06 190 ILE B O 1
ATOM 5407 N N . PRO B 1 191 ? 2.373 -17.188 -14.375 1 98.56 191 PRO B N 1
ATOM 5408 C CA . PRO B 1 191 ? 2.641 -18.625 -14.531 1 98.56 191 PRO B CA 1
ATOM 5409 C C . PRO B 1 191 ? 2.309 -19.422 -13.266 1 98.56 191 PRO B C 1
ATOM 5411 O O . PRO B 1 191 ? 2.381 -20.656 -13.281 1 98.56 191 PRO B O 1
ATOM 5414 N N . PHE B 1 192 ? 1.916 -18.781 -12.234 1 97.81 192 PHE B N 1
ATOM 5415 C CA . PHE B 1 192 ? 1.678 -19.438 -10.953 1 97.81 192 PHE B CA 1
ATOM 5416 C C . PHE B 1 192 ? 0.199 -19.75 -10.773 1 97.81 192 PHE B C 1
ATOM 5418 O O . PHE B 1 192 ? -0.662 -19.078 -11.328 1 97.81 192 PHE B O 1
ATOM 5425 N N . PHE B 1 193 ? -0.042 -20.844 -10.133 1 97.06 193 PHE B N 1
ATOM 5426 C CA . PHE B 1 193 ? -1.393 -21.297 -9.82 1 97.06 193 PHE B CA 1
ATOM 5427 C C . PHE B 1 193 ? -1.813 -20.828 -8.43 1 97.06 193 PHE B C 1
ATOM 5429 O O . PHE B 1 193 ? -0.971 -20.625 -7.551 1 97.06 193 PHE B O 1
ATOM 5436 N N . PRO B 1 194 ? -3.094 -20.5 -8.195 1 97.5 194 PRO B N 1
ATOM 5437 C CA . PRO B 1 194 ? -4.211 -20.906 -9.039 1 97.5 194 PRO B CA 1
ATOM 5438 C C . PRO B 1 194 ? -4.656 -19.828 -10.008 1 97.5 194 PRO B C 1
ATOM 5440 O O . PRO B 1 194 ? -5.637 -20 -10.742 1 97.5 194 PRO B O 1
ATOM 5443 N N . ILE B 1 195 ? -3.996 -18.719 -10.086 1 97.25 195 ILE B N 1
ATOM 5444 C CA . ILE B 1 195 ? -4.512 -17.547 -10.773 1 97.25 195 ILE B CA 1
ATOM 5445 C C . ILE B 1 195 ? -4.195 -17.641 -12.266 1 97.25 195 ILE B C 1
ATOM 5447 O O . ILE B 1 195 ? -4.758 -16.891 -13.07 1 97.25 195 ILE B O 1
ATOM 5451 N N . ALA B 1 196 ? -3.357 -18.531 -12.711 1 98.56 196 ALA B N 1
ATOM 5452 C CA . ALA B 1 196 ? -2.857 -18.562 -14.078 1 98.56 196 ALA B CA 1
ATOM 5453 C C . ALA B 1 196 ? -4.004 -18.688 -15.078 1 98.56 196 ALA B C 1
ATOM 5455 O O . ALA B 1 196 ? -4.902 -19.516 -14.914 1 98.56 196 ALA B O 1
ATOM 5456 N N . TYR B 1 197 ? -3.934 -17.844 -16.109 1 98.5 197 TYR B N 1
ATOM 5457 C CA . TYR B 1 197 ? -4.902 -17.969 -17.203 1 98.5 197 TYR B CA 1
ATOM 5458 C C . TYR B 1 197 ? -4.402 -17.266 -18.453 1 98.5 197 TYR B C 1
ATOM 5460 O O . TYR B 1 197 ? -3.424 -16.516 -18.406 1 98.5 197 TYR B O 1
ATOM 5468 N N . HIS B 1 198 ? -4.988 -17.688 -19.484 1 97.81 198 HIS B N 1
ATOM 5469 C CA . HIS B 1 198 ? -4.738 -17.078 -20.797 1 97.81 198 HIS B CA 1
ATOM 5470 C C . HIS B 1 198 ? -5.867 -16.141 -21.188 1 97.81 198 HIS B C 1
ATOM 5472 O O . HIS B 1 198 ? -6.988 -16.266 -20.688 1 97.81 198 HIS B O 1
ATOM 5478 N N . GLU B 1 199 ? -5.504 -15.156 -21.906 1 95.94 199 GLU B N 1
ATOM 5479 C CA . GLU B 1 199 ? -6.5 -14.32 -22.578 1 95.94 199 GLU B CA 1
ATOM 5480 C C . GLU B 1 199 ? -6.457 -14.516 -24.094 1 95.94 199 GLU B C 1
ATOM 5482 O O . GLU B 1 199 ? -5.406 -14.336 -24.703 1 95.94 199 GLU B O 1
ATOM 5487 N N . VAL B 1 200 ? -7.598 -14.805 -24.594 1 92.75 200 VAL B N 1
ATOM 5488 C CA . VAL B 1 200 ? -7.68 -15.078 -26.031 1 92.75 200 VAL B CA 1
ATOM 5489 C C . VAL B 1 200 ? -7.285 -13.828 -26.812 1 92.75 200 VAL B C 1
ATOM 5491 O O . VAL B 1 200 ? -7.73 -12.727 -26.5 1 92.75 200 VAL B O 1
ATOM 5494 N N . ASP B 1 201 ? -6.383 -14.031 -27.688 1 86.62 201 ASP B N 1
ATOM 5495 C CA . ASP B 1 201 ? -5.98 -12.914 -28.547 1 86.62 201 ASP B CA 1
ATOM 5496 C C . ASP B 1 201 ? -5.93 -13.336 -30.016 1 86.62 201 ASP B C 1
ATOM 5498 O O . ASP B 1 201 ? -6.457 -14.383 -30.375 1 86.62 201 ASP B O 1
ATOM 5502 N N . GLU B 1 202 ? -5.441 -12.414 -30.844 1 79.75 202 GLU B N 1
ATOM 5503 C CA . GLU B 1 202 ? -5.473 -12.609 -32.281 1 79.75 202 GLU B CA 1
ATOM 5504 C C . GLU B 1 202 ? -4.668 -13.844 -32.688 1 79.75 202 GLU B C 1
ATOM 5506 O O . GLU B 1 202 ? -4.984 -14.5 -33.688 1 79.75 202 GLU B O 1
ATOM 5511 N N . LEU B 1 203 ? -3.76 -14.195 -31.906 1 74.62 203 LEU B N 1
ATOM 5512 C CA . LEU B 1 203 ? -2.904 -15.336 -32.219 1 74.62 203 LEU B CA 1
ATOM 5513 C C . LEU B 1 203 ? -3.658 -16.656 -32.031 1 74.62 203 LEU B C 1
ATOM 5515 O O . LEU B 1 203 ? -3.285 -17.672 -32.625 1 74.62 203 LEU B O 1
ATOM 5519 N N . ASP B 1 204 ? -4.742 -16.609 -31.281 1 78.69 204 ASP B N 1
ATOM 5520 C CA . ASP B 1 204 ? -5.5 -17.828 -30.969 1 78.69 204 ASP B CA 1
ATOM 5521 C C . ASP B 1 204 ? -6.523 -18.125 -32.062 1 78.69 204 ASP B C 1
ATOM 5523 O O . ASP B 1 204 ? -7.004 -19.25 -32.188 1 78.69 204 ASP B O 1
ATOM 5527 N N . ARG B 1 205 ? -7.02 -16.984 -32.781 1 68.44 205 ARG B N 1
ATOM 5528 C CA . ARG B 1 205 ? -8.102 -17.109 -33.75 1 68.44 205 ARG B CA 1
ATOM 5529 C C . ARG B 1 205 ? -7.562 -17.406 -35.156 1 68.44 205 ARG B C 1
ATOM 5531 O O . ARG B 1 205 ? -8.312 -17.828 -36.031 1 68.44 205 ARG B O 1
ATOM 5538 N N . GLY B 1 206 ? -6.34 -17.047 -35.406 1 58.5 206 GLY B N 1
ATOM 5539 C CA . GLY B 1 206 ? -5.883 -17.094 -36.781 1 58.5 206 GLY B CA 1
ATOM 5540 C C . GLY B 1 206 ? -5.738 -18.516 -37.312 1 58.5 206 GLY B C 1
ATOM 5541 O O . GLY B 1 206 ? -5.707 -19.469 -36.531 1 58.5 206 GLY B O 1
ATOM 5542 N N . ASP B 1 207 ? -6.074 -18.656 -38.562 1 54.03 207 ASP B N 1
ATOM 5543 C CA . ASP B 1 207 ? -6.016 -19.844 -39.406 1 54.03 207 ASP B CA 1
ATOM 5544 C C . ASP B 1 207 ? -4.574 -20.312 -39.594 1 54.03 207 ASP B C 1
ATOM 5546 O O . ASP B 1 207 ? -4.254 -20.969 -40.594 1 54.03 207 ASP B O 1
ATOM 5550 N N . SER B 1 208 ? -3.77 -19.922 -38.656 1 53.81 208 SER B N 1
ATOM 5551 C CA . SER B 1 208 ? -2.395 -20.328 -38.938 1 53.81 208 SER B CA 1
ATOM 5552 C C . SER B 1 208 ? -2.223 -21.828 -38.812 1 53.81 208 SER B C 1
ATOM 5554 O O . SER B 1 208 ? -2.91 -22.484 -38.031 1 53.81 208 SER B O 1
ATOM 5556 N N . THR B 1 209 ? -1.605 -22.438 -39.781 1 56.12 209 THR B N 1
ATOM 5557 C CA . THR B 1 209 ? -1.277 -23.859 -39.938 1 56.12 209 THR B CA 1
ATOM 5558 C C . THR B 1 209 ? -0.48 -24.359 -38.75 1 56.12 209 THR B C 1
ATOM 5560 O O . THR B 1 209 ? -0.5 -25.547 -38.438 1 56.12 209 THR B O 1
ATOM 5563 N N . THR B 1 210 ? 0.23 -23.406 -38 1 61.5 210 THR B N 1
ATOM 5564 C CA . THR B 1 210 ? 0.995 -23.828 -36.844 1 61.5 210 THR B CA 1
ATOM 5565 C C . THR B 1 210 ? 0.404 -23.25 -35.562 1 61.5 210 THR B C 1
ATOM 5567 O O . THR B 1 210 ? 0.313 -22.016 -35.406 1 61.5 210 THR B O 1
ATOM 5570 N N . PRO B 1 211 ? -0.025 -24.125 -34.688 1 74 211 PRO B N 1
ATOM 5571 C CA . PRO B 1 211 ? -0.536 -23.625 -33.406 1 74 211 PRO B CA 1
ATOM 5572 C C . PRO B 1 211 ? 0.508 -22.828 -32.625 1 74 211 PRO B C 1
ATOM 5574 O O . PRO B 1 211 ? 1.702 -23.125 -32.719 1 74 211 PRO B O 1
ATOM 5577 N N . MET B 1 212 ? 0.159 -21.703 -32.188 1 84.69 212 MET B N 1
ATOM 5578 C CA . MET B 1 212 ? 1.04 -20.875 -31.375 1 84.69 212 MET B CA 1
ATOM 5579 C C . MET B 1 212 ? 0.581 -20.844 -29.922 1 84.69 212 MET B C 1
ATOM 5581 O O . MET B 1 212 ? -0.617 -20.766 -29.641 1 84.69 212 MET B O 1
ATOM 5585 N N . VAL B 1 213 ? 1.551 -21.047 -29.047 1 92.12 213 VAL B N 1
ATOM 5586 C CA . VAL B 1 213 ? 1.263 -21.016 -27.625 1 92.12 213 VAL B CA 1
ATOM 5587 C C . VAL B 1 213 ? 2.234 -20.062 -26.922 1 92.12 213 VAL B C 1
ATOM 5589 O O . VAL B 1 213 ? 3.354 -19.844 -27.391 1 92.12 213 VAL B O 1
ATOM 5592 N N . ARG B 1 214 ? 1.771 -19.422 -25.906 1 95.88 214 ARG B N 1
ATOM 5593 C CA . ARG B 1 214 ? 2.645 -18.609 -25.062 1 95.88 214 ARG B CA 1
ATOM 5594 C C . ARG B 1 214 ? 3.115 -19.406 -23.859 1 95.88 214 ARG B C 1
ATOM 5596 O O . ARG B 1 214 ? 2.438 -20.328 -23.406 1 95.88 214 ARG B O 1
ATOM 5603 N N . PHE B 1 215 ? 4.312 -19.047 -23.406 1 98.12 215 PHE B N 1
ATOM 5604 C CA . PHE B 1 215 ? 4.762 -19.672 -22.172 1 98.12 215 PHE B CA 1
ATOM 5605 C C . PHE B 1 215 ? 5.492 -18.672 -21.281 1 98.12 215 PHE B C 1
ATOM 5607 O O . PHE B 1 215 ? 6.016 -17.672 -21.781 1 98.12 215 PHE B O 1
ATOM 5614 N N . ALA B 1 216 ? 5.41 -18.875 -20 1 98.81 216 ALA B N 1
ATOM 5615 C CA . ALA B 1 216 ? 6.094 -18.062 -19.016 1 98.81 216 ALA B CA 1
ATOM 5616 C C . ALA B 1 216 ? 6.875 -18.922 -18.031 1 98.81 216 ALA B C 1
ATOM 5618 O O . ALA B 1 216 ? 6.59 -20.109 -17.875 1 98.81 216 ALA B O 1
ATOM 5619 N N . ILE B 1 217 ? 7.863 -18.297 -17.453 1 98.75 217 ILE B N 1
ATOM 5620 C CA . ILE B 1 217 ? 8.734 -19 -16.516 1 98.75 217 ILE B CA 1
ATOM 5621 C C . ILE B 1 217 ? 8.516 -18.453 -15.102 1 98.75 217 ILE B C 1
ATOM 5623 O O . ILE B 1 217 ? 8.484 -17.25 -14.891 1 98.75 217 ILE B O 1
ATOM 5627 N N . GLY B 1 218 ? 8.258 -19.328 -14.141 1 98.56 218 GLY B N 1
ATOM 5628 C CA . GLY B 1 218 ? 8.266 -19.016 -12.719 1 98.56 218 GLY B CA 1
ATOM 5629 C C . GLY B 1 218 ? 9.422 -19.656 -11.977 1 98.56 218 GLY B C 1
ATOM 5630 O O . GLY B 1 218 ? 9.789 -20.797 -12.25 1 98.56 218 GLY B O 1
ATOM 5631 N N . LEU B 1 219 ? 9.938 -18.969 -11.023 1 98.25 219 LEU B N 1
ATOM 5632 C CA . LEU B 1 219 ? 11.148 -19.453 -10.359 1 98.25 219 LEU B CA 1
ATOM 5633 C C . LEU B 1 219 ? 10.883 -19.75 -8.891 1 98.25 219 LEU B C 1
ATOM 5635 O O . LEU B 1 219 ? 9.898 -19.266 -8.32 1 98.25 219 LEU B O 1
ATOM 5639 N N . GLU B 1 220 ? 11.594 -20.609 -8.344 1 97.31 220 GLU B N 1
ATOM 5640 C CA . GLU B 1 220 ? 11.898 -20.766 -6.93 1 97.31 220 GLU B CA 1
ATOM 5641 C C . GLU B 1 220 ? 13.336 -20.344 -6.617 1 97.31 220 GLU B C 1
ATOM 5643 O O . GLU B 1 220 ? 14.289 -20.969 -7.07 1 97.31 220 GLU B O 1
ATOM 5648 N N . ASN B 1 221 ? 13.516 -19.297 -5.887 1 97.38 221 ASN B N 1
ATOM 5649 C CA . ASN B 1 221 ? 14.828 -18.672 -5.863 1 97.38 221 ASN B CA 1
ATOM 5650 C C . ASN B 1 221 ? 15.203 -18.203 -4.461 1 97.38 221 ASN B C 1
ATOM 5652 O O . ASN B 1 221 ? 16.016 -17.297 -4.301 1 97.38 221 ASN B O 1
ATOM 5656 N N . GLY B 1 222 ? 14.633 -18.812 -3.406 1 95.38 222 GLY B N 1
ATOM 5657 C CA . GLY B 1 222 ? 14.938 -18.5 -2.018 1 95.38 222 GLY B CA 1
ATOM 5658 C C . GLY B 1 222 ? 16.422 -18.484 -1.725 1 95.38 222 GLY B C 1
ATOM 5659 O O . GLY B 1 222 ? 16.953 -17.484 -1.23 1 95.38 222 GLY B O 1
ATOM 5660 N N . PRO B 1 223 ? 17.141 -19.547 -2.104 1 95.75 223 PRO B N 1
ATOM 5661 C CA . PRO B 1 223 ? 18.562 -19.609 -1.825 1 95.75 223 PRO B CA 1
ATOM 5662 C C . PRO B 1 223 ? 19.359 -18.5 -2.535 1 95.75 223 PRO B C 1
ATOM 5664 O O . PRO B 1 223 ? 20.281 -17.922 -1.952 1 95.75 223 PRO B O 1
ATOM 5667 N N . LEU B 1 224 ? 19.016 -18.234 -3.785 1 96.69 224 LEU B N 1
ATOM 5668 C CA . LEU B 1 224 ? 19.672 -17.156 -4.527 1 96.69 224 LEU B CA 1
ATOM 5669 C C . LEU B 1 224 ? 19.453 -15.812 -3.84 1 96.69 224 LEU B C 1
ATOM 5671 O O . LEU B 1 224 ? 20.406 -15.055 -3.648 1 96.69 224 LEU B O 1
ATOM 5675 N N . VAL B 1 225 ? 18.266 -15.531 -3.451 1 97.56 225 VAL B N 1
ATOM 5676 C CA . VAL B 1 225 ? 17.906 -14.258 -2.832 1 97.56 225 VAL B CA 1
ATOM 5677 C C . VAL B 1 225 ? 18.625 -14.117 -1.49 1 97.56 225 VAL B C 1
ATOM 5679 O O . VAL B 1 225 ? 19.125 -13.039 -1.157 1 97.56 225 VAL B O 1
ATOM 5682 N N . ARG B 1 226 ? 18.625 -15.203 -0.746 1 97.25 226 ARG B N 1
ATOM 5683 C CA . ARG B 1 226 ? 19.328 -15.164 0.534 1 97.25 226 ARG B CA 1
ATOM 5684 C C . ARG B 1 226 ? 20.797 -14.773 0.347 1 97.25 226 ARG B C 1
ATOM 5686 O O . ARG B 1 226 ? 21.312 -13.922 1.073 1 97.25 226 ARG B O 1
ATOM 5693 N N . ARG B 1 227 ? 21.438 -15.383 -0.555 1 96.75 227 ARG B N 1
ATOM 5694 C CA . ARG B 1 227 ? 22.844 -15.078 -0.821 1 96.75 227 ARG B CA 1
ATOM 5695 C C . ARG B 1 227 ? 23.016 -13.609 -1.195 1 96.75 227 ARG B C 1
ATOM 5697 O O . ARG B 1 227 ? 23.922 -12.93 -0.683 1 96.75 227 ARG B O 1
ATOM 5704 N N . LEU B 1 228 ? 22.188 -13.109 -2.094 1 97.62 228 LEU B N 1
ATOM 5705 C CA . LEU B 1 228 ? 22.297 -11.734 -2.562 1 97.62 228 LEU B CA 1
ATOM 5706 C C . LEU B 1 228 ? 22.047 -10.75 -1.423 1 97.62 228 LEU B C 1
ATOM 5708 O O . LEU B 1 228 ? 22.719 -9.727 -1.323 1 97.62 228 LEU B O 1
ATOM 5712 N N . LEU B 1 229 ? 21.078 -11.023 -0.553 1 97.88 229 LEU B N 1
ATOM 5713 C CA . LEU B 1 229 ? 20.766 -10.125 0.552 1 97.88 229 LEU B CA 1
ATOM 5714 C C . LEU B 1 229 ? 21.859 -10.172 1.618 1 97.88 229 LEU B C 1
ATOM 5716 O O . LEU B 1 229 ? 22.141 -9.164 2.27 1 97.88 229 LEU B O 1
ATOM 5720 N N . GLN B 1 230 ? 22.438 -11.344 1.783 1 97 230 GLN B N 1
ATOM 5721 C CA . GLN B 1 230 ? 23.609 -11.445 2.658 1 97 230 GLN B CA 1
ATOM 5722 C C . GLN B 1 230 ? 24.734 -10.555 2.162 1 97 230 GLN B C 1
ATOM 5724 O O . GLN B 1 230 ? 25.422 -9.914 2.963 1 97 230 GLN B O 1
ATOM 5729 N N . ASP B 1 231 ? 24.906 -10.523 0.875 1 97 231 ASP B N 1
ATOM 5730 C CA . ASP B 1 231 ? 25.938 -9.68 0.273 1 97 231 ASP B CA 1
ATOM 5731 C C . ASP B 1 231 ? 25.625 -8.203 0.473 1 97 231 ASP B C 1
ATOM 5733 O O . ASP B 1 231 ? 26.531 -7.379 0.614 1 97 231 ASP B O 1
ATOM 5737 N N . CYS B 1 232 ? 24.375 -7.82 0.462 1 96.62 232 CYS B N 1
ATOM 5738 C CA . CYS B 1 232 ? 23.953 -6.43 0.627 1 96.62 232 CYS B CA 1
ATOM 5739 C C . CYS B 1 232 ? 24.219 -5.949 2.049 1 96.62 232 CYS B C 1
ATOM 5741 O O . CYS B 1 232 ? 24.688 -4.828 2.252 1 96.62 232 CYS B O 1
ATOM 5743 N N . GLN B 1 233 ? 23.828 -6.746 3.027 1 94.94 233 GLN B N 1
ATOM 5744 C CA . GLN B 1 233 ? 23.953 -6.5 4.461 1 94.94 233 GLN B CA 1
ATOM 5745 C C . GLN B 1 233 ? 23.031 -5.363 4.906 1 94.94 233 GLN B C 1
ATOM 5747 O O . GLN B 1 233 ? 22.625 -5.309 6.066 1 94.94 233 GLN B O 1
ATOM 5752 N N . SER B 1 234 ? 22.875 -4.402 4.027 1 94.81 234 SER B N 1
ATOM 5753 C CA . SER B 1 234 ? 22.062 -3.225 4.344 1 94.81 234 SER B CA 1
ATOM 5754 C C . SER B 1 234 ? 21.141 -2.859 3.186 1 94.81 234 SER B C 1
ATOM 5756 O O . SER B 1 234 ? 21.469 -3.111 2.023 1 94.81 234 SER B O 1
ATOM 5758 N N . ILE B 1 235 ? 20.031 -2.193 3.5 1 95.69 235 ILE B N 1
ATOM 5759 C CA . ILE B 1 235 ? 19.031 -1.818 2.51 1 95.69 235 ILE B CA 1
ATOM 5760 C C . ILE B 1 235 ? 19.625 -0.837 1.509 1 95.69 235 ILE B C 1
ATOM 5762 O O . ILE B 1 235 ? 19.188 -0.752 0.364 1 95.69 235 ILE B O 1
ATOM 5766 N N . ARG B 1 236 ? 20.672 -0.059 1.906 1 94.81 236 ARG B N 1
ATOM 5767 C CA . ARG B 1 236 ? 21.266 0.968 1.054 1 94.81 236 ARG B CA 1
ATOM 5768 C C . ARG B 1 236 ? 21.922 0.348 -0.17 1 94.81 236 ARG B C 1
ATOM 5770 O O . ARG B 1 236 ? 22.125 1.021 -1.185 1 94.81 236 ARG B O 1
ATOM 5777 N N . HIS B 1 237 ? 22.203 -1.013 -0.071 1 96.19 237 HIS B N 1
ATOM 5778 C CA . HIS B 1 237 ? 22.969 -1.647 -1.139 1 96.19 237 HIS B CA 1
ATOM 5779 C C . HIS B 1 237 ? 22.062 -2.463 -2.055 1 96.19 237 HIS B C 1
ATOM 5781 O O . HIS B 1 237 ? 22.531 -3.074 -3.016 1 96.19 237 HIS B O 1
ATOM 5787 N N . LEU B 1 238 ? 20.797 -2.43 -1.835 1 97.44 238 LEU B N 1
ATOM 5788 C CA . LEU B 1 238 ? 19.859 -3.23 -2.613 1 97.44 238 LEU B CA 1
ATOM 5789 C C . LEU B 1 238 ? 19.875 -2.812 -4.082 1 97.44 238 LEU B C 1
ATOM 5791 O O . LEU B 1 238 ? 19.938 -3.662 -4.973 1 97.44 238 LEU B O 1
ATOM 5795 N N . ASP B 1 239 ? 19.922 -1.544 -4.34 1 95.94 239 ASP B N 1
ATOM 5796 C CA . ASP B 1 239 ? 19.781 -1.034 -5.699 1 95.94 239 ASP B CA 1
ATOM 5797 C C . ASP B 1 239 ? 21.047 -1.316 -6.523 1 95.94 239 ASP B C 1
ATOM 5799 O O . ASP B 1 239 ? 21.016 -1.242 -7.754 1 95.94 239 ASP B O 1
ATOM 5803 N N . THR B 1 240 ? 22.125 -1.676 -5.859 1 95.94 240 THR B N 1
ATOM 5804 C CA . THR B 1 240 ? 23.359 -1.955 -6.574 1 95.94 240 THR B CA 1
ATOM 5805 C C . THR B 1 240 ? 23.656 -3.451 -6.574 1 95.94 240 THR B C 1
ATOM 5807 O O . THR B 1 240 ? 23.516 -4.121 -7.598 1 95.94 240 THR B O 1
ATOM 5810 N N . ILE B 1 241 ? 23.797 -3.979 -5.352 1 97.06 241 ILE B N 1
ATOM 5811 C CA . ILE B 1 241 ? 24.266 -5.355 -5.227 1 97.06 241 ILE B CA 1
ATOM 5812 C C . ILE B 1 241 ? 23.141 -6.32 -5.578 1 97.06 241 ILE B C 1
ATOM 5814 O O . ILE B 1 241 ? 23.297 -7.184 -6.441 1 97.06 241 ILE B O 1
ATOM 5818 N N . PHE B 1 242 ? 22.016 -6.168 -5.039 1 97.94 242 PHE B N 1
ATOM 5819 C CA . PHE B 1 242 ? 20.891 -7.066 -5.285 1 97.94 242 PHE B CA 1
ATOM 5820 C C . PHE B 1 242 ? 20.422 -6.965 -6.73 1 97.94 242 PHE B C 1
ATOM 5822 O O . PHE B 1 242 ? 20.25 -7.984 -7.402 1 97.94 242 PHE B O 1
ATOM 5829 N N . ARG B 1 243 ? 20.219 -5.742 -7.211 1 98.12 243 ARG B N 1
ATOM 5830 C CA . ARG B 1 243 ? 19.766 -5.512 -8.578 1 98.12 243 ARG B CA 1
ATOM 5831 C C . ARG B 1 243 ? 20.688 -6.203 -9.578 1 98.12 243 ARG B C 1
ATOM 5833 O O . ARG B 1 243 ? 20.219 -6.895 -10.484 1 98.12 243 ARG B O 1
ATOM 5840 N N . HIS B 1 244 ? 21.938 -6.027 -9.375 1 97.19 244 HIS B N 1
ATOM 5841 C CA . HIS B 1 244 ? 22.906 -6.586 -10.312 1 97.19 244 HIS B CA 1
ATOM 5842 C C . HIS B 1 244 ? 22.891 -8.109 -10.281 1 97.19 244 HIS B C 1
ATOM 5844 O O . HIS B 1 244 ? 22.766 -8.758 -11.328 1 97.19 244 HIS B O 1
ATOM 5850 N N . GLY B 1 245 ? 22.969 -8.641 -9.086 1 96.94 245 GLY B N 1
ATOM 5851 C CA . GLY B 1 245 ? 23.016 -10.094 -8.953 1 96.94 245 GLY B CA 1
ATOM 5852 C C . GLY B 1 245 ? 21.75 -10.766 -9.461 1 96.94 245 GLY B C 1
ATOM 5853 O O . GLY B 1 245 ? 21.828 -11.797 -10.141 1 96.94 245 GLY B O 1
ATOM 5854 N N . TYR B 1 246 ? 20.594 -10.211 -9.18 1 97.62 246 TYR B N 1
ATOM 5855 C CA . TYR B 1 246 ? 19.328 -10.781 -9.602 1 97.62 246 TYR B CA 1
ATOM 5856 C C . TYR B 1 246 ? 19.141 -10.68 -11.109 1 97.62 246 TYR B C 1
ATOM 5858 O O . TYR B 1 246 ? 18.672 -11.617 -11.758 1 97.62 246 TYR B O 1
ATOM 5866 N N . THR B 1 247 ? 19.562 -9.57 -11.68 1 97.06 247 THR B N 1
ATOM 5867 C CA . THR B 1 247 ? 19.484 -9.367 -13.125 1 97.06 247 THR B CA 1
ATOM 5868 C C . THR B 1 247 ? 20.312 -10.422 -13.859 1 97.06 247 THR B C 1
ATOM 5870 O O . THR B 1 247 ? 19.844 -11.016 -14.828 1 97.06 247 THR B O 1
ATOM 5873 N N . GLN B 1 248 ? 21.484 -10.688 -13.359 1 95.12 248 GLN B N 1
ATOM 5874 C CA . GLN B 1 248 ? 22.375 -11.648 -14.008 1 95.12 248 GLN B CA 1
ATOM 5875 C C . GLN B 1 248 ? 21.75 -13.047 -14 1 95.12 248 GLN B C 1
ATOM 5877 O O . GLN B 1 248 ? 21.812 -13.766 -15 1 95.12 248 GLN B O 1
ATOM 5882 N N . ALA B 1 249 ? 21.219 -13.352 -12.93 1 96.19 249 ALA B N 1
ATOM 5883 C CA . ALA B 1 249 ? 20.609 -14.672 -12.812 1 96.19 249 ALA B CA 1
ATOM 5884 C C . ALA B 1 249 ? 19.438 -14.82 -13.789 1 96.19 249 ALA B C 1
ATOM 5886 O O . ALA B 1 249 ? 19.266 -15.867 -14.406 1 96.19 249 ALA B O 1
ATOM 5887 N N . LEU B 1 250 ? 18.656 -13.773 -13.984 1 97.38 250 LEU B N 1
ATOM 5888 C CA . LEU B 1 250 ? 17.453 -13.828 -14.812 1 97.38 250 LEU B CA 1
ATOM 5889 C C . LEU B 1 250 ? 17.812 -13.781 -16.297 1 97.38 250 LEU B C 1
ATOM 5891 O O . LEU B 1 250 ? 17.125 -14.367 -17.125 1 97.38 250 LEU B O 1
ATOM 5895 N N . LEU B 1 251 ? 18.922 -13.078 -16.594 1 93.75 251 LEU B N 1
ATOM 5896 C CA . LEU B 1 251 ? 19.328 -12.977 -17.984 1 93.75 251 LEU B CA 1
ATOM 5897 C C . LEU B 1 251 ? 19.641 -14.352 -18.562 1 93.75 251 LEU B C 1
ATOM 5899 O O . LEU B 1 251 ? 19.312 -14.641 -19.703 1 93.75 251 LEU B O 1
ATOM 5903 N N . GLN B 1 252 ? 20.234 -15.188 -17.766 1 90.5 252 GLN B N 1
ATOM 5904 C CA . GLN B 1 252 ? 20.578 -16.531 -18.203 1 90.5 252 GLN B CA 1
ATOM 5905 C C . GLN B 1 252 ? 19.328 -17.359 -18.484 1 90.5 252 GLN B C 1
ATOM 5907 O O . GLN B 1 252 ? 19.25 -18.078 -19.484 1 90.5 252 GLN B O 1
ATOM 5912 N N . VAL B 1 253 ? 18.391 -17.25 -17.641 1 95.88 253 VAL B N 1
ATOM 5913 C CA . VAL B 1 253 ? 17.125 -17.953 -17.812 1 95.88 253 VAL B CA 1
ATOM 5914 C C . VAL B 1 253 ? 16.406 -17.438 -19.047 1 95.88 253 VAL B C 1
ATOM 5916 O O . VAL B 1 253 ? 15.906 -18.234 -19.859 1 95.88 253 VAL B O 1
ATOM 5919 N N . GLN B 1 254 ? 16.422 -16.172 -19.219 1 95.06 254 GLN B N 1
ATOM 5920 C CA . GLN B 1 254 ? 15.695 -15.531 -20.312 1 95.06 254 GLN B CA 1
ATOM 5921 C C . GLN B 1 254 ? 16.312 -15.883 -21.672 1 95.06 254 GLN B C 1
ATOM 5923 O O . GLN B 1 254 ? 15.602 -16.062 -22.656 1 95.06 254 GLN B O 1
ATOM 5928 N N . GLU B 1 255 ? 17.578 -15.969 -21.719 1 90.62 255 GLU B N 1
ATOM 5929 C CA . GLU B 1 255 ? 18.266 -16.25 -22.969 1 90.62 255 GLU B CA 1
ATOM 5930 C C . GLU B 1 255 ? 17.875 -17.625 -23.516 1 90.62 255 GLU B C 1
ATOM 5932 O O . GLU B 1 255 ? 17.688 -17.781 -24.719 1 90.62 255 GLU B O 1
ATOM 5937 N N . ILE B 1 256 ? 17.734 -18.531 -22.672 1 92 256 ILE B N 1
ATOM 5938 C CA . ILE B 1 256 ? 17.328 -19.859 -23.078 1 92 256 ILE B CA 1
ATOM 5939 C C . ILE B 1 256 ? 15.891 -19.812 -23.609 1 92 256 ILE B C 1
ATOM 5941 O O . ILE B 1 256 ? 15.594 -20.359 -24.672 1 92 256 ILE B O 1
ATOM 5945 N N . ALA B 1 257 ? 15.039 -19.109 -22.891 1 94.81 257 ALA B N 1
ATOM 5946 C CA . ALA B 1 257 ? 13.633 -19 -23.266 1 94.81 257 ALA B CA 1
ATOM 5947 C C . ALA B 1 257 ? 13.484 -18.297 -24.609 1 94.81 257 ALA B C 1
ATOM 5949 O O . ALA B 1 257 ? 12.719 -18.75 -25.469 1 94.81 257 ALA B O 1
ATOM 5950 N N . ARG B 1 258 ? 14.203 -17.25 -24.781 1 90.69 258 ARG B N 1
ATOM 5951 C CA . ARG B 1 258 ? 14.117 -16.469 -26.016 1 90.69 258 ARG B CA 1
ATOM 5952 C C . ARG B 1 258 ? 14.648 -17.281 -27.188 1 90.69 258 ARG B C 1
ATOM 5954 O O . ARG B 1 258 ? 14.086 -17.219 -28.297 1 90.69 258 ARG B O 1
ATOM 5961 N N . THR B 1 259 ? 15.711 -17.953 -26.969 1 87.12 259 THR B N 1
ATOM 5962 C CA . THR B 1 259 ? 16.281 -18.781 -28.031 1 87.12 259 THR B CA 1
ATOM 5963 C C . THR B 1 259 ? 15.344 -19.922 -28.406 1 87.12 259 THR B C 1
ATOM 5965 O O . THR B 1 259 ? 15.141 -20.188 -29.594 1 87.12 259 THR B O 1
ATOM 5968 N N . PHE B 1 260 ? 14.789 -20.531 -27.422 1 89.44 260 PHE B N 1
ATOM 5969 C CA . PHE B 1 260 ? 13.82 -21.578 -27.672 1 89.44 260 PHE B CA 1
ATOM 5970 C C . PHE B 1 260 ? 12.633 -21.047 -28.484 1 89.44 260 PHE B C 1
ATOM 5972 O O . PHE B 1 260 ? 12.172 -21.703 -29.422 1 89.44 260 PHE B O 1
ATOM 5979 N N . SER B 1 261 ? 12.156 -19.875 -28.094 1 89.5 261 SER B N 1
ATOM 5980 C CA . SER B 1 261 ? 11.055 -19.234 -28.797 1 89.5 261 SER B CA 1
ATOM 5981 C C . SER B 1 261 ? 11.414 -18.953 -30.25 1 89.5 261 SER B C 1
ATOM 5983 O O . SER B 1 261 ? 10.609 -19.172 -31.156 1 89.5 261 SER B O 1
ATOM 5985 N N . ALA B 1 262 ? 12.57 -18.516 -30.453 1 82.44 262 ALA B N 1
ATOM 5986 C CA . ALA B 1 262 ? 13.023 -18.188 -31.797 1 82.44 262 ALA B CA 1
ATOM 5987 C C . ALA B 1 262 ? 13.133 -19.438 -32.656 1 82.44 262 ALA B C 1
ATOM 5989 O O . ALA B 1 262 ? 12.742 -19.438 -33.844 1 82.44 262 ALA B O 1
ATOM 5990 N N . VAL B 1 263 ? 13.578 -20.5 -32.125 1 80.06 263 VAL B N 1
ATOM 5991 C CA . VAL B 1 263 ? 13.797 -21.75 -32.844 1 80.06 263 VAL B CA 1
ATOM 5992 C C . VAL B 1 263 ? 12.453 -22.375 -33.219 1 80.06 263 VAL B C 1
ATOM 5994 O O . VAL B 1 263 ? 12.273 -22.859 -34.344 1 80.06 263 VAL B O 1
ATOM 5997 N N . THR B 1 264 ? 11.555 -22.281 -32.312 1 83.31 264 THR B N 1
ATOM 5998 C CA . THR B 1 264 ? 10.266 -22.922 -32.562 1 83.31 264 THR B CA 1
ATOM 5999 C C . THR B 1 264 ? 9.438 -22.094 -33.531 1 83.31 264 THR B C 1
ATOM 6001 O O . THR B 1 264 ? 8.461 -22.578 -34.125 1 83.31 264 THR B O 1
ATOM 6004 N N . ALA B 1 265 ? 9.773 -20.875 -33.688 1 78.19 265 ALA B N 1
ATOM 6005 C CA . ALA B 1 265 ? 9.07 -20 -34.656 1 78.19 265 ALA B CA 1
ATOM 6006 C C . ALA B 1 265 ? 9.445 -20.359 -36.094 1 78.19 265 ALA B C 1
ATOM 6008 O O . ALA B 1 265 ? 8.68 -20.078 -37.031 1 78.19 265 ALA B O 1
ATOM 6009 N N . VAL B 1 266 ? 10.688 -20.766 -36.25 1 67.62 266 VAL B N 1
ATOM 6010 C CA . VAL B 1 266 ? 11.18 -21.031 -37.594 1 67.62 266 VAL B CA 1
ATOM 6011 C C . VAL B 1 266 ? 10.805 -22.453 -38 1 67.62 266 VAL B C 1
ATOM 6013 O O . VAL B 1 266 ? 10.836 -23.375 -37.188 1 67.62 266 VAL B O 1
ATOM 6016 N N . THR B 1 267 ? 9.836 -22.641 -38.875 1 54.03 267 THR B N 1
ATOM 6017 C CA . THR B 1 267 ? 9.398 -23.922 -39.375 1 54.03 267 THR B CA 1
ATOM 6018 C C . THR B 1 267 ? 10.586 -24.812 -39.719 1 54.03 267 THR B C 1
ATOM 6020 O O . THR B 1 267 ? 11.633 -24.297 -40.156 1 54.03 267 THR B O 1
ATOM 6023 N N . PRO B 1 268 ? 10.508 -26.078 -39.188 1 46.31 268 PRO B N 1
ATOM 6024 C CA . PRO B 1 268 ? 11.555 -27.094 -39.312 1 46.31 268 PRO B CA 1
ATOM 6025 C C . PRO B 1 268 ? 12.266 -27.062 -40.656 1 46.31 268 PRO B C 1
ATOM 6027 O O . PRO B 1 268 ? 13.344 -27.641 -40.812 1 46.31 268 PRO B O 1
ATOM 6030 N N . ASP B 1 269 ? 11.664 -26.453 -41.625 1 47.34 269 ASP B N 1
ATOM 6031 C CA . ASP B 1 269 ? 12.266 -26.75 -42.938 1 47.34 269 ASP B CA 1
ATOM 6032 C C . ASP B 1 269 ? 13.609 -26.047 -43.094 1 47.34 269 ASP B C 1
ATOM 6034 O O . ASP B 1 269 ? 14.406 -26.391 -43.969 1 47.34 269 ASP B O 1
ATOM 6038 N N . ASP B 1 270 ? 13.961 -25.031 -42.281 1 47.25 270 ASP B N 1
ATOM 6039 C CA . ASP B 1 270 ? 15.281 -24.469 -42.531 1 47.25 270 ASP B CA 1
ATOM 6040 C C . ASP B 1 270 ? 15.914 -23.953 -41.25 1 47.25 270 ASP B C 1
ATOM 6042 O O . ASP B 1 270 ? 15.891 -22.75 -40.969 1 47.25 270 ASP B O 1
ATOM 6046 N N . PRO B 1 271 ? 16.234 -24.859 -40.281 1 48.88 271 PRO B N 1
ATOM 6047 C CA . PRO B 1 271 ? 16.875 -24.453 -39.031 1 48.88 271 PRO B CA 1
ATOM 6048 C C . PRO B 1 271 ? 18.031 -23.469 -39.281 1 48.88 271 PRO B C 1
ATOM 6050 O O . PRO B 1 271 ? 18.328 -22.641 -38.406 1 48.88 271 PRO B O 1
ATOM 6053 N N . LYS B 1 272 ? 18.656 -23.562 -40.469 1 50.53 272 LYS B N 1
ATOM 6054 C CA . LYS B 1 272 ? 19.781 -22.688 -40.812 1 50.53 272 LYS B CA 1
ATOM 6055 C C . LYS B 1 272 ? 19.344 -21.234 -40.844 1 50.53 272 LYS B C 1
ATOM 6057 O O . LYS B 1 272 ? 20.062 -20.344 -40.406 1 50.53 272 LYS B O 1
ATOM 6062 N N . THR B 1 273 ? 18.203 -21.094 -41.25 1 53.94 273 THR B N 1
ATOM 6063 C CA . THR B 1 273 ? 17.719 -19.719 -41.406 1 53.94 273 THR B CA 1
ATOM 6064 C C . THR B 1 273 ? 17.422 -19.125 -40.031 1 53.94 273 THR B C 1
ATOM 6066 O O . THR B 1 273 ? 17.656 -17.938 -39.812 1 53.94 273 THR B O 1
ATOM 6069 N N . ALA B 1 274 ? 16.891 -19.922 -39.094 1 52.5 274 ALA B N 1
ATOM 6070 C CA . ALA B 1 274 ? 16.641 -19.406 -37.75 1 52.5 274 ALA B CA 1
ATOM 6071 C C . ALA B 1 274 ? 17.922 -18.969 -37.094 1 52.5 274 ALA B C 1
ATOM 6073 O O . ALA B 1 274 ? 17.969 -17.906 -36.438 1 52.5 274 ALA B O 1
ATOM 6074 N N . ILE B 1 275 ? 18.891 -19.719 -37.344 1 54.81 275 ILE B N 1
ATOM 6075 C CA . ILE B 1 275 ? 20.219 -19.469 -36.781 1 54.81 275 ILE B CA 1
ATOM 6076 C C . ILE B 1 275 ? 20.766 -18.156 -37.344 1 54.81 275 ILE B C 1
ATOM 6078 O O . ILE B 1 275 ? 21.344 -17.359 -36.594 1 54.81 275 ILE B O 1
ATOM 6082 N N . GLU B 1 276 ? 20.516 -18.062 -38.562 1 55.09 276 GLU B N 1
ATOM 6083 C CA . GLU B 1 276 ? 21.062 -16.859 -39.188 1 55.09 276 GLU B CA 1
ATOM 6084 C C . GLU B 1 276 ? 20.406 -15.594 -38.656 1 55.09 276 GLU B C 1
ATOM 6086 O O . GLU B 1 276 ? 21.031 -14.531 -38.625 1 55.09 276 GLU B O 1
ATOM 6091 N N . LYS B 1 277 ? 19.203 -15.789 -38.281 1 53.69 277 LYS B N 1
ATOM 6092 C CA . LYS B 1 277 ? 18.438 -14.617 -37.844 1 53.69 277 LYS B CA 1
ATOM 6093 C C . LYS B 1 277 ? 18.672 -14.32 -36.375 1 53.69 277 LYS B C 1
ATOM 6095 O O . LYS B 1 277 ? 18.344 -13.227 -35.906 1 53.69 277 LYS B O 1
ATOM 6100 N N . LEU B 1 278 ? 19.031 -15.344 -35.719 1 55.25 278 LEU B N 1
ATOM 6101 C CA . LEU B 1 278 ? 19.234 -15.07 -34.281 1 55.25 278 LEU B CA 1
ATOM 6102 C C . LEU B 1 278 ? 20.5 -14.25 -34.062 1 55.25 278 LEU B C 1
ATOM 6104 O O . LEU B 1 278 ? 21.547 -14.539 -34.656 1 55.25 278 LEU B O 1
ATOM 6108 N N . ASP B 1 279 ? 20.281 -13.094 -33.625 1 54.38 279 ASP B N 1
ATOM 6109 C CA . ASP B 1 279 ? 21.359 -12.164 -33.312 1 54.38 279 ASP B CA 1
ATOM 6110 C C . ASP B 1 279 ? 22.516 -12.875 -32.625 1 54.38 279 ASP B C 1
ATOM 6112 O O . ASP B 1 279 ? 22.328 -13.891 -31.969 1 54.38 279 ASP B O 1
ATOM 6116 N N . SER B 1 280 ? 23.656 -12.352 -32.875 1 52.28 280 SER B N 1
ATOM 6117 C CA . SER B 1 280 ? 24.953 -12.805 -32.375 1 52.28 280 SER B CA 1
ATOM 6118 C C . SER B 1 280 ? 24.906 -13.094 -30.875 1 52.28 280 SER B C 1
ATOM 6120 O O . SER B 1 280 ? 25.547 -14.039 -30.406 1 52.28 280 SER B O 1
ATOM 6122 N N . ASP B 1 281 ? 24.062 -12.477 -30.234 1 52.88 281 ASP B N 1
ATOM 6123 C CA . ASP B 1 281 ? 24.094 -12.555 -28.781 1 52.88 281 ASP B CA 1
ATOM 6124 C C . ASP B 1 281 ? 23.484 -13.867 -28.281 1 52.88 281 ASP B C 1
ATOM 6126 O O . ASP B 1 281 ? 23.766 -14.297 -27.156 1 52.88 281 ASP B O 1
ATOM 6130 N N . PHE B 1 282 ? 22.875 -14.617 -29.203 1 61.25 282 PHE B N 1
ATOM 6131 C CA . PHE B 1 282 ? 22.188 -15.828 -28.781 1 61.25 282 PHE B CA 1
ATOM 6132 C C . PHE B 1 282 ? 22.922 -17.078 -29.266 1 61.25 282 PHE B C 1
ATOM 6134 O O . PHE B 1 282 ? 22.516 -18.188 -28.953 1 61.25 282 PHE B O 1
ATOM 6141 N N . GLN B 1 283 ? 23.922 -16.797 -29.844 1 61.78 283 GLN B N 1
ATOM 6142 C CA . GLN B 1 283 ? 24.562 -17.891 -30.531 1 61.78 283 GLN B CA 1
ATOM 6143 C C . GLN B 1 283 ? 25.094 -18.938 -29.547 1 61.78 283 GLN B C 1
ATOM 6145 O O . GLN B 1 283 ? 24.969 -20.141 -29.781 1 61.78 283 GLN B O 1
ATOM 6150 N N . GLU B 1 284 ? 25.516 -18.406 -28.406 1 62.41 284 GLU B N 1
ATOM 6151 C CA . GLU B 1 284 ? 26.094 -19.344 -27.438 1 62.41 284 GLU B CA 1
ATOM 6152 C C . GLU B 1 284 ? 25.016 -20.25 -26.859 1 62.41 284 GLU B C 1
ATOM 6154 O O . GLU B 1 284 ? 25.188 -21.469 -26.781 1 62.41 284 GLU B O 1
ATOM 6159 N N . VAL B 1 285 ? 23.938 -19.688 -26.5 1 69.31 285 VAL B N 1
ATOM 6160 C CA . VAL B 1 285 ? 22.859 -20.469 -25.922 1 69.31 285 VAL B CA 1
ATOM 6161 C C . VAL B 1 285 ? 22.219 -21.344 -26.984 1 69.31 285 VAL B C 1
ATOM 6163 O O . VAL B 1 285 ? 21.844 -22.5 -26.719 1 69.31 285 VAL B O 1
ATOM 6166 N N . LEU B 1 286 ? 22.203 -20.844 -28.125 1 68.06 286 LEU B N 1
ATOM 6167 C CA . LEU B 1 286 ? 21.625 -21.594 -29.234 1 68.06 286 LEU B CA 1
ATOM 6168 C C . LEU B 1 286 ? 22.438 -22.844 -29.516 1 68.06 286 LEU B C 1
ATOM 6170 O O . LEU B 1 286 ? 21.891 -23.953 -29.516 1 68.06 286 LEU B O 1
ATOM 6174 N N . PHE B 1 287 ? 23.672 -22.609 -29.672 1 64.38 287 PHE B N 1
ATOM 6175 C CA . PHE B 1 287 ? 24.531 -23.719 -30.094 1 64.38 287 PHE B CA 1
ATOM 6176 C C . PHE B 1 287 ? 24.922 -24.578 -28.906 1 64.38 287 PHE B C 1
ATOM 6178 O O . PHE B 1 287 ? 25.125 -25.797 -29.047 1 64.38 287 PHE B O 1
ATOM 6185 N N . GLY B 1 288 ? 24.938 -23.938 -27.797 1 63.53 288 GLY B N 1
ATOM 6186 C CA . GLY B 1 288 ? 25.422 -24.656 -26.625 1 63.53 288 GLY B CA 1
ATOM 6187 C C . GLY B 1 288 ? 24.312 -25.391 -25.875 1 63.53 288 GLY B C 1
ATOM 6188 O O . GLY B 1 288 ? 24.578 -26.375 -25.188 1 63.53 288 GLY B O 1
ATOM 6189 N N . THR B 1 289 ? 23.078 -24.969 -26.016 1 69.31 289 THR B N 1
ATOM 6190 C CA . THR B 1 289 ? 22.031 -25.5 -25.156 1 69.31 289 THR B CA 1
ATOM 6191 C C . THR B 1 289 ? 20.781 -25.859 -25.984 1 69.31 289 THR B C 1
ATOM 6193 O O . THR B 1 289 ? 20.406 -27.016 -26.047 1 69.31 289 THR B O 1
ATOM 6196 N N . VAL B 1 290 ? 20.359 -25.031 -26.734 1 68.62 290 VAL B N 1
ATOM 6197 C CA . VAL B 1 290 ? 19.031 -25.172 -27.328 1 68.62 290 VAL B CA 1
ATOM 6198 C C . VAL B 1 290 ? 19.094 -26.172 -28.484 1 68.62 290 VAL B C 1
ATOM 6200 O O . VAL B 1 290 ? 18.312 -27.125 -28.547 1 68.62 290 VAL B O 1
ATOM 6203 N N . LEU B 1 291 ? 20.047 -25.984 -29.375 1 64.88 291 LEU B N 1
ATOM 6204 C CA . LEU B 1 291 ? 20.125 -26.812 -30.562 1 64.88 291 LEU B CA 1
ATOM 6205 C C . LEU B 1 291 ? 20.469 -28.25 -30.203 1 64.88 291 LEU B C 1
ATOM 6207 O O . LEU B 1 291 ? 19.828 -29.188 -30.688 1 64.88 291 LEU B O 1
ATOM 6211 N N . PRO B 1 292 ? 21.438 -28.359 -29.406 1 64.06 292 PRO B N 1
ATOM 6212 C CA . PRO B 1 292 ? 21.734 -29.734 -29.047 1 64.06 292 PRO B CA 1
ATOM 6213 C C . PRO B 1 292 ? 20.547 -30.453 -28.391 1 64.06 292 PRO B C 1
ATOM 6215 O O . PRO B 1 292 ? 20.391 -31.656 -28.547 1 64.06 292 PRO B O 1
ATOM 6218 N N . SER B 1 293 ? 19.734 -29.719 -27.766 1 60.62 293 SER B N 1
ATOM 6219 C CA . SER B 1 293 ? 18.578 -30.297 -27.094 1 60.62 293 SER B CA 1
ATOM 6220 C C . SER B 1 293 ? 17.453 -30.594 -28.078 1 60.62 293 SER B C 1
ATOM 6222 O O . SER B 1 293 ? 16.844 -31.672 -28.047 1 60.62 293 SER B O 1
ATOM 6224 N N . MET B 1 294 ? 17.266 -29.75 -28.938 1 63.56 294 MET B N 1
ATOM 6225 C CA . MET B 1 294 ? 16.094 -29.844 -29.812 1 63.56 294 MET B CA 1
ATOM 6226 C C . MET B 1 294 ? 16.438 -30.641 -31.078 1 63.56 294 MET B C 1
ATOM 6228 O O . MET B 1 294 ? 15.594 -31.391 -31.578 1 63.56 294 MET B O 1
ATOM 6232 N N . TYR B 1 295 ? 17.703 -30.344 -31.531 1 63.69 295 TYR B N 1
ATOM 6233 C CA . TYR B 1 295 ? 18.141 -30.953 -32.781 1 63.69 295 TYR B CA 1
ATOM 6234 C C . TYR B 1 295 ? 19.547 -31.5 -32.688 1 63.69 295 TYR B C 1
ATOM 6236 O O . TYR B 1 295 ? 20.484 -30.953 -33.281 1 63.69 295 TYR B O 1
ATOM 6244 N N . PRO B 1 296 ? 19.688 -32.562 -32.031 1 63.94 296 PRO B N 1
ATOM 6245 C CA . PRO B 1 296 ? 21.031 -33.062 -31.766 1 63.94 296 PRO B CA 1
ATOM 6246 C C . PRO B 1 296 ? 21.812 -33.375 -33.062 1 63.94 296 PRO B C 1
ATOM 6248 O O . PRO B 1 296 ? 23.016 -33.156 -33.125 1 63.94 296 PRO B O 1
ATOM 6251 N N . GLU B 1 297 ? 21.094 -33.812 -34.031 1 64.06 297 GLU B N 1
ATOM 6252 C CA . GLU B 1 297 ? 21.781 -34.188 -35.281 1 64.06 297 GLU B CA 1
ATOM 6253 C C . GLU B 1 297 ? 22.297 -32.938 -36 1 64.06 297 GLU B C 1
ATOM 6255 O O . GLU B 1 297 ? 23.422 -32.938 -36.5 1 64.06 297 GLU B O 1
ATOM 6260 N N . VAL B 1 298 ? 21.422 -31.938 -35.969 1 60.84 298 VAL B N 1
ATOM 6261 C CA . VAL B 1 298 ? 21.828 -30.703 -36.594 1 60.84 298 VAL B CA 1
ATOM 6262 C C . VAL B 1 298 ? 23 -30.094 -35.844 1 60.84 298 VAL B C 1
ATOM 6264 O O . VAL B 1 298 ? 23.953 -29.594 -36.469 1 60.84 298 VAL B O 1
ATOM 6267 N N . ALA B 1 299 ? 22.891 -30.188 -34.625 1 63.22 299 ALA B N 1
ATOM 6268 C CA . ALA B 1 299 ? 23.969 -29.656 -33.781 1 63.22 299 ALA B CA 1
ATOM 6269 C C . ALA B 1 299 ? 25.281 -30.375 -34.062 1 63.22 299 ALA B C 1
ATOM 6271 O O . ALA B 1 299 ? 26.328 -29.734 -34.156 1 63.22 299 ALA B O 1
ATOM 6272 N N . ALA B 1 300 ? 25.172 -31.641 -34.25 1 65.06 300 ALA B N 1
ATOM 6273 C CA . ALA B 1 300 ? 26.359 -32.469 -34.562 1 65.06 300 ALA B CA 1
ATOM 6274 C C . ALA B 1 300 ? 26.953 -32.094 -35.906 1 65.06 300 ALA B C 1
ATOM 6276 O O . ALA B 1 300 ? 28.172 -32 -36.062 1 65.06 300 ALA B O 1
ATOM 6277 N N . ASP B 1 301 ? 26.094 -31.844 -36.812 1 63.25 301 ASP B N 1
ATOM 6278 C CA . ASP B 1 301 ? 26.531 -31.484 -38.156 1 63.25 301 ASP B CA 1
ATOM 6279 C C . ASP B 1 301 ? 27.219 -30.125 -38.188 1 63.25 301 ASP B C 1
ATOM 6281 O O . ASP B 1 301 ? 28.234 -29.953 -38.844 1 63.25 301 ASP B O 1
ATOM 6285 N N . LEU B 1 302 ? 26.594 -29.234 -37.438 1 61.97 302 LEU B N 1
ATOM 6286 C CA . LEU B 1 302 ? 27.156 -27.891 -37.375 1 61.97 302 LEU B CA 1
ATOM 6287 C C . LEU B 1 302 ? 28.516 -27.891 -36.688 1 61.97 302 LEU B C 1
ATOM 6289 O O . LEU B 1 302 ? 29.422 -27.156 -37.062 1 61.97 302 LEU B O 1
ATOM 6293 N N . GLU B 1 303 ? 28.688 -28.672 -35.719 1 61.31 303 GLU B N 1
ATOM 6294 C CA . GLU B 1 303 ? 29.953 -28.828 -35.031 1 61.31 303 GLU B CA 1
ATOM 6295 C C . GLU B 1 303 ? 31.031 -29.359 -35.969 1 61.31 303 GLU B C 1
ATOM 6297 O O . GLU B 1 303 ? 32.188 -28.906 -35.938 1 61.31 303 GLU B O 1
ATOM 6302 N N . LYS B 1 304 ? 30.609 -30.203 -36.75 1 62.75 304 LYS B N 1
ATOM 6303 C CA . LYS B 1 304 ? 31.531 -30.797 -37.719 1 62.75 304 LYS B CA 1
ATOM 6304 C C . LYS B 1 304 ? 31.938 -29.766 -38.781 1 62.75 304 LYS B C 1
ATOM 6306 O O . LYS B 1 304 ? 33.062 -29.828 -39.281 1 62.75 304 LYS B O 1
ATOM 6311 N N . SER B 1 305 ? 30.969 -28.984 -39.094 1 55.75 305 SER B N 1
ATOM 6312 C CA . SER B 1 305 ? 31.234 -28.031 -40.156 1 55.75 305 SER B CA 1
ATOM 6313 C C . SER B 1 305 ? 32.031 -26.828 -39.656 1 55.75 305 SER B C 1
ATOM 6315 O O . SER B 1 305 ? 32.375 -25.938 -40.438 1 55.75 305 SER B O 1
ATOM 6317 N N . GLY B 1 306 ? 32.625 -26.688 -38.438 1 49.88 306 GLY B N 1
ATOM 6318 C CA . GLY B 1 306 ? 33.531 -25.641 -37.938 1 49.88 306 GLY B CA 1
ATOM 6319 C C . GLY B 1 306 ? 32.781 -24.453 -37.375 1 49.88 306 GLY B C 1
ATOM 6320 O O . GLY B 1 306 ? 33.344 -23.391 -37.125 1 49.88 306 GLY B O 1
ATOM 6321 N N . TYR B 1 307 ? 31.516 -24.344 -37.438 1 42.75 307 TYR B N 1
ATOM 6322 C CA . TYR B 1 307 ? 30.875 -23.234 -36.75 1 42.75 307 TYR B CA 1
ATOM 6323 C C . TYR B 1 307 ? 31.312 -23.156 -35.312 1 42.75 307 TYR B C 1
ATOM 6325 O O . TYR B 1 307 ? 31.25 -24.156 -34.594 1 42.75 307 TYR B O 1
ATOM 6333 N N . ASN B 1 308 ? 32.438 -22.375 -34.969 1 38.09 308 ASN B N 1
ATOM 6334 C CA . ASN B 1 308 ? 33.094 -22.141 -33.688 1 38.09 308 ASN B CA 1
ATOM 6335 C C . ASN B 1 308 ? 32.094 -22 -32.531 1 38.09 308 ASN B C 1
ATOM 6337 O O . ASN B 1 308 ? 31.453 -20.969 -32.406 1 38.09 308 ASN B O 1
ATOM 6341 N N . VAL B 1 309 ? 31.406 -22.953 -32.156 1 37.84 309 VAL B N 1
ATOM 6342 C CA . VAL B 1 309 ? 30.719 -22.969 -30.891 1 37.84 309 VAL B CA 1
ATOM 6343 C C . VAL B 1 309 ? 31.719 -22.797 -29.75 1 37.84 309 VAL B C 1
ATOM 6345 O O . VAL B 1 309 ? 32.594 -23.625 -29.562 1 37.84 309 VAL B O 1
ATOM 6348 N N . HIS B 1 310 ? 32.219 -21.734 -29.453 1 32.25 310 HIS B N 1
ATOM 6349 C CA . HIS B 1 310 ? 33.031 -21.594 -28.25 1 32.25 310 HIS B CA 1
ATOM 6350 C C . HIS B 1 310 ? 32.438 -22.406 -27.094 1 32.25 310 HIS B C 1
ATOM 6352 O O . HIS B 1 310 ? 31.297 -22.172 -26.672 1 32.25 310 HIS B O 1
ATOM 6358 N N . ARG B 1 311 ? 32.719 -23.719 -26.938 1 32.62 311 ARG B N 1
ATOM 6359 C CA . ARG B 1 311 ? 32.469 -24.703 -25.875 1 32.62 311 ARG B CA 1
ATOM 6360 C C . ARG B 1 311 ? 33.031 -24.234 -24.547 1 32.62 311 ARG B C 1
ATOM 6362 O O . ARG B 1 311 ? 34.219 -24.281 -24.328 1 32.62 311 ARG B O 1
ATOM 6369 N N . ASN B 1 312 ? 32.625 -23.234 -23.859 1 28.61 312 ASN B N 1
ATOM 6370 C CA . ASN B 1 312 ? 33.281 -23.328 -22.562 1 28.61 312 ASN B CA 1
ATOM 6371 C C . ASN B 1 312 ? 33.094 -24.719 -21.938 1 28.61 312 ASN B C 1
ATOM 6373 O O . ASN B 1 312 ? 34.062 -25.359 -21.547 1 28.61 312 ASN B O 1
ATOM 6377 N N . HIS B 1 313 ? 32.094 -24.875 -20.844 1 27.69 313 HIS B N 1
ATOM 6378 C CA . HIS B 1 313 ? 32.25 -25.875 -19.797 1 27.69 313 HIS B CA 1
ATOM 6379 C C . HIS B 1 313 ? 31.875 -27.266 -20.297 1 27.69 313 HIS B C 1
ATOM 6381 O O . HIS B 1 313 ? 30.969 -27.406 -21.109 1 27.69 313 HIS B O 1
ATOM 6387 N N . ALA B 1 314 ? 32.812 -28.281 -20.219 1 25.98 314 ALA B N 1
ATOM 6388 C CA . ALA B 1 314 ? 32.938 -29.719 -20.469 1 25.98 314 ALA B CA 1
ATOM 6389 C C . ALA B 1 314 ? 31.734 -30.5 -19.938 1 25.98 314 ALA B C 1
ATOM 6391 O O . ALA B 1 314 ? 31.609 -30.672 -18.719 1 25.98 314 ALA B O 1
ATOM 6392 N N . PHE B 1 315 ? 30.484 -30.328 -20.359 1 25.53 315 PHE B N 1
ATOM 6393 C CA . PHE B 1 315 ? 29.656 -31.391 -19.828 1 25.53 315 PHE B CA 1
ATOM 6394 C C . PHE B 1 315 ? 30.125 -32.75 -20.344 1 25.53 315 PHE B C 1
ATOM 6396 O O . PHE B 1 315 ? 30.578 -32.875 -21.484 1 25.53 315 PHE B O 1
ATOM 6403 N N . PRO B 1 316 ? 30.5 -33.75 -19.547 1 24.39 316 PRO B N 1
ATOM 6404 C CA . PRO B 1 316 ? 30.969 -35.094 -19.938 1 24.39 316 PRO B CA 1
ATOM 6405 C C . PRO B 1 316 ? 29.984 -35.812 -20.875 1 24.39 316 PRO B C 1
ATOM 6407 O O . PRO B 1 316 ? 28.766 -35.656 -20.734 1 24.39 316 PRO B O 1
ATOM 6410 N N . ASN B 1 317 ? 30.344 -36.062 -22.156 1 24.47 317 ASN B N 1
ATOM 6411 C CA . ASN B 1 317 ? 29.719 -36.906 -23.172 1 24.47 317 ASN B CA 1
ATOM 6412 C C . ASN B 1 317 ? 29.469 -38.312 -22.688 1 24.47 317 ASN B C 1
ATOM 6414 O O . ASN B 1 317 ? 30.422 -39.062 -22.453 1 24.47 317 ASN B O 1
ATOM 6418 N N . ASN B 1 318 ? 28.609 -38.688 -21.688 1 24.31 318 ASN B N 1
ATOM 6419 C CA . ASN B 1 318 ? 28.422 -40.125 -21.562 1 24.31 318 ASN B CA 1
ATOM 6420 C C . ASN B 1 318 ? 27.969 -40.719 -22.891 1 24.31 318 ASN B C 1
ATOM 6422 O O . ASN B 1 318 ? 27.047 -40.219 -23.531 1 24.31 318 ASN B O 1
ATOM 6426 N N . ASP B 1 319 ? 28.812 -41.469 -23.641 1 23.91 319 ASP B N 1
ATOM 6427 C CA . ASP B 1 319 ? 28.812 -42.344 -24.812 1 23.91 319 ASP B CA 1
ATOM 6428 C C . ASP B 1 319 ? 27.656 -43.312 -24.781 1 23.91 319 ASP B C 1
ATOM 6430 O O . ASP B 1 319 ? 27.812 -44.5 -25.078 1 23.91 319 ASP B O 1
ATOM 6434 N N . HIS B 1 320 ? 26.594 -43.312 -23.938 1 25.42 320 HIS B N 1
ATOM 6435 C CA . HIS B 1 320 ? 25.781 -44.5 -24.172 1 25.42 320 HIS B CA 1
ATOM 6436 C C . HIS B 1 320 ? 25.234 -44.531 -25.578 1 25.42 320 HIS B C 1
ATOM 6438 O O . HIS B 1 320 ? 24.578 -43.562 -26.016 1 25.42 320 HIS B O 1
ATOM 6444 N N . ASN B 1 321 ? 25.859 -45.219 -26.609 1 24.06 321 ASN B N 1
ATOM 6445 C CA . ASN B 1 321 ? 25.594 -45.719 -27.953 1 24.06 321 ASN B CA 1
ATOM 6446 C C . ASN B 1 321 ? 24.203 -46.344 -28.047 1 24.06 321 ASN B C 1
ATOM 6448 O O . ASN B 1 321 ? 23.953 -47.188 -28.938 1 24.06 321 ASN B O 1
ATOM 6452 N N . SER B 1 322 ? 23.297 -46.438 -27.109 1 25.44 322 SER B N 1
ATOM 6453 C CA . SER B 1 322 ? 22.188 -47.281 -27.516 1 25.44 322 SER B CA 1
ATOM 6454 C C . SER B 1 322 ? 21.547 -46.781 -28.797 1 25.44 322 SER B C 1
ATOM 6456 O O . SER B 1 322 ? 21.109 -45.625 -28.859 1 25.44 322 SER B O 1
ATOM 6458 N N . SER B 1 323 ? 21.891 -47.281 -30.062 1 24.75 323 SER B N 1
ATOM 6459 C CA . SER B 1 323 ? 21.453 -47.281 -31.453 1 24.75 323 SER B CA 1
ATOM 6460 C C . SER B 1 323 ? 19.938 -47.438 -31.562 1 24.75 323 SER B C 1
ATOM 6462 O O . SER B 1 323 ? 19.422 -47.656 -32.656 1 24.75 323 SER B O 1
ATOM 6464 N N . ASN B 1 324 ? 19.172 -47.75 -30.562 1 25.5 324 ASN B N 1
ATOM 6465 C CA . ASN B 1 324 ? 17.828 -48 -31.078 1 25.5 324 ASN B CA 1
ATOM 6466 C C . ASN B 1 324 ? 17.328 -46.812 -31.906 1 25.5 324 ASN B C 1
ATOM 6468 O O . ASN B 1 324 ? 17.188 -45.719 -31.375 1 25.5 324 ASN B O 1
ATOM 6472 N N . ASN B 1 325 ? 17.625 -46.781 -33.25 1 26.47 325 ASN B N 1
ATOM 6473 C CA . ASN B 1 325 ? 17.078 -46.062 -34.406 1 26.47 325 ASN B CA 1
ATOM 6474 C C . ASN B 1 325 ? 15.562 -45.938 -34.312 1 26.47 325 ASN B C 1
ATOM 6476 O O . ASN B 1 325 ? 14.828 -46.688 -34.938 1 26.47 325 ASN B O 1
ATOM 6480 N N . ASN B 1 326 ? 14.914 -46.125 -33.25 1 26.67 326 ASN B N 1
ATOM 6481 C CA . ASN B 1 326 ? 13.516 -45.781 -33.469 1 26.67 326 ASN B CA 1
ATOM 6482 C C . ASN B 1 326 ? 13.359 -44.469 -34.219 1 26.67 326 ASN B C 1
ATOM 6484 O O . ASN B 1 326 ? 13.922 -43.438 -33.812 1 26.67 326 ASN B O 1
ATOM 6488 N N . ASN B 1 327 ? 13.273 -44.531 -35.594 1 27.7 327 ASN B N 1
ATOM 6489 C CA . ASN B 1 327 ? 12.68 -43.531 -36.5 1 27.7 327 ASN B CA 1
ATOM 6490 C C . ASN B 1 327 ? 11.586 -42.719 -35.812 1 27.7 327 ASN B C 1
ATOM 6492 O O . ASN B 1 327 ? 10.414 -43.094 -35.844 1 27.7 327 ASN B O 1
ATOM 6496 N N . ASN B 1 328 ? 11.703 -42.438 -34.688 1 29.95 328 ASN B N 1
ATOM 6497 C CA . ASN B 1 328 ? 10.711 -41.438 -34.281 1 29.95 328 ASN B CA 1
ATOM 6498 C C . ASN B 1 328 ? 10.602 -40.312 -35.312 1 29.95 328 ASN B C 1
ATOM 6500 O O . ASN B 1 328 ? 11.523 -39.5 -35.469 1 29.95 328 ASN B O 1
ATOM 6504 N N . ASN B 1 329 ? 10.148 -40.594 -36.594 1 30.36 329 ASN B N 1
ATOM 6505 C CA . ASN B 1 329 ? 9.5 -39.625 -37.469 1 30.36 329 ASN B CA 1
ATOM 6506 C C . ASN B 1 329 ? 8.859 -38.5 -36.688 1 30.36 329 ASN B C 1
ATOM 6508 O O . ASN B 1 329 ? 7.727 -38.625 -36.219 1 30.36 329 ASN B O 1
ATOM 6512 N N . ASN B 1 330 ? 9.5 -37.906 -35.938 1 34.84 330 ASN B N 1
ATOM 6513 C CA . ASN B 1 330 ? 9.023 -36.594 -35.469 1 34.84 330 ASN B CA 1
ATOM 6514 C C . ASN B 1 330 ? 8.422 -35.781 -36.594 1 34.84 330 ASN B C 1
ATOM 6516 O O . ASN B 1 330 ? 9.156 -35.156 -37.344 1 34.84 330 ASN B O 1
ATOM 6520 N N . SER B 1 331 ? 7.465 -36.312 -37.406 1 34.44 331 SER B N 1
ATOM 6521 C CA . SER B 1 331 ? 6.629 -35.531 -38.312 1 34.44 331 SER B CA 1
ATOM 6522 C C . SER B 1 331 ? 6.508 -34.094 -37.844 1 34.44 331 SER B C 1
ATOM 6524 O O . SER B 1 331 ? 6.492 -33.812 -36.656 1 34.44 331 SER B O 1
ATOM 6526 N N . MET B 1 332 ? 6.734 -33.188 -38.844 1 36.31 332 MET B N 1
ATOM 6527 C CA . MET B 1 332 ? 6.492 -31.734 -38.938 1 36.31 332 MET B CA 1
ATOM 6528 C C . MET B 1 332 ? 5.23 -31.344 -38.156 1 36.31 332 MET B C 1
ATOM 6530 O O . MET B 1 332 ? 5.004 -30.172 -37.906 1 36.31 332 MET B O 1
ATOM 6534 N N . TYR B 1 333 ? 4.223 -32.125 -38.344 1 41.34 333 TYR B N 1
ATOM 6535 C CA . TYR B 1 333 ? 2.867 -31.906 -37.875 1 41.34 333 TYR B CA 1
ATOM 6536 C C . TYR B 1 333 ? 2.865 -31.656 -36.344 1 41.34 333 TYR B C 1
ATOM 6538 O O . TYR B 1 333 ? 1.834 -31.297 -35.781 1 41.34 333 TYR B O 1
ATOM 6546 N N . ASP B 1 334 ? 3.982 -31.875 -35.75 1 54.34 334 ASP B N 1
ATOM 6547 C CA . ASP B 1 334 ? 3.928 -31.844 -34.281 1 54.34 334 ASP B CA 1
ATOM 6548 C C . ASP B 1 334 ? 4.621 -30.594 -33.75 1 54.34 334 ASP B C 1
ATOM 6550 O O . ASP B 1 334 ? 5.152 -30.609 -32.656 1 54.34 334 ASP B O 1
ATOM 6554 N N . SER B 1 335 ? 4.719 -29.609 -34.625 1 66.06 335 SER B N 1
ATOM 6555 C CA . SER B 1 335 ? 5.465 -28.422 -34.188 1 66.06 335 SER B CA 1
ATOM 6556 C C . SER B 1 335 ? 4.531 -27.344 -33.656 1 66.06 335 SER B C 1
ATOM 6558 O O . SER B 1 335 ? 3.406 -27.188 -34.125 1 66.06 335 SER B O 1
ATOM 6560 N N . CYS B 1 336 ? 4.734 -26.891 -32.594 1 82.94 336 CYS B N 1
ATOM 6561 C CA . CYS B 1 336 ? 4.066 -25.781 -31.891 1 82.94 336 CYS B CA 1
ATOM 6562 C C . CYS B 1 336 ? 5.027 -24.625 -31.656 1 82.94 336 CYS B C 1
ATOM 6564 O O . CYS B 1 336 ? 6.164 -24.844 -31.219 1 82.94 336 CYS B O 1
ATOM 6566 N N . HIS B 1 337 ? 4.656 -23.531 -32.188 1 86.38 337 HIS B N 1
ATOM 6567 C CA . HIS B 1 337 ? 5.445 -22.344 -31.875 1 86.38 337 HIS B CA 1
ATOM 6568 C C . HIS B 1 337 ? 5.242 -21.906 -30.438 1 86.38 337 HIS B C 1
ATOM 6570 O O . HIS B 1 337 ? 4.117 -21.609 -30.016 1 86.38 337 HIS B O 1
ATOM 6576 N N . PHE B 1 338 ? 6.391 -21.859 -29.75 1 92.81 338 PHE B N 1
ATOM 6577 C CA . PHE B 1 338 ? 6.391 -21.391 -28.359 1 92.81 338 PHE B CA 1
ATOM 6578 C C . PHE B 1 338 ? 6.855 -19.938 -28.281 1 92.81 338 PHE B C 1
ATOM 6580 O O . PHE B 1 338 ? 8.047 -19.656 -28.406 1 92.81 338 PHE B O 1
ATOM 6587 N N . ARG B 1 339 ? 5.914 -19.078 -27.969 1 92.88 339 ARG B N 1
ATOM 6588 C CA . ARG B 1 339 ? 6.258 -17.656 -27.812 1 92.88 339 ARG B CA 1
ATOM 6589 C C . ARG B 1 339 ? 6.523 -17.312 -26.344 1 92.88 339 ARG B C 1
ATOM 6591 O O . ARG B 1 339 ? 5.672 -17.547 -25.484 1 92.88 339 ARG B O 1
ATOM 6598 N N . PHE B 1 340 ? 7.613 -16.719 -26.141 1 95.81 340 PHE B N 1
ATOM 6599 C CA . PHE B 1 340 ? 8.016 -16.359 -24.781 1 95.81 340 PHE B CA 1
ATOM 6600 C C . PHE B 1 340 ? 7.242 -15.141 -24.281 1 95.81 340 PHE B C 1
ATOM 6602 O O . PHE B 1 340 ? 7.348 -14.055 -24.859 1 95.81 340 PHE B O 1
ATOM 6609 N N . ALA B 1 341 ? 6.438 -15.398 -23.188 1 97.31 341 ALA B N 1
ATOM 6610 C CA . ALA B 1 341 ? 5.645 -14.312 -22.609 1 97.31 341 ALA B CA 1
ATOM 6611 C C . ALA B 1 341 ? 6.469 -13.5 -21.609 1 97.31 341 ALA B C 1
ATOM 6613 O O . ALA B 1 341 ? 6.207 -12.312 -21.406 1 97.31 341 ALA B O 1
ATOM 6614 N N . GLY B 1 342 ? 7.406 -14.156 -20.969 1 98.38 342 GLY B N 1
ATOM 6615 C CA . GLY B 1 342 ? 8.258 -13.477 -20 1 98.38 342 GLY B CA 1
ATOM 6616 C C . GLY B 1 342 ? 8.57 -14.32 -18.781 1 98.38 342 GLY B C 1
ATOM 6617 O O . GLY B 1 342 ? 8.117 -15.461 -18.672 1 98.38 342 GLY B O 1
ATOM 6618 N N . ILE B 1 343 ? 9.398 -13.797 -17.922 1 98.56 343 ILE B N 1
ATOM 6619 C CA . ILE B 1 343 ? 9.711 -14.383 -16.609 1 98.56 343 ILE B CA 1
ATOM 6620 C C . ILE B 1 343 ? 8.906 -13.672 -15.523 1 98.56 343 ILE B C 1
ATOM 6622 O O . ILE B 1 343 ? 8.82 -12.438 -15.523 1 98.56 343 ILE B O 1
ATOM 6626 N N . ASP B 1 344 ? 8.227 -14.352 -14.734 1 98.38 344 ASP B N 1
ATOM 6627 C CA . ASP B 1 344 ? 7.777 -13.789 -13.469 1 98.38 344 ASP B CA 1
ATOM 6628 C C . ASP B 1 344 ? 8.945 -13.609 -12.508 1 98.38 344 ASP B C 1
ATOM 6630 O O . ASP B 1 344 ? 9.484 -14.586 -11.984 1 98.38 344 ASP B O 1
ATOM 6634 N N . THR B 1 345 ? 9.281 -12.43 -12.25 1 98.19 345 THR B N 1
ATOM 6635 C CA . THR B 1 345 ? 10.492 -12.125 -11.5 1 98.19 345 THR B CA 1
ATOM 6636 C C . THR B 1 345 ? 10.242 -12.234 -10 1 98.19 345 THR B C 1
ATOM 6638 O O . THR B 1 345 ? 11.078 -11.805 -9.195 1 98.19 345 THR B O 1
ATOM 6641 N N . SER B 1 346 ? 9.148 -12.82 -9.594 1 98.06 346 SER B N 1
ATOM 6642 C CA . SER B 1 346 ? 8.797 -12.945 -8.18 1 98.06 346 SER B CA 1
ATOM 6643 C C . SER B 1 346 ? 9.883 -13.68 -7.402 1 98.06 346 SER B C 1
ATOM 6645 O O . SER B 1 346 ? 10.547 -14.562 -7.945 1 98.06 346 SER B O 1
ATOM 6647 N N . ILE B 1 347 ? 10 -13.281 -6.176 1 97.88 347 ILE B N 1
ATOM 6648 C CA . ILE B 1 347 ? 10.828 -13.992 -5.215 1 97.88 347 ILE B CA 1
ATOM 6649 C C . ILE B 1 347 ? 10 -15.055 -4.504 1 97.88 347 ILE B C 1
ATOM 6651 O O . ILE B 1 347 ? 9.039 -14.734 -3.807 1 97.88 347 ILE B O 1
ATOM 6655 N N . ASN B 1 348 ? 10.359 -16.281 -4.727 1 97.31 348 ASN B N 1
ATOM 6656 C CA . ASN B 1 348 ? 9.602 -17.422 -4.195 1 97.31 348 ASN B CA 1
ATOM 6657 C C . ASN B 1 348 ? 10.461 -18.281 -3.277 1 97.31 348 ASN B C 1
ATOM 6659 O O . ASN B 1 348 ? 11.609 -18.594 -3.6 1 97.31 348 ASN B O 1
ATOM 6663 N N . PRO B 1 349 ? 9.867 -18.703 -2.178 1 97.06 349 PRO B N 1
ATOM 6664 C CA . PRO B 1 349 ? 10.602 -19.578 -1.259 1 97.06 349 PRO B CA 1
ATOM 6665 C C . PRO B 1 349 ? 10.656 -21.016 -1.733 1 97.06 349 PRO B C 1
ATOM 6667 O O . PRO B 1 349 ? 9.961 -21.391 -2.686 1 97.06 349 PRO B O 1
ATOM 6670 N N . SER B 1 350 ? 11.57 -21.75 -1.088 1 94.31 350 SER B N 1
ATOM 6671 C CA . SER B 1 350 ? 11.57 -23.219 -1.09 1 94.31 350 SER B CA 1
ATOM 6672 C C . SER B 1 350 ? 11.539 -23.766 0.331 1 94.31 350 SER B C 1
ATOM 6674 O O . SER B 1 350 ? 11.648 -23.016 1.3 1 94.31 350 SER B O 1
ATOM 6676 N N . LEU B 1 351 ? 11.344 -25.031 0.41 1 91.62 351 LEU B N 1
ATOM 6677 C CA . LEU B 1 351 ? 11.273 -25.656 1.73 1 91.62 351 LEU B CA 1
ATOM 6678 C C . LEU B 1 351 ? 12.648 -26.141 2.17 1 91.62 351 LEU B C 1
ATOM 6680 O O . LEU B 1 351 ? 12.773 -26.859 3.174 1 91.62 351 LEU B O 1
ATOM 6684 N N . ASP B 1 352 ? 13.648 -25.719 1.342 1 89.38 352 ASP B N 1
ATOM 6685 C CA . ASP B 1 352 ? 15.008 -26.047 1.766 1 89.38 352 ASP B CA 1
ATOM 6686 C C . ASP B 1 352 ? 15.305 -25.484 3.152 1 89.38 352 ASP B C 1
ATOM 6688 O O . ASP B 1 352 ? 15.055 -24.312 3.416 1 89.38 352 ASP B O 1
ATOM 6692 N N . GLU B 1 353 ? 15.938 -26.344 3.889 1 87.81 353 GLU B N 1
ATOM 6693 C CA . GLU B 1 353 ? 16.25 -25.938 5.254 1 87.81 353 GLU B CA 1
ATOM 6694 C C . GLU B 1 353 ? 17.344 -24.875 5.277 1 87.81 353 GLU B C 1
ATOM 6696 O O . GLU B 1 353 ? 18.328 -24.969 4.543 1 87.81 353 GLU B O 1
ATOM 6701 N N . ASN B 1 354 ? 17.219 -23.859 5.852 1 87 354 ASN B N 1
ATOM 6702 C CA . ASN B 1 354 ? 18.203 -22.828 6.188 1 87 354 ASN B CA 1
ATOM 6703 C C . ASN B 1 354 ? 18.328 -21.797 5.074 1 87 354 ASN B C 1
ATOM 6705 O O . ASN B 1 354 ? 18.734 -20.656 5.324 1 87 354 ASN B O 1
ATOM 6709 N N . THR B 1 355 ? 17.906 -22.328 3.834 1 91.12 355 THR B N 1
ATOM 6710 C CA . THR B 1 355 ? 18.219 -21.375 2.775 1 91.12 355 THR B CA 1
ATOM 6711 C C . THR B 1 355 ? 16.969 -21.016 1.981 1 91.12 355 THR B C 1
ATOM 6713 O O . THR B 1 355 ? 16.953 -20.031 1.237 1 91.12 355 THR B O 1
ATOM 6716 N N . GLY B 1 356 ? 15.953 -21.703 2.096 1 95.25 356 GLY B N 1
ATOM 6717 C CA . GLY B 1 356 ? 14.852 -21.609 1.149 1 95.25 356 GLY B CA 1
ATOM 6718 C C . GLY B 1 356 ? 13.852 -20.516 1.497 1 95.25 356 GLY B C 1
ATOM 6719 O O . GLY B 1 356 ? 13.055 -20.109 0.65 1 95.25 356 GLY B O 1
ATOM 6720 N N . SER B 1 357 ? 13.938 -20 2.699 1 97.44 357 SER B N 1
ATOM 6721 C CA . SER B 1 357 ? 12.93 -19.078 3.188 1 97.44 357 SER B CA 1
ATOM 6722 C C . SER B 1 357 ? 13.203 -17.656 2.709 1 97.44 357 SER B C 1
ATOM 6724 O O . SER B 1 357 ? 14.328 -17.156 2.824 1 97.44 357 SER B O 1
ATOM 6726 N N . VAL B 1 358 ? 12.164 -17.062 2.201 1 96.69 358 VAL B N 1
ATOM 6727 C CA . VAL B 1 358 ? 12.25 -15.672 1.795 1 96.69 358 VAL B CA 1
ATOM 6728 C C . VAL B 1 358 ? 12.273 -14.773 3.029 1 96.69 358 VAL B C 1
ATOM 6730 O O . VAL B 1 358 ? 13.008 -13.781 3.074 1 96.69 358 VAL B O 1
ATOM 6733 N N . ALA B 1 359 ? 11.469 -15.094 4.047 1 97.06 359 ALA B N 1
ATOM 6734 C CA . ALA B 1 359 ? 11.453 -14.336 5.297 1 97.06 359 ALA B CA 1
ATOM 6735 C C . ALA B 1 359 ? 12.836 -14.312 5.945 1 97.06 359 ALA B C 1
ATOM 6737 O O . ALA B 1 359 ? 13.336 -13.258 6.328 1 97.06 359 ALA B O 1
ATOM 6738 N N . SER B 1 360 ? 13.438 -15.477 6.016 1 97.5 360 SER B N 1
ATOM 6739 C CA . SER B 1 360 ? 14.766 -15.555 6.621 1 97.5 360 SER B CA 1
ATOM 6740 C C . SER B 1 360 ? 15.805 -14.82 5.781 1 97.5 360 SER B C 1
ATOM 6742 O O . SER B 1 360 ? 16.766 -14.258 6.324 1 97.5 360 SER B O 1
ATOM 6744 N N . ALA B 1 361 ? 15.656 -14.859 4.48 1 97.69 361 ALA B N 1
ATOM 6745 C CA . ALA B 1 361 ? 16.562 -14.117 3.607 1 97.69 361 ALA B CA 1
ATOM 6746 C C . ALA B 1 361 ? 16.5 -12.617 3.918 1 97.69 361 ALA B C 1
ATOM 6748 O O . ALA B 1 361 ? 17.547 -11.961 3.986 1 97.69 361 ALA B O 1
ATOM 6749 N N . MET B 1 362 ? 15.328 -12.102 4.129 1 96.94 362 MET B N 1
ATOM 6750 C CA . MET B 1 362 ? 15.148 -10.68 4.414 1 96.94 362 MET B CA 1
ATOM 6751 C C . MET B 1 362 ? 15.797 -10.305 5.742 1 96.94 362 MET B C 1
ATOM 6753 O O . MET B 1 362 ? 16.266 -9.18 5.918 1 96.94 362 MET B O 1
ATOM 6757 N N . GLU B 1 363 ? 15.852 -11.234 6.637 1 97.19 363 GLU B N 1
ATOM 6758 C CA . GLU B 1 363 ? 16.438 -11.016 7.957 1 97.19 363 GLU B CA 1
ATOM 6759 C C . GLU B 1 363 ? 17.953 -10.914 7.887 1 97.19 363 GLU B C 1
ATOM 6761 O O . GLU B 1 363 ? 18.609 -10.648 8.891 1 97.19 363 GLU B O 1
ATOM 6766 N N . CYS B 1 364 ? 18.531 -11.094 6.707 1 97.06 364 CYS B N 1
ATOM 6767 C CA . CYS B 1 364 ? 19.969 -10.891 6.504 1 97.06 364 CYS B CA 1
ATOM 6768 C C . CYS B 1 364 ? 20.297 -9.406 6.434 1 97.06 364 CYS B C 1
ATOM 6770 O O . CYS B 1 364 ? 21.469 -9.031 6.531 1 97.06 364 CYS B O 1
ATOM 6772 N N . LEU B 1 365 ? 19.312 -8.594 6.207 1 96.81 365 LEU B N 1
ATOM 6773 C CA . LEU B 1 365 ? 19.516 -7.148 6.195 1 96.81 365 LEU B CA 1
ATOM 6774 C C . LEU B 1 365 ? 19.578 -6.598 7.617 1 96.81 365 LEU B C 1
ATOM 6776 O O . LEU B 1 365 ? 18.766 -6.98 8.469 1 96.81 365 LEU B O 1
ATOM 6780 N N . ALA B 1 366 ? 20.438 -5.66 7.871 1 94.88 366 ALA B N 1
ATOM 6781 C CA . ALA B 1 366 ? 20.656 -5.121 9.203 1 94.88 366 ALA B CA 1
ATOM 6782 C C . ALA B 1 366 ? 19.406 -4.457 9.758 1 94.88 366 ALA B C 1
ATOM 6784 O O . ALA B 1 366 ? 19.172 -4.461 10.969 1 94.88 366 ALA B O 1
ATOM 6785 N N . GLN B 1 367 ? 18.609 -3.957 8.938 1 94.31 367 GLN B N 1
ATOM 6786 C CA . GLN B 1 367 ? 17.453 -3.166 9.352 1 94.31 367 GLN B CA 1
ATOM 6787 C C . GLN B 1 367 ? 16.25 -4.059 9.648 1 94.31 367 GLN B C 1
ATOM 6789 O O . GLN B 1 367 ? 15.25 -3.594 10.195 1 94.31 367 GLN B O 1
ATOM 6794 N N . VAL B 1 368 ? 16.312 -5.355 9.242 1 96.25 368 VAL B N 1
ATOM 6795 C CA . VAL B 1 368 ? 15.227 -6.305 9.469 1 96.25 368 VAL B CA 1
ATOM 6796 C C . VAL B 1 368 ? 15.648 -7.324 10.523 1 96.25 368 VAL B C 1
ATOM 6798 O O . VAL B 1 368 ? 16.109 -8.422 10.195 1 96.25 368 VAL B O 1
ATOM 6801 N N . ARG B 1 369 ? 15.406 -7.047 11.758 1 93.06 369 ARG B N 1
ATOM 6802 C CA . ARG B 1 369 ? 15.805 -7.949 12.836 1 93.06 369 ARG B CA 1
ATOM 6803 C C . ARG B 1 369 ? 14.914 -9.188 12.859 1 93.06 369 ARG B C 1
ATOM 6805 O O . ARG B 1 369 ? 15.398 -10.297 13.109 1 93.06 369 ARG B O 1
ATOM 6812 N N . ARG B 1 370 ? 13.742 -8.984 12.648 1 95.12 370 ARG B N 1
ATOM 6813 C CA . ARG B 1 370 ? 12.727 -10.031 12.539 1 95.12 370 ARG B CA 1
ATOM 6814 C C . ARG B 1 370 ? 11.734 -9.711 11.422 1 95.12 370 ARG B C 1
ATOM 6816 O O . ARG B 1 370 ? 11.148 -8.625 11.398 1 95.12 370 ARG B O 1
ATOM 6823 N N . PHE B 1 371 ? 11.555 -10.68 10.555 1 96.62 371 PHE B N 1
ATOM 6824 C CA . PHE B 1 371 ? 10.609 -10.461 9.469 1 96.62 371 PHE B CA 1
ATOM 6825 C C . PHE B 1 371 ? 9.219 -10.156 10.016 1 96.62 371 PHE B C 1
ATOM 6827 O O . PHE B 1 371 ? 8.758 -10.82 10.953 1 96.62 371 PHE B O 1
ATOM 6834 N N . GLY B 1 372 ? 8.555 -9.195 9.445 1 94.94 372 GLY B N 1
ATOM 6835 C CA . GLY B 1 372 ? 7.262 -8.742 9.938 1 94.94 372 GLY B CA 1
ATOM 6836 C C . GLY B 1 372 ? 7.367 -7.57 10.898 1 94.94 372 GLY B C 1
ATOM 6837 O O . GLY B 1 372 ? 6.371 -6.902 11.18 1 94.94 372 GLY B O 1
ATOM 6838 N N . GLY B 1 373 ? 8.531 -7.332 11.43 1 94.75 373 GLY B N 1
ATOM 6839 C CA . GLY B 1 373 ? 8.797 -6.238 12.352 1 94.75 373 GLY B CA 1
ATOM 6840 C C . GLY B 1 373 ? 9.336 -5 11.656 1 94.75 373 GLY B C 1
ATOM 6841 O O . GLY B 1 373 ? 9.195 -4.848 10.445 1 94.75 373 GLY B O 1
ATOM 6842 N N . PRO B 1 374 ? 9.977 -4.133 12.445 1 95.12 374 PRO B N 1
ATOM 6843 C CA . PRO B 1 374 ? 10.508 -2.893 11.883 1 95.12 374 PRO B CA 1
ATOM 6844 C C . PRO B 1 374 ? 11.523 -3.139 10.766 1 95.12 374 PRO B C 1
ATOM 6846 O O . PRO B 1 374 ? 12.359 -4.043 10.875 1 95.12 374 PRO B O 1
ATOM 6849 N N . GLY B 1 375 ? 11.406 -2.379 9.734 1 96.94 375 GLY B N 1
ATOM 6850 C CA . GLY B 1 375 ? 12.344 -2.465 8.625 1 96.94 375 GLY B CA 1
ATOM 6851 C C . GLY B 1 375 ? 11.875 -3.377 7.512 1 96.94 375 GLY B C 1
ATOM 6852 O O . GLY B 1 375 ? 12.367 -3.307 6.387 1 96.94 375 GLY B O 1
ATOM 6853 N N . THR B 1 376 ? 10.914 -4.246 7.797 1 97.06 376 THR B N 1
ATOM 6854 C CA . THR B 1 376 ? 10.43 -5.223 6.828 1 97.06 376 THR B CA 1
ATOM 6855 C C . THR B 1 376 ? 9.773 -4.523 5.641 1 97.06 376 THR B C 1
ATOM 6857 O O . THR B 1 376 ? 10.023 -4.883 4.488 1 97.06 376 THR B O 1
ATOM 6860 N N . MET B 1 377 ? 8.961 -3.521 5.922 1 96.31 377 MET B N 1
ATOM 6861 C CA . MET B 1 377 ? 8.242 -2.807 4.871 1 96.31 377 MET B CA 1
ATOM 6862 C C . MET B 1 377 ? 9.219 -2.092 3.939 1 96.31 377 MET B C 1
ATOM 6864 O O . MET B 1 377 ? 9.047 -2.119 2.719 1 96.31 377 MET B O 1
ATOM 6868 N N . ALA B 1 378 ? 10.188 -1.427 4.527 1 97.69 378 ALA B N 1
ATOM 6869 C CA . ALA B 1 378 ? 11.18 -0.71 3.732 1 97.69 378 ALA B CA 1
ATOM 6870 C C . ALA B 1 378 ? 11.93 -1.663 2.807 1 97.69 378 ALA B C 1
ATOM 6872 O O . ALA B 1 378 ? 12.094 -1.383 1.617 1 97.69 378 ALA B O 1
ATOM 6873 N N . ALA B 1 379 ? 12.352 -2.742 3.363 1 97.69 379 ALA B N 1
ATOM 6874 C CA . ALA B 1 379 ? 13.094 -3.734 2.586 1 97.69 379 ALA B CA 1
ATOM 6875 C C . ALA B 1 379 ? 12.219 -4.316 1.476 1 97.69 379 ALA B C 1
ATOM 6877 O O . ALA B 1 379 ? 12.656 -4.414 0.324 1 97.69 379 ALA B O 1
ATOM 6878 N N . ALA B 1 380 ? 11.008 -4.734 1.809 1 97.69 380 ALA B N 1
ATOM 6879 C CA . ALA B 1 380 ? 10.078 -5.312 0.838 1 97.69 380 ALA B CA 1
ATOM 6880 C C . ALA B 1 380 ? 9.781 -4.332 -0.292 1 97.69 380 ALA B C 1
ATOM 6882 O O . ALA B 1 380 ? 9.742 -4.719 -1.463 1 97.69 380 ALA B O 1
ATOM 6883 N N . ALA B 1 381 ? 9.555 -3.084 0.09 1 97.56 381 ALA B N 1
ATOM 6884 C CA . ALA B 1 381 ? 9.281 -2.055 -0.91 1 97.56 381 ALA B CA 1
ATOM 6885 C C . ALA B 1 381 ? 10.453 -1.903 -1.877 1 97.56 381 ALA B C 1
ATOM 6887 O O . ALA B 1 381 ? 10.258 -1.87 -3.094 1 97.56 381 ALA B O 1
ATOM 6888 N N . ALA B 1 382 ? 11.625 -1.83 -1.346 1 97.56 382 ALA B N 1
ATOM 6889 C CA . ALA B 1 382 ? 12.82 -1.627 -2.162 1 97.56 382 ALA B CA 1
ATOM 6890 C C . ALA B 1 382 ? 13.055 -2.816 -3.088 1 97.56 382 ALA B C 1
ATOM 6892 O O . ALA B 1 382 ? 13.289 -2.641 -4.289 1 97.56 382 ALA B O 1
ATOM 6893 N N . ILE B 1 383 ? 12.945 -3.982 -2.561 1 97.94 383 ILE B N 1
ATOM 6894 C CA . ILE B 1 383 ? 13.188 -5.203 -3.322 1 97.94 383 ILE B CA 1
ATOM 6895 C C . ILE B 1 383 ? 12.148 -5.344 -4.426 1 97.94 383 ILE B C 1
ATOM 6897 O O . ILE B 1 383 ? 12.477 -5.66 -5.57 1 97.94 383 ILE B O 1
ATOM 6901 N N . THR B 1 384 ? 10.938 -5.113 -4.102 1 97.31 384 THR B N 1
ATOM 6902 C CA . THR B 1 384 ? 9.867 -5.23 -5.082 1 97.31 384 THR B CA 1
ATOM 6903 C C . THR B 1 384 ? 10.047 -4.219 -6.207 1 97.31 384 THR B C 1
ATOM 6905 O O . THR B 1 384 ? 9.852 -4.543 -7.379 1 97.31 384 THR B O 1
ATOM 6908 N N . GLN B 1 385 ? 10.383 -3.018 -5.848 1 96.31 385 GLN B N 1
ATOM 6909 C CA . GLN B 1 385 ? 10.633 -2.012 -6.875 1 96.31 385 GLN B CA 1
ATOM 6910 C C . GLN B 1 385 ? 11.734 -2.463 -7.836 1 96.31 385 GLN B C 1
ATOM 6912 O O . GLN B 1 385 ? 11.633 -2.242 -9.047 1 96.31 385 GLN B O 1
ATOM 6917 N N . ILE B 1 386 ? 12.711 -3.072 -7.309 1 97.5 386 ILE B N 1
ATOM 6918 C CA . ILE B 1 386 ? 13.836 -3.531 -8.109 1 97.5 386 ILE B CA 1
ATOM 6919 C C . ILE B 1 386 ? 13.383 -4.641 -9.062 1 97.5 386 ILE B C 1
ATOM 6921 O O . ILE B 1 386 ? 13.602 -4.559 -10.273 1 97.5 386 ILE B O 1
ATOM 6925 N N . ILE B 1 387 ? 12.688 -5.609 -8.586 1 97.81 387 ILE B N 1
ATOM 6926 C CA . ILE B 1 387 ? 12.391 -6.773 -9.414 1 97.81 387 ILE B CA 1
ATOM 6927 C C . ILE B 1 387 ? 11.328 -6.414 -10.453 1 97.81 387 ILE B C 1
ATOM 6929 O O . ILE B 1 387 ? 11.102 -7.164 -11.398 1 97.81 387 ILE B O 1
ATOM 6933 N N . GLN B 1 388 ? 10.672 -5.332 -10.266 1 96.75 388 GLN B N 1
ATOM 6934 C CA . GLN B 1 388 ? 9.672 -4.863 -11.227 1 96.75 388 GLN B CA 1
ATOM 6935 C C . GLN B 1 388 ? 10.289 -3.92 -12.25 1 96.75 388 GLN B C 1
ATOM 6937 O O . GLN B 1 388 ? 9.633 -3.521 -13.211 1 96.75 388 GLN B O 1
ATOM 6942 N N . SER B 1 389 ? 11.578 -3.562 -12.102 1 96.56 389 SER B N 1
ATOM 6943 C CA . SER B 1 389 ? 12.164 -2.572 -12.992 1 96.56 389 SER B CA 1
ATOM 6944 C C . SER B 1 389 ? 13.523 -3.033 -13.508 1 96.56 389 SER B C 1
ATOM 6946 O O . SER B 1 389 ? 14.422 -2.217 -13.727 1 96.56 389 SER B O 1
ATOM 6948 N N . LEU B 1 390 ? 13.656 -4.262 -13.602 1 97.06 390 LEU B N 1
ATOM 6949 C CA . LEU B 1 390 ? 14.922 -4.816 -14.07 1 97.06 390 LEU B CA 1
ATOM 6950 C C . LEU B 1 390 ? 15.094 -4.57 -15.57 1 97.06 390 LEU B C 1
ATOM 6952 O O . LEU B 1 390 ? 14.305 -5.066 -16.375 1 97.06 390 LEU B O 1
ATOM 6956 N N . GLU B 1 391 ? 16.141 -3.887 -15.93 1 93.38 391 GLU B N 1
ATOM 6957 C CA . GLU B 1 391 ? 16.391 -3.576 -17.328 1 93.38 391 GLU B CA 1
ATOM 6958 C C . GLU B 1 391 ? 16.766 -4.828 -18.125 1 93.38 391 GLU B C 1
ATOM 6960 O O . GLU B 1 391 ? 17.531 -5.672 -17.625 1 93.38 391 GLU B O 1
ATOM 6965 N N . GLY B 1 392 ? 16.172 -4.992 -19.234 1 93.56 392 GLY B N 1
ATOM 6966 C CA . GLY B 1 392 ? 16.531 -6.074 -20.141 1 93.56 392 GLY B CA 1
ATOM 6967 C C . GLY B 1 392 ? 15.758 -7.355 -19.859 1 93.56 392 GLY B C 1
ATOM 6968 O O . GLY B 1 392 ? 15.922 -8.344 -20.594 1 93.56 392 GLY B O 1
ATOM 6969 N N . ILE B 1 393 ? 14.992 -7.395 -18.891 1 97.12 393 ILE B N 1
ATOM 6970 C CA . ILE B 1 393 ? 14.234 -8.594 -18.547 1 97.12 393 ILE B CA 1
ATOM 6971 C C . ILE B 1 393 ? 12.797 -8.453 -19.047 1 97.12 393 ILE B C 1
ATOM 6973 O O . ILE B 1 393 ? 12.109 -7.48 -18.719 1 97.12 393 ILE B O 1
ATOM 6977 N N . GLN B 1 394 ? 12.367 -9.352 -19.938 1 97.31 394 GLN B N 1
ATOM 6978 C CA . GLN B 1 394 ? 10.961 -9.43 -20.312 1 97.31 394 GLN B CA 1
ATOM 6979 C C . GLN B 1 394 ? 10.125 -10.055 -19.203 1 97.31 394 GLN B C 1
ATOM 6981 O O . GLN B 1 394 ? 10.25 -11.258 -18.922 1 97.31 394 GLN B O 1
ATOM 6986 N N . ARG B 1 395 ? 9.281 -9.25 -18.656 1 97.56 395 ARG B N 1
ATOM 6987 C CA . ARG B 1 395 ? 8.594 -9.688 -17.438 1 97.56 395 ARG B CA 1
ATOM 6988 C C . ARG B 1 395 ? 7.125 -9.984 -17.734 1 97.56 395 ARG B C 1
ATOM 6990 O O . ARG B 1 395 ? 6.531 -9.398 -18.641 1 97.56 395 ARG B O 1
ATOM 6997 N N . THR B 1 396 ? 6.562 -10.883 -16.984 1 97.56 396 THR B N 1
ATOM 6998 C CA . THR B 1 396 ? 5.133 -11.156 -16.891 1 97.56 396 THR B CA 1
ATOM 6999 C C . THR B 1 396 ? 4.766 -11.656 -15.5 1 97.56 396 THR B C 1
ATOM 7001 O O . THR B 1 396 ? 5.645 -11.914 -14.672 1 97.56 396 THR B O 1
ATOM 7004 N N . GLY B 1 397 ? 3.533 -11.656 -15.211 1 96.56 397 GLY B N 1
ATOM 7005 C CA . GLY B 1 397 ? 3.08 -12.273 -13.969 1 96.56 397 GLY B CA 1
ATOM 7006 C C . GLY B 1 397 ? 3.01 -11.297 -12.812 1 96.56 397 GLY B C 1
ATOM 7007 O O . GLY B 1 397 ? 2.719 -10.109 -13 1 96.56 397 GLY B O 1
ATOM 7008 N N . TYR B 1 398 ? 3.275 -11.828 -11.57 1 96.31 398 TYR B N 1
ATOM 7009 C CA . TYR B 1 398 ? 3.133 -11.047 -10.344 1 96.31 398 TYR B CA 1
ATOM 7010 C C . TYR B 1 398 ? 4.277 -10.047 -10.203 1 96.31 398 TYR B C 1
ATOM 7012 O O . TYR B 1 398 ? 4.047 -8.875 -9.906 1 96.31 398 TYR B O 1
ATOM 7020 N N . CYS B 1 399 ? 5.504 -10.625 -10.383 1 96.88 399 CYS B N 1
ATOM 7021 C CA . CYS B 1 399 ? 6.73 -9.875 -10.141 1 96.88 399 CYS B CA 1
ATOM 7022 C C . CYS B 1 399 ? 6.734 -9.281 -8.734 1 96.88 399 CYS B C 1
ATOM 7024 O O . CYS B 1 399 ? 6.941 -8.078 -8.57 1 96.88 399 CYS B O 1
ATOM 7026 N N . GLY B 1 400 ? 6.441 -10.102 -7.773 1 96.38 400 GLY B N 1
ATOM 7027 C CA . GLY B 1 400 ? 6.332 -9.656 -6.395 1 96.38 400 GLY B CA 1
ATOM 7028 C C . GLY B 1 400 ? 7.113 -10.516 -5.422 1 96.38 400 GLY B C 1
ATOM 7029 O O . GLY B 1 400 ? 7.871 -11.398 -5.836 1 96.38 400 GLY B O 1
ATOM 7030 N N . LEU B 1 401 ? 6.98 -10.172 -4.168 1 96.06 401 LEU B N 1
ATOM 7031 C CA . LEU B 1 401 ? 7.52 -10.953 -3.061 1 96.06 401 LEU B CA 1
ATOM 7032 C C . LEU B 1 401 ? 6.488 -11.953 -2.549 1 96.06 401 LEU B C 1
ATOM 7034 O O . LEU B 1 401 ? 5.457 -11.562 -1.998 1 96.06 401 LEU B O 1
ATOM 7038 N N . MET B 1 402 ? 6.719 -13.18 -2.773 1 96.12 402 MET B N 1
ATOM 7039 C CA . MET B 1 402 ? 5.746 -14.203 -2.402 1 96.12 402 MET B CA 1
ATOM 7040 C C . MET B 1 402 ? 5.906 -14.609 -0.941 1 96.12 402 MET B C 1
ATOM 7042 O O . MET B 1 402 ? 7 -14.992 -0.517 1 96.12 402 MET B O 1
ATOM 7046 N N . LEU B 1 403 ? 4.809 -14.531 -0.198 1 96.62 403 LEU B N 1
ATOM 7047 C CA . LEU B 1 403 ? 4.82 -14.852 1.224 1 96.62 403 LEU B CA 1
ATOM 7048 C C . LEU B 1 403 ? 3.816 -15.953 1.536 1 96.62 403 LEU B C 1
ATOM 7050 O O . LEU B 1 403 ? 2.945 -15.781 2.393 1 96.62 403 LEU B O 1
ATOM 7054 N N . PRO B 1 404 ? 3.959 -17.094 0.874 1 97.38 404 PRO B N 1
ATOM 7055 C CA . PRO B 1 404 ? 3.088 -18.219 1.204 1 97.38 404 PRO B CA 1
ATOM 7056 C C . PRO B 1 404 ? 3.428 -18.859 2.551 1 97.38 404 PRO B C 1
ATOM 7058 O O . PRO B 1 404 ? 4.465 -19.516 2.684 1 97.38 404 PRO B O 1
ATOM 7061 N N . VAL B 1 405 ? 2.566 -18.734 3.496 1 97.44 405 VAL B N 1
ATOM 7062 C CA . VAL B 1 405 ? 2.869 -19.031 4.891 1 97.44 405 VAL B CA 1
ATOM 7063 C C . VAL B 1 405 ? 3.229 -20.5 5.035 1 97.44 405 VAL B C 1
ATOM 7065 O O . VAL B 1 405 ? 4.254 -20.844 5.633 1 97.44 405 VAL B O 1
ATOM 7068 N N . CYS B 1 406 ? 2.49 -21.375 4.426 1 97.5 406 CYS B N 1
ATOM 7069 C CA . CYS B 1 406 ? 2.705 -22.812 4.617 1 97.5 406 CYS B CA 1
ATOM 7070 C C . CYS B 1 406 ? 3.746 -23.344 3.641 1 97.5 406 CYS B C 1
ATOM 7072 O O . CYS B 1 406 ? 4.016 -24.547 3.605 1 97.5 406 CYS B O 1
ATOM 7074 N N . GLU B 1 407 ? 4.383 -22.469 2.832 1 96.62 407 GLU B N 1
ATOM 7075 C CA . GLU B 1 407 ? 5.43 -22.875 1.897 1 96.62 407 GLU B CA 1
ATOM 7076 C C . GLU B 1 407 ? 6.766 -22.234 2.25 1 96.62 407 GLU B C 1
ATOM 7078 O O . GLU B 1 407 ? 7.734 -22.344 1.495 1 96.62 407 GLU B O 1
ATOM 7083 N N . ASP B 1 408 ? 6.848 -21.547 3.297 1 97.06 408 ASP B N 1
ATOM 7084 C CA . ASP B 1 408 ? 8.039 -20.891 3.826 1 97.06 408 ASP B CA 1
ATOM 7085 C C . ASP B 1 408 ? 8.234 -21.203 5.305 1 97.06 408 ASP B C 1
ATOM 7087 O O . ASP B 1 408 ? 7.457 -20.75 6.148 1 97.06 408 ASP B O 1
ATOM 7091 N N . ARG B 1 409 ? 9.258 -21.906 5.66 1 96.62 409 ARG B N 1
ATOM 7092 C CA . ARG B 1 409 ? 9.461 -22.422 7.008 1 96.62 409 ARG B CA 1
ATOM 7093 C C . ARG B 1 409 ? 9.531 -21.297 8.031 1 96.62 409 ARG B C 1
ATOM 7095 O O . ARG B 1 409 ? 8.984 -21.422 9.133 1 96.62 409 ARG B O 1
ATOM 7102 N N . ARG B 1 410 ? 10.188 -20.25 7.68 1 97.06 410 ARG B N 1
ATOM 7103 C CA . ARG B 1 410 ? 10.328 -19.156 8.625 1 97.06 410 ARG B CA 1
ATOM 7104 C C . ARG B 1 410 ? 9 -18.438 8.836 1 97.06 410 ARG B C 1
ATOM 7106 O O . ARG B 1 410 ? 8.672 -18.047 9.961 1 97.06 410 ARG B O 1
ATOM 7113 N N . LEU B 1 411 ? 8.227 -18.219 7.797 1 97.06 411 LEU B N 1
ATOM 7114 C CA . LEU B 1 411 ? 6.902 -17.641 7.949 1 97.06 411 LEU B CA 1
ATOM 7115 C C . LEU B 1 411 ? 6.035 -18.484 8.867 1 97.06 411 LEU B C 1
ATOM 7117 O O . LEU B 1 411 ? 5.359 -17.969 9.75 1 97.06 411 LEU B O 1
ATOM 7121 N N . ALA B 1 412 ? 6.07 -19.781 8.617 1 97.12 412 ALA B N 1
ATOM 7122 C CA . ALA B 1 412 ? 5.285 -20.703 9.438 1 97.12 412 ALA B CA 1
ATOM 7123 C C . ALA B 1 412 ? 5.719 -20.641 10.898 1 97.12 412 ALA B C 1
ATOM 7125 O O . ALA B 1 412 ? 4.879 -20.672 11.805 1 97.12 412 ALA B O 1
ATOM 7126 N N . GLU B 1 413 ? 7.004 -20.547 11.109 1 96.44 413 GLU B N 1
ATOM 7127 C CA . GLU B 1 413 ? 7.547 -20.453 12.461 1 96.44 413 GLU B CA 1
ATOM 7128 C C . GLU B 1 413 ? 7.055 -19.188 13.164 1 96.44 413 GLU B C 1
ATOM 7130 O O . GLU B 1 413 ? 6.613 -19.25 14.312 1 96.44 413 GLU B O 1
ATOM 7135 N N . LEU B 1 414 ? 7.125 -18.062 12.469 1 96.69 414 LEU B N 1
ATOM 7136 C CA . LEU B 1 414 ? 6.711 -16.781 13.023 1 96.69 414 LEU B CA 1
ATOM 7137 C C . LEU B 1 414 ? 5.219 -16.781 13.344 1 96.69 414 LEU B C 1
ATOM 7139 O O . LEU B 1 414 ? 4.785 -16.141 14.305 1 96.69 414 LEU B O 1
ATOM 7143 N N . ALA B 1 415 ? 4.453 -17.484 12.547 1 96.5 415 ALA B N 1
ATOM 7144 C CA . ALA B 1 415 ? 3.006 -17.562 12.742 1 96.5 415 ALA B CA 1
ATOM 7145 C C . ALA B 1 415 ? 2.658 -18.5 13.898 1 96.5 415 ALA B C 1
ATOM 7147 O O . ALA B 1 415 ? 1.562 -18.422 14.461 1 96.5 415 ALA B O 1
ATOM 7148 N N . SER B 1 416 ? 3.576 -19.422 14.266 1 95.94 416 SER B N 1
ATOM 7149 C CA . SER B 1 416 ? 3.26 -20.5 15.188 1 95.94 416 SER B CA 1
ATOM 7150 C C . SER B 1 416 ? 3.898 -20.266 16.562 1 95.94 416 SER B C 1
ATOM 7152 O O . SER B 1 416 ? 3.742 -21.078 17.469 1 95.94 416 SER B O 1
ATOM 7154 N N . SER B 1 417 ? 4.547 -19.219 16.734 1 89.62 417 SER B N 1
ATOM 7155 C CA . SER B 1 417 ? 5.152 -18.922 18.031 1 89.62 417 SER B CA 1
ATOM 7156 C C . SER B 1 417 ? 4.09 -18.609 19.078 1 89.62 417 SER B C 1
ATOM 7158 O O . SER B 1 417 ? 2.924 -18.391 18.75 1 89.62 417 SER B O 1
ATOM 7160 N N . ALA B 1 418 ? 4.418 -18.625 20.406 1 83.56 418 ALA B N 1
ATOM 7161 C CA . ALA B 1 418 ? 3.486 -18.375 21.516 1 83.56 418 ALA B CA 1
ATOM 7162 C C . ALA B 1 418 ? 2.85 -16.984 21.375 1 83.56 418 ALA B C 1
ATOM 7164 O O . ALA B 1 418 ? 1.638 -16.844 21.547 1 83.56 418 ALA B O 1
ATOM 7165 N N . ALA B 1 419 ? 3.678 -16.031 21.109 1 80.62 419 ALA B N 1
ATOM 7166 C CA . ALA B 1 419 ? 3.205 -14.703 20.719 1 80.62 419 ALA B CA 1
ATOM 7167 C C . ALA B 1 419 ? 3.488 -14.445 19.234 1 80.62 419 ALA B C 1
ATOM 7169 O O . ALA B 1 419 ? 4.582 -14 18.875 1 80.62 419 ALA B O 1
ATOM 7170 N N . PRO B 1 420 ? 2.447 -14.828 18.453 1 85.06 420 PRO B N 1
ATOM 7171 C CA . PRO B 1 420 ? 2.729 -14.773 17.016 1 85.06 420 PRO B CA 1
ATOM 7172 C C . PRO B 1 420 ? 3.162 -13.391 16.547 1 85.06 420 PRO B C 1
ATOM 7174 O O . PRO B 1 420 ? 2.543 -12.383 16.922 1 85.06 420 PRO B O 1
ATOM 7177 N N . SER B 1 421 ? 4.195 -13.43 15.805 1 90.69 421 SER B N 1
ATOM 7178 C CA . SER B 1 421 ? 4.73 -12.18 15.289 1 90.69 421 SER B CA 1
ATOM 7179 C C . SER B 1 421 ? 4.348 -11.984 13.82 1 90.69 421 SER B C 1
ATOM 7181 O O . SER B 1 421 ? 4.762 -11.008 13.195 1 90.69 421 SER B O 1
ATOM 7183 N N . LEU B 1 422 ? 3.576 -12.945 13.289 1 95.12 422 LEU B N 1
ATOM 7184 C CA . LEU B 1 422 ? 3.043 -12.852 11.93 1 95.12 422 LEU B CA 1
ATOM 7185 C C . LEU B 1 422 ? 1.569 -13.242 11.898 1 95.12 422 LEU B C 1
ATOM 7187 O O . LEU B 1 422 ? 1.199 -14.32 12.367 1 95.12 422 LEU B O 1
ATOM 7191 N N . ASN B 1 423 ? 0.795 -12.406 11.492 1 94.75 423 ASN B N 1
ATOM 7192 C CA . ASN B 1 423 ? -0.632 -12.641 11.305 1 94.75 423 ASN B CA 1
ATOM 7193 C C . ASN B 1 423 ? -1.142 -12 10.016 1 94.75 423 ASN B C 1
ATOM 7195 O O . ASN B 1 423 ? -0.349 -11.586 9.172 1 94.75 423 ASN B O 1
ATOM 7199 N N . ILE B 1 424 ? -2.432 -11.93 9.805 1 95.75 424 ILE B N 1
ATOM 7200 C CA . ILE B 1 424 ? -3.018 -11.492 8.547 1 95.75 424 ILE B CA 1
ATOM 7201 C C . ILE B 1 424 ? -2.701 -10.016 8.312 1 95.75 424 ILE B C 1
ATOM 7203 O O . ILE B 1 424 ? -2.439 -9.594 7.184 1 95.75 424 ILE B O 1
ATOM 7207 N N . VAL B 1 425 ? -2.67 -9.172 9.375 1 95.31 425 VAL B N 1
ATOM 7208 C CA . VAL B 1 425 ? -2.389 -7.75 9.227 1 95.31 425 VAL B CA 1
ATOM 7209 C C . VAL B 1 425 ? -0.972 -7.555 8.688 1 95.31 425 VAL B C 1
ATOM 7211 O O . VAL B 1 425 ? -0.734 -6.688 7.848 1 95.31 425 VAL B O 1
ATOM 7214 N N . HIS B 1 426 ? -0.08 -8.383 9.234 1 95.75 426 HIS B N 1
ATOM 7215 C CA . HIS B 1 426 ? 1.294 -8.312 8.742 1 95.75 426 HIS B CA 1
ATOM 7216 C C . HIS B 1 426 ? 1.372 -8.656 7.262 1 95.75 426 HIS B C 1
ATOM 7218 O O . HIS B 1 426 ? 2.068 -7.977 6.5 1 95.75 426 HIS B O 1
ATOM 7224 N N . LEU B 1 427 ? 0.672 -9.68 6.879 1 96.94 427 LEU B N 1
ATOM 7225 C CA . LEU B 1 427 ? 0.684 -10.102 5.484 1 96.94 427 LEU B CA 1
ATOM 7226 C C . LEU B 1 427 ? 0.092 -9.023 4.582 1 96.94 427 LEU B C 1
ATOM 7228 O O . LEU B 1 427 ? 0.646 -8.719 3.521 1 96.94 427 LEU B O 1
ATOM 7232 N N . LEU B 1 428 ? -1.023 -8.461 4.992 1 96.62 428 LEU B N 1
ATOM 7233 C CA . LEU B 1 428 ? -1.639 -7.387 4.223 1 96.62 428 LEU B CA 1
ATOM 7234 C C . LEU B 1 428 ? -0.713 -6.176 4.145 1 96.62 428 LEU B C 1
ATOM 7236 O O . LEU B 1 428 ? -0.585 -5.555 3.086 1 96.62 428 LEU B O 1
ATOM 7240 N N . ASN B 1 429 ? -0.109 -5.875 5.246 1 95.62 429 ASN B N 1
ATOM 7241 C CA . ASN B 1 429 ? 0.814 -4.746 5.309 1 95.62 429 ASN B CA 1
ATOM 7242 C C . ASN B 1 429 ? 1.957 -4.902 4.309 1 95.62 429 ASN B C 1
ATOM 7244 O O . ASN B 1 429 ? 2.215 -4 3.51 1 95.62 429 ASN B O 1
ATOM 7248 N N . ILE B 1 430 ? 2.57 -6.004 4.375 1 96.56 430 ILE B N 1
ATOM 7249 C CA . ILE B 1 430 ? 3.709 -6.234 3.492 1 96.56 430 ILE B CA 1
ATOM 7250 C C . ILE B 1 430 ? 3.229 -6.336 2.045 1 96.56 430 ILE B C 1
ATOM 7252 O O . ILE B 1 430 ? 3.891 -5.84 1.129 1 96.56 430 ILE B O 1
ATOM 7256 N N . SER B 1 431 ? 2.062 -6.875 1.824 1 96 431 SER B N 1
ATOM 7257 C CA . SER B 1 431 ? 1.492 -7 0.487 1 96 431 SER B CA 1
ATOM 7258 C C . SER B 1 431 ? 1.228 -5.633 -0.132 1 96 431 SER B C 1
ATOM 7260 O O . SER B 1 431 ? 1.146 -5.504 -1.355 1 96 431 SER B O 1
ATOM 7262 N N . SER B 1 432 ? 1.059 -4.672 0.722 1 95.94 432 SER B N 1
ATOM 7263 C CA . SER B 1 432 ? 0.779 -3.334 0.212 1 95.94 432 SER B CA 1
ATOM 7264 C C . SER B 1 432 ? 1.936 -2.812 -0.634 1 95.94 432 SER B C 1
ATOM 7266 O O . SER B 1 432 ? 1.735 -1.985 -1.527 1 95.94 432 SER B O 1
ATOM 7268 N N . VAL B 1 433 ? 3.111 -3.299 -0.366 1 94.81 433 VAL B N 1
ATOM 7269 C CA . VAL B 1 433 ? 4.254 -2.783 -1.112 1 94.81 433 VAL B CA 1
ATOM 7270 C C . VAL B 1 433 ? 4.816 -3.879 -2.018 1 94.81 433 VAL B C 1
ATOM 7272 O O . VAL B 1 433 ? 5.723 -3.627 -2.816 1 94.81 433 VAL B O 1
ATOM 7275 N N . CYS B 1 434 ? 4.309 -5.012 -1.703 1 89.19 434 CYS B N 1
ATOM 7276 C CA . CYS B 1 434 ? 4.82 -6.133 -2.482 1 89.19 434 CYS B CA 1
ATOM 7277 C C . CYS B 1 434 ? 3.678 -6.926 -3.107 1 89.19 434 CYS B C 1
ATOM 7279 O O . CYS B 1 434 ? 2.541 -6.449 -3.16 1 89.19 434 CYS B O 1
ATOM 7281 N N . GLY B 1 435 ? 4.066 -8.195 -3.523 1 73.69 435 GLY B N 1
ATOM 7282 C CA . GLY B 1 435 ? 3.104 -8.938 -4.316 1 73.69 435 GLY B CA 1
ATOM 7283 C C . GLY B 1 435 ? 2.578 -10.18 -3.611 1 73.69 435 GLY B C 1
ATOM 7284 O O . GLY B 1 435 ? 3.131 -10.602 -2.594 1 73.69 435 GLY B O 1
ATOM 7285 N N . VAL B 1 436 ? 1.275 -10.438 -3.711 1 80.94 436 VAL B N 1
ATOM 7286 C CA . VAL B 1 436 ? 0.539 -11.688 -3.885 1 80.94 436 VAL B CA 1
ATOM 7287 C C . VAL B 1 436 ? -0.657 -11.719 -2.936 1 80.94 436 VAL B C 1
ATOM 7289 O O . VAL B 1 436 ? -1.603 -12.484 -3.143 1 80.94 436 VAL B O 1
ATOM 7292 N N . GLY B 1 437 ? -0.598 -10.945 -1.806 1 93.25 437 GLY B N 1
ATOM 7293 C CA . GLY B 1 437 ? -1.766 -10.953 -0.939 1 93.25 437 GLY B CA 1
ATOM 7294 C C . GLY B 1 437 ? -1.653 -11.945 0.201 1 93.25 437 GLY B C 1
ATOM 7295 O O . GLY B 1 437 ? -0.655 -11.961 0.924 1 93.25 437 GLY B O 1
ATOM 7296 N N . VAL B 1 438 ? -2.678 -12.688 0.466 1 97.56 438 VAL B N 1
ATOM 7297 C CA . VAL B 1 438 ? -2.727 -13.719 1.497 1 97.56 438 VAL B CA 1
ATOM 7298 C C . VAL B 1 438 ? -2.664 -15.094 0.851 1 97.56 438 VAL B C 1
ATOM 7300 O O . VAL B 1 438 ? -3.566 -15.484 0.105 1 97.56 438 VAL B O 1
ATOM 7303 N N . ASP B 1 439 ? -1.577 -15.797 1.151 1 97.56 439 ASP B N 1
ATOM 7304 C CA . ASP B 1 439 ? -1.329 -17.031 0.405 1 97.56 439 ASP B CA 1
ATOM 7305 C C . ASP B 1 439 ? -1.011 -18.188 1.347 1 97.56 439 ASP B C 1
ATOM 7307 O O . ASP B 1 439 ? -0.098 -18.094 2.17 1 97.56 439 ASP B O 1
ATOM 7311 N N . THR B 1 440 ? -1.73 -19.266 1.196 1 97.25 440 THR B N 1
ATOM 7312 C CA . THR B 1 440 ? -1.584 -20.531 1.918 1 97.25 440 THR B CA 1
ATOM 7313 C C . THR B 1 440 ? -1.659 -20.297 3.426 1 97.25 440 THR B C 1
ATOM 7315 O O . THR B 1 440 ? -0.785 -20.75 4.172 1 97.25 440 THR B O 1
ATOM 7318 N N . VAL B 1 441 ? -2.656 -19.656 3.824 1 97.44 441 VAL B N 1
ATOM 7319 C CA . VAL B 1 441 ? -2.867 -19.344 5.234 1 97.44 441 VAL B CA 1
ATOM 7320 C C . VAL B 1 441 ? -3.973 -20.234 5.801 1 97.44 441 VAL B C 1
ATOM 7322 O O . VAL B 1 441 ? -5.121 -20.172 5.355 1 97.44 441 VAL B O 1
ATOM 7325 N N . PRO B 1 442 ? -3.666 -21.109 6.758 1 97 442 PRO B N 1
ATOM 7326 C CA . PRO B 1 442 ? -4.734 -21.875 7.406 1 97 442 PRO B CA 1
ATOM 7327 C C . PRO B 1 442 ? -5.613 -21.016 8.312 1 97 442 PRO B C 1
ATOM 7329 O O . PRO B 1 442 ? -5.098 -20.172 9.055 1 97 442 PRO B O 1
ATOM 7332 N N . ILE B 1 443 ? -6.848 -21.141 8.211 1 96.25 443 ILE B N 1
ATOM 7333 C CA . ILE B 1 443 ? -7.816 -20.422 9.023 1 96.25 443 ILE B CA 1
ATOM 7334 C C . ILE B 1 443 ? -8.797 -21.406 9.664 1 96.25 443 ILE B C 1
ATOM 7336 O O . ILE B 1 443 ? -8.805 -22.578 9.32 1 96.25 443 ILE B O 1
ATOM 7340 N N . PRO B 1 444 ? -9.617 -20.906 10.648 1 93.69 444 PRO B N 1
ATOM 7341 C CA . PRO B 1 444 ? -10.539 -21.844 11.305 1 93.69 444 PRO B CA 1
ATOM 7342 C C . PRO B 1 444 ? -11.578 -22.406 10.344 1 93.69 444 PRO B C 1
ATOM 7344 O O . PRO B 1 444 ? -12.078 -21.703 9.477 1 93.69 444 PRO B O 1
ATOM 7347 N N . GLY B 1 445 ? -11.766 -23.703 10.445 1 91.25 445 GLY B N 1
ATOM 7348 C CA . GLY B 1 445 ? -12.82 -24.359 9.688 1 91.25 445 GLY B CA 1
ATOM 7349 C C . GLY B 1 445 ? -14.172 -24.297 10.375 1 91.25 445 GLY B C 1
ATOM 7350 O O . GLY B 1 445 ? -14.328 -23.641 11.406 1 91.25 445 GLY B O 1
ATOM 7351 N N . HIS B 1 446 ? -15.211 -24.844 9.703 1 76.88 446 HIS B N 1
ATOM 7352 C CA . HIS B 1 446 ? -16.547 -24.891 10.297 1 76.88 446 HIS B CA 1
ATOM 7353 C C . HIS B 1 446 ? -16.516 -25.609 11.641 1 76.88 446 HIS B C 1
ATOM 7355 O O . HIS B 1 446 ? -15.898 -26.672 11.773 1 76.88 446 HIS B O 1
ATOM 7361 N N . THR B 1 447 ? -16.688 -24.672 12.633 1 63.25 447 THR B N 1
ATOM 7362 C CA . THR B 1 447 ? -16.891 -25.312 13.922 1 63.25 447 THR B CA 1
ATOM 7363 C C . THR B 1 447 ? -18.375 -25.297 14.312 1 63.25 447 THR B C 1
ATOM 7365 O O . THR B 1 447 ? -19.141 -24.5 13.781 1 63.25 447 THR B O 1
ATOM 7368 N N . ILE B 1 448 ? -18.859 -26.234 15.047 1 51.22 448 ILE B N 1
ATOM 7369 C CA . ILE B 1 448 ? -20.234 -26.359 15.516 1 51.22 448 ILE B CA 1
ATOM 7370 C C . ILE B 1 448 ? -20.719 -25.031 16.078 1 51.22 448 ILE B C 1
ATOM 7372 O O . ILE B 1 448 ? -21.859 -24.625 15.836 1 51.22 448 ILE B O 1
ATOM 7376 N N . ASP B 1 449 ? -20 -24.25 16.828 1 48.25 449 ASP B N 1
ATOM 7377 C CA . ASP B 1 449 ? -20.469 -23.109 17.609 1 48.25 449 ASP B CA 1
ATOM 7378 C C . ASP B 1 449 ? -20.125 -21.781 16.938 1 48.25 449 ASP B C 1
ATOM 7380 O O . ASP B 1 449 ? -20.609 -20.734 17.344 1 48.25 449 ASP B O 1
ATOM 7384 N N . GLY B 1 450 ? -19.469 -21.625 15.797 1 54.47 450 GLY B N 1
ATOM 7385 C CA . GLY B 1 450 ? -18.922 -20.297 15.547 1 54.47 450 GLY B CA 1
ATOM 7386 C C . GLY B 1 450 ? -18.812 -19.969 14.07 1 54.47 450 GLY B C 1
ATOM 7387 O O . GLY B 1 450 ? -18.016 -19.109 13.68 1 54.47 450 GLY B O 1
ATOM 7388 N N . HIS B 1 451 ? -19.875 -20.359 13.188 1 57.72 451 HIS B N 1
ATOM 7389 C CA . HIS B 1 451 ? -19.75 -20.359 11.734 1 57.72 451 HIS B CA 1
ATOM 7390 C C . HIS B 1 451 ? -20.062 -18.984 11.156 1 57.72 451 HIS B C 1
ATOM 7392 O O . HIS B 1 451 ? -19.359 -18.5 10.258 1 57.72 451 HIS B O 1
ATOM 7398 N N . GLU B 1 452 ? -21.062 -18.344 11.617 1 60.91 452 GLU B N 1
ATOM 7399 C CA . GLU B 1 452 ? -21.516 -17.109 10.992 1 60.91 452 GLU B CA 1
ATOM 7400 C C . GLU B 1 452 ? -20.469 -16.016 11.094 1 60.91 452 GLU B C 1
ATOM 7402 O O . GLU B 1 452 ? -20.219 -15.289 10.125 1 60.91 452 GLU B O 1
ATOM 7407 N N . ASP B 1 453 ? -19.734 -16.031 12 1 82.69 453 ASP B N 1
ATOM 7408 C CA . ASP B 1 453 ? -18.719 -15.008 12.188 1 82.69 453 ASP B CA 1
ATOM 7409 C C . ASP B 1 453 ? -17.516 -15.266 11.297 1 82.69 453 ASP B C 1
ATOM 7411 O O . ASP B 1 453 ? -16.906 -14.328 10.773 1 82.69 453 ASP B O 1
ATOM 7415 N N . ALA B 1 454 ? -17.484 -16.531 10.938 1 86.56 454 ALA B N 1
ATOM 7416 C CA . ALA B 1 454 ? -16.328 -16.875 10.109 1 86.56 454 ALA B CA 1
ATOM 7417 C C . ALA B 1 454 ? -16.531 -16.422 8.664 1 86.56 454 ALA B C 1
ATOM 7419 O O . ALA B 1 454 ? -15.609 -15.875 8.055 1 86.56 454 ALA B O 1
ATOM 7420 N N . ILE B 1 455 ? -17.734 -16.562 8.172 1 92 455 ILE B N 1
ATOM 7421 C CA . ILE B 1 455 ? -18.031 -16.172 6.797 1 92 455 ILE B CA 1
ATOM 7422 C C . ILE B 1 455 ? -17.938 -14.656 6.668 1 92 455 ILE B C 1
ATOM 7424 O O . ILE B 1 455 ? -17.359 -14.141 5.711 1 92 455 ILE B O 1
ATOM 7428 N N . SER B 1 456 ? -18.469 -13.977 7.629 1 92.06 456 SER B N 1
ATOM 7429 C CA . SER B 1 456 ? -18.438 -12.516 7.598 1 92.06 456 SER B CA 1
ATOM 7430 C C . SER B 1 456 ? -17.016 -11.984 7.688 1 92.06 456 SER B C 1
ATOM 7432 O O . SER B 1 456 ? -16.656 -11.031 6.992 1 92.06 456 SER B O 1
ATOM 7434 N N . ASN B 1 457 ? -16.234 -12.641 8.5 1 93.12 457 ASN B N 1
ATOM 7435 C CA . ASN B 1 457 ? -14.852 -12.227 8.633 1 93.12 457 ASN B CA 1
ATOM 7436 C C . ASN B 1 457 ? -14.062 -12.508 7.355 1 93.12 457 ASN B C 1
ATOM 7438 O O . ASN B 1 457 ? -13.25 -11.688 6.93 1 93.12 457 ASN B O 1
ATOM 7442 N N . LEU B 1 458 ? -14.32 -13.641 6.805 1 96.38 458 LEU B N 1
ATOM 7443 C CA . LEU B 1 458 ? -13.625 -13.961 5.562 1 96.38 458 LEU B CA 1
ATOM 7444 C C . LEU B 1 458 ? -14.086 -13.055 4.43 1 96.38 458 LEU B C 1
ATOM 7446 O O . LEU B 1 458 ? -13.281 -12.633 3.598 1 96.38 458 LEU B O 1
ATOM 7450 N N . GLN B 1 459 ? -15.414 -12.781 4.375 1 96.81 459 GLN B N 1
ATOM 7451 C CA . GLN B 1 459 ? -15.922 -11.797 3.42 1 96.81 459 GLN B CA 1
ATOM 7452 C C . GLN B 1 459 ? -15.133 -10.492 3.498 1 96.81 459 GLN B C 1
ATOM 7454 O O . GLN B 1 459 ? -14.703 -9.961 2.473 1 96.81 459 GLN B O 1
ATOM 7459 N N . SER B 1 460 ? -14.945 -10.047 4.699 1 97.19 460 SER B N 1
ATOM 7460 C CA . SER B 1 460 ? -14.258 -8.781 4.926 1 97.19 460 SER B CA 1
ATOM 7461 C C . SER B 1 460 ? -12.781 -8.875 4.543 1 97.19 460 SER B C 1
ATOM 7463 O O . SER B 1 460 ? -12.211 -7.922 4.004 1 97.19 460 SER B O 1
ATOM 7465 N N . LEU B 1 461 ? -12.188 -9.992 4.816 1 97.62 461 LEU B N 1
ATOM 7466 C CA . LEU B 1 461 ? -10.797 -10.195 4.414 1 97.62 461 LEU B CA 1
ATOM 7467 C C . LEU B 1 461 ? -10.656 -10.148 2.896 1 97.62 461 LEU B C 1
ATOM 7469 O O . LEU B 1 461 ? -9.734 -9.523 2.373 1 97.62 461 LEU B O 1
ATOM 7473 N N . LEU B 1 462 ? -11.562 -10.844 2.213 1 98.62 462 LEU B N 1
ATOM 7474 C CA . LEU B 1 462 ? -11.531 -10.828 0.754 1 98.62 462 LEU B CA 1
ATOM 7475 C C . LEU B 1 462 ? -11.656 -9.406 0.218 1 98.62 462 LEU B C 1
ATOM 7477 O O . LEU B 1 462 ? -10.922 -9.016 -0.691 1 98.62 462 LEU B O 1
ATOM 7481 N N . LEU B 1 463 ? -12.547 -8.656 0.831 1 98.38 463 LEU B N 1
ATOM 7482 C CA . LEU B 1 463 ? -12.719 -7.262 0.433 1 98.38 463 LEU B CA 1
ATOM 7483 C C . LEU B 1 463 ? -11.453 -6.461 0.7 1 98.38 463 LEU B C 1
ATOM 7485 O O . LEU B 1 463 ? -11.078 -5.594 -0.097 1 98.38 463 LEU B O 1
ATOM 7489 N N . ASP B 1 464 ? -10.781 -6.723 1.783 1 98.12 464 ASP B N 1
ATOM 7490 C CA . ASP B 1 464 ? -9.531 -6.039 2.113 1 98.12 464 ASP B CA 1
ATOM 7491 C C . ASP B 1 464 ? -8.469 -6.305 1.057 1 98.12 464 ASP B C 1
ATOM 7493 O O . ASP B 1 464 ? -7.805 -5.375 0.585 1 98.12 464 ASP B O 1
ATOM 7497 N N . VAL B 1 465 ? -8.328 -7.543 0.694 1 98.31 465 VAL B N 1
ATOM 7498 C CA . VAL B 1 465 ? -7.316 -7.926 -0.289 1 98.31 465 VAL B CA 1
ATOM 7499 C C . VAL B 1 465 ? -7.617 -7.254 -1.627 1 98.31 465 VAL B C 1
ATOM 7501 O O . VAL B 1 465 ? -6.727 -6.676 -2.254 1 98.31 465 VAL B O 1
ATOM 7504 N N . ILE B 1 466 ? -8.867 -7.273 -2.047 1 98.12 466 ILE B N 1
ATOM 7505 C CA . ILE B 1 466 ? -9.266 -6.727 -3.34 1 98.12 466 ILE B CA 1
ATOM 7506 C C . ILE B 1 466 ? -9.141 -5.203 -3.314 1 98.12 466 ILE B C 1
ATOM 7508 O O . ILE B 1 466 ? -8.68 -4.598 -4.281 1 98.12 466 ILE B O 1
ATOM 7512 N N . GLY B 1 467 ? -9.586 -4.609 -2.219 1 97.19 467 GLY B N 1
ATOM 7513 C CA . GLY B 1 467 ? -9.445 -3.168 -2.084 1 97.19 467 GLY B CA 1
ATOM 7514 C C . GLY B 1 467 ? -8 -2.701 -2.193 1 97.19 467 GLY B C 1
ATOM 7515 O O . GLY B 1 467 ? -7.715 -1.715 -2.875 1 97.19 467 GLY B O 1
ATOM 7516 N N . LEU B 1 468 ? -7.133 -3.391 -1.529 1 97.19 468 LEU B N 1
ATOM 7517 C CA . LEU B 1 468 ? -5.707 -3.08 -1.591 1 97.19 468 LEU B CA 1
ATOM 7518 C C . LEU B 1 468 ? -5.18 -3.24 -3.012 1 97.19 468 LEU B C 1
ATOM 7520 O O . LEU B 1 468 ? -4.426 -2.395 -3.498 1 97.19 468 LEU B O 1
ATOM 7524 N N . ALA B 1 469 ? -5.535 -4.285 -3.676 1 97.19 469 ALA B N 1
ATOM 7525 C CA . ALA B 1 469 ? -5.086 -4.578 -5.035 1 97.19 469 ALA B CA 1
ATOM 7526 C C . ALA B 1 469 ? -5.496 -3.469 -5.996 1 97.19 469 ALA B C 1
ATOM 7528 O O . ALA B 1 469 ? -4.668 -2.957 -6.754 1 97.19 469 ALA B O 1
ATOM 7529 N N . GLU B 1 470 ? -6.703 -3.113 -5.941 1 95.31 470 GLU B N 1
ATOM 7530 C CA . GLU B 1 470 ? -7.242 -2.148 -6.895 1 95.31 470 GLU B CA 1
ATOM 7531 C C . GLU B 1 470 ? -6.727 -0.742 -6.609 1 95.31 470 GLU B C 1
ATOM 7533 O O . GLU B 1 470 ? -6.539 0.055 -7.531 1 95.31 470 GLU B O 1
ATOM 7538 N N . ARG B 1 471 ? -6.461 -0.486 -5.332 1 95.5 471 ARG B N 1
ATOM 7539 C CA . ARG B 1 471 ? -5.949 0.826 -4.949 1 95.5 471 ARG B CA 1
ATOM 7540 C C . ARG B 1 471 ? -4.66 1.148 -5.695 1 95.5 471 ARG B C 1
ATOM 7542 O O . ARG B 1 471 ? -4.426 2.299 -6.074 1 95.5 471 ARG B O 1
ATOM 7549 N N . TRP B 1 472 ? -3.859 0.154 -5.938 1 94.75 472 TRP B N 1
ATOM 7550 C CA . TRP B 1 472 ? -2.537 0.409 -6.5 1 94.75 472 TRP B CA 1
ATOM 7551 C C . TRP B 1 472 ? -2.332 -0.374 -7.789 1 94.75 472 TRP B C 1
ATOM 7553 O O . TRP B 1 472 ? -1.21 -0.479 -8.289 1 94.75 472 TRP B O 1
ATOM 7563 N N . ASN B 1 473 ? -3.391 -0.94 -8.328 1 94 473 ASN B N 1
ATOM 7564 C CA . ASN B 1 473 ? -3.348 -1.72 -9.562 1 94 473 ASN B CA 1
ATOM 7565 C C . ASN B 1 473 ? -2.277 -2.807 -9.5 1 94 473 ASN B C 1
ATOM 7567 O O . ASN B 1 473 ? -1.427 -2.9 -10.391 1 94 473 ASN B O 1
ATOM 7571 N N . LYS B 1 474 ? -2.361 -3.545 -8.391 1 93.94 474 LYS B N 1
ATOM 7572 C CA . LYS B 1 474 ? -1.416 -4.641 -8.195 1 93.94 474 LYS B CA 1
ATOM 7573 C C . LYS B 1 474 ? -2.129 -5.988 -8.195 1 93.94 474 LYS B C 1
ATOM 7575 O O . LYS B 1 474 ? -3.273 -6.094 -7.75 1 93.94 474 LYS B O 1
ATOM 7580 N N . PRO B 1 475 ? -1.423 -6.996 -8.656 1 96 475 PRO B N 1
ATOM 7581 C CA . PRO B 1 475 ? -2.023 -8.328 -8.625 1 96 475 PRO B CA 1
ATOM 7582 C C . PRO B 1 475 ? -1.975 -8.969 -7.238 1 96 475 PRO B C 1
ATOM 7584 O O . PRO B 1 475 ? -0.9 -9.359 -6.773 1 96 475 PRO B O 1
ATOM 7587 N N . LEU B 1 476 ? -3.105 -9.078 -6.57 1 97.38 476 LEU B N 1
ATOM 7588 C CA . LEU B 1 476 ? -3.186 -9.758 -5.281 1 97.38 476 LEU B CA 1
ATOM 7589 C C . LEU B 1 476 ? -4.227 -10.867 -5.32 1 97.38 476 LEU B C 1
ATOM 7591 O O . LEU B 1 476 ? -5.223 -10.773 -6.043 1 97.38 476 LEU B O 1
ATOM 7595 N N . THR B 1 477 ? -3.947 -11.883 -4.59 1 98.06 477 THR B N 1
ATOM 7596 C CA . THR B 1 477 ? -4.867 -13.008 -4.422 1 98.06 477 THR B CA 1
ATOM 7597 C C . THR B 1 477 ? -5.047 -13.344 -2.945 1 98.06 477 THR B C 1
ATOM 7599 O O . THR B 1 477 ? -4.277 -12.883 -2.1 1 98.06 477 THR B O 1
ATOM 7602 N N . CYS B 1 478 ? -6.129 -13.977 -2.65 1 98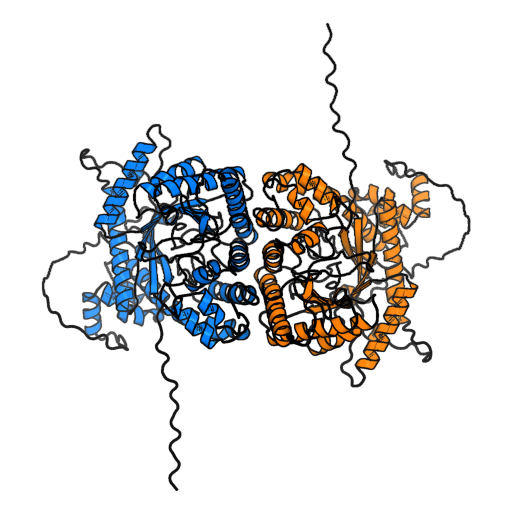.5 478 CYS B N 1
ATOM 7603 C CA . CYS B 1 478 ? -6.395 -14.531 -1.326 1 98.5 478 CYS B CA 1
ATOM 7604 C C . CYS B 1 478 ? -6.617 -16.031 -1.397 1 98.5 478 CYS B C 1
ATOM 7606 O O . CYS B 1 478 ? -7.621 -16.484 -1.945 1 98.5 478 CYS B O 1
ATOM 7608 N N . ARG B 1 479 ? -5.688 -16.75 -0.896 1 98.19 479 ARG B N 1
ATOM 7609 C CA . ARG B 1 479 ? -5.734 -18.203 -0.819 1 98.19 479 ARG B CA 1
ATOM 7610 C C . ARG B 1 479 ? -5.59 -18.688 0.622 1 98.19 479 ARG B C 1
ATOM 7612 O O . ARG B 1 479 ? -4.484 -18.688 1.171 1 98.19 479 ARG B O 1
ATOM 7619 N N . VAL B 1 480 ? -6.727 -19.094 1.206 1 97.56 480 VAL B N 1
ATOM 7620 C CA . VAL B 1 480 ? -6.75 -19.5 2.604 1 97.56 480 VAL B CA 1
ATOM 7621 C C . VAL B 1 480 ? -7.242 -20.953 2.705 1 97.56 480 VAL B C 1
ATOM 7623 O O . VAL B 1 480 ? -7.914 -21.438 1.798 1 97.56 480 VAL B O 1
ATOM 7626 N N . PHE B 1 481 ? -6.859 -21.625 3.818 1 96.44 481 PHE B N 1
ATOM 7627 C CA . PHE B 1 481 ? -7.227 -23.016 4.082 1 96.44 481 PHE B CA 1
ATOM 7628 C C . PHE B 1 481 ? -8.102 -23.109 5.328 1 96.44 481 PHE B C 1
ATOM 7630 O O . PHE B 1 481 ? -7.59 -23.312 6.43 1 96.44 481 PHE B O 1
ATOM 7637 N N . PRO B 1 482 ? -9.438 -22.969 5.152 1 96.38 482 PRO B N 1
ATOM 7638 C CA . PRO B 1 482 ? -10.234 -23.406 6.301 1 96.38 482 PRO B CA 1
ATOM 7639 C C . PRO B 1 482 ? -10 -24.875 6.645 1 96.38 482 PRO B C 1
ATOM 7641 O O . PRO B 1 482 ? -10.266 -25.766 5.824 1 96.38 482 PRO B O 1
ATOM 7644 N N . VAL B 1 483 ? -9.484 -25.156 7.816 1 94.88 483 VAL B N 1
ATOM 7645 C CA . VAL B 1 483 ? -9.188 -26.531 8.211 1 94.88 483 VAL B CA 1
ATOM 7646 C C . VAL B 1 483 ? -10.32 -27.078 9.086 1 94.88 483 VAL B C 1
ATOM 7648 O O . VAL B 1 483 ? -10.5 -26.625 10.219 1 94.88 483 VAL B O 1
ATOM 7651 N N . PRO B 1 484 ? -11.031 -28.047 8.531 1 92 484 PRO B N 1
ATOM 7652 C CA . PRO B 1 484 ? -12.211 -28.547 9.234 1 92 484 PRO B CA 1
ATOM 7653 C C . PRO B 1 484 ? -11.906 -28.969 10.672 1 92 484 PRO B C 1
ATOM 7655 O O . PRO B 1 484 ? -10.938 -29.703 10.914 1 92 484 PRO B O 1
ATOM 7658 N N . GLY B 1 485 ? -12.719 -28.406 11.57 1 90.12 485 GLY B N 1
ATOM 7659 C CA . GLY B 1 485 ? -12.664 -28.828 12.969 1 90.12 485 GLY B CA 1
ATOM 7660 C C . GLY B 1 485 ? -11.578 -28.109 13.75 1 90.12 485 GLY B C 1
ATOM 7661 O O . GLY B 1 485 ? -11.469 -28.281 14.969 1 90.12 485 GLY B O 1
ATOM 7662 N N . MET B 1 486 ? -10.75 -27.312 13.164 1 92.12 486 MET B N 1
ATOM 7663 C CA . MET B 1 486 ? -9.633 -26.688 13.859 1 92.12 486 MET B CA 1
ATOM 7664 C C . MET B 1 486 ? -9.953 -25.234 14.227 1 92.12 486 MET B C 1
ATOM 7666 O O . MET B 1 486 ? -10.758 -24.594 13.547 1 92.12 486 MET B O 1
ATOM 7670 N N . ARG B 1 487 ? -9.32 -24.812 15.367 1 91.12 487 ARG B N 1
ATOM 7671 C CA . ARG B 1 487 ? -9.531 -23.469 15.891 1 91.12 487 ARG B CA 1
ATOM 7672 C C . ARG B 1 487 ? -8.25 -22.641 15.812 1 91.12 487 ARG B C 1
ATOM 7674 O O . ARG B 1 487 ? -7.164 -23.188 15.625 1 91.12 487 ARG B O 1
ATOM 7681 N N . GLN B 1 488 ? -8.438 -21.344 15.93 1 91.19 488 GLN B N 1
ATOM 7682 C CA . GLN B 1 488 ? -7.305 -20.422 15.93 1 91.19 488 GLN B CA 1
ATOM 7683 C C . GLN B 1 488 ? -6.227 -20.891 16.906 1 91.19 488 GLN B C 1
ATOM 7685 O O . GLN B 1 488 ? -6.539 -21.297 18.031 1 91.19 488 GLN B O 1
ATOM 7690 N N . GLY B 1 489 ? -5.02 -20.812 16.484 1 92.44 489 GLY B N 1
ATOM 7691 C CA . GLY B 1 489 ? -3.906 -21.141 17.359 1 92.44 489 GLY B CA 1
ATOM 7692 C C . GLY B 1 489 ? -3.473 -22.594 17.281 1 92.44 489 GLY B C 1
ATOM 7693 O O . GLY B 1 489 ? -2.344 -22.922 17.641 1 92.44 489 GLY B O 1
ATOM 7694 N N . GLU B 1 490 ? -4.402 -23.469 16.906 1 94 490 GLU B N 1
ATOM 7695 C CA . GLU B 1 490 ? -4.02 -24.875 16.688 1 94 490 GLU B CA 1
ATOM 7696 C C . GLU B 1 490 ? -3.078 -25.016 15.5 1 94 490 GLU B C 1
ATOM 7698 O O . GLU B 1 490 ? -3.059 -24.156 14.609 1 94 490 GLU B O 1
ATOM 7703 N N . VAL B 1 491 ? -2.258 -26.062 15.523 1 96.25 491 VAL B N 1
ATOM 7704 C CA . VAL B 1 491 ? -1.241 -26.234 14.484 1 96.25 491 VAL B CA 1
ATOM 7705 C C . VAL B 1 491 ? -1.689 -27.297 13.484 1 96.25 491 VAL B C 1
ATOM 7707 O O . VAL B 1 491 ? -2.148 -28.375 13.883 1 96.25 491 VAL B O 1
ATOM 7710 N N . THR B 1 492 ? -1.582 -27.016 12.25 1 96.5 492 THR B N 1
ATOM 7711 C CA . THR B 1 492 ? -1.996 -27.922 11.18 1 96.5 492 THR B CA 1
ATOM 7712 C C . THR B 1 492 ? -1.091 -29.141 11.125 1 96.5 492 THR B C 1
ATOM 7714 O O . THR B 1 492 ? -0.027 -29.172 11.75 1 96.5 492 THR B O 1
ATOM 7717 N N . ASP B 1 493 ? -1.598 -30.172 10.43 1 94.94 493 ASP B N 1
ATOM 7718 C CA . ASP B 1 493 ? -0.803 -31.344 10.07 1 94.94 493 ASP B CA 1
ATOM 7719 C C . ASP B 1 493 ? -0.826 -31.578 8.562 1 94.94 493 ASP B C 1
ATOM 7721 O O . ASP B 1 493 ? -1.672 -32.312 8.062 1 94.94 493 ASP B O 1
ATOM 7725 N N . PHE B 1 494 ? 0.181 -30.969 7.902 1 93 494 PHE B N 1
ATOM 7726 C CA . PHE B 1 494 ? 0.27 -31.109 6.453 1 93 494 PHE B CA 1
ATOM 7727 C C . PHE B 1 494 ? 1.39 -32.062 6.062 1 93 494 PHE B C 1
ATOM 7729 O O . PHE B 1 494 ? 1.977 -31.938 4.984 1 93 494 PHE B O 1
ATOM 7736 N N . SER B 1 495 ? 1.743 -33 6.852 1 87.56 495 SER B N 1
ATOM 7737 C CA . SER B 1 495 ? 2.877 -33.906 6.672 1 87.56 495 SER B CA 1
ATOM 7738 C C . SER B 1 495 ? 2.73 -34.75 5.398 1 87.56 495 SER B C 1
ATOM 7740 O O . SER B 1 495 ? 3.723 -35.219 4.844 1 87.56 495 SER B O 1
ATOM 7742 N N . ASP B 1 496 ? 1.582 -34.844 4.891 1 85.25 496 ASP B N 1
ATOM 7743 C CA . ASP B 1 496 ? 1.349 -35.656 3.699 1 85.25 496 ASP B CA 1
ATOM 7744 C C . ASP B 1 496 ? 1.69 -34.875 2.432 1 85.25 496 ASP B C 1
ATOM 7746 O O . ASP B 1 496 ? 1.827 -35.469 1.355 1 85.25 496 ASP B O 1
ATOM 7750 N N . SER B 1 497 ? 1.846 -33.625 2.613 1 85.12 497 SER B N 1
ATOM 7751 C CA . SER B 1 497 ? 2.176 -32.812 1.456 1 85.12 497 SER B CA 1
ATOM 7752 C C . SER B 1 497 ? 3.674 -32.531 1.389 1 85.12 497 SER B C 1
ATOM 7754 O O . SER B 1 497 ? 4.277 -32.125 2.385 1 85.12 497 SER B O 1
ATOM 7756 N N . PRO B 1 498 ? 4.223 -32.75 0.224 1 83.81 498 PRO B N 1
ATOM 7757 C CA . PRO B 1 498 ? 5.637 -32.406 0.076 1 83.81 498 PRO B CA 1
ATOM 7758 C C . PRO B 1 498 ? 5.844 -30.906 -0.149 1 83.81 498 PRO B C 1
ATOM 7760 O O . PRO B 1 498 ? 6.984 -30.438 -0.162 1 83.81 498 PRO B O 1
ATOM 7763 N N . TYR B 1 499 ? 4.824 -30.172 -0.228 1 86.38 499 TYR B N 1
ATOM 7764 C CA . TYR B 1 499 ? 4.93 -28.781 -0.652 1 86.38 499 TYR B CA 1
ATOM 7765 C C . TYR B 1 499 ? 4.609 -27.828 0.499 1 86.38 499 TYR B C 1
ATOM 7767 O O . TYR B 1 499 ? 4.828 -26.625 0.396 1 86.38 499 TYR B O 1
ATOM 7775 N N . LEU B 1 500 ? 4.109 -28.422 1.635 1 94.5 500 LEU B N 1
ATOM 7776 C CA . LEU B 1 500 ? 3.611 -27.547 2.695 1 94.5 500 LEU B CA 1
ATOM 7777 C C . LEU B 1 500 ? 4.273 -27.891 4.027 1 94.5 500 LEU B C 1
ATOM 7779 O O . LEU B 1 500 ? 4.707 -29.016 4.242 1 94.5 500 LEU B O 1
ATOM 7783 N N . VAL B 1 501 ? 4.395 -26.922 4.836 1 95.94 501 VAL B N 1
ATOM 7784 C CA . VAL B 1 501 ? 4.805 -27.094 6.227 1 95.94 501 VAL B CA 1
ATOM 7785 C C . VAL B 1 501 ? 3.656 -26.703 7.156 1 95.94 501 VAL B C 1
ATOM 7787 O O . VAL B 1 501 ? 2.736 -25.984 6.75 1 95.94 501 VAL B O 1
ATOM 7790 N N . ASP B 1 502 ? 3.719 -27.203 8.359 1 96.56 502 ASP B N 1
ATOM 7791 C CA . ASP B 1 502 ? 2.682 -26.922 9.352 1 96.56 502 ASP B CA 1
ATOM 7792 C C . ASP B 1 502 ? 2.754 -25.469 9.828 1 96.56 502 ASP B C 1
ATOM 7794 O O . ASP B 1 502 ? 3.828 -24.859 9.828 1 96.56 502 ASP B O 1
ATOM 7798 N N . SER B 1 503 ? 1.63 -24.953 10.156 1 96.94 503 SER B N 1
ATOM 7799 C CA . SER B 1 503 ? 1.518 -23.609 10.703 1 96.94 503 SER B CA 1
ATOM 7800 C C . SER B 1 503 ? 0.342 -23.5 11.672 1 96.94 503 SER B C 1
ATOM 7802 O O . SER B 1 503 ? -0.584 -24.312 11.617 1 96.94 503 SER B O 1
ATOM 7804 N N . ALA B 1 504 ? 0.451 -22.547 12.531 1 96.81 504 ALA B N 1
ATOM 7805 C CA . ALA B 1 504 ? -0.7 -22.219 13.375 1 96.81 504 ALA B CA 1
ATOM 7806 C C . ALA B 1 504 ? -1.866 -21.703 12.539 1 96.81 504 ALA B C 1
ATOM 7808 O O . ALA B 1 504 ? -1.661 -21.062 11.508 1 96.81 504 ALA B O 1
ATOM 7809 N N . ILE B 1 505 ? -3.078 -22.031 13.016 1 95.75 505 ILE B N 1
ATOM 7810 C CA . ILE B 1 505 ? -4.289 -21.484 12.414 1 95.75 505 ILE B CA 1
ATOM 7811 C C . ILE B 1 505 ? -4.391 -19.984 12.734 1 95.75 505 ILE B C 1
ATOM 7813 O O . ILE B 1 505 ? -4.359 -19.594 13.906 1 95.75 505 ILE B O 1
ATOM 7817 N N . PHE B 1 506 ? -4.496 -19.172 11.711 1 95.5 506 PHE B N 1
ATOM 7818 C CA . PHE B 1 506 ? -4.582 -17.734 11.875 1 95.5 506 PHE B CA 1
ATOM 7819 C C . PHE B 1 506 ? -5.969 -17.328 12.359 1 95.5 506 PHE B C 1
ATOM 7821 O O . PHE B 1 506 ? -6.945 -18.031 12.133 1 95.5 506 PHE B O 1
ATOM 7828 N N . SER B 1 507 ? -6.008 -16.172 13.023 1 92.44 507 SER B N 1
ATOM 7829 C CA . SER B 1 507 ? -7.297 -15.57 13.352 1 92.44 507 SER B CA 1
ATOM 7830 C C . SER B 1 507 ? -7.848 -14.773 12.18 1 92.44 507 SER B C 1
ATOM 7832 O O . SER B 1 507 ? -7.105 -14.062 11.5 1 92.44 507 SER B O 1
ATOM 7834 N N . LEU B 1 508 ? -9.188 -14.891 11.961 1 92.62 508 LEU B N 1
ATOM 7835 C CA . LEU B 1 508 ? -9.844 -14.039 10.977 1 92.62 508 LEU B CA 1
ATOM 7836 C C . LEU B 1 508 ? -10.266 -12.711 11.594 1 92.62 508 LEU B C 1
ATOM 7838 O O . LEU B 1 508 ? -10.648 -11.781 10.875 1 92.62 508 LEU B O 1
ATOM 7842 N N . GLU B 1 509 ? -10.148 -12.719 12.922 1 87.5 509 GLU B N 1
ATOM 7843 C CA . GLU B 1 509 ? -10.375 -11.461 13.633 1 87.5 509 GLU B CA 1
ATOM 7844 C C . GLU B 1 509 ? -9.062 -10.773 13.984 1 87.5 509 GLU B C 1
ATOM 7846 O O . GLU B 1 509 ? -8.719 -10.633 15.164 1 87.5 509 GLU B O 1
ATOM 7851 N N . TYR B 1 510 ? -8.438 -10.359 13.023 1 82.69 510 TYR B N 1
ATOM 7852 C CA . TYR B 1 510 ? -7.113 -9.781 13.227 1 82.69 510 TYR B CA 1
ATOM 7853 C C . TYR B 1 510 ? -7.219 -8.305 13.586 1 82.69 510 TYR B C 1
ATOM 7855 O O . TYR B 1 510 ? -8.234 -7.656 13.305 1 82.69 510 TYR B O 1
#

Organism: NCBI:txid303405

Sequence (1020 aa):
MSKSGIDDGSVPSSSHQLPTIRTITAFVALFPSDFQDGIDYELSSFPMLEAKLTPIFHGLKELERTYQQAGYTVQTLRLATNPFGEWLVETSADECFVLQKRLNALDDILSRHGIFACGVGPAKSLNELACCRQIVGTSDKFSCSFMLPNCNDEYAEKAAQTIYDISTLDPKGLTNFQFCVASKTCRPWIPFFPIAYHEVDELDRGDSTTPMVRFAIGLENGPLVRRLLQDCQSIRHLDTIFRHGYTQALLQVQEIARTFSAVTAVTPDDPKTAIEKLDSDFQEVLFGTVLPSMYPEVAADLEKSGYNVHRNHAFPNNDHNSSNNNNNNNSMYDSCHFRFAGIDTSINPSLDENTGSVASAMECLAQVRRFGGPGTMAAAAAITQIIQSLEGIQRTGYCGLMLPVCEDRRLAELASSAAPSLNIVHLLNISSVCGVGVDTVPIPGHTIDGHEDAISNLQSLLLDVIGLAERWNKPLTCRVFPVPGMRQGEVTDFSDSPYLVDSAIFSLEYMSKSGIDDGSVPSSSHQLPTIRTITAFVALFPSDFQDGIDYELSSFPMLEAKLTPIFHGLKELERTYQQAGYTVQTLRLATNPFGEWLVETSADECFVLQKRLNALDDILSRHGIFACGVGPAKSLNELACCRQIVGTSDKFSCSFMLPNCNDEYAEKAAQTIYDISTLDPKGLTNFQFCVASKTCRPWIPFFPIAYHEVDELDRGDSTTPMVRFAIGLENGPLVRRLLQDCQSIRHLDTIFRHGYTQALLQVQEIARTFSAVTAVTPDDPKTAIEKLDSDFQEVLFGTVLPSMYPEVAADLEKSGYNVHRNHAFPNNDHNSSNNNNNNNSMYDSCHFRFAGIDTSINPSLDENTGSVASAMECLAQVRRFGGPGTMAAAAAITQIIQSLEGIQRTGYCGLMLPVCEDRRLAELASSAAPSLNIVHLLNISSVCGVGVDTVPIPGHTIDGHEDAISNLQSLLLDVIGLAERWNKPLTCRVFPVPGMRQGEVTDFSDSPYLVDSAIFSLEY

pLDDT: mean 84.24, std 21.16, range [19.89, 98.88]